Protein AF-A0A8H5KIP5-F1 (afdb_monomer_lite)

Sequence (1078 aa):
MDFDTARASTCTTCKAREDLSNYWIPNLYYRAPDGTFEDVPQTGGMLVYYLQRSDPKDPEYEKGLLAFPEGFQMLAGNPHLRSFKNTLEQRAISYACLGVSGPETHEIPPHNCPNGLRAQVMFPSCWDGKNLDSPDHKSHMAYPDRVDSGVCPRSHPKRLVTIFYEVVFQIDQFKDRWHGSSHPFVFSNGDPTGYGLHGDFLNGWDVKVLQKAVKECTDASGVIEKCSALTFFDDDAMNGCRVPVQVDEKTNGVLKSLPGCNPVTFGPEPATPVVGEACNATKKISPPKWPFTDVTDTNKFRYLGCAKDTYGSRSLNMAQTSADNMTIESCLDYCEHQGYLFAGLEYGRECYCGNAVDKNKLPVKGQLGKCEMPCAGNKEQVCGGPGALSLYQKCKASEGSCKNAEIISRFRVYTRSSDPDLVAAPTRSKPSAPGPVDTSCHDADDESINAHERDWHLFFGEHSRPQDVDVSDETTSVPSPISNAVYDSGRILVQLANLPTVHLNEAQHHLTSVATTAGMSGEMSSPLSNSIAVQSEVPRRESTIPEAFDFVVSPSPFGTDESLPHLPAMVAAHALTPSNDCQSAGGLASTDSTDRKSEIVETDPELSFFLRQFADTMGNWMDLFDMDRHYHRVIPMLAWSSPLLLYSACAVAAKQLTLVKPSLQEPQFYIHPWQTSFQKDFAWYSTKYYDRAISLLLGYVSNLSSGDSGQENALQQSKHGHNPKPCGNEIIIAATILSVYEFLTASDQTWSEHLDGIRSFIGLSEELGFNFQPTSAGPVLDPLLPSLLRAACWNFARQDFLAALINGHKTRLDTENPVIWRRMGLSVTENGKPITHVDSRVSEDAHSESLRPDIISNTLVWLLSKLANYVATATDSKQQPTSTHSLEATWLSLKQEFETWHRGLPSSFRPSYRVRRTPQHNVERSQRCRHQTESLICYETWYSSSMCASSMQSYHMSQILLLIHKPEGLVVPFSQPSASGGPLDALTRFNQMNRVLQYHAAEICAIALSRPEAAARIHMLQPVYLAGRCLHTKADRAIVLGLLESIEIELGWSSRYRVDDLLREWGMDRHEIMHCCN

Organism: NCBI:txid48495

InterPro domains:
  IPR002889 Carbohydrate-binding WSC [PF01822] (303-385)
  IPR002889 Carbohydrate-binding WSC [PS51212] (300-395)
  IPR002889 Carbohydrate-binding WSC [SM00321] (300-395)
  IPR018535 Domain of unknown function DUF1996 [PF09362] (1-205)
  IPR021858 Fungal transcription factor [PF11951] (609-1064)

Foldseek 3Di:
DWQVVLLPAPAALDWFRQFSKDKDWFFKWFAAPVRKTAGFDWDPFKDKDQALADDPQQLPPVVGAAAQDHGAKAKAAAQFAQDDDPDLSLVQKWKDQAPDDDDIDSWFDLAHRQQFIKTKGKDFFFAQVPDRADPVRHPRGDHAPNNRYHYHDPSRRHGHRIMMMIIGTPLNVCRVRDDPRGGRMATLLQHRINSSIMMIIHGNGPRVLRRQCSPQVPDPVSPCVVRPSTDTDDNQSSQQADFAQFFPDDCHGIGSARAPQRHRDNDNGTDDGQDDPSTPGGPGGHPGDAQADDCCPPLVKAFQAKWFADPLGGQADPDKDWDLQDDPNVLSVVQVVVPFFKWWFEDLTMIGGHNGGDPNGGHDQQTRGQFDDAHSNGNSHTGFYDRITRMIGHDDPPPPGRYYRPNDDPPPPPPVDDDDDDDDDDDDDDDDDDDDDDDDDDDDDDDDDDDDDDDDDDDDDDDDDDDDDDDDDDDDDDDDDDDDDDDDDDDDDDDDDDDDDDDDDDDDDDDDDDDDDDDDDDDDDDDDDDDDDDDDDDDDDDDDDDDDDDQDDDDDPDDDDDDDDDDDDDDDDDDDDDDPPPPDDPDDDDDDPLVVQLCCCVPDVLLVVQLQLLLVFVQVLLCLLPPVSCSNPPLSVCVSQDVLSSLLSSLLSLLLVVLADDDPPDDDPDDDPVVVPPPDPSVCSNCVSLVVNVVVLVVLVVVVRDPDDDDDDPPPPPDDDDDDRDDLLVSLLSLLSVLSSCQLAPPLVSNVSSLVVNLVSVVVCVVVPPQLDDDPDDPDPDDSSSLSSLSSVLSSLLSQLVSLQVVLHAGSDDLQPVPVCVSSVAQADPNSAHDFLPPPPDDPPDSPDDDDVSSLLSLLSSLSNLLSNLRSCLPPPPCPDPDLVVSQVSLVVSVVRLVRSVVRDDPQLAFPDKAFDDPDPPPPPPPQQPCPVPDLLRIATHGPGLSSLLSLLSSLVSVLSSLVSPRDVPPDPDPDDPPDPDPVVVVVVVVVSLVSLQNSLSSLLSSLNNPHDLSSLLSSLVSLLSSLVSDDDLQSVLSSLVSQVCNSHRRSRDRVVSVVVSCVVNVHDPCVSVVSVD

Structure (mmCIF, N/CA/C/O backbone):
data_AF-A0A8H5KIP5-F1
#
_entry.id   AF-A0A8H5KIP5-F1
#
loop_
_atom_site.group_PDB
_atom_site.id
_atom_site.type_symbol
_atom_site.label_atom_id
_atom_site.label_alt_id
_atom_site.label_comp_id
_atom_site.label_asym_id
_atom_site.label_entity_id
_atom_site.label_seq_id
_atom_site.pdbx_PDB_ins_code
_atom_site.Cartn_x
_atom_site.Cartn_y
_atom_site.Cartn_z
_atom_site.occupancy
_atom_site.B_iso_or_equiv
_atom_site.auth_seq_id
_atom_site.auth_comp_id
_atom_site.auth_asym_id
_atom_site.auth_atom_id
_atom_site.pdbx_PDB_model_num
ATOM 1 N N . MET A 1 1 ? -17.619 -15.578 -25.953 1.00 74.19 1 MET A N 1
ATOM 2 C CA . MET A 1 1 ? -17.922 -14.130 -25.991 1.00 74.19 1 MET A CA 1
ATOM 3 C C . MET A 1 1 ? -17.257 -13.576 -27.244 1.00 74.19 1 MET A C 1
ATOM 5 O O . MET A 1 1 ? -16.374 -14.249 -27.753 1.00 74.19 1 MET A O 1
ATOM 9 N N . ASP A 1 2 ? -17.680 -12.429 -27.762 1.00 86.12 2 ASP A N 1
ATOM 10 C CA . ASP A 1 2 ? -17.022 -11.726 -28.873 1.00 86.12 2 ASP A CA 1
ATOM 11 C C . ASP A 1 2 ? -16.755 -10.259 -28.490 1.00 86.12 2 ASP A C 1
ATOM 13 O O . ASP A 1 2 ? -17.176 -9.811 -27.419 1.00 86.12 2 ASP A O 1
ATOM 17 N N . PHE A 1 3 ? -16.037 -9.523 -29.344 1.00 91.19 3 PHE A N 1
ATOM 18 C CA . PHE A 1 3 ? -15.681 -8.116 -29.114 1.00 91.19 3 PHE A CA 1
ATOM 19 C C . PHE A 1 3 ? -16.914 -7.235 -28.859 1.00 91.19 3 PHE A C 1
ATOM 21 O O . PHE A 1 3 ? -16.916 -6.461 -27.907 1.00 91.19 3 PHE A O 1
ATOM 28 N N . ASP A 1 4 ? -17.988 -7.387 -29.640 1.00 90.94 4 ASP A N 1
ATOM 29 C CA . ASP A 1 4 ? -19.218 -6.603 -29.462 1.00 90.94 4 ASP A CA 1
ATOM 30 C C . ASP A 1 4 ? -19.903 -6.908 -28.121 1.00 90.94 4 ASP A C 1
ATOM 32 O O . ASP A 1 4 ? -20.348 -5.993 -27.426 1.00 90.94 4 ASP A O 1
ATOM 36 N N . THR A 1 5 ? -19.945 -8.179 -27.709 1.00 87.31 5 THR A N 1
ATOM 37 C CA . THR A 1 5 ? -20.467 -8.578 -26.393 1.00 87.31 5 THR A CA 1
ATOM 38 C C . THR A 1 5 ? -19.598 -8.032 -25.259 1.00 87.31 5 THR A C 1
ATOM 40 O O . THR A 1 5 ? -20.135 -7.557 -24.260 1.00 87.31 5 THR A O 1
ATOM 43 N N . ALA A 1 6 ? -18.271 -8.052 -25.415 1.00 89.38 6 ALA A N 1
ATOM 44 C CA . ALA A 1 6 ? -17.333 -7.487 -24.450 1.00 89.38 6 ALA A CA 1
ATOM 45 C C . ALA A 1 6 ? -17.523 -5.962 -24.322 1.00 89.38 6 ALA A C 1
ATOM 47 O O . ALA A 1 6 ? -17.749 -5.457 -23.220 1.00 89.38 6 ALA A O 1
ATOM 48 N N . ARG A 1 7 ? -17.573 -5.236 -25.450 1.00 92.31 7 ARG A N 1
ATOM 49 C CA . ARG A 1 7 ? -17.844 -3.786 -25.518 1.00 92.31 7 ARG A CA 1
ATOM 50 C C . ARG A 1 7 ? -19.242 -3.377 -25.043 1.00 92.31 7 ARG A C 1
ATOM 52 O O . ARG A 1 7 ? -19.438 -2.210 -24.711 1.00 92.31 7 ARG A O 1
ATOM 59 N N . ALA A 1 8 ? -20.199 -4.302 -24.982 1.00 88.56 8 ALA A N 1
ATOM 60 C CA . ALA A 1 8 ? -21.527 -4.071 -24.413 1.00 88.56 8 ALA A CA 1
ATOM 61 C C . ALA A 1 8 ? -21.573 -4.158 -22.869 1.00 88.56 8 ALA A C 1
ATOM 63 O O . ALA A 1 8 ? -22.633 -3.926 -22.279 1.00 88.56 8 ALA A O 1
ATOM 64 N N . SER A 1 9 ? -20.456 -4.486 -22.207 1.00 85.44 9 SER A N 1
ATOM 65 C CA . SER A 1 9 ? -20.368 -4.572 -20.743 1.00 85.44 9 SER A CA 1
ATOM 66 C C . SER A 1 9 ? -20.530 -3.202 -20.077 1.00 85.44 9 SER A C 1
ATOM 68 O O . SER A 1 9 ? -19.961 -2.204 -20.507 1.00 85.44 9 SER A O 1
ATOM 70 N N . THR A 1 10 ? -21.296 -3.143 -18.985 1.00 79.19 10 THR A N 1
ATOM 71 C CA . THR A 1 10 ? -21.589 -1.888 -18.262 1.00 79.19 10 THR A CA 1
ATOM 72 C C . THR A 1 10 ? -20.564 -1.530 -17.180 1.00 79.19 10 THR A C 1
ATOM 74 O O . THR A 1 10 ? -20.716 -0.512 -16.508 1.00 79.19 10 THR A O 1
ATOM 77 N N . CYS A 1 11 ? -19.558 -2.376 -16.965 1.00 84.44 11 CYS A N 1
ATOM 78 C CA . CYS A 1 11 ? -18.437 -2.184 -16.046 1.00 84.44 11 CYS A CA 1
ATOM 79 C C . CYS A 1 11 ? -17.308 -3.170 -16.399 1.00 84.44 11 CYS A C 1
ATOM 81 O O . CYS A 1 11 ? -17.499 -4.046 -17.243 1.00 84.44 11 CYS A O 1
ATOM 83 N N . THR A 1 12 ? -16.167 -3.048 -15.722 1.00 88.25 12 THR A N 1
ATOM 84 C CA . THR A 1 12 ? -15.052 -4.007 -15.759 1.00 88.25 12 THR A CA 1
ATOM 85 C C . THR A 1 12 ? -14.446 -4.152 -14.358 1.00 88.25 12 THR A C 1
ATOM 87 O O . THR A 1 12 ? -14.642 -3.284 -13.506 1.00 88.25 12 THR A O 1
ATOM 90 N N . THR A 1 13 ? -13.713 -5.240 -14.112 1.00 88.38 13 THR A N 1
ATOM 91 C CA . THR A 1 13 ? -12.828 -5.383 -12.941 1.00 88.38 13 THR A CA 1
ATOM 92 C C . THR A 1 13 ? -11.489 -4.665 -13.132 1.00 88.38 13 THR A C 1
ATOM 94 O O . THR A 1 13 ? -10.739 -4.508 -12.172 1.00 88.38 13 THR A O 1
ATOM 97 N N . CYS A 1 14 ? -11.167 -4.238 -14.357 1.00 89.50 14 CYS A N 1
ATOM 98 C CA . CYS A 1 14 ? -9.963 -3.480 -14.683 1.00 89.50 14 CYS A CA 1
ATOM 99 C C . CYS A 1 14 ? -10.104 -2.005 -14.279 1.00 89.50 14 CYS A C 1
ATOM 101 O O . CYS A 1 14 ? -11.203 -1.454 -14.227 1.00 89.50 14 CYS A O 1
ATOM 103 N N . LYS A 1 15 ? -8.975 -1.344 -13.989 1.00 89.81 15 LYS A N 1
ATOM 104 C CA . LYS A 1 15 ? -9.000 0.032 -13.471 1.00 89.81 15 LYS A CA 1
ATOM 105 C C . LYS A 1 15 ? -9.349 1.068 -14.537 1.00 89.81 15 LYS A C 1
ATOM 107 O O . LYS A 1 15 ? -10.077 2.012 -14.239 1.00 89.81 15 LYS A O 1
ATOM 112 N N . ALA A 1 16 ? -8.857 0.892 -15.765 1.00 92.56 16 ALA A N 1
ATOM 113 C CA . ALA A 1 16 ? -9.224 1.727 -16.907 1.00 92.56 16 ALA A CA 1
ATOM 114 C C . ALA A 1 16 ? -10.654 1.400 -17.369 1.00 92.56 16 ALA A C 1
ATOM 116 O O . ALA A 1 16 ? -10.962 0.242 -17.646 1.00 92.56 16 ALA A O 1
ATOM 117 N N . ARG A 1 17 ? -11.530 2.406 -17.484 1.00 92.25 17 ARG A N 1
ATOM 118 C CA . ARG A 1 17 ? -12.939 2.208 -17.886 1.00 92.25 17 ARG A CA 1
ATOM 119 C C . ARG A 1 17 ? -13.079 1.763 -19.333 1.00 92.25 17 ARG A C 1
ATOM 121 O O . ARG A 1 17 ? -14.080 1.158 -19.707 1.00 92.25 17 ARG A O 1
ATOM 128 N N . GLU A 1 18 ? -12.099 2.119 -20.153 1.00 94.81 18 GLU A N 1
ATOM 129 C CA . GLU A 1 18 ? -12.087 1.833 -21.578 1.00 94.81 18 GLU A CA 1
ATOM 130 C C . GLU A 1 18 ? -11.683 0.382 -21.884 1.00 94.81 18 GLU A C 1
ATOM 132 O O . GLU A 1 18 ? -11.898 -0.056 -23.016 1.00 94.81 18 GLU A O 1
ATOM 137 N N . ASP A 1 19 ? -11.185 -0.365 -20.889 1.00 95.19 19 ASP A N 1
ATOM 138 C CA . ASP A 1 19 ? -10.817 -1.779 -20.979 1.00 95.19 19 ASP A CA 1
ATOM 139 C C . ASP A 1 19 ? -11.956 -2.713 -20.540 1.00 95.19 19 ASP A C 1
ATOM 141 O O . ASP A 1 19 ? -12.147 -2.999 -19.355 1.00 95.19 19 ASP A O 1
ATOM 145 N N . LEU A 1 20 ? -12.703 -3.227 -21.516 1.00 94.12 20 LEU A N 1
ATOM 146 C CA . LEU A 1 20 ? -13.720 -4.263 -21.314 1.00 94.12 20 LEU A CA 1
ATOM 147 C C . LEU A 1 20 ? -13.232 -5.627 -21.845 1.00 94.12 20 LEU A C 1
ATOM 149 O O . LEU A 1 20 ? -14.039 -6.461 -22.255 1.00 94.12 20 LEU A O 1
ATOM 153 N N . SER A 1 21 ? -11.912 -5.835 -21.915 1.00 95.50 21 SER A N 1
ATOM 154 C CA . SER A 1 21 ? -11.300 -7.071 -22.422 1.00 95.50 21 SER A CA 1
ATOM 155 C C . SER A 1 21 ? -11.514 -8.251 -21.479 1.00 95.50 21 SER A C 1
ATOM 157 O O . SER A 1 21 ? -11.743 -8.086 -20.283 1.00 95.50 21 SER A O 1
ATOM 159 N N . ASN A 1 22 ? -11.412 -9.465 -22.023 1.00 94.31 22 ASN A N 1
ATOM 160 C CA . ASN A 1 22 ? -11.415 -10.684 -21.222 1.00 94.31 22 ASN A CA 1
ATOM 161 C C . ASN A 1 22 ? -9.991 -11.241 -21.149 1.00 94.31 22 ASN A C 1
ATOM 163 O O . ASN A 1 22 ? -9.291 -11.330 -22.160 1.00 94.31 22 ASN A O 1
ATOM 167 N N . TYR A 1 23 ? -9.606 -11.624 -19.938 1.00 95.00 23 TYR A N 1
ATOM 168 C CA . TYR A 1 23 ? -8.298 -12.151 -19.579 1.00 95.00 23 TYR A CA 1
ATOM 169 C C . TYR A 1 23 ? -8.529 -13.418 -18.753 1.00 95.00 23 TYR A C 1
ATOM 171 O O . TYR A 1 23 ? -9.289 -13.372 -17.781 1.00 95.00 23 TYR A O 1
ATOM 179 N N . TRP A 1 24 ? -7.909 -14.540 -19.112 1.00 94.75 24 TRP A N 1
ATOM 180 C CA . TRP A 1 24 ? -8.128 -15.811 -18.414 1.00 94.75 24 TRP A CA 1
ATOM 181 C C . TRP A 1 24 ? -6.841 -16.626 -18.265 1.00 94.75 24 TRP A C 1
ATOM 183 O O . TRP A 1 24 ? -5.987 -16.597 -19.146 1.00 94.75 24 TRP A O 1
ATOM 193 N N . ILE A 1 25 ? -6.725 -17.364 -17.156 1.00 95.88 25 ILE A N 1
ATOM 194 C CA . ILE A 1 25 ? -5.713 -18.406 -16.917 1.00 95.88 25 ILE A CA 1
ATOM 195 C C . ILE A 1 25 ? -6.367 -19.598 -16.190 1.00 95.88 25 ILE A C 1
ATOM 197 O O . ILE A 1 25 ? -7.365 -19.402 -15.484 1.00 95.88 25 ILE A O 1
ATOM 201 N N . PRO A 1 26 ? -5.809 -20.822 -16.266 1.00 95.50 26 PRO A N 1
ATOM 202 C CA . PRO A 1 26 ? -6.258 -21.928 -15.430 1.00 95.50 26 PRO A CA 1
ATOM 203 C C . PRO A 1 26 ? -6.035 -21.627 -13.938 1.00 95.50 26 PRO A C 1
ATOM 205 O O . PRO A 1 26 ? -4.949 -21.225 -13.524 1.00 95.50 26 PRO A O 1
ATOM 208 N N . ASN A 1 27 ? -7.044 -21.892 -13.102 1.00 95.50 27 ASN A N 1
ATOM 209 C CA . ASN A 1 27 ? -6.908 -21.765 -11.645 1.00 95.50 27 ASN A CA 1
ATOM 210 C C . ASN A 1 27 ? -6.055 -22.906 -11.052 1.00 95.50 27 ASN A C 1
ATOM 212 O O . ASN A 1 27 ? -6.025 -24.007 -11.610 1.00 95.50 27 ASN A O 1
ATOM 216 N N . LEU A 1 28 ? -5.399 -22.664 -9.913 1.00 97.06 28 LEU A N 1
ATOM 217 C CA . LEU A 1 28 ? -4.564 -23.644 -9.209 1.00 97.06 28 LEU A CA 1
ATOM 218 C C . LEU A 1 28 ? -5.346 -24.350 -8.086 1.00 97.06 28 LEU A C 1
ATOM 220 O O . LEU A 1 28 ? -6.105 -23.717 -7.352 1.00 97.06 28 LEU A O 1
ATOM 224 N N . TYR A 1 29 ? -5.120 -25.654 -7.924 1.00 97.62 29 TYR A N 1
ATOM 225 C CA . TYR A 1 29 ? -5.718 -26.486 -6.879 1.00 97.62 29 TYR A CA 1
ATOM 226 C C . TYR A 1 29 ? -4.641 -27.234 -6.086 1.00 97.62 29 TYR A C 1
ATOM 228 O O . TYR A 1 29 ? -3.685 -27.759 -6.655 1.00 97.62 29 TYR A O 1
ATOM 236 N N . TYR A 1 30 ? -4.817 -27.339 -4.771 1.00 96.56 30 TYR A N 1
ATOM 237 C CA . TYR A 1 30 ? -4.129 -28.316 -3.931 1.00 96.56 30 TYR A CA 1
ATOM 238 C C . TYR A 1 30 ? -4.750 -29.697 -4.164 1.00 96.56 30 TYR A C 1
ATOM 240 O O . TYR A 1 30 ? -5.974 -29.830 -4.119 1.00 96.56 30 TYR A O 1
ATOM 248 N N . ARG A 1 31 ? -3.929 -30.731 -4.382 1.00 95.25 31 ARG A N 1
ATOM 249 C CA . ARG A 1 31 ? -4.368 -32.128 -4.488 1.00 95.25 31 ARG A CA 1
ATOM 250 C C . ARG A 1 31 ? -3.999 -32.901 -3.222 1.00 95.25 31 ARG A C 1
ATOM 252 O O . ARG A 1 31 ? -2.824 -33.104 -2.923 1.00 95.25 31 ARG A O 1
ATOM 259 N N . ALA A 1 32 ? -5.014 -33.379 -2.512 1.00 92.88 32 ALA A N 1
ATOM 260 C CA . ALA A 1 32 ? -4.861 -34.156 -1.290 1.00 92.88 32 ALA A CA 1
ATOM 261 C C . ALA A 1 32 ? -4.403 -35.610 -1.561 1.00 92.88 32 ALA A C 1
ATOM 263 O O . ALA A 1 32 ? -4.628 -36.138 -2.658 1.00 92.88 32 ALA A O 1
ATOM 264 N N . PRO A 1 33 ? -3.817 -36.307 -0.563 1.00 90.38 33 PRO A N 1
ATOM 265 C CA . PRO A 1 33 ? -3.434 -37.720 -0.680 1.00 90.38 33 PRO A CA 1
ATOM 266 C C . PRO A 1 33 ? -4.581 -38.683 -1.008 1.00 90.38 33 PRO A C 1
ATOM 268 O O . PRO A 1 33 ? -4.339 -39.727 -1.608 1.00 90.38 33 PRO A O 1
ATOM 271 N N . ASP A 1 34 ? -5.822 -38.344 -0.646 1.00 91.44 34 ASP A N 1
ATOM 272 C CA . ASP A 1 34 ? -7.020 -39.129 -0.981 1.00 91.44 34 ASP A CA 1
ATOM 273 C C . ASP A 1 34 ? -7.510 -38.915 -2.429 1.00 91.44 34 ASP A C 1
ATOM 275 O O . ASP A 1 34 ? -8.456 -39.566 -2.873 1.00 91.44 34 ASP A O 1
ATOM 279 N N . GLY A 1 35 ? -6.852 -38.025 -3.179 1.00 91.25 35 GLY A N 1
ATOM 280 C CA . GLY A 1 35 ? -7.196 -37.662 -4.549 1.00 91.25 35 GLY A CA 1
ATOM 281 C C . GLY A 1 35 ? -8.226 -36.539 -4.682 1.00 91.25 35 GLY A C 1
ATOM 282 O O . GLY A 1 35 ? -8.585 -36.219 -5.814 1.00 91.25 35 GLY A O 1
ATOM 283 N N . THR A 1 36 ? -8.692 -35.933 -3.585 1.00 95.50 36 THR A N 1
ATOM 284 C CA . THR A 1 36 ? -9.549 -34.736 -3.641 1.00 95.50 36 THR A CA 1
ATOM 285 C C . THR A 1 36 ? -8.756 -33.469 -3.976 1.00 95.50 36 THR A C 1
ATOM 287 O O . THR A 1 36 ? -7.527 -33.433 -3.879 1.00 95.50 36 THR A O 1
ATOM 290 N N . PHE A 1 37 ? -9.468 -32.423 -4.399 1.00 96.31 37 PHE A N 1
ATOM 291 C CA . PHE A 1 37 ? -8.903 -31.130 -4.789 1.00 96.31 37 PHE A CA 1
ATOM 292 C C . PHE A 1 37 ? -9.531 -29.996 -3.981 1.00 96.31 37 PHE A C 1
ATOM 294 O O . PHE A 1 37 ? -10.707 -30.066 -3.635 1.00 96.31 37 PHE A O 1
ATOM 301 N N . GLU A 1 38 ? -8.766 -28.942 -3.723 1.00 95.44 38 GLU A N 1
ATOM 302 C CA . GLU A 1 38 ? -9.177 -27.741 -2.987 1.00 95.44 38 GLU A CA 1
ATOM 303 C C . GLU A 1 38 ? -8.576 -26.522 -3.698 1.00 95.44 38 GLU A C 1
ATOM 305 O O . GLU A 1 38 ? -7.416 -26.572 -4.105 1.00 95.44 38 GLU A O 1
ATOM 310 N N . ASP A 1 39 ? -9.352 -25.466 -3.941 1.00 94.06 39 ASP A N 1
ATOM 311 C CA . ASP A 1 39 ? -8.875 -24.291 -4.678 1.00 94.06 39 ASP A CA 1
ATOM 312 C C . ASP A 1 39 ? -7.830 -23.497 -3.879 1.00 94.06 39 ASP A C 1
ATOM 314 O O . ASP A 1 39 ? -7.976 -23.282 -2.676 1.00 94.06 39 ASP A O 1
ATOM 318 N N . VAL A 1 40 ? -6.757 -23.060 -4.548 1.00 95.12 40 VAL A N 1
ATOM 319 C CA . VAL A 1 40 ? -5.721 -22.217 -3.935 1.00 95.12 40 VAL A CA 1
ATOM 320 C C . VAL A 1 40 ? -6.115 -20.745 -4.105 1.00 95.12 40 VAL A C 1
ATOM 322 O O . VAL A 1 40 ? -6.226 -20.291 -5.248 1.00 95.12 40 VAL A O 1
ATOM 325 N N . PRO A 1 41 ? -6.295 -19.966 -3.019 1.00 92.81 41 PRO A N 1
ATOM 326 C CA . PRO A 1 41 ? -6.683 -18.561 -3.126 1.00 92.81 41 PRO A CA 1
ATOM 327 C C . PRO A 1 41 ? -5.658 -17.708 -3.885 1.00 92.81 41 PRO A C 1
ATOM 329 O O . PRO A 1 41 ? -4.451 -17.941 -3.804 1.00 92.81 41 PRO A O 1
ATOM 332 N N . GLN A 1 42 ? -6.140 -16.677 -4.582 1.00 91.56 42 GLN A N 1
ATOM 333 C CA . GLN A 1 42 ? -5.307 -15.688 -5.273 1.00 91.56 42 GLN A CA 1
ATOM 334 C C . GLN A 1 42 ? -5.198 -14.393 -4.452 1.00 91.56 42 GLN A C 1
ATOM 336 O O . GLN A 1 42 ? -6.179 -13.946 -3.857 1.00 91.56 42 GLN A O 1
ATOM 341 N N . THR A 1 43 ? -4.028 -13.753 -4.453 1.00 86.19 43 THR A N 1
ATOM 342 C CA . THR A 1 43 ? -3.810 -12.443 -3.815 1.00 86.19 43 THR A CA 1
ATOM 343 C C . THR A 1 43 ? -4.019 -11.323 -4.826 1.00 86.19 43 THR A C 1
ATOM 345 O O . THR A 1 43 ? -3.259 -11.208 -5.779 1.00 86.19 43 THR A O 1
ATOM 348 N N . GLY A 1 44 ? -5.041 -10.487 -4.623 1.00 78.50 44 GLY A N 1
ATOM 349 C CA . GLY A 1 44 ? -5.351 -9.346 -5.502 1.00 78.50 44 GLY A CA 1
ATOM 350 C C . GLY A 1 44 ? -5.960 -9.712 -6.865 1.00 78.50 44 GLY A C 1
ATOM 351 O O . GLY A 1 44 ? -6.460 -8.828 -7.553 1.00 78.50 44 GLY A O 1
ATOM 352 N N . GLY A 1 45 ? -5.971 -10.997 -7.229 1.00 84.69 45 GLY A N 1
ATOM 353 C CA . GLY A 1 45 ? -6.404 -11.485 -8.537 1.00 84.69 45 GLY A CA 1
ATOM 354 C C . GLY A 1 45 ? -5.248 -11.506 -9.537 1.00 84.69 45 GLY A C 1
ATOM 355 O O . GLY A 1 45 ? -4.140 -11.924 -9.200 1.00 84.69 45 GLY A O 1
ATOM 356 N N . MET A 1 46 ? -5.517 -11.060 -10.764 1.00 91.06 46 MET A N 1
ATOM 357 C CA . MET A 1 46 ? -4.547 -11.008 -11.856 1.00 91.06 46 MET A CA 1
ATOM 358 C C . MET A 1 46 ? -4.147 -9.570 -12.176 1.00 91.06 46 MET A C 1
ATOM 360 O O . MET A 1 46 ? -5.005 -8.713 -12.387 1.00 91.06 46 MET A O 1
ATOM 364 N N . LEU A 1 47 ? -2.842 -9.328 -12.274 1.00 92.62 47 LEU A N 1
ATOM 365 C CA . LEU A 1 47 ? -2.283 -8.097 -12.820 1.00 92.62 47 LEU A CA 1
ATOM 366 C C . LEU A 1 47 ? -2.003 -8.297 -14.310 1.00 92.62 47 LEU A C 1
ATOM 368 O O . LEU A 1 47 ? -1.352 -9.267 -14.697 1.00 92.62 47 LEU A O 1
ATOM 372 N N . VAL A 1 48 ? -2.489 -7.373 -15.141 1.00 94.06 48 VAL A N 1
ATOM 373 C CA . VAL A 1 48 ? -2.268 -7.375 -16.593 1.00 94.06 48 VAL A CA 1
ATOM 374 C C . VAL A 1 48 ? -1.461 -6.143 -16.980 1.00 94.06 48 VAL A C 1
ATOM 376 O O . VAL A 1 48 ? -1.902 -5.010 -16.796 1.00 94.06 48 VAL A O 1
ATOM 379 N N . TYR A 1 49 ? -0.284 -6.373 -17.549 1.00 93.50 49 TYR A N 1
ATOM 380 C CA . TYR A 1 49 ? 0.641 -5.342 -17.995 1.00 93.50 49 TYR A CA 1
ATOM 381 C C . TYR A 1 49 ? 0.581 -5.176 -19.514 1.00 93.50 49 TYR A C 1
ATOM 383 O O . TYR A 1 49 ? 0.632 -6.155 -20.257 1.00 93.50 49 TYR A O 1
ATOM 391 N N . TYR A 1 50 ? 0.541 -3.922 -19.966 1.00 93.12 50 TYR A N 1
ATOM 392 C CA . TYR A 1 50 ? 0.624 -3.525 -21.373 1.00 93.12 50 TYR A CA 1
ATOM 393 C C . TYR A 1 50 ? 2.015 -2.938 -21.645 1.00 93.12 50 TYR A C 1
ATOM 395 O O . TYR A 1 50 ? 2.242 -1.732 -21.552 1.00 93.12 50 TYR A O 1
ATOM 403 N N . LEU A 1 51 ? 2.979 -3.817 -21.916 1.00 92.44 51 LEU A N 1
ATOM 404 C CA . LEU A 1 51 ? 4.397 -3.487 -22.013 1.00 92.44 51 LEU A CA 1
ATOM 405 C C . LEU A 1 51 ? 4.747 -2.912 -23.394 1.00 92.44 51 LEU A C 1
ATOM 407 O O . LEU A 1 51 ? 4.588 -3.563 -24.431 1.00 92.44 51 LEU A O 1
ATOM 411 N N . GLN A 1 52 ? 5.300 -1.700 -23.404 1.00 90.44 52 GLN A N 1
ATOM 412 C CA . GLN A 1 52 ? 5.746 -1.000 -24.612 1.00 90.44 52 GLN A CA 1
ATOM 413 C C . GLN A 1 52 ? 7.116 -1.525 -25.085 1.00 90.44 52 GLN A C 1
ATOM 415 O O . GLN A 1 52 ? 8.150 -0.880 -24.926 1.00 90.44 52 GLN A O 1
ATOM 420 N N . ARG A 1 53 ? 7.135 -2.752 -25.619 1.00 90.50 53 ARG A N 1
ATOM 421 C CA . ARG A 1 53 ? 8.344 -3.446 -26.092 1.00 90.50 53 ARG A CA 1
ATOM 422 C C . ARG A 1 53 ? 8.481 -3.350 -27.615 1.00 90.50 53 ARG A C 1
ATOM 424 O O . ARG A 1 53 ? 7.656 -3.890 -28.343 1.00 90.50 53 ARG A O 1
ATOM 431 N N . SER A 1 54 ? 9.556 -2.723 -28.090 1.00 88.94 54 SER A N 1
ATOM 432 C CA . SER A 1 54 ? 9.922 -2.609 -29.513 1.00 88.94 54 SER A CA 1
ATOM 433 C C . SER A 1 54 ? 11.425 -2.813 -29.714 1.00 88.94 54 SER A C 1
ATOM 435 O O . SER A 1 54 ? 12.205 -2.419 -28.847 1.00 88.94 54 SER A O 1
ATOM 437 N N . ASP A 1 55 ? 11.844 -3.343 -30.867 1.00 92.88 55 ASP A N 1
ATOM 438 C CA . ASP A 1 55 ? 13.255 -3.361 -31.292 1.00 92.88 55 ASP A CA 1
ATOM 439 C C . ASP A 1 55 ? 13.424 -2.503 -32.566 1.00 92.88 55 ASP A C 1
ATOM 441 O O . ASP A 1 55 ? 12.653 -2.692 -33.508 1.00 92.88 55 ASP A O 1
ATOM 445 N N . PRO A 1 56 ? 14.423 -1.598 -32.659 1.00 94.62 56 PRO A N 1
ATOM 446 C CA . PRO A 1 56 ? 14.703 -0.809 -33.869 1.00 94.62 56 PRO A CA 1
ATOM 447 C C . PRO A 1 56 ? 14.973 -1.608 -35.158 1.00 94.62 56 PRO A C 1
ATOM 449 O O . PRO A 1 56 ? 15.104 -1.022 -36.229 1.00 94.62 56 PRO A O 1
ATOM 452 N N . LYS A 1 57 ? 15.099 -2.938 -35.077 1.00 94.56 57 LYS A N 1
ATOM 453 C CA . LYS A 1 57 ? 15.229 -3.853 -36.223 1.00 94.56 57 LYS A CA 1
ATOM 454 C C . LYS A 1 57 ? 13.906 -4.514 -36.626 1.00 94.56 57 LYS A C 1
ATOM 456 O O . LYS A 1 57 ? 13.911 -5.320 -37.560 1.00 94.56 57 LYS A O 1
ATOM 461 N N . ASP A 1 58 ? 12.802 -4.231 -35.931 1.00 92.88 58 ASP A N 1
ATOM 462 C CA . ASP A 1 58 ? 11.483 -4.764 -36.277 1.00 92.88 58 ASP A CA 1
ATOM 463 C C . ASP A 1 58 ? 11.091 -4.353 -37.711 1.00 92.88 58 ASP A C 1
ATOM 465 O O . ASP A 1 58 ? 11.295 -3.194 -38.086 1.00 92.88 58 ASP A O 1
ATOM 469 N N . PRO A 1 59 ? 10.497 -5.252 -38.527 1.00 89.50 59 PRO A N 1
ATOM 470 C CA . PRO A 1 59 ? 10.255 -4.984 -39.950 1.00 89.50 59 PRO A CA 1
ATOM 471 C C . PRO A 1 59 ? 9.397 -3.747 -40.254 1.00 89.50 59 PRO A C 1
ATOM 473 O O . PRO A 1 59 ? 9.474 -3.219 -41.362 1.00 89.50 59 PRO A O 1
ATOM 476 N N . GLU A 1 60 ? 8.583 -3.292 -39.296 1.00 91.50 60 GLU A N 1
ATOM 477 C CA . GLU A 1 60 ? 7.757 -2.084 -39.406 1.00 91.50 60 GLU A CA 1
ATOM 478 C C . GLU A 1 60 ? 7.988 -1.076 -38.258 1.00 91.50 60 GLU A C 1
ATOM 480 O O . GLU A 1 60 ? 7.079 -0.311 -37.945 1.00 91.50 60 GLU A O 1
ATOM 485 N N . TYR A 1 61 ? 9.183 -1.047 -37.640 1.00 91.69 61 TYR A N 1
ATOM 486 C CA . TYR A 1 61 ? 9.509 -0.194 -36.475 1.00 91.69 61 TYR A CA 1
ATOM 487 C C . TYR A 1 61 ? 9.054 1.274 -36.614 1.00 91.69 61 TYR A C 1
ATOM 489 O O . TYR A 1 61 ? 8.414 1.811 -35.713 1.00 91.69 61 TYR A O 1
ATOM 497 N N . GLU A 1 62 ? 9.282 1.891 -37.779 1.00 91.25 62 GLU A N 1
ATOM 498 C CA . GLU A 1 62 ? 8.898 3.281 -38.101 1.00 91.25 62 GLU A CA 1
ATOM 499 C C . GLU A 1 62 ? 7.381 3.567 -38.027 1.00 91.25 62 GLU A C 1
ATOM 501 O O . GLU A 1 62 ? 6.960 4.723 -38.068 1.00 91.25 62 GLU A O 1
ATOM 506 N N . LYS A 1 63 ? 6.526 2.538 -37.931 1.00 88.75 63 LYS A N 1
ATOM 507 C CA . LYS A 1 63 ? 5.073 2.696 -37.726 1.00 88.75 63 LYS A CA 1
ATOM 508 C C . LYS A 1 63 ? 4.681 2.790 -36.245 1.00 88.75 63 LYS A C 1
ATOM 510 O O . LYS A 1 63 ? 3.539 3.147 -35.948 1.00 88.75 63 LYS A O 1
ATOM 515 N N . GLY A 1 64 ? 5.617 2.505 -35.337 1.00 90.94 64 GLY A N 1
ATOM 516 C CA . GLY A 1 64 ? 5.414 2.477 -33.892 1.00 90.94 64 GLY A CA 1
ATOM 517 C C . GLY A 1 64 ? 4.608 1.272 -33.398 1.00 90.94 64 GLY A C 1
ATOM 518 O O . GLY A 1 64 ? 4.202 0.396 -34.163 1.00 90.94 64 GLY A O 1
ATOM 519 N N . LEU A 1 65 ? 4.373 1.240 -32.084 1.00 94.94 65 LEU A N 1
ATOM 520 C CA . LEU A 1 65 ? 3.589 0.196 -31.426 1.00 94.94 65 LEU A CA 1
ATOM 521 C C . LEU A 1 65 ? 2.095 0.305 -31.755 1.00 94.94 65 LEU A C 1
ATOM 523 O O . LEU A 1 65 ? 1.489 1.381 -31.679 1.00 94.94 65 LEU A O 1
ATOM 527 N N . LEU A 1 66 ? 1.493 -0.840 -32.073 1.00 96.56 66 LEU A N 1
ATOM 528 C CA . LEU A 1 66 ? 0.076 -0.943 -32.398 1.00 96.56 66 LEU A CA 1
ATOM 529 C C . LEU A 1 66 ? -0.756 -1.410 -31.199 1.00 96.56 66 LEU A C 1
ATOM 531 O O . LEU A 1 66 ? -0.343 -2.277 -30.426 1.00 96.56 66 LEU A O 1
ATOM 535 N N . ALA A 1 67 ? -1.965 -0.866 -31.084 1.00 97.19 67 ALA A N 1
ATOM 536 C CA . ALA A 1 67 ? -3.013 -1.438 -30.245 1.00 97.19 67 ALA A CA 1
ATOM 537 C C . ALA A 1 67 ? -3.615 -2.701 -30.884 1.00 97.19 67 ALA A C 1
ATOM 539 O O . ALA A 1 67 ? -3.548 -2.894 -32.100 1.00 97.19 67 ALA A O 1
ATOM 540 N N . PHE A 1 68 ? -4.263 -3.529 -30.065 1.00 97.69 68 PHE A N 1
ATOM 541 C CA . PHE A 1 68 ? -5.027 -4.678 -30.544 1.00 97.69 68 PHE A CA 1
ATOM 542 C C . PHE A 1 68 ? -6.232 -4.223 -31.388 1.00 97.69 68 PHE A C 1
ATOM 544 O O . PHE A 1 68 ? -7.000 -3.377 -30.922 1.00 97.69 68 PHE A O 1
ATOM 551 N N . PRO A 1 69 ? -6.424 -4.754 -32.611 1.00 96.62 69 PRO A N 1
ATOM 552 C CA . PRO A 1 69 ? -7.563 -4.398 -33.453 1.00 96.62 69 PRO A CA 1
ATOM 553 C C . PRO A 1 69 ? -8.894 -4.951 -32.914 1.00 96.62 69 PRO A C 1
ATOM 555 O O . PRO A 1 69 ? -8.933 -5.856 -32.078 1.00 96.62 69 PRO A O 1
ATOM 558 N N . GLU A 1 70 ? -10.007 -4.399 -33.399 1.00 95.88 70 GLU A N 1
ATOM 559 C CA . GLU A 1 70 ? -11.360 -4.859 -33.059 1.00 95.88 70 GLU A CA 1
ATOM 560 C C . GLU A 1 70 ? -11.519 -6.344 -33.448 1.00 95.88 70 GLU A C 1
ATOM 562 O O . GLU A 1 70 ? -11.080 -6.754 -34.521 1.00 95.88 70 GLU A O 1
ATOM 567 N N . GLY A 1 71 ? -12.098 -7.167 -32.567 1.00 92.62 71 GLY A N 1
ATOM 568 C CA . GLY A 1 71 ? -12.237 -8.619 -32.780 1.00 92.62 71 GLY A CA 1
ATOM 569 C C . GLY A 1 71 ? -11.001 -9.483 -32.476 1.00 92.62 71 GLY A C 1
ATOM 570 O O . GLY A 1 71 ? -11.089 -10.700 -32.615 1.00 92.62 71 GLY A O 1
ATOM 571 N N . PHE A 1 72 ? -9.870 -8.893 -32.071 1.00 97.62 72 PHE A N 1
ATOM 572 C CA . PHE A 1 72 ? -8.614 -9.623 -31.854 1.00 97.62 72 PHE A CA 1
ATOM 573 C C . PHE A 1 72 ? -8.645 -10.592 -30.655 1.00 97.62 72 PHE A C 1
ATOM 575 O O . PHE A 1 72 ? -9.097 -10.218 -29.569 1.00 97.62 72 PHE A O 1
ATOM 582 N N . GLN A 1 73 ? -8.113 -11.806 -30.836 1.00 96.81 73 GLN A N 1
ATOM 583 C CA . GLN A 1 73 ? -8.009 -12.860 -29.815 1.00 96.81 73 GLN A CA 1
ATOM 584 C C . GLN A 1 73 ? -6.685 -13.628 -29.949 1.00 96.81 73 GLN A C 1
ATOM 586 O O . GLN A 1 73 ? -6.250 -13.881 -31.065 1.00 96.81 73 GLN A O 1
ATOM 591 N N . MET A 1 74 ? -6.062 -14.041 -28.840 1.00 96.50 74 MET A N 1
ATOM 592 C CA . MET A 1 74 ? -4.858 -14.893 -28.867 1.00 96.50 74 MET A CA 1
ATOM 593 C C . MET A 1 74 ? -4.676 -15.726 -27.589 1.00 96.50 74 MET A C 1
ATOM 595 O O . MET A 1 74 ? -5.116 -15.320 -26.512 1.00 96.50 74 MET A O 1
ATOM 599 N N . LEU A 1 75 ? -3.962 -16.850 -27.705 1.00 96.19 75 LEU A N 1
ATOM 600 C CA . LEU A 1 75 ? -3.596 -17.743 -26.599 1.00 96.19 75 LEU A CA 1
ATOM 601 C C . LEU A 1 75 ? -2.066 -17.852 -26.457 1.00 96.19 75 LEU A C 1
ATOM 603 O O . LEU A 1 75 ? -1.359 -18.127 -27.427 1.00 96.19 75 LEU A O 1
ATOM 607 N N . ALA A 1 76 ? -1.548 -17.676 -25.241 1.00 97.69 76 ALA A N 1
ATOM 608 C CA . ALA A 1 76 ? -0.131 -17.829 -24.891 1.00 97.69 76 ALA A CA 1
ATOM 609 C C . ALA A 1 76 ? 0.090 -19.048 -23.982 1.00 97.69 76 ALA A C 1
ATOM 611 O O . ALA A 1 76 ? -0.773 -19.367 -23.174 1.00 97.69 76 ALA A O 1
ATOM 612 N N . GLY A 1 77 ? 1.235 -19.735 -24.080 1.00 96.25 77 GLY A N 1
ATOM 613 C CA . GLY A 1 77 ? 1.444 -21.031 -23.404 1.00 96.25 77 GLY A CA 1
ATOM 614 C C . GLY A 1 77 ? 0.608 -22.162 -24.018 1.00 96.25 77 GLY A C 1
ATOM 615 O O . GLY A 1 77 ? -0.006 -21.982 -25.067 1.00 96.25 77 GLY A O 1
ATOM 616 N N . ASN A 1 78 ? 0.589 -23.365 -23.430 1.00 95.19 78 ASN A N 1
ATOM 617 C CA . ASN A 1 78 ? -0.079 -24.520 -24.054 1.00 95.19 78 ASN A CA 1
ATOM 618 C C . ASN A 1 78 ? -0.671 -25.510 -23.024 1.00 95.19 78 ASN A C 1
ATOM 620 O O . ASN A 1 78 ? 0.105 -26.204 -22.366 1.00 95.19 78 ASN A O 1
ATOM 624 N N . PRO A 1 79 ? -2.012 -25.677 -22.942 1.00 94.06 79 PRO A N 1
ATOM 625 C CA . PRO A 1 79 ? -2.670 -26.509 -21.925 1.00 94.06 79 PRO A CA 1
ATOM 626 C C . PRO A 1 79 ? -2.228 -27.977 -21.886 1.00 94.06 79 PRO A C 1
ATOM 628 O O . PRO A 1 79 ? -2.378 -28.631 -20.849 1.00 94.06 79 PRO A O 1
ATOM 631 N N . HIS A 1 80 ? -1.704 -28.510 -22.991 1.00 94.88 80 HIS A N 1
ATOM 632 C CA . HIS A 1 80 ? -1.362 -29.925 -23.125 1.00 94.88 80 HIS A CA 1
ATOM 633 C C . HIS A 1 80 ? 0.074 -30.258 -22.705 1.00 94.88 80 HIS A C 1
ATOM 635 O O . HIS A 1 80 ? 0.395 -31.435 -22.563 1.00 94.88 80 HIS A O 1
ATOM 641 N N . LEU A 1 81 ? 0.956 -29.273 -22.516 1.00 95.81 81 LEU A N 1
ATOM 642 C CA . LEU A 1 81 ? 2.361 -29.533 -22.195 1.00 95.81 81 LEU A CA 1
ATOM 643 C C . LEU A 1 81 ? 2.548 -30.115 -20.789 1.00 95.81 81 LEU A C 1
ATOM 645 O O . LEU A 1 81 ? 1.899 -29.681 -19.843 1.00 95.81 81 LEU A O 1
ATOM 649 N N . ARG A 1 82 ? 3.479 -31.071 -20.670 1.00 95.81 82 ARG A N 1
ATOM 650 C CA . ARG A 1 82 ? 3.951 -31.678 -19.408 1.00 95.81 82 ARG A CA 1
ATOM 651 C C . ARG A 1 82 ? 5.476 -31.890 -19.390 1.00 95.81 82 ARG A C 1
ATOM 653 O O . ARG A 1 82 ? 5.988 -32.717 -18.642 1.00 95.81 82 ARG A O 1
ATOM 660 N N . SER A 1 83 ? 6.211 -31.205 -20.272 1.00 95.31 83 SER A N 1
ATOM 661 C CA . SER A 1 83 ? 7.672 -31.311 -20.383 1.00 95.31 83 SER A CA 1
ATOM 662 C C . SER A 1 83 ? 8.308 -30.084 -21.048 1.00 95.31 83 SER A C 1
ATOM 664 O O . SER A 1 83 ? 7.802 -29.556 -22.046 1.00 95.31 83 SER A O 1
ATOM 666 N N . PHE A 1 84 ? 9.458 -29.652 -20.522 1.00 95.94 84 PHE A N 1
ATOM 667 C CA . PHE A 1 84 ? 10.235 -28.541 -21.070 1.00 95.94 84 PHE A CA 1
ATOM 668 C C . PHE A 1 84 ? 11.130 -28.965 -22.240 1.00 95.94 84 PHE A C 1
ATOM 670 O O . PHE A 1 84 ? 11.818 -29.983 -22.193 1.00 95.94 84 PHE A O 1
ATOM 677 N N . LYS A 1 85 ? 11.154 -28.142 -23.289 1.00 94.75 85 LYS A N 1
ATOM 678 C CA . LYS A 1 85 ? 11.989 -28.275 -24.496 1.00 94.75 85 LYS A CA 1
ATOM 679 C C . LYS A 1 85 ? 12.659 -26.944 -24.886 1.00 94.75 85 LYS A C 1
ATOM 681 O O . LYS A 1 85 ? 13.246 -26.849 -25.960 1.00 94.75 85 LYS A O 1
ATOM 686 N N . ASN A 1 86 ? 12.606 -25.932 -24.010 1.00 94.25 86 ASN A N 1
ATOM 687 C CA . ASN A 1 86 ? 13.260 -24.624 -24.158 1.00 94.25 86 ASN A CA 1
ATOM 688 C C . ASN A 1 86 ? 12.898 -23.865 -25.459 1.00 94.25 86 ASN A C 1
ATOM 690 O O . ASN A 1 86 ? 13.738 -23.196 -26.071 1.00 94.25 86 ASN A O 1
ATOM 694 N N . THR A 1 87 ? 11.638 -23.967 -25.895 1.00 96.38 87 THR A N 1
ATOM 695 C CA . THR A 1 87 ? 11.092 -23.158 -27.001 1.00 96.38 87 THR A CA 1
ATOM 696 C C . THR A 1 87 ? 10.807 -21.719 -26.547 1.00 96.38 87 THR A C 1
ATOM 698 O O . THR A 1 87 ? 10.765 -21.440 -25.350 1.00 96.38 87 THR A O 1
ATOM 701 N N . LEU A 1 88 ? 10.596 -20.785 -27.487 1.00 95.69 88 LEU A N 1
ATOM 702 C CA . LEU A 1 88 ? 10.204 -19.404 -27.147 1.00 95.69 88 LEU A CA 1
ATOM 703 C C . LEU A 1 88 ? 8.872 -19.362 -26.378 1.00 95.69 88 LEU A C 1
ATOM 705 O O . LEU A 1 88 ? 8.793 -18.695 -25.355 1.00 95.69 88 LEU A O 1
ATOM 709 N N . GLU A 1 89 ? 7.876 -20.135 -26.825 1.00 95.38 89 GLU A N 1
ATOM 710 C CA . GLU A 1 89 ? 6.573 -20.289 -26.157 1.00 95.38 89 GLU A CA 1
ATOM 711 C C . GLU A 1 89 ? 6.718 -20.817 -24.721 1.00 95.38 89 GLU A C 1
ATOM 713 O O . GLU A 1 89 ? 6.094 -20.295 -23.808 1.00 95.38 89 GLU A O 1
ATOM 718 N N . GLN A 1 90 ? 7.580 -21.811 -24.491 1.00 96.69 90 GLN A N 1
ATOM 719 C CA . GLN A 1 90 ? 7.791 -22.359 -23.147 1.00 96.69 90 GLN A CA 1
ATOM 720 C C . GLN A 1 90 ? 8.609 -21.429 -22.245 1.00 96.69 90 GLN A C 1
ATOM 722 O O . GLN A 1 90 ? 8.370 -21.392 -21.043 1.00 96.69 90 GLN A O 1
ATOM 727 N N . ARG A 1 91 ? 9.545 -20.645 -22.800 1.00 96.38 91 ARG A N 1
ATOM 728 C CA . ARG A 1 91 ? 10.245 -19.591 -22.044 1.00 96.38 91 ARG A CA 1
ATOM 729 C C . ARG A 1 91 ? 9.346 -18.404 -21.684 1.00 96.38 91 ARG A C 1
ATOM 731 O O . ARG A 1 91 ? 9.731 -17.616 -20.829 1.00 96.38 91 ARG A O 1
ATOM 738 N N . ALA A 1 92 ? 8.184 -18.273 -22.321 1.00 96.88 92 ALA A N 1
ATOM 739 C CA . ALA A 1 92 ? 7.194 -17.237 -22.035 1.00 96.88 92 ALA A CA 1
ATOM 740 C C . ALA A 1 92 ? 6.339 -17.518 -20.787 1.00 96.88 92 ALA A C 1
ATOM 742 O O . ALA A 1 92 ? 5.582 -16.648 -20.360 1.00 96.88 92 ALA A O 1
ATOM 743 N N . ILE A 1 93 ? 6.458 -18.719 -20.219 1.00 97.81 93 ILE A N 1
ATOM 744 C CA . ILE A 1 93 ? 5.758 -19.169 -19.017 1.00 97.81 93 ILE A CA 1
ATOM 745 C C . ILE A 1 93 ? 6.786 -19.292 -17.893 1.00 97.81 93 ILE A C 1
ATOM 747 O O . ILE A 1 93 ? 7.789 -19.991 -18.061 1.00 97.81 93 ILE A O 1
ATOM 751 N N . SER A 1 94 ? 6.574 -18.618 -16.763 1.00 97.44 94 SER A N 1
ATOM 752 C CA . SER A 1 94 ? 7.496 -18.696 -15.623 1.00 97.44 94 SER A CA 1
ATOM 753 C C . SER A 1 94 ? 6.807 -18.638 -14.257 1.00 97.44 94 SER A C 1
ATOM 755 O O . SER A 1 94 ? 5.614 -18.349 -14.127 1.00 97.44 94 SER A O 1
ATOM 757 N N . TYR A 1 95 ? 7.589 -18.963 -13.231 1.00 97.88 95 TYR A N 1
ATOM 758 C CA . TYR A 1 95 ? 7.194 -19.029 -11.834 1.00 97.88 95 TYR A CA 1
ATOM 759 C C . TYR A 1 95 ? 8.254 -18.373 -10.951 1.00 97.88 95 TYR A C 1
ATOM 761 O O . TYR A 1 95 ? 9.405 -18.825 -10.917 1.00 97.88 95 TYR A O 1
ATOM 769 N N . ALA A 1 96 ? 7.853 -17.354 -10.190 1.00 96.31 96 ALA A N 1
ATOM 770 C CA . ALA A 1 96 ? 8.666 -16.765 -9.130 1.00 96.31 96 ALA A CA 1
ATOM 771 C C . ALA A 1 96 ? 8.145 -17.184 -7.747 1.00 96.31 96 ALA A C 1
ATOM 773 O O . ALA A 1 96 ? 6.959 -17.052 -7.429 1.00 96.31 96 ALA A O 1
ATOM 774 N N . CYS A 1 97 ? 9.054 -17.679 -6.909 1.00 94.38 97 CYS A N 1
ATOM 775 C CA . CYS A 1 97 ? 8.757 -18.115 -5.550 1.00 94.38 97 CYS A CA 1
ATOM 776 C C . CYS A 1 97 ? 8.915 -16.930 -4.586 1.00 94.38 97 CYS A C 1
ATOM 778 O O . CYS A 1 97 ? 10.033 -16.537 -4.251 1.00 94.38 97 CYS A O 1
ATOM 780 N N . LEU A 1 98 ? 7.808 -16.301 -4.181 1.00 93.44 98 LEU A N 1
ATOM 781 C CA . LEU A 1 98 ? 7.866 -15.064 -3.403 1.00 93.44 98 LEU A CA 1
ATOM 782 C C . LEU A 1 98 ? 8.240 -15.347 -1.940 1.00 93.44 98 LEU A C 1
ATOM 784 O O . LEU A 1 98 ? 7.719 -16.272 -1.315 1.00 93.44 98 LEU A O 1
ATOM 788 N N . GLY A 1 99 ? 9.106 -14.505 -1.370 1.00 86.31 99 GLY A N 1
ATOM 789 C CA . GLY A 1 99 ? 9.593 -14.639 0.011 1.00 86.31 99 GLY A CA 1
ATOM 790 C C . GLY A 1 99 ? 10.865 -15.484 0.171 1.00 86.31 99 GLY A C 1
ATOM 791 O O . GLY A 1 99 ? 11.305 -15.692 1.297 1.00 86.31 99 GLY A O 1
ATOM 792 N N . VAL A 1 100 ? 11.475 -15.943 -0.927 1.00 85.44 100 VAL A N 1
ATOM 793 C CA . VAL A 1 100 ? 12.797 -16.600 -0.952 1.00 85.44 100 VAL A CA 1
ATOM 794 C C . VAL A 1 100 ? 13.685 -16.001 -2.047 1.00 85.44 100 VAL A C 1
ATOM 796 O O . VAL A 1 100 ? 13.205 -15.294 -2.931 1.00 85.44 100 VAL A O 1
ATOM 799 N N . SER A 1 101 ? 14.994 -16.272 -1.995 1.00 78.56 101 SER A N 1
ATOM 800 C CA . SER A 1 101 ? 15.932 -15.890 -3.056 1.00 78.56 101 SER A CA 1
ATOM 801 C C . SER A 1 101 ? 16.178 -17.057 -4.012 1.00 78.56 101 SER A C 1
ATOM 803 O O . SER A 1 101 ? 16.596 -18.133 -3.585 1.00 78.56 101 SER A O 1
ATOM 805 N N . GLY A 1 102 ? 15.924 -16.838 -5.301 1.00 77.44 102 GLY A N 1
ATOM 806 C CA . GLY A 1 102 ? 16.114 -17.817 -6.368 1.00 77.44 102 GLY A CA 1
ATOM 807 C C . GLY A 1 102 ? 15.796 -17.219 -7.745 1.00 77.44 102 GLY A C 1
ATOM 808 O O . GLY A 1 102 ? 15.201 -16.141 -7.815 1.00 77.44 102 GLY A O 1
ATOM 809 N N . PRO A 1 103 ? 16.209 -17.877 -8.842 1.00 90.12 103 PRO A N 1
ATOM 810 C CA . PRO A 1 103 ? 15.794 -17.503 -10.191 1.00 90.12 103 PRO A CA 1
ATOM 811 C C . PRO A 1 103 ? 14.314 -17.841 -10.425 1.00 90.12 103 PRO A C 1
ATOM 813 O O . PRO A 1 103 ? 13.735 -18.668 -9.718 1.00 90.12 103 PRO A O 1
ATOM 816 N N . GLU A 1 104 ? 13.718 -17.257 -11.465 1.00 92.75 104 GLU A N 1
ATOM 817 C CA . GLU A 1 104 ? 12.448 -17.770 -11.986 1.00 92.75 104 GLU A CA 1
ATOM 818 C C . GLU A 1 104 ? 12.631 -19.176 -12.578 1.00 92.75 104 GLU A C 1
ATOM 820 O O . GLU A 1 104 ? 13.703 -19.543 -13.065 1.00 92.75 104 GLU A O 1
ATOM 825 N N . THR A 1 105 ? 11.562 -19.964 -12.529 1.00 94.88 105 THR A N 1
ATOM 826 C CA . THR A 1 105 ? 11.519 -21.368 -12.966 1.00 94.88 105 THR A CA 1
ATOM 827 C C . THR A 1 105 ? 10.427 -21.565 -14.018 1.00 94.88 105 THR A C 1
ATOM 829 O O . THR A 1 105 ? 9.511 -20.756 -14.107 1.00 94.88 105 THR A O 1
ATOM 832 N N . HIS A 1 106 ? 10.521 -22.611 -14.845 1.00 95.56 106 HIS A N 1
ATOM 833 C CA . HIS A 1 106 ? 9.513 -22.924 -15.879 1.00 95.56 106 HIS A CA 1
ATOM 834 C C . HIS A 1 106 ? 8.531 -24.038 -15.458 1.00 95.56 106 HIS A C 1
ATOM 836 O O . HIS A 1 106 ? 7.617 -24.374 -16.204 1.00 95.56 106 HIS A O 1
ATOM 842 N N . GLU A 1 107 ? 8.716 -24.583 -14.256 1.00 94.25 107 GLU A N 1
ATOM 843 C CA . GLU A 1 107 ? 7.849 -25.539 -13.560 1.00 94.25 107 GLU A CA 1
ATOM 844 C C . GLU A 1 107 ? 7.463 -24.972 -12.190 1.00 94.25 107 GLU A C 1
ATOM 846 O O . GLU A 1 107 ? 8.101 -24.035 -11.706 1.00 94.25 107 GLU A O 1
ATOM 851 N N . ILE A 1 108 ? 6.432 -25.529 -11.554 1.00 94.56 108 ILE A N 1
ATOM 852 C CA . ILE A 1 108 ? 6.068 -25.141 -10.186 1.00 94.56 108 ILE A CA 1
ATOM 853 C C . ILE A 1 108 ? 7.234 -25.516 -9.242 1.00 94.56 108 ILE A C 1
ATOM 855 O O . ILE A 1 108 ? 7.672 -26.669 -9.246 1.00 94.56 108 ILE A O 1
ATOM 859 N N . PRO A 1 109 ? 7.739 -24.593 -8.397 1.00 91.44 109 PRO A N 1
ATOM 860 C CA . PRO A 1 109 ? 8.838 -24.886 -7.483 1.00 91.44 109 PRO A CA 1
ATOM 861 C C . PRO A 1 109 ? 8.555 -26.097 -6.570 1.00 91.44 109 PRO A C 1
ATOM 863 O O . PRO A 1 109 ? 7.487 -26.170 -5.957 1.00 91.44 109 PRO A O 1
ATOM 866 N N . PRO A 1 110 ? 9.517 -27.023 -6.380 1.00 89.12 110 PRO A N 1
ATOM 867 C CA . PRO A 1 110 ? 9.352 -28.201 -5.519 1.00 89.12 110 PRO A CA 1
ATOM 868 C C . PRO A 1 110 ? 9.417 -27.876 -4.012 1.00 89.12 110 PRO A C 1
ATOM 870 O O . PRO A 1 110 ? 9.551 -28.776 -3.186 1.00 89.12 110 PRO A O 1
ATOM 873 N N . HIS A 1 111 ? 9.343 -26.596 -3.640 1.00 88.56 111 HIS A N 1
ATOM 874 C CA . HIS A 1 111 ? 9.427 -26.087 -2.273 1.00 88.56 111 HIS A CA 1
ATOM 875 C C . HIS A 1 111 ? 8.426 -24.944 -2.058 1.00 88.56 111 HIS A C 1
ATOM 877 O O . HIS A 1 111 ? 8.028 -24.261 -3.000 1.00 88.56 111 HIS A O 1
ATOM 883 N N . ASN A 1 112 ? 8.011 -24.739 -0.807 1.00 90.38 112 ASN A N 1
ATOM 884 C CA . ASN A 1 112 ? 7.010 -23.736 -0.456 1.00 90.38 112 ASN A CA 1
ATOM 885 C C . ASN A 1 112 ? 7.531 -22.294 -0.610 1.00 90.38 112 ASN A C 1
ATOM 887 O O . ASN A 1 112 ? 8.675 -22.007 -0.260 1.00 90.38 112 ASN A O 1
ATOM 891 N N . CYS A 1 113 ? 6.658 -21.388 -1.060 1.00 92.56 113 CYS A N 1
ATOM 892 C CA . CYS A 1 113 ? 6.956 -19.971 -1.274 1.00 92.56 113 CYS A CA 1
ATOM 893 C C . CYS A 1 113 ? 6.223 -19.118 -0.219 1.00 92.56 113 CYS A C 1
ATOM 895 O O . CYS A 1 113 ? 5.003 -18.971 -0.335 1.00 92.56 113 CYS A O 1
ATOM 897 N N . PRO A 1 114 ? 6.916 -18.564 0.800 1.00 90.81 114 PRO A N 1
ATOM 898 C CA . PRO A 1 114 ? 6.285 -17.944 1.972 1.00 90.81 114 PRO A CA 1
ATOM 899 C C . PRO A 1 114 ? 5.298 -16.809 1.676 1.00 90.81 114 PRO A C 1
ATOM 901 O O . PRO A 1 114 ? 4.303 -16.666 2.380 1.00 90.81 114 PRO A O 1
ATOM 904 N N . ASN A 1 115 ? 5.540 -16.027 0.620 1.00 91.50 115 ASN A N 1
ATOM 905 C CA . ASN A 1 115 ? 4.669 -14.918 0.215 1.00 91.50 115 ASN A CA 1
ATOM 906 C C . ASN A 1 115 ? 3.767 -15.285 -0.986 1.00 91.50 115 ASN A C 1
ATOM 908 O O . ASN A 1 115 ? 3.124 -14.411 -1.569 1.00 91.50 115 ASN A O 1
ATOM 912 N N . GLY A 1 116 ? 3.706 -16.569 -1.356 1.00 94.81 116 GLY A N 1
ATOM 913 C CA . GLY A 1 116 ? 2.936 -17.098 -2.482 1.00 94.81 116 GLY A CA 1
ATOM 914 C C . GLY A 1 116 ? 3.770 -17.441 -3.722 1.00 94.81 116 GLY A C 1
ATOM 915 O O . GLY A 1 116 ? 4.944 -17.094 -3.849 1.00 94.81 116 GLY A O 1
ATOM 916 N N . LEU A 1 117 ? 3.137 -18.150 -4.653 1.00 96.56 117 LEU A N 1
ATOM 917 C CA . LEU A 1 117 ? 3.683 -18.522 -5.955 1.00 96.56 117 LEU A CA 1
ATOM 918 C C . LEU A 1 117 ? 3.164 -17.545 -7.008 1.00 96.56 117 LEU A C 1
ATOM 920 O O . LEU A 1 117 ? 1.963 -17.529 -7.277 1.00 96.56 117 LEU A O 1
ATOM 924 N N . ARG A 1 118 ? 4.048 -16.755 -7.620 1.00 97.62 118 ARG A N 1
ATOM 925 C CA . ARG A 1 118 ? 3.685 -15.885 -8.742 1.00 97.62 118 ARG A CA 1
ATOM 926 C C . ARG A 1 118 ? 3.816 -16.666 -10.046 1.00 97.62 118 ARG A C 1
ATOM 928 O O . ARG A 1 118 ? 4.926 -16.974 -10.467 1.00 97.62 118 ARG A O 1
ATOM 935 N N . ALA A 1 119 ? 2.684 -16.990 -10.656 1.00 97.88 119 ALA A N 1
ATOM 936 C CA . ALA A 1 119 ? 2.590 -17.549 -11.998 1.00 97.88 119 ALA A CA 1
ATOM 937 C C . ALA A 1 119 ? 2.596 -16.413 -13.033 1.00 97.88 119 ALA A C 1
ATOM 939 O O . ALA A 1 119 ? 1.937 -15.389 -12.828 1.00 97.88 119 ALA A O 1
ATOM 940 N N . GLN A 1 120 ? 3.348 -16.583 -14.120 1.00 97.94 120 GLN A N 1
ATOM 941 C CA . GLN A 1 120 ? 3.657 -15.526 -15.084 1.00 97.94 120 GLN A CA 1
ATOM 942 C C . GLN A 1 120 ? 3.449 -16.012 -16.525 1.00 97.94 120 GLN A C 1
ATOM 944 O O . GLN A 1 120 ? 3.914 -17.093 -16.891 1.00 97.94 120 GLN A O 1
ATOM 949 N N . VAL A 1 121 ? 2.765 -15.205 -17.346 1.00 98.19 121 VAL A N 1
ATOM 950 C CA . VAL A 1 121 ? 2.469 -15.517 -18.760 1.00 98.19 121 VAL A CA 1
ATOM 951 C C . VAL A 1 121 ? 2.781 -14.311 -19.643 1.00 98.19 121 VAL A C 1
ATOM 953 O O . VAL A 1 121 ? 2.101 -13.289 -19.576 1.00 98.19 121 VAL A O 1
ATOM 956 N N . MET A 1 122 ? 3.799 -14.430 -20.495 1.00 98.06 122 MET A N 1
ATOM 957 C CA . MET A 1 122 ? 4.148 -13.447 -21.525 1.00 98.06 122 MET A CA 1
ATOM 958 C C . MET A 1 122 ? 3.482 -13.822 -22.855 1.00 98.06 122 MET A C 1
ATOM 960 O O . MET A 1 122 ? 3.616 -14.953 -23.332 1.00 98.06 122 MET A O 1
ATOM 964 N N . PHE A 1 123 ? 2.778 -12.883 -23.483 1.00 98.44 123 PHE A N 1
ATOM 965 C CA . PHE A 1 123 ? 2.094 -13.121 -24.757 1.00 98.44 123 PHE A CA 1
ATOM 966 C C . PHE A 1 123 ? 2.999 -12.848 -25.967 1.00 98.44 123 PHE A C 1
ATOM 968 O O . PHE A 1 123 ? 3.898 -12.005 -25.891 1.00 98.44 123 PHE A O 1
ATOM 975 N N . PRO A 1 124 ? 2.768 -13.524 -27.108 1.00 98.00 124 PRO A N 1
ATOM 976 C CA . PRO A 1 124 ? 3.421 -13.163 -28.360 1.00 98.00 124 PRO A CA 1
ATOM 977 C C . PRO A 1 124 ? 2.977 -11.755 -28.793 1.00 98.00 124 PRO A C 1
ATOM 979 O O . PRO A 1 124 ? 1.799 -11.421 -28.707 1.00 98.00 124 PRO A O 1
ATOM 982 N N . SER A 1 125 ? 3.906 -10.924 -29.277 1.00 97.62 125 SER A N 1
ATOM 983 C CA . SER A 1 125 ? 3.617 -9.531 -29.676 1.00 97.62 125 SER A CA 1
ATOM 984 C C . SER A 1 125 ? 3.933 -9.194 -31.133 1.00 97.62 125 SER A C 1
ATOM 986 O O . SER A 1 125 ? 3.758 -8.052 -31.556 1.00 97.62 125 SER A O 1
ATOM 988 N N . CYS A 1 126 ? 4.352 -10.179 -31.927 1.00 98.06 126 CYS A N 1
ATOM 989 C CA . CYS A 1 126 ? 4.523 -10.039 -33.369 1.00 98.06 126 CYS A CA 1
ATOM 990 C C . CYS A 1 126 ? 3.292 -10.598 -34.087 1.00 98.06 126 CYS A C 1
ATOM 992 O O . CYS A 1 126 ? 2.986 -11.779 -33.944 1.00 98.06 126 CYS A O 1
ATOM 994 N N . TRP A 1 127 ? 2.615 -9.776 -34.885 1.00 98.25 127 TRP A N 1
ATOM 995 C CA . TRP A 1 127 ? 1.374 -10.107 -35.588 1.00 98.25 127 TRP A CA 1
ATOM 996 C C . TRP A 1 127 ? 1.586 -10.230 -37.103 1.00 98.25 127 TRP A C 1
ATOM 998 O O . TRP A 1 127 ? 2.328 -9.440 -37.698 1.00 98.25 127 TRP A O 1
ATOM 1008 N N . ASP A 1 128 ? 0.904 -11.188 -37.747 1.00 97.31 128 ASP A N 1
ATOM 1009 C CA . ASP A 1 128 ? 0.907 -11.366 -39.213 1.00 97.31 128 ASP A CA 1
ATOM 1010 C C . ASP A 1 128 ? 0.322 -10.157 -39.963 1.00 97.31 128 ASP A C 1
ATOM 1012 O O . ASP A 1 128 ? 0.592 -9.929 -41.145 1.00 97.31 128 ASP A O 1
ATOM 1016 N N . GLY A 1 129 ? -0.427 -9.320 -39.244 1.00 95.56 129 GLY A N 1
ATOM 1017 C CA . GLY A 1 129 ? -0.965 -8.072 -39.742 1.00 95.56 129 GLY A CA 1
ATOM 1018 C C . GLY A 1 129 ? -2.241 -8.204 -40.562 1.00 95.56 129 GLY A C 1
ATOM 1019 O O . GLY A 1 129 ? -2.617 -7.208 -41.191 1.00 95.56 129 GLY A O 1
ATOM 1020 N N . LYS A 1 130 ? -2.871 -9.382 -40.571 1.00 94.75 130 LYS A N 1
ATOM 1021 C CA . LYS A 1 130 ? -4.011 -9.736 -41.418 1.00 94.75 130 LYS A CA 1
ATOM 1022 C C . LYS A 1 130 ? -5.112 -10.493 -40.670 1.00 94.75 130 LYS A C 1
ATOM 1024 O O . LYS A 1 130 ? -6.278 -10.157 -40.857 1.00 94.75 130 LYS A O 1
ATOM 1029 N N . ASN A 1 131 ? -4.772 -11.502 -39.871 1.00 97.00 131 ASN A N 1
ATOM 1030 C CA . ASN A 1 131 ? -5.745 -12.375 -39.212 1.00 97.00 131 ASN A CA 1
ATOM 1031 C C . ASN A 1 131 ? -5.961 -11.926 -37.760 1.00 97.00 131 ASN A C 1
ATOM 1033 O O . ASN A 1 131 ? -5.005 -11.810 -37.003 1.00 97.00 131 ASN A O 1
ATOM 1037 N N . LEU A 1 132 ? -7.209 -11.647 -37.374 1.00 96.62 132 LEU A N 1
ATOM 1038 C CA . LEU A 1 132 ? -7.567 -11.204 -36.013 1.00 96.62 132 LEU A CA 1
ATOM 1039 C C . LEU A 1 132 ? -7.550 -12.347 -34.983 1.00 96.62 132 LEU A C 1
ATOM 1041 O O . LEU A 1 132 ? -7.536 -12.096 -33.784 1.00 96.62 132 LEU A O 1
ATOM 1045 N N . ASP A 1 133 ? -7.621 -13.576 -35.482 1.00 96.50 133 ASP A N 1
ATOM 1046 C CA . ASP A 1 133 ? -7.613 -14.837 -34.755 1.00 96.50 133 ASP A CA 1
ATOM 1047 C C . ASP A 1 133 ? -7.219 -15.947 -35.757 1.00 96.50 133 ASP A C 1
ATOM 1049 O O . ASP A 1 133 ? -7.272 -15.738 -36.977 1.00 96.50 133 ASP A O 1
ATOM 1053 N N . SER A 1 134 ? -6.851 -17.133 -35.277 1.00 95.88 134 SER A N 1
ATOM 1054 C CA . SER A 1 134 ? -6.570 -18.321 -36.096 1.00 95.88 134 SER A CA 1
ATOM 1055 C C . SER A 1 134 ? -7.248 -19.569 -35.511 1.00 95.88 134 SER A C 1
ATOM 1057 O O . SER A 1 134 ? -7.607 -19.566 -34.339 1.00 95.88 134 SER A O 1
ATOM 1059 N N . PRO A 1 135 ? -7.434 -20.669 -36.274 1.00 93.31 135 PRO A N 1
ATOM 1060 C CA . PRO A 1 135 ? -8.158 -21.857 -35.787 1.00 93.31 135 PRO A CA 1
ATOM 1061 C C . PRO A 1 135 ? -7.531 -22.579 -34.578 1.00 93.31 135 PRO A C 1
ATOM 1063 O O . PRO A 1 135 ? -8.146 -23.485 -34.025 1.00 93.31 135 PRO A O 1
ATOM 1066 N N . ASP A 1 136 ? -6.306 -22.211 -34.208 1.00 91.25 136 ASP A N 1
ATOM 1067 C CA . ASP A 1 136 ? -5.545 -22.671 -33.042 1.00 91.25 136 ASP A CA 1
ATOM 1068 C C . ASP A 1 136 ? -5.319 -21.561 -31.989 1.00 91.25 136 ASP A C 1
ATOM 1070 O O . ASP A 1 136 ? -4.579 -21.770 -31.029 1.00 91.25 136 ASP A O 1
ATOM 1074 N N . HIS A 1 137 ? -5.900 -20.374 -32.207 1.00 95.44 137 HIS A N 1
ATOM 1075 C CA . HIS A 1 137 ? -5.711 -19.127 -31.452 1.00 95.44 137 HIS A CA 1
ATOM 1076 C C . HIS A 1 137 ? -4.248 -18.650 -31.323 1.00 95.44 137 HIS A C 1
ATOM 1078 O O . HIS A 1 137 ? -3.926 -17.843 -30.447 1.00 95.44 137 HIS A O 1
ATOM 1084 N N . LYS A 1 138 ? -3.347 -19.132 -32.197 1.00 95.88 138 LYS A N 1
ATOM 1085 C CA . LYS A 1 138 ? -1.892 -18.907 -32.119 1.00 95.88 138 LYS A CA 1
ATOM 1086 C C . LYS A 1 138 ? -1.203 -18.566 -33.431 1.00 95.88 138 LYS A C 1
ATOM 1088 O O . LYS A 1 138 ? -0.389 -17.652 -33.440 1.00 95.88 138 LYS A O 1
ATOM 1093 N N . SER A 1 139 ? -1.464 -19.283 -34.526 1.00 96.75 139 SER A N 1
ATOM 1094 C CA . SER A 1 139 ? -0.643 -19.229 -35.749 1.00 96.75 139 SER A CA 1
ATOM 1095 C C . SER A 1 139 ? -0.620 -17.882 -36.485 1.00 96.75 139 SER A C 1
ATOM 1097 O O . SER A 1 139 ? 0.119 -17.749 -37.458 1.00 96.75 139 SER A O 1
ATOM 1099 N N . HIS A 1 140 ? -1.457 -16.923 -36.084 1.00 97.81 140 HIS A N 1
ATOM 1100 C CA . HIS A 1 140 ? -1.452 -15.536 -36.565 1.00 97.81 140 HIS A CA 1
ATOM 1101 C C . HIS A 1 140 ? -0.509 -14.615 -35.757 1.00 97.81 140 HIS A C 1
ATOM 1103 O O . HIS A 1 140 ? -0.355 -13.434 -36.089 1.00 97.81 140 HIS A O 1
ATOM 1109 N N . MET A 1 141 ? 0.113 -15.151 -34.700 1.00 98.06 141 MET A N 1
ATOM 1110 C CA . MET A 1 141 ? 1.034 -14.482 -33.787 1.00 98.06 141 MET A CA 1
ATOM 1111 C C . MET A 1 141 ? 2.366 -15.231 -33.660 1.00 98.06 141 MET A C 1
ATOM 1113 O O . MET A 1 141 ? 2.460 -16.451 -33.790 1.00 98.06 141 MET A O 1
ATOM 1117 N N . ALA A 1 142 ? 3.418 -14.487 -33.323 1.00 97.88 142 ALA A N 1
ATOM 1118 C CA . ALA A 1 142 ? 4.717 -15.029 -32.955 1.00 97.88 142 ALA A CA 1
ATOM 1119 C C . ALA A 1 142 ? 5.352 -14.263 -31.790 1.00 97.88 142 ALA A C 1
ATOM 1121 O O . ALA A 1 142 ? 5.125 -13.069 -31.581 1.00 97.88 142 ALA A O 1
ATOM 1122 N N . TYR A 1 143 ? 6.216 -14.961 -31.060 1.00 98.06 143 TYR A N 1
ATOM 1123 C CA . TYR A 1 143 ? 7.172 -14.322 -30.167 1.00 98.06 143 TYR A CA 1
ATOM 1124 C C . TYR A 1 143 ? 8.320 -13.697 -30.980 1.00 98.06 143 TYR A C 1
ATOM 1126 O O . TYR A 1 143 ? 8.745 -14.290 -31.980 1.00 98.06 143 TYR A O 1
ATOM 1134 N N . PRO A 1 144 ? 8.864 -12.542 -30.560 1.00 96.75 144 PRO A N 1
ATOM 1135 C CA . PRO A 1 144 ? 10.174 -12.087 -31.020 1.00 96.75 144 PRO A CA 1
ATOM 1136 C C . PRO A 1 144 ? 11.288 -13.040 -30.552 1.00 96.75 144 PRO A C 1
ATOM 1138 O O . PRO A 1 144 ? 11.084 -13.883 -29.673 1.00 96.75 144 PRO A O 1
ATOM 1141 N N . ASP A 1 145 ? 12.496 -12.888 -31.102 1.00 94.81 145 ASP A N 1
ATOM 1142 C CA . ASP A 1 145 ? 13.615 -13.814 -30.858 1.00 94.81 145 ASP A CA 1
ATOM 1143 C C . ASP A 1 145 ? 14.107 -13.897 -29.393 1.00 94.81 145 ASP A C 1
ATOM 1145 O O . ASP A 1 145 ? 14.836 -14.833 -29.049 1.00 94.81 145 ASP A O 1
ATOM 1149 N N . ARG A 1 146 ? 13.659 -12.995 -28.502 1.00 93.25 146 ARG A N 1
ATOM 1150 C CA . ARG A 1 146 ? 13.932 -13.021 -27.049 1.00 93.25 146 ARG A CA 1
ATOM 1151 C C . ARG A 1 146 ? 12.674 -13.040 -26.171 1.00 93.25 146 ARG A C 1
ATOM 1153 O O . ARG A 1 146 ? 12.750 -12.680 -25.003 1.00 93.25 146 ARG A O 1
ATOM 1160 N N . VAL A 1 147 ? 11.543 -13.518 -26.694 1.00 91.88 147 VAL A N 1
ATOM 1161 C CA . VAL A 1 147 ? 10.255 -13.671 -25.978 1.00 91.88 147 VAL A CA 1
ATOM 1162 C C . VAL A 1 147 ? 9.564 -12.345 -25.634 1.00 91.88 147 VAL A C 1
ATOM 1164 O O . VAL A 1 147 ? 8.540 -12.049 -26.238 1.00 91.88 147 VAL A O 1
ATOM 1167 N N . ASP A 1 148 ? 10.096 -11.537 -24.713 1.00 87.19 148 ASP A N 1
ATOM 1168 C CA . ASP A 1 148 ? 9.518 -10.226 -24.349 1.00 87.19 148 ASP A CA 1
ATOM 1169 C C . ASP A 1 148 ? 10.082 -9.064 -25.190 1.00 87.19 148 ASP A C 1
ATOM 1171 O O . ASP A 1 148 ? 9.567 -7.946 -25.172 1.00 87.19 148 ASP A O 1
ATOM 1175 N N . SER A 1 149 ? 11.177 -9.328 -25.899 1.00 88.50 149 SER A N 1
ATOM 1176 C CA . SER A 1 149 ? 12.047 -8.346 -26.541 1.00 88.50 149 SER A CA 1
ATOM 1177 C C . SER A 1 149 ? 12.770 -8.965 -27.745 1.00 88.50 149 SER A C 1
ATOM 1179 O O . SER A 1 149 ? 12.564 -10.135 -28.077 1.00 88.50 149 SER A O 1
ATOM 1181 N N . GLY A 1 150 ? 13.614 -8.184 -28.423 1.00 93.12 150 GLY A N 1
ATOM 1182 C CA . GLY A 1 150 ? 14.257 -8.610 -29.668 1.00 93.12 150 GLY A CA 1
ATOM 1183 C C . GLY A 1 150 ? 13.310 -8.543 -30.868 1.00 93.12 150 GLY A C 1
ATOM 1184 O O . GLY A 1 150 ? 12.251 -7.926 -30.789 1.00 93.12 150 GLY A O 1
ATOM 1185 N N . VAL A 1 151 ? 13.685 -9.154 -31.989 1.00 97.06 151 VAL A N 1
ATOM 1186 C CA . VAL A 1 151 ? 13.162 -8.820 -33.328 1.00 97.06 151 VAL A CA 1
ATOM 1187 C C . VAL A 1 151 ? 11.994 -9.714 -33.752 1.00 97.06 151 VAL A C 1
ATOM 1189 O O . VAL A 1 151 ? 12.043 -10.935 -33.580 1.00 97.06 151 VAL A O 1
ATOM 1192 N N . CYS A 1 152 ? 10.965 -9.128 -34.370 1.00 96.88 152 CYS A N 1
ATOM 1193 C CA . CYS A 1 152 ? 9.868 -9.871 -34.990 1.00 96.88 152 CYS A CA 1
ATOM 1194 C C . CYS A 1 152 ? 10.288 -10.639 -36.263 1.00 96.88 152 CYS A C 1
ATOM 1196 O O . CYS A 1 152 ? 11.005 -10.102 -37.116 1.00 96.88 152 CYS A O 1
ATOM 1198 N N . PRO A 1 153 ? 9.796 -11.879 -36.468 1.00 96.69 153 PRO A N 1
ATOM 1199 C CA . PRO A 1 153 ? 10.048 -12.626 -37.695 1.00 96.69 153 PRO A CA 1
ATOM 1200 C C . PRO A 1 153 ? 9.295 -12.006 -38.882 1.00 96.69 153 PRO A C 1
ATOM 1202 O O . PRO A 1 153 ? 8.201 -11.470 -38.735 1.00 96.69 153 PRO A O 1
ATOM 1205 N N . ARG A 1 154 ? 9.834 -12.140 -40.101 1.00 94.81 154 ARG A N 1
ATOM 1206 C CA . ARG A 1 154 ? 9.249 -11.535 -41.321 1.00 94.81 154 ARG A CA 1
ATOM 1207 C C . ARG A 1 154 ? 7.835 -12.013 -41.678 1.00 94.81 154 ARG A C 1
ATOM 1209 O O . ARG A 1 154 ? 7.171 -11.347 -42.462 1.00 94.81 154 ARG A O 1
ATOM 1216 N N . SER A 1 155 ? 7.387 -13.147 -41.140 1.00 95.94 155 SER A N 1
ATOM 1217 C CA . SER A 1 155 ? 6.004 -13.623 -41.278 1.00 95.94 155 SER A CA 1
ATOM 1218 C C . SER A 1 155 ? 5.019 -12.897 -40.354 1.00 95.94 155 SER A C 1
ATOM 1220 O O . SER A 1 155 ? 3.826 -12.918 -40.623 1.00 95.94 155 SER A O 1
ATOM 1222 N N . HIS A 1 156 ? 5.518 -12.244 -39.301 1.00 97.75 156 HIS A N 1
ATOM 1223 C CA . HIS A 1 156 ? 4.745 -11.506 -38.303 1.00 97.75 156 HIS A CA 1
ATOM 1224 C C . HIS A 1 156 ? 5.321 -10.088 -38.123 1.00 97.75 156 HIS A C 1
ATOM 1226 O O . HIS A 1 156 ? 5.883 -9.773 -37.075 1.00 97.75 156 HIS A O 1
ATOM 1232 N N . PRO A 1 157 ? 5.282 -9.236 -39.164 1.00 96.06 157 PRO A N 1
ATOM 1233 C CA . PRO A 1 157 ? 6.088 -8.019 -39.220 1.00 96.06 157 PRO A CA 1
ATOM 1234 C C . PRO A 1 157 ? 5.577 -6.871 -38.334 1.00 96.06 157 PRO A C 1
ATOM 1236 O O . PRO A 1 157 ? 6.297 -5.887 -38.166 1.00 96.06 157 PRO A O 1
ATOM 1239 N N . LYS A 1 158 ? 4.352 -6.959 -37.793 1.00 96.88 158 LYS A N 1
ATOM 1240 C CA . LYS A 1 158 ? 3.722 -5.875 -37.025 1.00 96.88 158 LYS A CA 1
ATOM 1241 C C . LYS A 1 158 ? 3.900 -6.076 -35.524 1.00 96.88 158 LYS A C 1
ATOM 1243 O O . LYS A 1 158 ? 3.461 -7.091 -34.991 1.00 96.88 158 LYS A O 1
ATOM 1248 N N . ARG A 1 159 ? 4.467 -5.086 -34.832 1.00 96.75 159 ARG A N 1
ATOM 1249 C CA . ARG A 1 159 ? 4.593 -5.097 -33.370 1.00 96.75 159 ARG A CA 1
ATOM 1250 C C . ARG A 1 159 ? 3.316 -4.576 -32.702 1.00 96.75 159 ARG A C 1
ATOM 1252 O O . ARG A 1 159 ? 2.959 -3.408 -32.860 1.00 96.75 159 ARG A O 1
ATOM 1259 N N . LEU A 1 160 ? 2.656 -5.435 -31.934 1.00 97.12 160 LEU A N 1
ATOM 1260 C CA . LEU A 1 160 ? 1.604 -5.048 -30.993 1.00 97.12 160 LEU A CA 1
ATOM 1261 C C . LEU A 1 160 ? 2.227 -4.663 -29.641 1.00 97.12 160 LEU A C 1
ATOM 1263 O O . LEU A 1 160 ? 3.347 -5.071 -29.327 1.00 97.12 160 LEU A O 1
ATOM 1267 N N . VAL A 1 161 ? 1.500 -3.903 -28.822 1.00 95.81 161 VAL A N 1
ATOM 1268 C CA . VAL A 1 161 ? 1.819 -3.761 -27.391 1.00 95.81 161 VAL A CA 1
ATOM 1269 C C . VAL A 1 161 ? 1.816 -5.145 -26.720 1.00 95.81 161 VAL A C 1
ATOM 1271 O O . VAL A 1 161 ? 0.911 -5.947 -26.944 1.00 95.81 161 VAL A O 1
ATOM 1274 N N . THR A 1 162 ? 2.844 -5.465 -25.931 1.00 95.62 162 THR A N 1
ATOM 1275 C CA . THR A 1 162 ? 3.029 -6.818 -25.382 1.00 95.62 162 THR A CA 1
ATOM 1276 C C . THR A 1 162 ? 2.202 -6.997 -24.109 1.00 95.62 162 THR A C 1
ATOM 1278 O O . THR A 1 162 ? 2.375 -6.236 -23.158 1.00 95.62 162 THR A O 1
ATOM 1281 N N . ILE A 1 163 ? 1.342 -8.017 -24.058 1.00 97.19 163 ILE A N 1
ATOM 1282 C CA . ILE A 1 163 ? 0.613 -8.387 -22.835 1.00 97.19 163 ILE A CA 1
ATOM 1283 C C . ILE A 1 163 ? 1.475 -9.300 -21.956 1.00 97.19 163 ILE A C 1
ATOM 1285 O O . ILE A 1 163 ? 2.113 -10.236 -22.440 1.00 97.19 163 ILE A O 1
ATOM 1289 N N . PHE A 1 164 ? 1.450 -9.048 -20.650 1.00 97.44 164 PHE A N 1
ATOM 1290 C CA . PHE A 1 164 ? 2.054 -9.899 -19.628 1.00 97.44 164 PHE A CA 1
ATOM 1291 C C . PHE A 1 164 ? 1.106 -10.035 -18.430 1.00 97.44 164 PHE A C 1
ATOM 1293 O O . PHE A 1 164 ? 0.589 -9.029 -17.944 1.00 97.44 164 PHE A O 1
ATOM 1300 N N . TYR A 1 165 ? 0.854 -11.262 -17.971 1.00 97.62 165 TYR A N 1
ATOM 1301 C CA . TYR A 1 165 ? 0.043 -11.544 -16.782 1.00 97.62 165 TYR A CA 1
ATOM 1302 C C . TYR A 1 165 ? 0.925 -11.941 -15.597 1.00 97.62 165 TYR A C 1
ATOM 1304 O O . TYR A 1 165 ? 1.836 -12.757 -15.756 1.00 97.62 165 TYR A O 1
ATOM 1312 N N . GLU A 1 166 ? 0.567 -11.469 -14.403 1.00 95.44 166 GLU A N 1
ATOM 1313 C CA . GLU A 1 166 ? 1.033 -12.018 -13.126 1.00 95.44 166 GLU A CA 1
ATOM 1314 C C . GLU A 1 166 ? -0.159 -12.415 -12.245 1.00 95.44 166 GLU A C 1
ATOM 1316 O O . GLU A 1 166 ? -1.086 -11.625 -12.054 1.00 95.44 166 GLU A O 1
ATOM 1321 N N . VAL A 1 167 ? -0.123 -13.622 -11.669 1.00 96.69 167 VAL A N 1
ATOM 1322 C CA . VAL A 1 167 ? -1.124 -14.105 -10.700 1.00 96.69 167 VAL A CA 1
ATOM 1323 C C . VAL A 1 167 ? -0.423 -14.742 -9.506 1.00 96.69 167 VAL A C 1
ATOM 1325 O O . VAL A 1 167 ? 0.395 -15.644 -9.674 1.00 96.69 167 VAL A O 1
ATOM 1328 N N . VAL A 1 168 ? -0.737 -14.286 -8.290 1.00 97.38 168 VAL A N 1
ATOM 1329 C CA . VAL A 1 168 ? -0.103 -14.778 -7.054 1.00 97.38 168 VAL A CA 1
ATOM 1330 C C . VAL A 1 168 ? -1.026 -15.751 -6.325 1.00 97.38 168 VAL A C 1
ATOM 1332 O O . VAL A 1 168 ? -2.036 -15.346 -5.753 1.00 97.38 168 VAL A O 1
ATOM 1335 N N . PHE A 1 169 ? -0.649 -17.028 -6.293 1.00 97.31 169 PHE A N 1
ATOM 1336 C CA . PHE A 1 169 ? -1.355 -18.094 -5.581 1.00 97.31 169 PHE A CA 1
ATOM 1337 C C . PHE A 1 169 ? -0.822 -18.279 -4.153 1.00 97.31 169 PHE A C 1
ATOM 1339 O O . PHE A 1 169 ? 0.385 -18.385 -3.925 1.00 97.31 169 PHE A O 1
ATOM 1346 N N . GLN A 1 170 ? -1.720 -18.366 -3.174 1.00 96.06 170 GLN A N 1
ATOM 1347 C CA . GLN A 1 170 ? -1.420 -18.445 -1.740 1.00 96.06 170 GLN A CA 1
ATOM 1348 C C . GLN A 1 170 ? -1.025 -19.855 -1.262 1.00 96.06 170 GLN A C 1
ATOM 1350 O O . GLN A 1 170 ? -1.612 -20.415 -0.336 1.00 96.06 170 GLN A O 1
ATOM 1355 N N . ILE A 1 171 ? 0.006 -20.434 -1.880 1.00 94.19 171 ILE A N 1
ATOM 1356 C CA . ILE A 1 171 ? 0.455 -21.803 -1.581 1.00 94.19 171 ILE A CA 1
ATOM 1357 C C . ILE A 1 171 ? 0.992 -22.003 -0.149 1.00 94.19 171 ILE A C 1
ATOM 1359 O O . ILE A 1 171 ? 0.911 -23.117 0.368 1.00 94.19 171 ILE A O 1
ATOM 1363 N N . ASP A 1 172 ? 1.452 -20.939 0.523 1.00 93.94 172 ASP A N 1
ATOM 1364 C CA . ASP A 1 172 ? 1.931 -20.994 1.916 1.00 93.94 172 ASP A CA 1
ATOM 1365 C C . ASP A 1 172 ? 0.840 -21.432 2.909 1.00 93.94 172 ASP A C 1
ATOM 1367 O O . ASP A 1 172 ? 1.131 -22.116 3.891 1.00 93.94 172 ASP A O 1
ATOM 1371 N N . GLN A 1 173 ? -0.433 -21.147 2.605 1.00 94.56 173 GLN A N 1
ATOM 1372 C CA . GLN A 1 173 ? -1.586 -21.592 3.402 1.00 94.56 173 GLN A CA 1
ATOM 1373 C C . GLN A 1 173 ? -1.711 -23.126 3.460 1.00 94.56 173 GLN A C 1
ATOM 1375 O O . GLN A 1 173 ? -2.389 -23.665 4.332 1.00 94.56 173 GLN A O 1
ATOM 1380 N N . PHE A 1 174 ? -1.032 -23.837 2.554 1.00 93.00 174 PHE A N 1
ATOM 1381 C CA . PHE A 1 174 ? -1.021 -25.293 2.474 1.00 93.00 174 PHE A CA 1
ATOM 1382 C C . PHE A 1 174 ? 0.279 -25.922 2.992 1.00 93.00 174 PHE A C 1
ATOM 1384 O O . PHE A 1 174 ? 0.377 -27.143 2.944 1.00 93.00 174 PHE A O 1
ATOM 1391 N N . LYS A 1 175 ? 1.273 -25.159 3.483 1.00 90.38 175 LYS A N 1
ATOM 1392 C CA . LYS A 1 175 ? 2.628 -25.664 3.820 1.00 90.38 175 LYS A CA 1
ATOM 1393 C C . LYS A 1 175 ? 2.652 -26.907 4.716 1.00 90.38 175 LYS A C 1
ATOM 1395 O O . LYS A 1 175 ? 3.347 -27.869 4.403 1.00 90.38 175 LYS A O 1
ATOM 1400 N N . ASP A 1 176 ? 1.813 -26.945 5.749 1.00 90.75 176 ASP A N 1
ATOM 1401 C CA . ASP A 1 176 ? 1.708 -28.070 6.693 1.00 90.75 176 ASP A CA 1
ATOM 1402 C C . ASP A 1 176 ? 1.009 -29.314 6.091 1.00 90.75 176 ASP A C 1
ATOM 1404 O O . ASP A 1 176 ? 0.856 -30.343 6.748 1.00 90.75 176 ASP A O 1
ATOM 1408 N N . ARG A 1 177 ? 0.574 -29.220 4.826 1.00 89.25 177 ARG A N 1
ATOM 1409 C CA . ARG A 1 177 ? -0.119 -30.244 4.027 1.00 89.25 177 ARG A CA 1
ATOM 1410 C C . ARG A 1 177 ? 0.708 -30.700 2.809 1.00 89.25 177 ARG A C 1
ATOM 1412 O O . ARG A 1 177 ? 0.164 -31.348 1.912 1.00 89.25 177 ARG A O 1
ATOM 1419 N N . TRP A 1 178 ? 1.996 -30.346 2.734 1.00 86.19 178 TRP A N 1
ATOM 1420 C CA . TRP A 1 178 ? 2.929 -30.893 1.738 1.00 86.19 178 TRP A CA 1
ATOM 1421 C C . TRP A 1 178 ? 3.371 -32.300 2.155 1.00 86.19 178 TRP A C 1
ATOM 1423 O O . TRP A 1 178 ? 3.557 -32.585 3.340 1.00 86.19 178 TRP A O 1
ATOM 1433 N N . HIS A 1 179 ? 3.548 -33.193 1.181 1.00 75.31 179 HIS A N 1
ATOM 1434 C CA . HIS A 1 179 ? 3.838 -34.603 1.436 1.00 75.31 179 HIS A CA 1
ATOM 1435 C C . HIS A 1 179 ? 4.943 -35.107 0.501 1.00 75.31 179 HIS A C 1
ATOM 1437 O O . HIS A 1 179 ? 4.782 -35.110 -0.717 1.00 75.31 179 HIS A O 1
ATOM 1443 N N . GLY A 1 180 ? 6.061 -35.555 1.079 1.00 68.62 180 GLY A N 1
ATOM 1444 C CA . GLY A 1 180 ? 7.253 -35.949 0.323 1.00 68.62 180 GLY A CA 1
ATOM 1445 C C . GLY A 1 180 ? 8.070 -34.750 -0.175 1.00 68.62 180 GLY A C 1
ATOM 1446 O O . GLY A 1 180 ? 8.030 -33.672 0.411 1.00 68.62 180 GLY A O 1
ATOM 1447 N N . SER A 1 181 ? 8.833 -34.955 -1.249 1.00 67.56 181 SER A N 1
ATOM 1448 C CA . SER A 1 181 ? 9.774 -33.982 -1.829 1.00 67.56 181 SER A CA 1
ATOM 1449 C C . SER A 1 181 ? 9.247 -33.290 -3.098 1.00 67.56 181 SER A C 1
ATOM 1451 O O . SER A 1 181 ? 10.031 -32.889 -3.954 1.00 67.56 181 SER A O 1
ATOM 1453 N N . SER A 1 182 ? 7.925 -33.211 -3.257 1.00 77.81 182 SER A N 1
ATOM 1454 C CA . SER A 1 182 ? 7.240 -32.666 -4.437 1.00 77.81 182 SER A CA 1
ATOM 1455 C C . SER A 1 182 ? 6.076 -31.771 -4.020 1.00 77.81 182 SER A C 1
ATOM 1457 O O . SER A 1 182 ? 5.408 -32.055 -3.023 1.00 77.81 182 SER A O 1
ATOM 1459 N N . HIS A 1 183 ? 5.788 -30.725 -4.796 1.00 91.44 183 HIS A N 1
ATOM 1460 C CA . HIS A 1 183 ? 4.653 -29.846 -4.521 1.00 91.44 183 HIS A CA 1
ATOM 1461 C C . HIS A 1 183 ? 3.301 -30.571 -4.716 1.00 91.44 183 HIS A C 1
ATOM 1463 O O . HIS A 1 183 ? 3.164 -31.401 -5.616 1.00 91.44 183 HIS A O 1
ATOM 1469 N N . PRO A 1 184 ? 2.267 -30.251 -3.917 1.00 94.12 184 PRO A N 1
ATOM 1470 C CA . PRO A 1 184 ? 0.954 -30.899 -4.003 1.00 94.12 184 PRO A CA 1
ATOM 1471 C C . PRO A 1 184 ? 0.001 -30.268 -5.038 1.00 94.12 184 PRO A C 1
ATOM 1473 O O . PRO A 1 184 ? -1.156 -30.676 -5.125 1.00 94.12 184 PRO A O 1
ATOM 1476 N N . PHE A 1 185 ? 0.427 -29.243 -5.784 1.00 96.50 185 PHE A N 1
ATOM 1477 C CA . PHE A 1 185 ? -0.473 -28.441 -6.626 1.00 96.50 185 PHE A CA 1
ATOM 1478 C C . PHE A 1 185 ? -0.653 -28.958 -8.056 1.00 96.50 185 PHE A C 1
ATOM 1480 O O . PHE A 1 185 ? 0.260 -29.539 -8.641 1.00 96.50 185 PHE A O 1
ATOM 1487 N N . VAL A 1 186 ? -1.837 -28.693 -8.613 1.00 96.81 186 VAL A N 1
ATOM 1488 C CA . VAL A 1 186 ? -2.256 -29.038 -9.977 1.00 96.81 186 VAL A CA 1
ATOM 1489 C C . VAL A 1 186 ? -3.097 -27.892 -10.552 1.00 96.81 186 VAL A C 1
ATOM 1491 O O . VAL A 1 186 ? -4.014 -27.407 -9.887 1.00 96.81 186 VAL A O 1
ATOM 1494 N N . PHE A 1 187 ? -2.832 -27.456 -11.783 1.00 97.50 187 PHE A N 1
ATOM 1495 C CA . PHE A 1 187 ? -3.693 -26.497 -12.487 1.00 97.50 187 PHE A CA 1
ATOM 1496 C C . PHE A 1 187 ? -4.985 -27.148 -13.004 1.00 97.50 187 PHE A C 1
ATOM 1498 O O . PHE A 1 187 ? -5.038 -28.347 -13.279 1.00 97.50 187 PHE A O 1
ATOM 1505 N N . SER A 1 188 ? -6.035 -26.340 -13.177 1.00 95.62 188 SER A N 1
ATOM 1506 C CA . SER A 1 188 ? -7.381 -26.780 -13.588 1.00 95.62 188 SER A CA 1
ATOM 1507 C C . SER A 1 188 ? -7.446 -27.578 -14.898 1.00 95.62 188 SER A C 1
ATOM 1509 O O . SER A 1 188 ? -8.344 -28.397 -15.044 1.00 95.62 188 SER A O 1
ATOM 1511 N N . ASN A 1 189 ? -6.471 -27.427 -15.801 1.00 94.56 189 ASN A N 1
ATOM 1512 C CA . ASN A 1 189 ? -6.271 -28.240 -17.012 1.00 94.56 189 ASN A CA 1
ATOM 1513 C C . ASN A 1 189 ? -5.563 -29.590 -16.749 1.00 94.56 189 ASN A C 1
ATOM 1515 O O . ASN A 1 189 ? -5.001 -30.196 -17.666 1.00 94.56 189 ASN A O 1
ATOM 1519 N N . GLY A 1 190 ? -5.542 -30.054 -15.497 1.00 95.94 190 GLY A N 1
ATOM 1520 C CA . GLY A 1 190 ? -4.959 -31.333 -15.097 1.00 95.94 190 GLY A CA 1
ATOM 1521 C C . GLY A 1 190 ? -3.431 -31.366 -15.134 1.00 95.94 190 GLY A C 1
ATOM 1522 O O . GLY A 1 190 ? -2.868 -32.444 -15.332 1.00 95.94 190 GLY A O 1
ATOM 1523 N N . ASP A 1 191 ? -2.759 -30.220 -14.994 1.00 97.00 191 ASP A N 1
ATOM 1524 C CA . ASP A 1 191 ? -1.296 -30.117 -15.047 1.00 97.00 191 ASP A CA 1
ATOM 1525 C C . ASP A 1 191 ? -0.647 -30.078 -13.649 1.00 97.00 191 ASP A C 1
ATOM 1527 O O . ASP A 1 191 ? -0.791 -29.077 -12.948 1.00 97.00 191 ASP A O 1
ATOM 1531 N N . PRO A 1 192 ? 0.090 -31.129 -13.239 1.00 94.81 192 PRO A N 1
ATOM 1532 C CA . PRO A 1 192 ? 0.852 -31.177 -11.997 1.00 94.81 192 PRO A CA 1
ATOM 1533 C C . PRO A 1 192 ? 2.326 -30.766 -12.190 1.00 94.81 192 PRO A C 1
ATOM 1535 O O . PRO A 1 192 ? 3.155 -31.146 -11.372 1.00 94.81 192 PRO A O 1
ATOM 1538 N N . THR A 1 193 ? 2.685 -30.080 -13.284 1.00 94.88 193 THR A N 1
ATOM 1539 C CA . THR A 1 193 ? 4.077 -29.690 -13.597 1.00 94.88 193 THR A CA 1
ATOM 1540 C C . THR A 1 193 ? 4.284 -28.174 -13.677 1.00 94.88 193 THR A C 1
ATOM 1542 O O . THR A 1 193 ? 5.330 -27.672 -13.279 1.00 94.88 193 THR A O 1
ATOM 1545 N N . GLY A 1 194 ? 3.298 -27.423 -14.172 1.00 95.44 194 GLY A N 1
ATOM 1546 C CA . GLY A 1 194 ? 3.410 -26.001 -14.509 1.00 95.44 194 GLY A CA 1
ATOM 1547 C C . GLY A 1 194 ? 3.714 -25.741 -15.990 1.00 95.44 194 GLY A C 1
ATOM 1548 O O . GLY A 1 194 ? 3.407 -24.670 -16.508 1.00 95.44 194 GLY A O 1
ATOM 1549 N N . TYR A 1 195 ? 4.227 -26.731 -16.730 1.00 96.75 195 TYR A N 1
ATOM 1550 C CA . TYR A 1 195 ? 4.499 -26.574 -18.164 1.00 96.75 195 TYR A CA 1
ATOM 1551 C C . TYR A 1 195 ? 3.232 -26.364 -19.007 1.00 96.75 195 TYR A C 1
ATOM 1553 O O . TYR A 1 195 ? 3.329 -25.884 -20.136 1.00 96.75 195 TYR A O 1
ATOM 1561 N N . GLY A 1 196 ? 2.063 -26.727 -18.474 1.00 96.19 196 GLY A N 1
ATOM 1562 C CA . GLY A 1 196 ? 0.748 -26.576 -19.087 1.00 96.19 196 GLY A CA 1
ATOM 1563 C C . GLY A 1 196 ? 0.035 -25.260 -18.761 1.00 96.19 196 GLY A C 1
ATOM 1564 O O . GLY A 1 196 ? -1.130 -25.102 -19.143 1.00 96.19 196 GLY A O 1
ATOM 1565 N N . LEU A 1 197 ? 0.669 -24.321 -18.050 1.00 97.81 197 LEU A N 1
ATOM 1566 C CA . LEU A 1 197 ? 0.112 -22.980 -17.867 1.00 97.81 197 LEU A CA 1
ATOM 1567 C C . LEU A 1 197 ? 0.025 -22.243 -19.216 1.00 97.81 197 LEU A C 1
ATOM 1569 O O . LEU A 1 197 ? 0.853 -22.395 -20.117 1.00 97.81 197 LEU A O 1
ATOM 1573 N N . HIS A 1 198 ? -1.049 -21.480 -19.354 1.00 97.50 198 HIS A N 1
ATOM 1574 C CA . HIS A 1 198 ? -1.411 -20.706 -20.529 1.00 97.50 198 HIS A CA 1
ATOM 1575 C C . HIS A 1 198 ? -2.260 -19.507 -20.098 1.00 97.50 198 HIS A C 1
ATOM 1577 O O . HIS A 1 198 ? -2.705 -19.443 -18.950 1.00 97.50 198 HIS A O 1
ATOM 1583 N N . GLY A 1 199 ? -2.476 -18.567 -21.010 1.00 97.38 199 GLY A N 1
ATOM 1584 C CA . GLY A 1 199 ? -3.410 -17.469 -20.820 1.00 97.38 199 GLY A CA 1
ATOM 1585 C C . GLY A 1 199 ? -4.127 -17.113 -22.114 1.00 97.38 199 GLY A C 1
ATOM 1586 O O . GLY A 1 199 ? -3.520 -17.136 -23.188 1.00 97.38 199 GLY A O 1
ATOM 1587 N N . ASP A 1 200 ? -5.396 -16.740 -21.985 1.00 97.12 200 ASP A N 1
ATOM 1588 C CA . ASP A 1 200 ? -6.279 -16.404 -23.098 1.00 97.12 200 ASP A CA 1
ATOM 1589 C C . ASP A 1 200 ? -6.622 -14.912 -23.046 1.00 97.12 200 ASP A C 1
ATOM 1591 O O . ASP A 1 200 ? -7.067 -14.404 -22.010 1.00 97.12 200 ASP A O 1
ATOM 1595 N N . PHE A 1 201 ? -6.464 -14.218 -24.174 1.00 97.75 201 PHE A N 1
ATOM 1596 C CA . PHE A 1 201 ? -6.839 -12.816 -24.336 1.00 97.75 201 PHE A CA 1
ATOM 1597 C C . PHE A 1 201 ? -7.905 -12.655 -25.421 1.00 97.75 201 PHE A C 1
ATOM 1599 O O . PHE A 1 201 ? -7.709 -13.075 -26.562 1.00 97.75 201 PHE A O 1
ATOM 1606 N N . LEU A 1 202 ? -8.997 -11.965 -25.084 1.00 96.56 202 LEU A N 1
ATOM 1607 C CA . LEU A 1 202 ? -9.980 -11.446 -26.036 1.00 96.56 202 LEU A CA 1
ATOM 1608 C C . LEU A 1 202 ? -10.072 -9.934 -25.853 1.00 96.56 202 LEU A C 1
ATOM 1610 O O . LEU A 1 202 ? -10.440 -9.451 -24.778 1.00 96.56 202 LEU A O 1
ATOM 1614 N N . ASN A 1 203 ? -9.750 -9.190 -26.910 1.00 96.75 203 ASN A N 1
ATOM 1615 C CA . ASN A 1 203 ? -9.751 -7.735 -26.880 1.00 96.75 203 ASN A CA 1
ATOM 1616 C C . ASN A 1 203 ? -11.162 -7.187 -26.622 1.00 96.75 203 ASN A C 1
ATOM 1618 O O . ASN A 1 203 ? -12.126 -7.574 -27.280 1.00 96.75 203 ASN A O 1
ATOM 1622 N N . GLY A 1 204 ? -11.266 -6.239 -25.699 1.00 96.12 204 GLY A N 1
ATOM 1623 C CA . GLY A 1 204 ? -12.467 -5.457 -25.428 1.00 96.12 204 GLY A CA 1
ATOM 1624 C C . GLY A 1 204 ? -12.142 -3.998 -25.119 1.00 96.12 204 GLY A C 1
ATOM 1625 O O . GLY A 1 204 ? -12.952 -3.313 -24.498 1.00 96.12 204 GLY A O 1
ATOM 1626 N N . TRP A 1 205 ? -10.980 -3.495 -25.539 1.00 96.94 205 TRP A N 1
ATOM 1627 C CA . TRP A 1 205 ? -10.634 -2.078 -25.442 1.00 96.94 205 TRP A CA 1
ATOM 1628 C C . TRP A 1 205 ? -11.450 -1.202 -26.397 1.00 96.94 205 TRP A C 1
ATOM 1630 O O . TRP A 1 205 ? -11.835 -1.625 -27.489 1.00 96.94 205 TRP A O 1
ATOM 1640 N N . ASP A 1 206 ? -11.614 0.077 -26.049 1.00 96.56 206 ASP A N 1
ATOM 1641 C CA . ASP A 1 206 ? -11.719 1.098 -27.093 1.00 96.56 206 ASP A CA 1
ATOM 1642 C C . ASP A 1 206 ? -10.358 1.193 -27.799 1.00 96.56 206 ASP A C 1
ATOM 1644 O O . ASP A 1 206 ? -9.377 1.695 -27.247 1.00 96.56 206 ASP A O 1
ATOM 1648 N N . VAL A 1 207 ? -10.292 0.678 -29.027 1.00 96.62 207 VAL A N 1
ATOM 1649 C CA . VAL A 1 207 ? -9.046 0.554 -29.797 1.00 96.62 207 VAL A CA 1
ATOM 1650 C C . VAL A 1 207 ? -8.406 1.916 -30.092 1.00 96.62 207 VAL A C 1
ATOM 1652 O O . VAL A 1 207 ? -7.182 2.009 -30.189 1.00 96.62 207 VAL A O 1
ATOM 1655 N N . LYS A 1 208 ? -9.192 2.997 -30.185 1.00 96.94 208 LYS A N 1
ATOM 1656 C CA . LYS A 1 208 ? -8.661 4.352 -30.413 1.00 96.94 208 LYS A CA 1
ATOM 1657 C C . LYS A 1 208 ? -8.032 4.895 -29.140 1.00 96.94 208 LYS A C 1
ATOM 1659 O O . LYS A 1 208 ? -6.955 5.484 -29.211 1.00 96.94 208 LYS A O 1
ATOM 1664 N N . VAL A 1 209 ? -8.663 4.662 -27.990 1.00 96.94 209 VAL A N 1
ATOM 1665 C CA . VAL A 1 209 ? -8.105 5.029 -26.684 1.00 96.94 209 VAL A CA 1
ATOM 1666 C C . VAL A 1 209 ? -6.858 4.206 -26.366 1.00 96.94 209 VAL A C 1
ATOM 1668 O O . VAL A 1 209 ? -5.841 4.796 -26.008 1.00 96.94 209 VAL A O 1
ATOM 1671 N N . LEU A 1 210 ? -6.867 2.885 -26.581 1.00 96.38 210 LEU A N 1
ATOM 1672 C CA . LEU A 1 210 ? -5.669 2.061 -26.392 1.00 96.38 210 LEU A CA 1
ATOM 1673 C C . LEU A 1 210 ? -4.539 2.507 -27.332 1.00 96.38 210 LEU A C 1
ATOM 1675 O O . LEU A 1 210 ? -3.405 2.675 -26.891 1.00 96.38 210 LEU A O 1
ATOM 1679 N N . GLN A 1 211 ? -4.828 2.781 -28.610 1.00 97.00 211 GLN A N 1
ATOM 1680 C CA . GLN A 1 211 ? -3.808 3.257 -29.550 1.00 97.00 211 GLN A CA 1
ATOM 1681 C C . GLN A 1 211 ? -3.272 4.650 -29.194 1.00 97.00 211 GLN A C 1
ATOM 1683 O O . GLN A 1 211 ? -2.112 4.939 -29.499 1.00 97.00 211 GLN A O 1
ATOM 1688 N N . LYS A 1 212 ? -4.089 5.494 -28.552 1.00 96.12 212 LYS A N 1
ATOM 1689 C CA . LYS A 1 212 ? -3.665 6.771 -27.973 1.00 96.12 212 LYS A CA 1
ATOM 1690 C C . LYS A 1 212 ? -2.748 6.539 -26.766 1.00 96.12 212 LYS A C 1
ATOM 1692 O O . LYS A 1 212 ? -1.638 7.059 -26.746 1.00 96.12 212 LYS A O 1
ATOM 1697 N N . ALA A 1 213 ? -3.154 5.700 -25.812 1.00 94.25 213 ALA A N 1
ATOM 1698 C CA . ALA A 1 213 ? -2.368 5.365 -24.623 1.00 94.25 213 ALA A CA 1
ATOM 1699 C C . ALA A 1 213 ? -0.999 4.750 -24.975 1.00 94.25 213 ALA A C 1
ATOM 1701 O O . ALA A 1 213 ? 0.021 5.176 -24.445 1.00 94.25 213 ALA A O 1
ATOM 1702 N N . VAL A 1 214 ? -0.951 3.833 -25.948 1.00 93.56 214 VAL A N 1
ATOM 1703 C CA . VAL A 1 214 ? 0.285 3.215 -26.473 1.00 93.56 214 VAL A CA 1
ATOM 1704 C C . VAL A 1 214 ? 1.254 4.232 -27.110 1.00 93.56 214 VAL A C 1
ATOM 1706 O O . VAL A 1 214 ? 2.433 3.924 -27.267 1.00 93.56 214 VAL A O 1
ATOM 1709 N N . LYS A 1 215 ? 0.788 5.438 -27.467 1.00 91.06 215 LYS A N 1
ATOM 1710 C CA . LYS A 1 215 ? 1.602 6.512 -28.069 1.00 91.06 215 LYS A CA 1
ATOM 1711 C C . LYS A 1 215 ? 1.941 7.655 -27.114 1.00 91.06 215 LYS A C 1
ATOM 1713 O O . LYS A 1 215 ? 3.016 8.226 -27.231 1.00 91.06 215 LYS A O 1
ATOM 1718 N N . GLU A 1 216 ? 1.020 8.019 -26.225 1.00 90.19 216 GLU A N 1
ATOM 1719 C CA . GLU A 1 216 ? 1.132 9.209 -25.367 1.00 90.19 216 GLU A CA 1
ATOM 1720 C C . GLU A 1 216 ? 1.502 8.878 -23.914 1.00 90.19 216 GLU A C 1
ATOM 1722 O O . GLU A 1 216 ? 1.993 9.743 -23.195 1.00 90.19 216 GLU A O 1
ATOM 1727 N N . CYS A 1 217 ? 1.284 7.641 -23.460 1.00 88.94 217 CYS A N 1
ATOM 1728 C CA . CYS A 1 217 ? 1.485 7.238 -22.068 1.00 88.94 217 CYS A CA 1
ATOM 1729 C C . CYS A 1 217 ? 2.739 6.370 -21.921 1.00 88.94 217 CYS A C 1
ATOM 1731 O O . CYS A 1 217 ? 2.665 5.198 -21.555 1.00 88.94 217 CYS A O 1
ATOM 1733 N N . THR A 1 218 ? 3.898 6.949 -22.231 1.00 82.12 218 THR A N 1
ATOM 1734 C CA . THR A 1 218 ? 5.214 6.282 -22.214 1.00 82.12 218 THR A CA 1
ATOM 1735 C C . THR A 1 218 ? 5.970 6.462 -20.887 1.00 82.12 218 THR A C 1
ATOM 1737 O O . THR A 1 218 ? 7.197 6.394 -20.848 1.00 82.12 218 THR A O 1
ATOM 1740 N N . ASP A 1 219 ? 5.258 6.746 -19.790 1.00 76.81 219 ASP A N 1
ATOM 1741 C CA . ASP A 1 219 ? 5.855 7.003 -18.475 1.00 76.81 219 ASP A CA 1
ATOM 1742 C C . ASP A 1 219 ? 6.422 5.710 -17.855 1.00 76.81 219 ASP A C 1
ATOM 1744 O O . ASP A 1 219 ? 5.696 4.757 -17.559 1.00 76.81 219 ASP A O 1
ATOM 1748 N N . ALA A 1 220 ? 7.736 5.701 -17.616 1.00 67.25 220 ALA A N 1
ATOM 1749 C CA . ALA A 1 220 ? 8.482 4.532 -17.154 1.00 67.25 220 ALA A CA 1
ATOM 1750 C C . ALA A 1 220 ? 8.125 4.040 -15.733 1.00 67.25 220 ALA A C 1
ATOM 1752 O O . ALA A 1 220 ? 8.578 2.967 -15.338 1.00 67.25 220 ALA A O 1
ATOM 1753 N N . SER A 1 221 ? 7.315 4.777 -14.961 1.00 74.12 221 SER A N 1
ATOM 1754 C CA . SER A 1 221 ? 6.818 4.313 -13.654 1.00 74.12 221 SER A CA 1
ATOM 1755 C C . SER A 1 221 ? 5.673 3.299 -13.753 1.00 74.12 221 SER A C 1
ATOM 1757 O O . SER A 1 221 ? 5.340 2.671 -12.751 1.00 74.12 221 SER A O 1
ATOM 1759 N N . GLY A 1 222 ? 5.041 3.145 -14.925 1.00 67.75 222 GLY A N 1
ATOM 1760 C CA . GLY A 1 222 ? 3.919 2.217 -15.125 1.00 67.75 222 GLY A CA 1
ATOM 1761 C C . GLY A 1 222 ? 2.620 2.595 -14.395 1.00 67.75 222 GLY A C 1
ATOM 1762 O O . GLY A 1 222 ? 1.657 1.832 -14.434 1.00 67.75 222 GLY A O 1
ATOM 1763 N N . VAL A 1 223 ? 2.568 3.763 -13.742 1.00 80.00 223 VAL A N 1
ATOM 1764 C CA . VAL A 1 223 ? 1.387 4.264 -13.021 1.00 80.00 223 VAL A CA 1
ATOM 1765 C C . VAL A 1 223 ? 0.315 4.684 -14.028 1.00 80.00 223 VAL A C 1
ATOM 1767 O O . VAL A 1 223 ? 0.377 5.773 -14.604 1.00 80.00 223 VAL A O 1
ATOM 1770 N N . ILE A 1 224 ? -0.674 3.812 -14.239 1.00 84.19 224 ILE A N 1
ATOM 1771 C CA . ILE A 1 224 ? -1.719 3.985 -15.257 1.00 84.19 224 ILE A CA 1
ATOM 1772 C C . ILE A 1 224 ? -2.526 5.277 -15.054 1.00 84.19 224 ILE A C 1
ATOM 1774 O O . ILE A 1 224 ? -2.933 5.899 -16.031 1.00 84.19 224 ILE A O 1
ATOM 1778 N N . GLU A 1 225 ? -2.675 5.747 -13.812 1.00 87.00 225 GLU A N 1
ATOM 1779 C CA . GLU A 1 225 ? -3.392 6.976 -13.454 1.00 87.00 225 GLU A CA 1
ATOM 1780 C C . GLU A 1 225 ? -2.763 8.264 -14.012 1.00 87.00 225 GLU A C 1
ATOM 1782 O O . GLU A 1 225 ? -3.437 9.291 -14.076 1.00 87.00 225 GLU A O 1
ATOM 1787 N N . LYS A 1 226 ? -1.496 8.229 -14.452 1.00 85.12 226 LYS A N 1
ATOM 1788 C CA . LYS A 1 226 ? -0.861 9.347 -15.173 1.00 85.12 226 LYS A CA 1
ATOM 1789 C C . LYS A 1 226 ? -1.313 9.453 -16.634 1.00 85.12 226 LYS A C 1
ATOM 1791 O O . LYS A 1 226 ? -1.106 10.485 -17.270 1.00 85.12 226 LYS A O 1
ATOM 1796 N N . CYS A 1 227 ? -1.890 8.391 -17.195 1.00 87.69 227 CYS A N 1
ATOM 1797 C CA . CYS A 1 227 ? -2.225 8.319 -18.610 1.00 87.69 227 CYS A CA 1
ATOM 1798 C C . CYS A 1 227 ? -3.479 9.142 -18.933 1.00 87.69 227 CYS A C 1
ATOM 1800 O O . CYS A 1 227 ? -4.604 8.664 -18.807 1.00 87.69 227 CYS A O 1
ATOM 1802 N N . SER A 1 228 ? -3.290 10.369 -19.427 1.00 90.69 228 SER A N 1
ATOM 1803 C CA . SER A 1 228 ? -4.366 11.310 -19.797 1.00 90.69 228 SER A CA 1
ATOM 1804 C C . SER A 1 228 ? -5.267 10.848 -20.959 1.00 90.69 228 SER A C 1
ATOM 1806 O O . SER A 1 228 ? -6.228 11.530 -21.322 1.00 90.69 228 SER A O 1
ATOM 1808 N N . ALA A 1 229 ? -4.964 9.700 -21.572 1.00 91.00 229 ALA A N 1
ATOM 1809 C CA . ALA A 1 229 ? -5.835 9.026 -22.528 1.00 91.00 229 ALA A CA 1
ATOM 1810 C C . ALA A 1 229 ? -6.941 8.182 -21.864 1.00 91.00 229 ALA A C 1
ATOM 1812 O O . ALA A 1 229 ? -7.916 7.870 -22.541 1.00 91.00 229 ALA A O 1
ATOM 1813 N N . LEU A 1 230 ? -6.797 7.818 -20.585 1.00 92.81 230 LEU A N 1
ATOM 1814 C CA . LEU A 1 230 ? -7.649 6.858 -19.875 1.00 92.81 230 LEU A CA 1
ATOM 1815 C C . LEU A 1 230 ? -8.515 7.527 -18.803 1.00 92.81 230 LEU A C 1
ATOM 1817 O O . LEU A 1 230 ? -8.176 8.589 -18.278 1.00 92.81 230 LEU A O 1
ATOM 1821 N N . THR A 1 231 ? -9.615 6.872 -18.431 1.00 92.94 231 THR A N 1
ATOM 1822 C CA . THR A 1 231 ? -10.397 7.224 -17.237 1.00 92.94 231 THR A CA 1
ATOM 1823 C C . THR A 1 231 ? -10.530 6.020 -16.310 1.00 92.94 231 THR A C 1
ATOM 1825 O O . THR A 1 231 ? -10.391 4.879 -16.745 1.00 92.94 231 THR A O 1
ATOM 1828 N N . PHE A 1 232 ? -10.782 6.244 -15.015 1.00 90.75 232 PHE A N 1
ATOM 1829 C CA . PHE A 1 232 ? -10.641 5.188 -14.001 1.00 90.75 232 PHE A CA 1
ATOM 1830 C C . PHE A 1 232 ? -11.929 4.893 -13.235 1.00 90.75 232 PHE A C 1
ATOM 1832 O O . PHE A 1 232 ? -12.683 5.807 -12.880 1.00 90.75 232 PHE A O 1
ATOM 1839 N N . PHE A 1 233 ? -12.210 3.614 -12.997 1.00 82.19 233 PHE A N 1
ATOM 1840 C CA . PHE A 1 233 ? -13.156 3.202 -11.959 1.00 82.19 233 PHE A CA 1
ATOM 1841 C C . PHE A 1 233 ? -12.517 3.360 -10.572 1.00 82.19 233 PHE A C 1
ATOM 1843 O O . PHE A 1 233 ? -11.294 3.338 -10.432 1.00 82.19 233 PHE A O 1
ATOM 1850 N N . ASP A 1 234 ? -13.353 3.551 -9.552 1.00 80.00 234 ASP A N 1
ATOM 1851 C CA . ASP A 1 234 ? -12.938 3.389 -8.161 1.00 80.00 234 ASP A CA 1
ATOM 1852 C C . ASP A 1 234 ? -12.925 1.905 -7.763 1.00 80.00 234 ASP A C 1
ATOM 1854 O O . ASP A 1 234 ? -13.582 1.063 -8.385 1.00 80.00 234 ASP A O 1
ATOM 1858 N N . ASP A 1 235 ? -12.186 1.591 -6.700 1.00 76.81 235 ASP A N 1
ATOM 1859 C CA . ASP A 1 235 ? -11.952 0.211 -6.278 1.00 76.81 235 ASP A CA 1
ATOM 1860 C C . ASP A 1 235 ? -13.254 -0.515 -5.871 1.00 76.81 235 ASP A C 1
ATOM 1862 O O . ASP A 1 235 ? -13.333 -1.739 -5.988 1.00 76.81 235 ASP A O 1
ATOM 1866 N N . ASP A 1 236 ? -14.305 0.191 -5.428 1.00 71.94 236 ASP A N 1
ATOM 1867 C CA . ASP A 1 236 ? -15.597 -0.434 -5.112 1.00 71.94 236 ASP A CA 1
ATOM 1868 C C . ASP A 1 236 ? -16.382 -0.792 -6.377 1.00 71.94 236 ASP A C 1
ATOM 1870 O O . ASP A 1 236 ? -16.943 -1.890 -6.451 1.00 71.94 236 ASP A O 1
ATOM 1874 N N . ALA A 1 237 ? -16.387 0.090 -7.380 1.00 76.25 237 ALA A N 1
ATOM 1875 C CA . ALA A 1 237 ? -16.982 -0.177 -8.687 1.00 76.25 237 ALA A CA 1
ATOM 1876 C C . ALA A 1 237 ? -16.298 -1.358 -9.401 1.00 76.25 237 ALA A C 1
ATOM 1878 O O . ALA A 1 237 ? -16.991 -2.213 -9.957 1.00 76.25 237 ALA A O 1
ATOM 1879 N N . MET A 1 238 ? -14.964 -1.452 -9.322 1.00 82.56 238 MET A N 1
ATOM 1880 C CA . MET A 1 238 ? -14.197 -2.597 -9.837 1.00 82.56 238 MET A CA 1
ATOM 1881 C C . MET A 1 238 ? -14.560 -3.893 -9.100 1.00 82.56 238 MET A C 1
ATOM 1883 O O . MET A 1 238 ? -14.964 -4.871 -9.725 1.00 82.56 238 MET A O 1
ATOM 1887 N N . ASN A 1 239 ? -14.477 -3.903 -7.762 1.00 76.75 239 ASN A N 1
ATOM 1888 C CA . ASN A 1 239 ? -14.739 -5.105 -6.958 1.00 76.75 239 ASN A CA 1
ATOM 1889 C C . ASN A 1 239 ? -16.192 -5.607 -7.058 1.00 76.75 239 ASN A C 1
ATOM 1891 O O . ASN A 1 239 ? -16.433 -6.807 -6.900 1.00 76.75 239 ASN A O 1
ATOM 1895 N N . GLY A 1 240 ? -17.151 -4.702 -7.284 1.00 76.62 240 GLY A N 1
ATOM 1896 C CA . GLY A 1 240 ? -18.569 -5.024 -7.463 1.00 76.62 240 GLY A CA 1
ATOM 1897 C C . GLY A 1 240 ? -18.960 -5.451 -8.883 1.00 76.62 240 GLY A C 1
ATOM 1898 O O . GLY A 1 240 ? -20.056 -5.994 -9.071 1.00 76.62 240 GLY A O 1
ATOM 1899 N N . CYS A 1 241 ? -18.090 -5.243 -9.876 1.00 83.50 241 CYS A N 1
ATOM 1900 C CA . CYS A 1 241 ? -18.324 -5.666 -11.251 1.00 83.50 241 CYS A CA 1
ATOM 1901 C C . CYS A 1 241 ? -18.049 -7.166 -11.421 1.00 83.50 241 CYS A C 1
ATOM 1903 O O . CYS A 1 241 ? -16.965 -7.583 -11.818 1.00 83.50 241 CYS A O 1
ATOM 1905 N N . ARG A 1 242 ? -19.044 -8.000 -11.114 1.00 80.06 242 ARG A N 1
ATOM 1906 C CA . ARG A 1 242 ? -18.960 -9.458 -11.275 1.00 80.06 242 ARG A CA 1
ATOM 1907 C C . ARG A 1 242 ? -20.169 -9.992 -12.029 1.00 80.06 242 ARG A C 1
ATOM 1909 O O . ARG A 1 242 ? -21.278 -9.474 -11.875 1.00 80.06 242 ARG A O 1
ATOM 1916 N N . VAL A 1 243 ? -19.949 -11.048 -12.810 1.00 76.56 243 VAL A N 1
ATOM 1917 C CA . VAL A 1 243 ? -20.999 -11.761 -13.547 1.00 76.56 243 VAL A CA 1
ATOM 1918 C C . VAL A 1 243 ? -21.577 -12.924 -12.724 1.00 76.56 243 VAL A C 1
ATOM 1920 O O . VAL A 1 243 ? -20.836 -13.588 -12.000 1.00 76.56 243 VAL A O 1
ATOM 1923 N N . PRO A 1 244 ? -22.891 -13.191 -12.823 1.00 74.56 244 PRO A N 1
ATOM 1924 C CA . PRO A 1 244 ? -23.552 -14.325 -12.172 1.00 74.56 244 PRO A CA 1
ATOM 1925 C C . PRO A 1 244 ? -23.046 -15.666 -12.717 1.00 74.56 244 PRO A C 1
ATOM 1927 O O . PRO A 1 244 ? -22.621 -15.764 -13.868 1.00 74.56 244 PRO A O 1
ATOM 1930 N N . VAL A 1 245 ? -23.160 -16.733 -11.922 1.00 78.62 245 VAL A N 1
ATOM 1931 C CA . VAL A 1 245 ? -22.744 -18.075 -12.357 1.00 78.62 245 VAL A CA 1
ATOM 1932 C C . VAL A 1 245 ? -23.678 -18.573 -13.464 1.00 78.62 245 VAL A C 1
ATOM 1934 O O . VAL A 1 245 ? -24.897 -18.620 -13.292 1.00 78.62 245 VAL A O 1
ATOM 1937 N N . GLN A 1 246 ? -23.101 -18.954 -14.6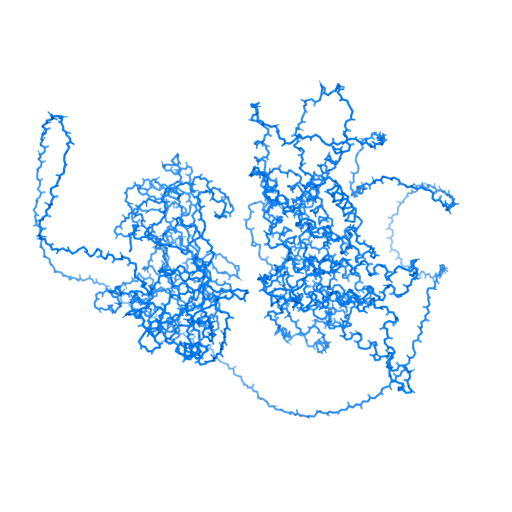07 1.00 81.94 246 GLN A N 1
ATOM 1938 C CA . GLN A 1 246 ? -23.831 -19.477 -15.772 1.00 81.94 246 GLN A CA 1
ATOM 1939 C C . GLN A 1 246 ? -23.383 -20.876 -16.223 1.00 81.94 246 GLN A C 1
ATOM 1941 O O . GLN A 1 246 ? -23.871 -21.381 -17.230 1.00 81.94 246 GLN A O 1
ATOM 1946 N N . VAL A 1 247 ? -22.458 -21.516 -15.509 1.00 85.31 247 VAL A N 1
ATOM 1947 C CA . VAL A 1 247 ? -22.098 -22.924 -15.727 1.00 85.31 247 VAL A CA 1
ATOM 1948 C C . VAL A 1 247 ? -22.475 -23.674 -14.462 1.00 85.31 247 VAL A C 1
ATOM 1950 O O . VAL A 1 247 ? -22.060 -23.293 -13.370 1.00 85.31 247 VAL A O 1
ATOM 1953 N N . ASP A 1 248 ? -23.302 -24.708 -14.598 1.00 83.44 248 ASP A N 1
ATOM 1954 C CA . ASP A 1 248 ? -23.736 -25.519 -13.461 1.00 83.44 248 ASP A CA 1
ATOM 1955 C C . ASP A 1 248 ? -22.665 -26.571 -13.140 1.00 83.44 248 ASP A C 1
ATOM 1957 O O . ASP A 1 248 ? -22.737 -27.720 -13.580 1.00 83.44 248 ASP A O 1
ATOM 1961 N N . GLU A 1 249 ? -21.605 -26.129 -12.467 1.00 85.25 249 GLU A N 1
ATOM 1962 C CA . GLU A 1 249 ? -20.449 -26.933 -12.068 1.00 85.25 249 GLU A CA 1
ATOM 1963 C C . GLU A 1 249 ? -19.855 -26.388 -10.757 1.00 85.25 249 GLU A C 1
ATOM 1965 O O . GLU A 1 249 ? -19.825 -25.179 -10.528 1.00 85.25 249 GLU A O 1
ATOM 1970 N N . LYS A 1 250 ? -19.385 -27.277 -9.870 1.00 85.31 250 LYS A N 1
ATOM 1971 C CA . LYS A 1 250 ? -18.759 -26.887 -8.597 1.00 85.31 250 LYS A CA 1
ATOM 1972 C C . LYS A 1 250 ? -17.261 -26.675 -8.803 1.00 85.31 250 LYS A C 1
ATOM 1974 O O . LYS A 1 250 ? -16.539 -27.634 -9.060 1.00 85.31 250 LYS A O 1
ATOM 1979 N N . THR A 1 251 ? -16.800 -25.439 -8.643 1.00 87.06 251 THR A N 1
ATOM 1980 C CA . THR A 1 251 ? -15.407 -25.034 -8.904 1.00 87.06 251 THR A CA 1
ATOM 1981 C C . THR A 1 251 ? -14.578 -24.753 -7.647 1.00 87.06 251 THR A C 1
ATOM 1983 O O . THR A 1 251 ? -13.362 -24.616 -7.766 1.00 87.06 251 THR A O 1
ATOM 1986 N N . ASN A 1 252 ? -15.196 -24.694 -6.462 1.00 85.19 252 ASN A N 1
ATOM 1987 C CA . ASN A 1 252 ? -14.563 -24.281 -5.203 1.00 85.19 252 ASN A CA 1
ATOM 1988 C C . ASN A 1 252 ? -14.856 -25.224 -4.017 1.00 85.19 252 ASN A C 1
ATOM 1990 O O . ASN A 1 252 ? -15.766 -26.062 -4.059 1.00 85.19 252 ASN A O 1
ATOM 1994 N N . GLY A 1 253 ? -14.077 -25.088 -2.944 1.00 86.56 253 GLY A N 1
ATOM 1995 C CA . GLY A 1 253 ? -14.016 -26.011 -1.812 1.00 86.56 253 GLY A CA 1
ATOM 1996 C C . GLY A 1 253 ? -13.579 -27.419 -2.233 1.00 86.56 253 GLY A C 1
ATOM 1997 O O . GLY A 1 253 ? -13.111 -27.634 -3.345 1.00 86.56 253 GLY A O 1
ATOM 1998 N N . VAL A 1 254 ? -13.798 -28.418 -1.372 1.00 91.56 254 VAL A N 1
ATOM 1999 C CA . VAL A 1 254 ? -13.375 -29.800 -1.670 1.00 91.56 254 VAL A CA 1
ATOM 2000 C C . VAL A 1 254 ? -14.134 -30.379 -2.878 1.00 91.56 254 VAL A C 1
ATOM 2002 O O . VAL A 1 254 ? -15.372 -30.432 -2.882 1.00 91.56 254 VAL A O 1
ATOM 2005 N N . LEU A 1 255 ? -13.393 -30.823 -3.896 1.00 94.38 255 LEU A N 1
ATOM 2006 C CA . LEU A 1 255 ? -13.865 -31.471 -5.126 1.00 94.38 255 LEU A CA 1
ATOM 2007 C C . LEU A 1 255 ? -13.331 -32.911 -5.219 1.00 94.38 255 LEU A C 1
ATOM 2009 O O . LEU A 1 255 ? -12.244 -33.214 -4.735 1.00 94.38 255 LEU A O 1
ATOM 2013 N N . LYS A 1 256 ? -14.068 -33.804 -5.893 1.00 93.12 256 LYS A N 1
ATOM 2014 C CA . LYS A 1 256 ? -13.627 -35.194 -6.167 1.00 93.12 256 LYS A CA 1
ATOM 2015 C C . LYS A 1 256 ? -12.817 -35.343 -7.463 1.00 93.12 256 LYS A C 1
ATOM 2017 O O . LYS A 1 256 ? -12.239 -36.393 -7.714 1.00 93.12 256 LYS A O 1
ATOM 2022 N N . SER A 1 257 ? -12.832 -34.311 -8.296 1.00 92.50 257 SER A N 1
ATOM 2023 C CA . SER A 1 257 ? -12.180 -34.213 -9.600 1.00 92.50 257 SER A CA 1
ATOM 2024 C C . SER A 1 257 ? -12.040 -32.732 -9.941 1.00 92.50 257 SER A C 1
ATOM 2026 O O . SER A 1 257 ? -12.831 -31.923 -9.450 1.00 92.50 257 SER A O 1
ATOM 2028 N N . LEU A 1 258 ? -11.083 -32.371 -10.795 1.00 93.62 258 LEU A N 1
ATOM 2029 C CA . LEU A 1 258 ? -11.015 -31.012 -11.334 1.00 93.62 258 LEU A CA 1
ATOM 2030 C C . LEU A 1 258 ? -12.246 -30.715 -12.221 1.00 93.62 258 LEU A C 1
ATOM 2032 O O . LEU A 1 258 ? -12.769 -31.646 -12.851 1.00 93.62 258 LEU A O 1
ATOM 2036 N N . PRO A 1 259 ? -12.707 -29.451 -12.292 1.00 90.94 259 PRO A N 1
ATOM 2037 C CA . PRO A 1 259 ? -13.777 -29.035 -13.201 1.00 90.94 259 PRO A CA 1
ATOM 2038 C C . PRO A 1 259 ? -13.448 -29.298 -14.680 1.00 90.94 259 PRO A C 1
ATOM 2040 O O . PRO A 1 259 ? -12.282 -29.442 -15.059 1.00 90.94 259 PRO A O 1
ATOM 2043 N N . GLY A 1 260 ? -14.468 -29.338 -15.537 1.00 88.81 260 GLY A N 1
ATOM 2044 C CA . GLY A 1 260 ? -14.301 -29.362 -16.994 1.00 88.81 260 GLY A CA 1
ATOM 2045 C C . GLY A 1 260 ? -13.737 -30.665 -17.579 1.00 88.81 260 GLY A C 1
ATOM 2046 O O . GLY A 1 260 ? -13.224 -30.646 -18.693 1.00 88.81 260 GLY A O 1
ATOM 2047 N N . CYS A 1 261 ? -13.833 -31.792 -16.862 1.00 89.88 261 CYS A N 1
ATOM 2048 C CA . CYS A 1 261 ? -13.301 -33.104 -17.277 1.00 89.88 261 CYS A CA 1
ATOM 2049 C C . CYS A 1 261 ? -11.770 -33.168 -17.439 1.00 89.88 261 CYS A C 1
ATOM 2051 O O . CYS A 1 261 ? -11.279 -33.863 -18.328 1.00 89.88 261 CYS A O 1
ATOM 2053 N N . ASN A 1 262 ? -11.009 -32.476 -16.588 1.00 92.94 262 ASN A N 1
ATOM 2054 C CA . ASN A 1 262 ? -9.549 -32.400 -16.689 1.00 92.94 262 ASN A CA 1
ATOM 2055 C C . ASN A 1 262 ? -8.832 -33.416 -15.765 1.00 92.94 262 ASN A C 1
ATOM 2057 O O . ASN A 1 262 ? -8.634 -33.135 -14.581 1.00 92.94 262 ASN A O 1
ATOM 2061 N N . PRO A 1 263 ? -8.429 -34.613 -16.244 1.00 92.75 263 PRO A N 1
ATOM 2062 C CA . PRO A 1 263 ? -7.686 -35.575 -15.434 1.00 92.75 263 PRO A CA 1
ATOM 2063 C C . PRO A 1 263 ? -6.238 -35.125 -15.204 1.00 92.75 263 PRO A C 1
ATOM 2065 O O . PRO A 1 263 ? -5.564 -34.628 -16.110 1.00 92.75 263 PRO A O 1
ATOM 2068 N N . VAL A 1 264 ? -5.724 -35.376 -13.998 1.00 95.00 264 VAL A N 1
ATOM 2069 C CA . VAL A 1 264 ? -4.318 -35.107 -13.664 1.00 95.00 264 VAL A CA 1
ATOM 2070 C C . VAL A 1 264 ? -3.408 -35.995 -14.508 1.00 95.00 264 VAL A C 1
ATOM 2072 O O . VAL A 1 264 ? -3.519 -37.220 -14.483 1.00 95.00 264 VAL A O 1
ATOM 2075 N N . THR A 1 265 ? -2.506 -35.369 -15.254 1.00 94.38 265 THR A N 1
ATOM 2076 C CA . THR A 1 265 ? -1.653 -36.014 -16.256 1.00 94.38 265 THR A CA 1
ATOM 2077 C C . THR A 1 265 ? -0.203 -35.622 -16.001 1.00 94.38 265 THR A C 1
ATOM 2079 O O . THR A 1 265 ? 0.177 -34.483 -16.230 1.00 94.38 265 THR A O 1
ATOM 2082 N N . PHE A 1 266 ? 0.611 -36.557 -15.504 1.00 90.12 266 PHE A N 1
ATOM 2083 C CA . PHE A 1 266 ? 1.966 -36.276 -14.995 1.00 90.12 266 PHE A CA 1
ATOM 2084 C C . PHE A 1 266 ? 3.062 -36.152 -16.070 1.00 90.12 266 PHE A C 1
ATOM 2086 O O . PHE A 1 266 ? 4.197 -35.826 -15.741 1.00 90.12 266 PHE A O 1
ATOM 2093 N N . GLY A 1 267 ? 2.742 -36.392 -17.345 1.00 89.06 267 GLY A N 1
ATOM 2094 C CA . GLY A 1 267 ? 3.718 -36.330 -18.435 1.00 89.06 267 GLY A CA 1
ATOM 2095 C C . GLY A 1 267 ? 4.674 -37.532 -18.498 1.00 89.06 267 GLY A C 1
ATOM 2096 O O . GLY A 1 267 ? 4.357 -38.597 -17.962 1.00 89.06 267 GLY A O 1
ATOM 2097 N N . PRO A 1 268 ? 5.822 -37.399 -19.194 1.00 91.62 268 PRO A N 1
ATOM 2098 C CA . PRO A 1 268 ? 6.277 -36.201 -19.921 1.00 91.62 268 PRO A CA 1
ATOM 2099 C C . PRO A 1 268 ? 5.499 -35.926 -21.222 1.00 91.62 268 PRO A C 1
ATOM 2101 O O . PRO A 1 268 ? 5.625 -34.841 -21.797 1.00 91.62 268 PRO A O 1
ATOM 2104 N N . GLU A 1 269 ? 4.711 -36.904 -21.682 1.00 94.69 269 GLU A N 1
ATOM 2105 C CA . GLU A 1 269 ? 3.889 -36.814 -22.893 1.00 94.69 269 GLU A CA 1
ATOM 2106 C C . GLU A 1 269 ? 2.744 -35.793 -22.767 1.00 94.69 269 GLU A C 1
ATOM 2108 O O . GLU A 1 269 ? 2.263 -35.542 -21.656 1.00 94.69 269 GLU A O 1
ATOM 2113 N N . PRO A 1 270 ? 2.273 -35.206 -23.888 1.00 93.69 270 PRO A N 1
ATOM 2114 C CA . PRO A 1 270 ? 1.187 -34.236 -23.861 1.00 93.69 270 PRO A CA 1
ATOM 2115 C C . PRO A 1 270 ? -0.127 -34.805 -23.310 1.00 93.69 270 PRO A C 1
ATOM 2117 O O . PRO A 1 270 ? -0.535 -35.924 -23.629 1.00 93.69 270 PRO A O 1
ATOM 2120 N N . ALA A 1 271 ? -0.837 -34.003 -22.519 1.00 94.62 271 ALA A N 1
ATOM 2121 C CA . ALA A 1 271 ? -2.116 -34.384 -21.939 1.00 94.62 271 ALA A CA 1
ATOM 2122 C C . ALA A 1 271 ? -3.200 -34.548 -23.016 1.00 94.62 271 ALA A C 1
ATOM 2124 O O . ALA A 1 271 ? -3.527 -33.608 -23.743 1.00 94.62 271 ALA A O 1
ATOM 2125 N N . THR A 1 272 ? -3.793 -35.740 -23.098 1.00 90.19 272 THR A N 1
ATOM 2126 C CA . THR A 1 272 ? -4.893 -36.030 -24.030 1.00 90.19 272 THR A CA 1
ATOM 2127 C C . THR A 1 272 ? -6.219 -35.494 -23.466 1.00 90.19 272 THR A C 1
ATOM 2129 O O . THR A 1 272 ? -6.571 -35.862 -22.344 1.00 90.19 272 THR A O 1
ATOM 2132 N N . PRO A 1 273 ? -6.975 -34.652 -24.200 1.00 85.62 273 PRO A N 1
ATOM 2133 C CA . PRO A 1 273 ? -8.250 -34.119 -23.721 1.00 85.62 273 PRO A CA 1
ATOM 2134 C C . PRO A 1 273 ? -9.337 -35.203 -23.654 1.00 85.62 273 PRO A C 1
ATOM 2136 O O . PRO A 1 273 ? -9.449 -36.048 -24.545 1.00 85.62 273 PRO A O 1
ATOM 2139 N N . VAL A 1 274 ? -10.184 -35.157 -22.621 1.00 87.19 274 VAL A N 1
ATOM 2140 C CA . VAL A 1 274 ? -11.318 -36.083 -22.472 1.00 87.19 274 VAL A CA 1
ATOM 2141 C C . VAL A 1 274 ? -12.495 -35.586 -23.313 1.00 87.19 274 VAL A C 1
ATOM 2143 O O . VAL A 1 274 ? -13.132 -34.586 -22.990 1.00 87.19 274 VAL A O 1
ATOM 2146 N N . VAL A 1 275 ? -12.795 -36.294 -24.402 1.00 84.19 275 VAL A N 1
ATOM 2147 C CA . VAL A 1 275 ? -13.784 -35.882 -25.414 1.00 84.19 275 VAL A CA 1
ATOM 2148 C C . VAL A 1 275 ? -15.011 -36.803 -25.471 1.00 84.19 275 VAL A C 1
ATOM 2150 O O . VAL A 1 275 ? -15.039 -37.889 -24.893 1.00 84.19 275 VAL A O 1
ATOM 2153 N N . GLY A 1 276 ? -16.053 -36.367 -26.187 1.00 82.31 276 GLY A N 1
ATOM 2154 C CA . GLY A 1 276 ? -17.252 -37.171 -26.444 1.00 82.31 276 GLY A CA 1
ATOM 2155 C C . GLY A 1 276 ? -18.097 -37.424 -25.191 1.00 82.31 276 GLY A C 1
ATOM 2156 O O . GLY A 1 276 ? -18.380 -36.497 -24.427 1.00 82.31 276 GLY A O 1
ATOM 2157 N N . GLU A 1 277 ? -18.526 -38.675 -25.008 1.00 80.06 277 GLU A N 1
ATOM 2158 C CA . GLU A 1 277 ? -19.348 -39.131 -23.874 1.00 80.06 277 GLU A CA 1
ATOM 2159 C C . GLU A 1 277 ? -18.535 -39.368 -22.593 1.00 80.06 277 GLU A C 1
ATOM 2161 O O . GLU A 1 277 ? -19.088 -39.292 -21.499 1.00 80.06 277 GLU A O 1
ATOM 2166 N N . ALA A 1 278 ? -17.217 -39.581 -22.706 1.00 82.69 278 ALA A N 1
ATOM 2167 C CA . ALA A 1 278 ? -16.329 -39.759 -21.554 1.00 82.69 278 ALA A CA 1
ATOM 2168 C C . ALA A 1 278 ? -16.206 -38.487 -20.690 1.00 82.69 278 ALA A C 1
ATOM 2170 O O . ALA A 1 278 ? -15.829 -38.571 -19.524 1.00 82.69 278 ALA A O 1
ATOM 2171 N N . CYS A 1 279 ? -16.552 -37.319 -21.246 1.00 85.00 279 CYS A N 1
ATOM 2172 C CA . CYS A 1 279 ? -16.680 -36.074 -20.498 1.00 85.00 279 CYS A CA 1
ATOM 2173 C C . CYS A 1 279 ? -18.149 -35.750 -20.182 1.00 85.00 279 CYS A C 1
ATOM 2175 O O . CYS A 1 279 ? -18.955 -35.470 -21.079 1.00 85.00 279 CYS A O 1
ATOM 2177 N N . ASN A 1 280 ? -18.468 -35.718 -18.887 1.00 82.12 280 ASN A N 1
ATOM 2178 C CA . ASN A 1 280 ? -19.787 -35.426 -18.325 1.00 82.12 280 ASN A CA 1
ATOM 2179 C C . ASN A 1 280 ? -19.976 -33.968 -17.844 1.00 82.12 280 ASN A C 1
ATOM 2181 O O . ASN A 1 280 ? -21.028 -33.666 -17.286 1.00 82.12 280 ASN A O 1
ATOM 2185 N N . ALA A 1 281 ? -18.999 -33.076 -18.050 1.00 84.12 281 ALA A N 1
ATOM 2186 C CA . ALA A 1 281 ? -19.096 -31.668 -17.657 1.00 84.12 281 ALA A CA 1
ATOM 2187 C C . ALA A 1 281 ? -20.205 -30.908 -18.410 1.00 84.12 281 ALA A C 1
ATOM 2189 O O . ALA A 1 281 ? -20.696 -31.323 -19.468 1.00 84.12 281 ALA A O 1
ATOM 2190 N N . THR A 1 282 ? -20.596 -29.762 -17.853 1.00 82.75 282 THR A N 1
ATOM 2191 C CA . THR A 1 282 ? -21.756 -28.975 -18.284 1.00 82.75 282 THR A CA 1
ATOM 2192 C C . THR A 1 282 ? -21.524 -28.282 -19.634 1.00 82.75 282 THR A C 1
ATOM 2194 O O . THR A 1 282 ? -21.081 -27.143 -19.725 1.00 82.75 282 THR A O 1
ATOM 2197 N N . LYS A 1 283 ? -21.918 -28.957 -20.722 1.00 80.81 283 LYS A N 1
ATOM 2198 C CA . LYS A 1 283 ? -21.858 -28.474 -22.123 1.00 80.81 283 LYS A CA 1
ATOM 2199 C C . LYS A 1 283 ? -22.927 -27.414 -22.477 1.00 80.81 283 LYS A C 1
ATOM 2201 O O . LYS A 1 283 ? -23.256 -27.238 -23.649 1.00 80.81 283 LYS A O 1
ATOM 2206 N N . LYS A 1 284 ? -23.538 -26.750 -21.487 1.00 81.62 284 LYS A N 1
ATOM 2207 C CA . LYS A 1 284 ? -24.619 -25.763 -21.670 1.00 81.62 284 LYS A CA 1
ATOM 2208 C C . LYS A 1 284 ? -24.477 -24.601 -20.693 1.00 81.62 284 LYS A C 1
ATOM 2210 O O . LYS A 1 284 ? -24.507 -24.808 -19.486 1.00 81.62 284 LYS A O 1
ATOM 2215 N N . ILE A 1 285 ? -24.434 -23.383 -21.226 1.00 80.81 285 ILE A N 1
ATOM 2216 C CA . ILE A 1 285 ? -24.542 -22.156 -20.433 1.00 80.81 285 ILE A CA 1
ATOM 2217 C C . ILE A 1 285 ? -25.994 -22.037 -19.938 1.00 80.81 285 ILE A C 1
ATOM 2219 O O . ILE A 1 285 ? -26.930 -22.023 -20.741 1.00 80.81 285 ILE A O 1
ATOM 2223 N N . SER A 1 286 ? -26.191 -21.993 -18.622 1.00 81.31 286 SER A N 1
ATOM 2224 C CA . SER A 1 286 ? -27.494 -21.805 -17.984 1.00 81.31 286 SER A CA 1
ATOM 2225 C C . SER A 1 286 ? -27.918 -20.330 -17.999 1.00 81.31 286 SER A C 1
ATOM 2227 O O . SER A 1 286 ? -27.089 -19.428 -18.189 1.00 81.31 286 SER A O 1
ATOM 2229 N N . PRO A 1 287 ? -29.202 -20.035 -17.720 1.00 77.44 287 PRO A N 1
ATOM 2230 C CA . PRO A 1 287 ? -29.579 -18.711 -17.249 1.00 77.44 287 PRO A CA 1
ATOM 2231 C C . PRO A 1 287 ? -28.717 -18.303 -16.036 1.00 77.44 287 PRO A C 1
ATOM 2233 O O . PRO A 1 287 ? -28.354 -19.177 -15.239 1.00 77.44 287 PRO A O 1
ATOM 2236 N N . PRO A 1 288 ? -28.411 -17.004 -15.881 1.00 71.81 288 PRO A N 1
ATOM 2237 C CA . PRO A 1 288 ? -27.799 -16.430 -14.686 1.00 71.81 288 PRO A CA 1
ATOM 2238 C C . PRO A 1 288 ? -28.351 -16.944 -13.351 1.00 71.81 288 PRO A C 1
ATOM 2240 O O . PRO A 1 288 ? -29.497 -16.658 -12.996 1.00 71.81 288 PRO A O 1
ATOM 2243 N N . LYS A 1 289 ? -27.512 -17.642 -12.577 1.00 74.12 289 LYS A N 1
ATOM 2244 C CA . LYS A 1 289 ? -27.761 -17.925 -11.160 1.00 74.12 289 LYS A CA 1
ATOM 2245 C C . LYS A 1 289 ? -27.259 -16.744 -10.329 1.00 74.12 289 LYS A C 1
ATOM 2247 O O . LYS A 1 289 ? -26.056 -16.500 -10.247 1.00 74.12 289 LYS A O 1
ATOM 2252 N N . TRP A 1 290 ? -28.192 -16.003 -9.737 1.00 72.31 290 TRP A N 1
ATOM 2253 C CA . TRP A 1 290 ? -27.908 -14.854 -8.876 1.00 72.31 290 TRP A CA 1
ATOM 2254 C C . TRP A 1 290 ? -27.920 -15.270 -7.392 1.00 72.31 290 TRP A C 1
ATOM 2256 O O . TRP A 1 290 ? -28.794 -16.045 -7.004 1.00 72.31 290 TRP A O 1
ATOM 2266 N N . PRO A 1 291 ? -26.999 -14.762 -6.550 1.00 75.62 291 PRO A N 1
ATOM 2267 C CA . PRO A 1 291 ? -26.886 -15.122 -5.136 1.00 75.62 291 PRO A CA 1
ATOM 2268 C C . PRO A 1 291 ? -27.892 -14.344 -4.267 1.00 75.62 291 PRO A C 1
ATOM 2270 O O . PRO A 1 291 ? -27.520 -13.516 -3.440 1.00 75.62 291 PRO A O 1
ATOM 2273 N N . PHE A 1 292 ? -29.186 -14.596 -4.463 1.00 83.31 292 PHE A N 1
ATOM 2274 C CA . PHE A 1 292 ? -30.250 -14.113 -3.579 1.00 83.31 292 PHE A CA 1
ATOM 2275 C C . PHE A 1 292 ? -31.338 -15.179 -3.409 1.00 83.31 292 PHE A C 1
ATOM 2277 O O . PHE A 1 292 ? -31.512 -16.042 -4.270 1.00 83.31 292 PHE A O 1
ATOM 2284 N N . THR A 1 293 ? -32.097 -15.095 -2.317 1.00 87.12 293 THR A N 1
ATOM 2285 C CA . THR A 1 293 ? -33.227 -15.996 -2.050 1.00 87.12 293 THR A CA 1
ATOM 2286 C C . THR A 1 293 ? -34.530 -15.311 -2.436 1.00 87.12 293 THR A C 1
ATOM 2288 O O . THR A 1 293 ? -34.789 -14.185 -2.006 1.00 87.12 293 THR A O 1
ATOM 2291 N N . ASP A 1 294 ? -35.364 -15.969 -3.245 1.00 88.44 294 ASP A N 1
ATOM 2292 C CA . ASP A 1 294 ? -36.660 -15.406 -3.617 1.00 88.44 294 ASP A CA 1
ATOM 2293 C C . ASP A 1 294 ? -37.679 -15.564 -2.480 1.00 88.44 294 ASP A C 1
ATOM 2295 O O . ASP A 1 294 ? -38.173 -16.652 -2.194 1.00 88.44 294 ASP A O 1
ATOM 2299 N N . VAL A 1 295 ? -37.980 -14.436 -1.844 1.00 91.44 295 VAL A N 1
ATOM 2300 C CA . VAL A 1 295 ? -38.894 -14.283 -0.701 1.00 91.44 295 VAL A CA 1
ATOM 2301 C C . VAL A 1 295 ? -40.104 -13.403 -1.050 1.00 91.44 295 VAL A C 1
ATOM 2303 O O . VAL A 1 295 ? -40.856 -12.961 -0.172 1.00 91.44 295 VAL A O 1
ATOM 2306 N N . THR A 1 296 ? -40.323 -13.157 -2.350 1.00 90.38 296 THR A N 1
ATOM 2307 C CA . THR A 1 296 ? -41.445 -12.344 -2.853 1.00 90.38 296 THR A CA 1
ATOM 2308 C C . THR A 1 296 ? -42.798 -12.967 -2.557 1.00 90.38 296 THR A C 1
ATOM 2310 O O . THR A 1 296 ? -43.769 -12.231 -2.363 1.00 90.38 296 THR A O 1
ATOM 2313 N N . ASP A 1 297 ? -42.866 -14.298 -2.459 1.00 86.94 297 ASP A N 1
ATOM 2314 C CA . ASP A 1 297 ? -44.094 -15.007 -2.122 1.00 86.94 297 ASP A CA 1
ATOM 2315 C C . ASP A 1 297 ? -44.247 -15.369 -0.641 1.00 86.94 297 ASP A C 1
ATOM 2317 O O . ASP A 1 297 ? -45.382 -15.386 -0.159 1.00 86.94 297 ASP A O 1
ATOM 2321 N N . THR A 1 298 ? -43.157 -15.581 0.097 1.00 90.44 298 THR A N 1
ATOM 2322 C CA . THR A 1 298 ? -43.193 -15.946 1.524 1.00 90.44 298 THR A CA 1
ATOM 2323 C C . THR A 1 298 ? -43.380 -14.728 2.427 1.00 90.44 298 THR A C 1
ATOM 2325 O O . THR A 1 298 ? -44.395 -14.621 3.111 1.00 90.44 298 THR A O 1
ATOM 2328 N N . ASN A 1 299 ? -42.441 -13.780 2.391 1.00 91.88 299 ASN A N 1
ATOM 2329 C CA . ASN A 1 299 ? -42.389 -12.623 3.294 1.00 91.88 299 ASN A CA 1
ATOM 2330 C C . ASN A 1 299 ? -42.898 -11.337 2.609 1.00 91.88 299 ASN A C 1
ATOM 2332 O O . ASN A 1 299 ? -43.013 -10.293 3.239 1.00 91.88 299 ASN A O 1
ATOM 2336 N N . LYS A 1 300 ? -43.204 -11.391 1.303 1.00 93.00 300 LYS A N 1
ATOM 2337 C CA . LYS A 1 300 ? -43.638 -10.247 0.474 1.00 93.00 300 LYS A CA 1
ATOM 2338 C C . LYS A 1 300 ? -42.625 -9.089 0.433 1.00 93.00 300 LYS A C 1
ATOM 2340 O O . LYS A 1 300 ? -42.999 -7.925 0.272 1.00 93.00 300 LYS A O 1
ATOM 2345 N N . PHE A 1 301 ? -41.333 -9.412 0.494 1.00 93.75 301 PHE A N 1
ATOM 2346 C CA . PHE A 1 301 ? -40.242 -8.494 0.158 1.00 93.75 301 PHE A CA 1
ATOM 2347 C C . PHE A 1 301 ? -39.663 -8.832 -1.219 1.00 93.75 301 PHE A C 1
ATOM 2349 O O . PHE A 1 301 ? -39.562 -9.996 -1.592 1.00 93.75 301 PHE A O 1
ATOM 2356 N N . ARG A 1 302 ? -39.223 -7.807 -1.952 1.00 91.94 302 ARG A N 1
ATOM 2357 C CA . ARG A 1 302 ? -38.405 -7.944 -3.162 1.00 91.94 302 ARG A CA 1
ATOM 2358 C C . ARG A 1 302 ? -36.941 -7.646 -2.867 1.00 91.94 302 ARG A C 1
ATOM 2360 O O . ARG A 1 302 ? -36.638 -6.614 -2.270 1.00 91.94 302 ARG A O 1
ATOM 2367 N N . TYR A 1 303 ? -36.042 -8.496 -3.346 1.00 91.50 303 TYR A N 1
ATOM 2368 C CA . TYR A 1 303 ? -34.617 -8.198 -3.446 1.00 91.50 303 TYR A CA 1
ATOM 2369 C C . TYR A 1 303 ? -34.389 -7.058 -4.446 1.00 91.50 303 TYR A C 1
ATOM 2371 O O . TYR A 1 303 ? -34.952 -7.059 -5.546 1.00 91.50 303 TYR A O 1
ATOM 2379 N N . LEU A 1 304 ? -33.571 -6.077 -4.069 1.00 89.12 304 LEU A N 1
ATOM 2380 C CA . LEU A 1 304 ? -33.213 -4.929 -4.906 1.00 89.12 304 LEU A CA 1
ATOM 2381 C C . LEU A 1 304 ? -31.816 -5.049 -5.533 1.00 89.12 304 LEU A C 1
ATOM 2383 O O . LEU A 1 304 ? -31.527 -4.312 -6.475 1.00 89.12 304 LEU A O 1
ATOM 2387 N N . GLY A 1 305 ? -30.974 -5.956 -5.031 1.00 88.38 305 GLY A N 1
ATOM 2388 C CA . GLY A 1 305 ? -29.559 -6.083 -5.387 1.00 88.38 305 GLY A CA 1
ATOM 2389 C C . GLY A 1 305 ? -28.633 -5.869 -4.185 1.00 88.38 305 GLY A C 1
ATOM 2390 O O . GLY A 1 305 ? -29.083 -5.671 -3.053 1.00 88.38 305 GLY A O 1
ATOM 2391 N N . CYS A 1 306 ? -27.326 -5.881 -4.440 1.00 88.50 306 CYS A N 1
ATOM 2392 C CA . CYS A 1 306 ? -26.313 -5.570 -3.439 1.00 88.50 306 CYS A CA 1
ATOM 2393 C C . CYS A 1 306 ? -26.101 -4.054 -3.315 1.00 88.50 306 CYS A C 1
ATOM 2395 O O . CYS A 1 306 ? -25.724 -3.397 -4.285 1.00 88.50 306 CYS A O 1
ATOM 2397 N N . ALA A 1 307 ? -26.363 -3.493 -2.136 1.00 89.19 307 ALA A N 1
ATOM 2398 C CA . ALA A 1 307 ? -26.194 -2.072 -1.836 1.00 89.19 307 ALA A CA 1
ATOM 2399 C C . ALA A 1 307 ? -24.829 -1.815 -1.179 1.00 89.19 307 ALA A C 1
ATOM 2401 O O . ALA A 1 307 ? -24.397 -2.591 -0.323 1.00 89.19 307 ALA A O 1
ATOM 2402 N N . LYS A 1 308 ? -24.161 -0.716 -1.552 1.00 86.56 308 LYS A N 1
ATOM 2403 C CA . LYS A 1 308 ? -22.891 -0.303 -0.933 1.00 86.56 308 LYS A CA 1
ATOM 2404 C C . LYS A 1 308 ? -23.159 0.262 0.457 1.00 86.56 308 LYS A C 1
ATOM 2406 O O . LYS A 1 308 ? -23.883 1.245 0.580 1.00 86.56 308 LYS A O 1
ATOM 2411 N N . ASP A 1 309 ? -22.518 -0.306 1.471 1.00 85.06 309 ASP A N 1
ATOM 2412 C CA . ASP A 1 309 ? -22.600 0.167 2.849 1.00 85.06 309 ASP A CA 1
ATOM 2413 C C . ASP A 1 309 ? -21.246 0.673 3.372 1.00 85.06 309 ASP A C 1
ATOM 2415 O O . ASP A 1 309 ? -20.203 0.502 2.742 1.00 85.06 309 ASP A O 1
ATOM 2419 N N . THR A 1 310 ? -21.240 1.393 4.493 1.00 80.50 310 THR A N 1
ATOM 2420 C CA . THR A 1 310 ? -20.031 1.994 5.065 1.00 80.50 310 THR A CA 1
ATOM 2421 C C . THR A 1 310 ? -20.219 2.217 6.563 1.00 80.50 310 THR A C 1
ATOM 2423 O O . THR A 1 310 ? -21.190 2.834 6.988 1.00 80.50 310 THR A O 1
ATOM 2426 N N . TYR A 1 311 ? -19.251 1.788 7.374 1.00 64.06 311 TYR A N 1
ATOM 2427 C CA . TYR A 1 311 ? -19.343 1.771 8.842 1.00 64.06 311 TYR A CA 1
ATOM 2428 C C . TYR A 1 311 ? -19.665 3.136 9.499 1.00 64.06 311 TYR A C 1
ATOM 2430 O O . TYR A 1 311 ? -20.330 3.176 10.530 1.00 64.06 311 TYR A O 1
ATOM 2438 N N . GLY A 1 312 ? -19.244 4.257 8.896 1.00 67.44 312 GLY A N 1
ATOM 2439 C CA . GLY A 1 312 ? -19.593 5.623 9.336 1.00 67.44 312 GLY A CA 1
ATOM 2440 C C . GLY A 1 312 ? -20.798 6.258 8.621 1.00 67.44 312 GLY A C 1
ATOM 2441 O O . GLY A 1 312 ? -21.217 7.355 8.973 1.00 67.44 312 GLY A O 1
ATOM 2442 N N . SER A 1 313 ? -21.355 5.597 7.606 1.00 79.94 313 SER A N 1
ATOM 2443 C CA . SER A 1 313 ? -22.498 6.073 6.822 1.00 79.94 313 SER A CA 1
ATOM 2444 C C . SER A 1 313 ? -23.316 4.866 6.357 1.00 79.94 313 SER A C 1
ATOM 2446 O O . SER A 1 313 ? -23.282 4.478 5.186 1.00 79.94 313 SER A O 1
ATOM 2448 N N . ARG A 1 314 ? -24.041 4.248 7.297 1.00 84.19 314 ARG A N 1
ATOM 2449 C CA . ARG A 1 314 ? -24.929 3.110 7.021 1.00 84.19 314 ARG A CA 1
ATOM 2450 C C . ARG A 1 314 ? -26.028 3.500 6.016 1.00 84.19 314 ARG A C 1
ATOM 2452 O O . ARG A 1 314 ? -26.437 4.659 5.931 1.00 84.19 314 ARG A O 1
ATOM 2459 N N . SER A 1 315 ? -26.492 2.538 5.229 1.00 86.56 315 SER A N 1
ATOM 2460 C CA . SER A 1 315 ? -27.548 2.695 4.211 1.00 86.56 315 SER A CA 1
ATOM 2461 C C . SER A 1 315 ? -28.939 2.475 4.791 1.00 86.56 315 SER A C 1
ATOM 2463 O O . SER A 1 315 ? -29.912 3.035 4.294 1.00 86.56 315 SER A O 1
ATOM 2465 N N . LEU A 1 316 ? -29.007 1.665 5.849 1.00 91.50 316 LEU A N 1
ATOM 2466 C CA . LEU A 1 316 ? -30.158 1.433 6.709 1.00 91.50 316 LEU A CA 1
ATOM 2467 C C . LEU A 1 316 ? -29.677 1.604 8.154 1.00 91.50 316 LEU A C 1
ATOM 2469 O O . LEU A 1 316 ? -28.786 0.888 8.602 1.00 91.50 316 LEU A O 1
ATOM 2473 N N . ASN A 1 317 ? -30.209 2.601 8.855 1.00 89.31 317 ASN A N 1
ATOM 2474 C CA . ASN A 1 317 ? -29.671 3.088 10.130 1.00 89.31 317 ASN A CA 1
ATOM 2475 C C . ASN A 1 317 ? -30.732 3.252 11.234 1.00 89.31 317 ASN A C 1
ATOM 2477 O O . ASN A 1 317 ? -30.434 3.840 12.269 1.00 89.31 317 ASN A O 1
ATOM 2481 N N . MET A 1 318 ? -31.966 2.779 11.018 1.00 91.25 318 MET A N 1
ATOM 2482 C CA . MET A 1 318 ? -33.091 3.057 11.922 1.00 91.25 318 MET A CA 1
ATOM 2483 C C . MET A 1 318 ? -33.228 2.016 13.040 1.00 91.25 318 MET A C 1
ATOM 2485 O O . MET A 1 318 ? -33.506 2.369 14.182 1.00 91.25 318 MET A O 1
ATOM 2489 N N . ALA A 1 319 ? -33.020 0.739 12.715 1.00 93.12 319 ALA A N 1
ATOM 2490 C CA . ALA A 1 319 ? -32.917 -0.353 13.679 1.00 93.12 319 ALA A CA 1
ATOM 2491 C C . ALA A 1 319 ? -31.948 -1.418 13.156 1.00 93.12 319 ALA A C 1
ATOM 2493 O O . ALA A 1 319 ? -31.721 -1.519 11.951 1.00 93.12 319 ALA A O 1
ATOM 2494 N N . GLN A 1 320 ? -31.377 -2.209 14.062 1.00 94.56 320 GLN A N 1
ATOM 2495 C CA . GLN A 1 320 ? -30.413 -3.260 13.731 1.00 94.56 320 GLN A CA 1
ATOM 2496 C C . GLN A 1 320 ? -30.516 -4.436 14.709 1.00 94.56 320 GLN A C 1
ATOM 2498 O O . GLN A 1 320 ? -31.021 -4.267 15.820 1.00 94.56 320 GLN A O 1
ATOM 2503 N N . THR A 1 321 ? -30.036 -5.610 14.311 1.00 96.19 321 THR A N 1
ATOM 2504 C CA . THR A 1 321 ? -29.838 -6.789 15.171 1.00 96.19 321 THR A CA 1
ATOM 2505 C C . THR A 1 321 ? -28.772 -7.711 14.561 1.00 96.19 321 THR A C 1
ATOM 2507 O O . THR A 1 321 ? -28.457 -7.591 13.377 1.00 96.19 321 THR A O 1
ATOM 2510 N N . SER A 1 322 ? -28.196 -8.632 15.334 1.00 95.44 322 SER A N 1
ATOM 2511 C CA . SER A 1 322 ? -27.287 -9.658 14.806 1.00 95.44 322 SER A CA 1
ATOM 2512 C C . SER A 1 322 ? -27.393 -10.971 15.580 1.00 95.44 322 SER A C 1
ATOM 2514 O O . SER A 1 322 ? -27.684 -10.975 16.777 1.00 95.44 322 SER A O 1
ATOM 2516 N N . ALA A 1 323 ? -27.193 -12.098 14.892 1.00 93.06 323 ALA A N 1
ATOM 2517 C CA . ALA A 1 323 ? -27.360 -13.430 15.473 1.00 93.06 323 ALA A CA 1
ATOM 2518 C C . ALA A 1 323 ? -26.546 -14.505 14.734 1.00 93.06 323 ALA A C 1
ATOM 2520 O O . ALA A 1 323 ? -26.446 -14.497 13.510 1.00 93.06 323 ALA A O 1
ATOM 2521 N N . ASP A 1 324 ? -26.021 -15.486 15.471 1.00 93.62 324 ASP A N 1
ATOM 2522 C CA . ASP A 1 324 ? -25.304 -16.643 14.908 1.00 93.62 324 ASP A CA 1
ATOM 2523 C C . ASP A 1 324 ? -26.211 -17.608 14.120 1.00 93.62 324 ASP A C 1
ATOM 2525 O O . ASP A 1 324 ? -25.717 -18.475 13.408 1.00 93.62 324 ASP A O 1
ATOM 2529 N N . ASN A 1 325 ? -27.534 -17.442 14.207 1.00 93.81 325 ASN A N 1
ATOM 2530 C CA . ASN A 1 325 ? -28.534 -18.154 13.411 1.00 93.81 325 ASN A CA 1
ATOM 2531 C C . ASN A 1 325 ? -29.287 -17.236 12.424 1.00 93.81 325 ASN A C 1
ATOM 2533 O O . ASN A 1 325 ? -30.412 -17.553 12.039 1.00 93.81 325 ASN A O 1
ATOM 2537 N N . MET A 1 326 ? -28.693 -16.104 12.022 1.00 96.50 326 MET A N 1
ATOM 2538 C CA . MET A 1 326 ? -29.306 -15.169 11.069 1.00 96.50 326 MET A CA 1
ATOM 2539 C C . MET A 1 326 ? -29.657 -15.852 9.738 1.00 96.50 326 MET A C 1
ATOM 2541 O O . MET A 1 326 ? -28.826 -16.530 9.134 1.00 96.50 326 MET A O 1
ATOM 2545 N N . THR A 1 327 ? -30.880 -15.622 9.277 1.00 96.75 327 THR A N 1
ATOM 2546 C CA . THR A 1 327 ? -31.422 -16.003 7.960 1.00 96.75 327 THR A CA 1
ATOM 2547 C C . THR A 1 327 ? -32.097 -14.790 7.328 1.00 96.75 327 THR A C 1
ATOM 2549 O O . THR A 1 327 ? -32.466 -13.851 8.045 1.00 96.75 327 THR A O 1
ATOM 2552 N N . ILE A 1 328 ? -32.288 -14.801 6.007 1.00 96.25 328 ILE A N 1
ATOM 2553 C CA . ILE A 1 328 ? -32.956 -13.703 5.290 1.00 96.25 328 ILE A CA 1
ATOM 2554 C C . ILE A 1 328 ? -34.335 -13.445 5.898 1.00 96.25 328 ILE A C 1
ATOM 2556 O O . ILE A 1 328 ? -34.608 -12.328 6.335 1.00 96.25 328 ILE A O 1
ATOM 2560 N N . GLU A 1 329 ? -35.152 -14.488 6.031 1.00 96.50 329 GLU A N 1
ATOM 2561 C CA . GLU A 1 329 ? -36.503 -14.437 6.588 1.00 96.50 329 GLU A CA 1
ATOM 2562 C C . GLU A 1 329 ? -36.499 -13.826 7.995 1.00 96.50 329 GLU A C 1
ATOM 2564 O O . GLU A 1 329 ? -37.246 -12.886 8.253 1.00 96.50 329 GLU A O 1
ATOM 2569 N N . SER A 1 330 ? -35.589 -14.257 8.880 1.00 96.69 330 SER A N 1
ATOM 2570 C CA . SER A 1 330 ? -35.506 -13.709 10.244 1.00 96.69 330 SER A CA 1
ATOM 2571 C C . SER A 1 330 ? -35.171 -12.211 10.301 1.00 96.69 330 SER A C 1
ATOM 2573 O O . SER A 1 330 ? -35.616 -11.523 11.221 1.00 96.69 330 SER A O 1
ATOM 2575 N N . CYS A 1 331 ? -34.434 -11.681 9.317 1.00 97.50 331 CYS A N 1
ATOM 2576 C CA . CYS A 1 331 ? -34.175 -10.245 9.214 1.00 97.50 331 CYS A CA 1
ATOM 2577 C C . CYS A 1 331 ? -35.375 -9.481 8.645 1.00 97.50 331 CYS A C 1
ATOM 2579 O O . CYS A 1 331 ? -35.727 -8.418 9.161 1.00 97.50 331 CYS A O 1
ATOM 2581 N N . LEU A 1 332 ? -36.027 -10.023 7.609 1.00 97.31 332 LEU A N 1
ATOM 2582 C CA . LEU A 1 332 ? -37.234 -9.427 7.034 1.00 97.31 332 LEU A CA 1
ATOM 2583 C C . LEU A 1 332 ? -38.342 -9.322 8.080 1.00 97.31 332 LEU A C 1
ATOM 2585 O O . LEU A 1 332 ? -38.899 -8.244 8.279 1.00 97.31 332 LEU A O 1
ATOM 2589 N N . ASP A 1 333 ? -38.590 -10.416 8.799 1.00 96.31 333 ASP A N 1
ATOM 2590 C CA . ASP A 1 333 ? -39.596 -10.490 9.849 1.00 96.31 333 ASP A CA 1
ATOM 2591 C C . ASP A 1 333 ? -39.248 -9.544 11.007 1.00 96.31 333 ASP A C 1
ATOM 2593 O O . ASP A 1 333 ? -40.136 -8.881 11.539 1.00 96.31 333 ASP A O 1
ATOM 2597 N N . TYR A 1 334 ? -37.970 -9.407 11.384 1.00 97.12 334 TYR A N 1
ATOM 2598 C CA . TYR A 1 334 ? -37.545 -8.412 12.374 1.00 97.12 334 TYR A CA 1
ATOM 2599 C C . TYR A 1 334 ? -37.849 -6.980 11.911 1.00 97.12 334 TYR A C 1
ATOM 2601 O O . TYR A 1 334 ? -38.520 -6.234 12.628 1.00 97.12 334 TYR A O 1
ATOM 2609 N N . CYS A 1 335 ? -37.412 -6.595 10.709 1.00 97.12 335 CYS A N 1
ATOM 2610 C CA . CYS A 1 335 ? -37.644 -5.249 10.188 1.00 97.12 335 CYS A CA 1
ATOM 2611 C C . CYS A 1 335 ? -39.137 -4.950 9.970 1.00 97.12 335 CYS A C 1
ATOM 2613 O O . CYS A 1 335 ? -39.573 -3.828 10.232 1.00 97.12 335 CYS A O 1
ATOM 2615 N N . GLU A 1 336 ? -39.938 -5.941 9.562 1.00 95.38 336 GLU A N 1
ATOM 2616 C CA . GLU A 1 336 ? -41.392 -5.817 9.448 1.00 95.38 336 GLU A CA 1
ATOM 2617 C C . GLU A 1 336 ? -42.068 -5.622 10.813 1.00 95.38 336 GLU A C 1
ATOM 2619 O O . GLU A 1 336 ? -42.880 -4.705 10.949 1.00 95.38 336 GLU A O 1
ATOM 2624 N N . HIS A 1 337 ? -41.712 -6.406 11.837 1.00 95.50 337 HIS A N 1
ATOM 2625 C CA . HIS A 1 337 ? -42.251 -6.228 13.192 1.00 95.50 337 HIS A CA 1
ATOM 2626 C C . HIS A 1 337 ? -41.856 -4.879 13.816 1.00 95.50 337 HIS A C 1
ATOM 2628 O O . HIS A 1 337 ? -42.622 -4.331 14.607 1.00 95.50 337 HIS A O 1
ATOM 2634 N N . GLN A 1 338 ? -40.699 -4.319 13.446 1.00 94.88 338 GLN A N 1
ATOM 2635 C CA . GLN A 1 338 ? -40.293 -2.958 13.823 1.00 94.88 338 GLN A CA 1
ATOM 2636 C C . GLN A 1 338 ? -40.922 -1.856 12.936 1.00 94.88 338 GLN A C 1
ATOM 2638 O O . GLN A 1 338 ? -40.701 -0.670 13.176 1.00 94.88 338 GLN A O 1
ATOM 2643 N N . GLY A 1 339 ? -41.732 -2.213 11.930 1.00 94.25 339 GLY A N 1
ATOM 2644 C CA . GLY A 1 339 ? -42.488 -1.270 11.098 1.00 94.25 339 GLY A CA 1
ATOM 2645 C C . GLY A 1 339 ? -41.713 -0.631 9.938 1.00 94.25 339 GLY A C 1
ATOM 2646 O O . GLY A 1 339 ? -42.160 0.385 9.402 1.00 94.25 339 GLY A O 1
ATOM 2647 N N . TYR A 1 340 ? -40.572 -1.198 9.537 1.00 96.25 340 TYR A N 1
ATOM 2648 C CA . TYR A 1 340 ? -39.719 -0.661 8.472 1.00 96.25 340 TYR A CA 1
ATOM 2649 C C . TYR A 1 340 ? -40.042 -1.225 7.078 1.00 96.25 340 TYR A C 1
ATOM 2651 O O . TYR A 1 340 ? -40.505 -2.355 6.921 1.00 96.25 340 TYR A O 1
ATOM 2659 N N . LEU A 1 341 ? -39.790 -0.418 6.042 1.00 93.94 341 LEU A N 1
ATOM 2660 C CA . LEU A 1 341 ? -40.050 -0.763 4.635 1.00 93.94 341 LEU A CA 1
ATOM 2661 C C . LEU A 1 341 ? -38.871 -1.440 3.923 1.00 93.94 341 LEU A C 1
ATOM 2663 O O . LEU A 1 341 ? -39.069 -2.051 2.871 1.00 93.94 341 LEU A O 1
ATOM 2667 N N . PHE A 1 342 ? -37.660 -1.312 4.459 1.00 96.38 342 PHE A N 1
ATOM 2668 C CA . PHE A 1 342 ? -36.438 -1.905 3.926 1.00 96.38 342 PHE A CA 1
ATOM 2669 C C . PHE A 1 342 ? -35.719 -2.711 5.003 1.00 96.38 342 PHE A C 1
ATOM 2671 O O . PHE A 1 342 ? -35.680 -2.314 6.171 1.00 96.38 342 PHE A O 1
ATOM 2678 N N . ALA A 1 343 ? -35.104 -3.801 4.560 1.00 97.25 343 ALA A N 1
ATOM 2679 C CA . ALA A 1 343 ? -34.244 -4.675 5.339 1.00 97.25 343 ALA A CA 1
ATOM 2680 C C . ALA A 1 343 ? -32.960 -4.938 4.542 1.00 97.25 343 ALA A C 1
ATOM 2682 O O . ALA A 1 343 ? -33.001 -5.049 3.316 1.00 97.25 343 ALA A O 1
ATOM 2683 N N . GLY A 1 344 ? -31.820 -5.033 5.213 1.00 96.06 344 GLY A N 1
ATOM 2684 C CA . GLY A 1 344 ? -30.528 -5.282 4.588 1.00 96.06 344 GLY A CA 1
ATOM 2685 C C . GLY A 1 344 ? -29.685 -6.188 5.466 1.00 96.06 344 GLY A C 1
ATOM 2686 O O . GLY A 1 344 ? -29.547 -5.925 6.658 1.00 96.06 344 GLY A O 1
ATOM 2687 N N . LEU A 1 345 ? -29.133 -7.247 4.880 1.00 96.56 345 LEU A N 1
ATOM 2688 C CA . LEU A 1 345 ? -28.295 -8.206 5.597 1.00 96.56 345 LEU A CA 1
ATOM 2689 C C . LEU A 1 345 ? -26.821 -7.973 5.272 1.00 96.56 345 LEU A C 1
ATOM 2691 O O . LEU A 1 345 ? -26.487 -7.812 4.097 1.00 96.56 345 LEU A O 1
ATOM 2695 N N . GLU A 1 346 ? -25.967 -7.957 6.296 1.00 94.00 346 GLU A N 1
ATOM 2696 C CA . GLU A 1 346 ? -24.513 -7.762 6.191 1.00 94.00 346 GLU A CA 1
ATOM 2697 C C . GLU A 1 346 ? -23.747 -8.883 6.914 1.00 94.00 346 GLU A C 1
ATOM 2699 O O . GLU A 1 346 ? -24.235 -9.502 7.866 1.00 94.00 346 GLU A O 1
ATOM 2704 N N . TYR A 1 347 ? -22.509 -9.118 6.470 1.00 92.62 347 TYR A N 1
ATOM 2705 C CA . TYR A 1 347 ? -21.495 -9.912 7.168 1.00 92.62 347 TYR A CA 1
ATOM 2706 C C . TYR A 1 347 ? -21.933 -11.332 7.591 1.00 92.62 347 TYR A C 1
ATOM 2708 O O . TYR A 1 347 ? -21.439 -11.888 8.574 1.00 92.62 347 TYR A O 1
ATOM 2716 N N . GLY A 1 348 ? -22.901 -11.931 6.888 1.00 94.44 348 GLY A N 1
ATOM 2717 C CA . GLY A 1 348 ? -23.456 -13.253 7.203 1.00 94.44 348 GLY A CA 1
ATOM 2718 C C . GLY A 1 348 ? -24.390 -13.307 8.425 1.00 94.44 348 GLY A C 1
ATOM 2719 O O . GLY A 1 348 ? -25.202 -14.227 8.524 1.00 94.44 348 GLY A O 1
ATOM 2720 N N . ARG A 1 349 ? -24.293 -12.352 9.360 1.00 96.00 349 ARG A N 1
ATOM 2721 C CA . ARG A 1 349 ? -24.914 -12.420 10.701 1.00 96.00 349 ARG A CA 1
ATOM 2722 C C . ARG A 1 349 ? -25.688 -11.174 11.133 1.00 96.00 349 ARG A C 1
ATOM 2724 O O . ARG A 1 349 ? -26.318 -11.205 12.190 1.00 96.00 349 ARG A O 1
ATOM 2731 N N . GLU A 1 350 ? -25.600 -10.079 10.384 1.00 95.94 350 GLU A N 1
ATOM 2732 C CA . GLU A 1 350 ? -26.115 -8.761 10.772 1.00 95.94 350 GLU A CA 1
ATOM 2733 C C . GLU A 1 350 ? -27.329 -8.373 9.925 1.00 95.94 350 GLU A C 1
ATOM 2735 O O . GLU A 1 350 ? -27.430 -8.725 8.750 1.00 95.94 350 GLU A O 1
ATOM 2740 N N . CYS A 1 351 ? -28.265 -7.655 10.538 1.00 97.19 351 CYS A N 1
ATOM 2741 C CA . CYS A 1 351 ? -29.524 -7.230 9.945 1.00 97.19 351 CYS A CA 1
ATOM 2742 C C . CYS A 1 351 ? -29.782 -5.759 10.280 1.00 97.19 351 CYS A C 1
ATOM 2744 O O . CYS A 1 351 ? -29.726 -5.364 11.446 1.00 97.19 351 CYS A O 1
ATOM 2746 N N . TYR A 1 352 ? -30.099 -4.967 9.259 1.00 96.94 352 TYR A N 1
ATOM 2747 C CA . TYR A 1 352 ? -30.316 -3.525 9.326 1.00 96.94 352 TYR A CA 1
ATOM 2748 C C . TYR A 1 352 ? -31.660 -3.149 8.699 1.00 96.94 352 TYR A C 1
ATOM 2750 O O . TYR A 1 352 ? -32.039 -3.690 7.663 1.00 96.94 352 TYR A O 1
ATOM 2758 N N . CYS A 1 353 ? -32.369 -2.192 9.298 1.00 97.44 353 CYS A N 1
ATOM 2759 C CA . CYS A 1 353 ? -33.716 -1.786 8.901 1.00 97.44 353 CYS A CA 1
ATOM 2760 C C . CYS A 1 353 ? -33.813 -0.277 8.634 1.00 97.44 353 CYS A C 1
ATOM 2762 O O . CYS A 1 353 ? -33.113 0.532 9.254 1.00 97.44 353 CYS A O 1
ATOM 2764 N N . GLY A 1 354 ? -34.728 0.127 7.748 1.00 95.44 354 GLY A N 1
ATOM 2765 C CA . GLY A 1 354 ? -34.996 1.542 7.481 1.00 95.44 354 GLY A CA 1
ATOM 2766 C C . GLY A 1 354 ? -36.180 1.808 6.551 1.00 95.44 354 GLY A C 1
ATOM 2767 O O . GLY A 1 354 ? -36.841 0.891 6.073 1.00 95.44 354 GLY A O 1
ATOM 2768 N N . ASN A 1 355 ? -36.461 3.089 6.301 1.00 93.50 355 ASN A N 1
ATOM 2769 C CA . ASN A 1 355 ? -37.588 3.537 5.462 1.00 93.50 355 ASN A CA 1
ATOM 2770 C C . ASN A 1 355 ? -37.169 4.234 4.158 1.00 93.50 355 ASN A C 1
ATOM 2772 O O . ASN A 1 355 ? -38.019 4.529 3.320 1.00 93.50 355 ASN A O 1
ATOM 2776 N N . ALA A 1 356 ? -35.871 4.458 3.966 1.00 90.12 356 ALA A N 1
ATOM 2777 C CA . ALA A 1 356 ? -35.268 4.963 2.741 1.00 90.12 356 ALA A CA 1
ATOM 2778 C C . ALA A 1 356 ? -33.829 4.436 2.631 1.00 90.12 356 ALA A C 1
ATOM 2780 O O . ALA A 1 356 ? -33.253 4.008 3.628 1.00 90.12 356 ALA A O 1
ATOM 2781 N N . VAL A 1 357 ? -33.265 4.506 1.426 1.00 88.06 357 VAL A N 1
ATOM 2782 C CA . VAL A 1 357 ? -31.843 4.283 1.134 1.00 88.06 357 VAL A CA 1
ATOM 2783 C C . VAL A 1 357 ? -31.382 5.445 0.255 1.00 88.06 357 VAL A C 1
ATOM 2785 O O . VAL A 1 357 ? -32.134 5.895 -0.614 1.00 88.06 357 VAL A O 1
ATOM 2788 N N . ASP A 1 358 ? -30.168 5.946 0.486 1.00 85.00 358 ASP A N 1
ATOM 2789 C CA . ASP A 1 358 ? -29.551 6.976 -0.356 1.00 85.00 358 ASP A CA 1
ATOM 2790 C C . ASP A 1 358 ? -29.443 6.487 -1.812 1.00 85.00 358 ASP A C 1
ATOM 2792 O O . ASP A 1 358 ? -29.010 5.363 -2.074 1.00 85.00 358 ASP A O 1
ATOM 2796 N N . LYS A 1 359 ? -29.798 7.347 -2.773 1.00 82.88 359 LYS A N 1
ATOM 2797 C CA . LYS A 1 359 ? -29.684 7.065 -4.212 1.00 82.88 359 LYS A CA 1
ATOM 2798 C C . LYS A 1 359 ? -28.272 6.637 -4.608 1.00 82.88 359 LYS A C 1
ATOM 2800 O O . LYS A 1 359 ? -28.140 5.793 -5.486 1.00 82.88 359 LYS A O 1
ATOM 2805 N N . ASN A 1 360 ? -27.251 7.178 -3.944 1.00 81.19 360 ASN A N 1
ATOM 2806 C CA . ASN A 1 360 ? -25.843 6.873 -4.207 1.00 81.19 360 ASN A CA 1
ATOM 2807 C C . ASN A 1 360 ? -25.393 5.510 -3.639 1.00 81.19 360 ASN A C 1
ATOM 2809 O O . ASN A 1 360 ? -24.284 5.068 -3.927 1.00 81.19 360 ASN A O 1
ATOM 2813 N N . LYS A 1 361 ? -26.240 4.849 -2.836 1.00 84.69 361 LYS A N 1
ATOM 2814 C CA . LYS A 1 361 ? -25.995 3.528 -2.227 1.00 84.69 361 LYS A CA 1
ATOM 2815 C C . LYS A 1 361 ? -26.932 2.438 -2.754 1.00 84.69 361 LYS A C 1
ATOM 2817 O O . LYS A 1 361 ? -26.743 1.264 -2.437 1.00 84.69 361 LYS A O 1
ATOM 2822 N N . LEU A 1 362 ? -27.946 2.808 -3.545 1.00 84.75 362 LEU A N 1
ATOM 2823 C CA . LEU A 1 362 ? -28.848 1.851 -4.183 1.00 84.75 362 LEU A CA 1
ATOM 2824 C C . LEU A 1 362 ? -28.065 0.877 -5.087 1.00 84.75 362 LEU A C 1
ATOM 2826 O O . LEU A 1 362 ? -27.123 1.302 -5.757 1.00 84.75 362 LEU A O 1
ATOM 2830 N N . PRO A 1 363 ? -28.473 -0.403 -5.165 1.00 83.50 363 PRO A N 1
ATOM 2831 C CA . PRO A 1 363 ? -27.809 -1.384 -6.014 1.00 83.50 363 PRO A CA 1
ATOM 2832 C C . PRO A 1 363 ? -27.771 -0.982 -7.492 1.00 83.50 363 PRO A C 1
ATOM 2834 O O . PRO A 1 363 ? -28.784 -0.575 -8.073 1.00 83.50 363 PRO A O 1
ATOM 2837 N N . VAL A 1 364 ? -26.615 -1.169 -8.130 1.00 76.50 364 VAL A N 1
ATOM 2838 C CA . VAL A 1 364 ? -26.466 -0.988 -9.577 1.00 76.50 364 VAL A CA 1
ATOM 2839 C C . VAL A 1 364 ? -27.078 -2.193 -10.293 1.00 76.50 364 VAL A C 1
ATOM 2841 O O . VAL A 1 364 ? -26.642 -3.332 -10.130 1.00 76.50 364 VAL A O 1
ATOM 2844 N N . LYS A 1 365 ? -28.106 -1.951 -11.113 1.00 70.50 365 LYS A N 1
ATOM 2845 C CA . LYS A 1 365 ? -28.778 -3.011 -11.879 1.00 70.50 365 LYS A CA 1
ATOM 2846 C C . LYS A 1 365 ? -27.787 -3.727 -12.800 1.00 70.50 365 LYS A C 1
ATOM 2848 O O . LYS A 1 365 ? -27.159 -3.085 -13.635 1.00 70.50 365 LYS A O 1
ATOM 2853 N N . GLY A 1 366 ? -27.720 -5.052 -12.689 1.00 64.56 366 GLY A N 1
ATOM 2854 C CA . GLY A 1 366 ? -26.824 -5.892 -13.489 1.00 64.56 366 GLY A CA 1
ATOM 2855 C C . GLY A 1 366 ? -25.487 -6.223 -12.823 1.00 64.56 366 GLY A C 1
ATOM 2856 O O . GLY A 1 366 ? -24.765 -7.052 -13.362 1.00 64.56 366 GLY A O 1
ATOM 2857 N N . GLN A 1 367 ? -25.166 -5.632 -11.667 1.00 73.31 367 GLN A N 1
ATOM 2858 C CA . GLN A 1 367 ? -23.959 -5.948 -10.897 1.00 73.31 367 GLN A CA 1
ATOM 2859 C C . GLN A 1 367 ? -24.290 -6.816 -9.676 1.00 73.31 367 GLN A C 1
ATOM 2861 O O . GLN A 1 367 ? -25.312 -6.615 -9.019 1.00 73.31 367 GLN A O 1
ATOM 2866 N N . LEU A 1 368 ? -23.402 -7.761 -9.356 1.00 75.50 368 LEU A N 1
ATOM 2867 C CA . LEU A 1 368 ? -23.479 -8.568 -8.131 1.00 75.50 368 LEU A CA 1
ATOM 2868 C C . LEU A 1 368 ? -23.097 -7.784 -6.867 1.00 75.50 368 LEU A C 1
ATOM 2870 O O . LEU A 1 368 ? -23.617 -8.077 -5.791 1.00 75.50 368 LEU A O 1
ATOM 2874 N N . GLY A 1 369 ? -22.192 -6.805 -6.971 1.00 81.19 369 GLY A N 1
ATOM 2875 C CA . GLY A 1 369 ? -21.586 -6.176 -5.797 1.00 81.19 369 GLY A CA 1
ATOM 2876 C C . GLY A 1 369 ? -20.706 -7.156 -5.008 1.00 81.19 369 GLY A C 1
ATOM 2877 O O . GLY A 1 369 ? -20.199 -8.129 -5.557 1.00 81.19 369 GLY A O 1
ATOM 2878 N N . LYS A 1 370 ? -20.529 -6.899 -3.706 1.00 83.00 370 LYS A N 1
ATOM 2879 C CA . LYS A 1 370 ? -19.741 -7.747 -2.784 1.00 83.00 370 LYS A CA 1
ATOM 2880 C C . LYS A 1 370 ? -20.621 -8.664 -1.912 1.00 83.00 370 LYS A C 1
ATOM 2882 O O . LYS A 1 370 ? -20.210 -9.067 -0.826 1.00 83.00 370 LYS A O 1
ATOM 2887 N N . CYS A 1 371 ? -21.856 -8.938 -2.336 1.00 86.38 371 CYS A N 1
ATOM 2888 C CA . CYS A 1 371 ? -22.828 -9.711 -1.562 1.00 86.38 371 CYS A CA 1
ATOM 2889 C C . CYS A 1 371 ? -22.686 -11.209 -1.851 1.00 86.38 371 CYS A C 1
ATOM 2891 O O . CYS A 1 371 ? -23.377 -11.747 -2.711 1.00 86.38 371 CYS A O 1
ATOM 2893 N N . GLU A 1 372 ? -21.763 -11.858 -1.143 1.00 83.25 372 GLU A N 1
ATOM 2894 C CA . GLU A 1 372 ? -21.387 -13.264 -1.358 1.00 83.25 372 GLU A CA 1
ATOM 2895 C C . GLU A 1 372 ? -21.232 -14.066 -0.049 1.00 83.25 372 GLU A C 1
ATOM 2897 O O . GLU A 1 372 ? -21.020 -15.276 -0.096 1.00 83.25 372 GLU A O 1
ATOM 2902 N N . MET A 1 373 ? -21.341 -13.436 1.130 1.00 88.50 373 MET A N 1
ATOM 2903 C CA . MET A 1 373 ? -21.204 -14.138 2.412 1.00 88.50 373 MET A CA 1
ATOM 2904 C C . MET A 1 373 ? -22.451 -14.984 2.714 1.00 88.50 373 MET A C 1
ATOM 2906 O O . MET A 1 373 ? -23.553 -14.428 2.781 1.00 88.50 373 MET A O 1
ATOM 2910 N N . PRO A 1 374 ? -22.309 -16.300 2.966 1.00 90.75 374 PRO A N 1
ATOM 2911 C CA . PRO A 1 374 ? -23.434 -17.137 3.364 1.00 90.75 374 PRO A CA 1
ATOM 2912 C C . PRO A 1 374 ? -24.048 -16.692 4.697 1.00 90.75 374 PRO A C 1
ATOM 2914 O O . PRO A 1 374 ? -23.339 -16.219 5.589 1.00 90.75 374 PRO A O 1
ATOM 2917 N N . CYS A 1 375 ? -25.356 -16.879 4.860 1.00 93.94 375 CYS A N 1
ATOM 2918 C CA . CYS A 1 375 ? -26.034 -16.592 6.121 1.00 93.94 375 CYS A CA 1
ATOM 2919 C C . CYS A 1 375 ? -25.602 -17.568 7.227 1.00 93.94 375 CYS A C 1
ATOM 2921 O O . CYS A 1 375 ? -25.486 -18.776 7.008 1.00 93.94 375 CYS A O 1
ATOM 2923 N N . ALA A 1 376 ? -25.403 -17.056 8.443 1.00 94.62 376 ALA A N 1
ATOM 2924 C CA . ALA A 1 376 ? -24.923 -17.842 9.580 1.00 94.62 376 ALA A CA 1
ATOM 2925 C C . ALA A 1 376 ? -25.897 -18.974 9.970 1.00 94.62 376 ALA A C 1
ATOM 2927 O O . ALA A 1 376 ? -25.466 -20.089 10.265 1.00 94.62 376 ALA A O 1
ATOM 2928 N N . GLY A 1 377 ? -27.208 -18.712 9.891 1.00 92.50 377 GLY A N 1
ATOM 2929 C CA . GLY A 1 377 ? -28.273 -19.692 10.114 1.00 92.50 377 GLY A CA 1
ATOM 2930 C C . GLY A 1 377 ? -28.623 -20.564 8.905 1.00 92.50 377 GLY A C 1
ATOM 2931 O O . GLY A 1 377 ? -29.206 -21.629 9.096 1.00 92.50 377 GLY A O 1
ATOM 2932 N N . ASN A 1 378 ? -28.265 -20.162 7.679 1.00 90.88 378 ASN A N 1
ATOM 2933 C CA . ASN A 1 378 ? -28.454 -20.986 6.482 1.00 90.88 378 ASN A CA 1
ATOM 2934 C C . ASN A 1 378 ? -27.384 -20.705 5.411 1.00 90.88 378 ASN A C 1
ATOM 2936 O O . ASN A 1 378 ? -27.422 -19.689 4.722 1.00 90.88 378 ASN A O 1
ATOM 2940 N N . LYS A 1 379 ? -26.472 -21.660 5.202 1.00 86.12 379 LYS A N 1
ATOM 2941 C CA . LYS A 1 379 ? -25.359 -21.530 4.244 1.00 86.12 379 LYS A CA 1
ATOM 2942 C C . LYS A 1 379 ? -25.774 -21.580 2.766 1.00 86.12 379 LYS A C 1
ATOM 2944 O O . LYS A 1 379 ? -24.933 -21.349 1.905 1.00 86.12 379 LYS A O 1
ATOM 2949 N N . GLU A 1 380 ? -27.036 -21.889 2.476 1.00 85.12 380 GLU A N 1
ATOM 2950 C CA . GLU A 1 380 ? -27.622 -21.860 1.127 1.00 85.12 380 GLU A CA 1
ATOM 2951 C C . GLU A 1 380 ? -28.165 -20.463 0.765 1.00 85.12 380 GLU A C 1
ATOM 2953 O O . GLU A 1 380 ? -28.450 -20.186 -0.397 1.00 85.12 380 GLU A O 1
ATOM 2958 N N . GLN A 1 381 ? -28.291 -19.574 1.757 1.00 90.06 381 GLN A N 1
ATOM 2959 C CA . GLN A 1 381 ? -28.706 -18.179 1.607 1.00 90.06 381 GLN A CA 1
ATOM 2960 C C . GLN A 1 381 ? -27.499 -17.237 1.663 1.00 90.06 381 GLN A C 1
ATOM 2962 O O . GLN A 1 381 ? -26.484 -17.560 2.281 1.00 90.06 381 GLN A O 1
ATOM 2967 N N . VAL A 1 382 ? -27.633 -16.034 1.094 1.00 90.19 382 VAL A N 1
ATOM 2968 C CA . VAL A 1 382 ? -26.583 -15.002 1.097 1.00 90.19 382 VAL A CA 1
ATOM 2969 C C . VAL A 1 382 ? -27.028 -13.761 1.874 1.00 90.19 382 VAL A C 1
ATOM 2971 O O . VAL A 1 382 ? -28.086 -13.183 1.624 1.00 90.19 382 VAL A O 1
ATOM 2974 N N . CYS A 1 383 ? -26.190 -13.359 2.829 1.00 92.75 383 CYS A N 1
ATOM 2975 C CA . CYS A 1 383 ? -26.425 -12.313 3.822 1.00 92.75 383 CYS A CA 1
ATOM 2976 C C . CYS A 1 383 ? -25.375 -11.196 3.685 1.00 92.75 383 CYS A C 1
ATOM 2978 O O . CYS A 1 383 ? -24.635 -10.882 4.621 1.00 92.75 383 CYS A O 1
ATOM 2980 N N . GLY A 1 384 ? -25.303 -10.606 2.490 1.00 91.25 384 GLY A N 1
ATOM 2981 C CA . GLY A 1 384 ? -24.428 -9.470 2.198 1.00 91.25 384 GLY A CA 1
ATOM 2982 C C . GLY A 1 384 ? -22.944 -9.818 2.132 1.00 91.25 384 GLY A C 1
ATOM 2983 O O . GLY A 1 384 ? -22.554 -10.883 1.660 1.00 91.25 384 GLY A O 1
ATOM 2984 N N . GLY A 1 385 ? -22.116 -8.877 2.565 1.00 88.12 385 GLY A N 1
ATOM 2985 C CA . GLY A 1 385 ? -20.663 -8.983 2.635 1.00 88.12 385 GLY A CA 1
ATOM 2986 C C . GLY A 1 385 ? -20.063 -7.783 3.374 1.00 88.12 385 GLY A C 1
ATOM 2987 O O . GLY A 1 385 ? -20.816 -6.954 3.883 1.00 88.12 385 GLY A O 1
ATOM 2988 N N . PRO A 1 386 ? -18.730 -7.655 3.463 1.00 85.62 386 PRO A N 1
ATOM 2989 C CA . PRO A 1 386 ? -18.097 -6.562 4.201 1.00 85.62 386 PRO A CA 1
ATOM 2990 C C . PRO A 1 386 ? -18.329 -5.211 3.501 1.00 85.62 386 PRO A C 1
ATOM 2992 O O . PRO A 1 386 ? -17.840 -4.999 2.389 1.00 85.62 386 PRO A O 1
ATOM 2995 N N . GLY A 1 387 ? -19.077 -4.298 4.133 1.00 87.00 387 GLY A N 1
ATOM 2996 C CA . GLY A 1 387 ? -19.487 -3.030 3.520 1.00 87.00 387 GLY A CA 1
ATOM 2997 C C . GLY A 1 387 ? -20.536 -3.204 2.416 1.00 87.00 387 GLY A C 1
ATOM 2998 O O . GLY A 1 387 ? -20.569 -2.417 1.468 1.00 87.00 387 GLY A O 1
ATOM 2999 N N . ALA A 1 388 ? -21.351 -4.262 2.479 1.00 89.19 388 ALA A N 1
ATOM 3000 C CA . ALA A 1 388 ? -22.257 -4.638 1.398 1.00 89.19 388 ALA A CA 1
ATOM 3001 C C . ALA A 1 388 ? -23.550 -5.290 1.912 1.00 89.19 388 ALA A C 1
ATOM 3003 O O . ALA A 1 388 ? -23.547 -6.417 2.406 1.00 89.19 388 ALA A O 1
ATOM 3004 N N . LEU A 1 389 ? -24.677 -4.594 1.751 1.00 92.56 389 LEU A N 1
ATOM 3005 C CA . LEU A 1 389 ? -25.990 -5.063 2.193 1.00 92.56 389 LEU A CA 1
ATOM 3006 C C . LEU A 1 389 ? -26.711 -5.820 1.077 1.00 92.56 389 LEU A C 1
ATOM 3008 O O . LEU A 1 389 ? -26.967 -5.268 0.006 1.00 92.56 389 LEU A O 1
ATOM 3012 N N . SER A 1 390 ? -27.147 -7.050 1.352 1.00 93.50 390 SER A N 1
ATOM 3013 C CA . SER A 1 390 ? -28.185 -7.693 0.536 1.00 93.50 390 SER A CA 1
ATOM 3014 C C . SER A 1 390 ? -29.518 -7.010 0.824 1.00 93.50 390 SER A C 1
ATOM 3016 O O . SER A 1 390 ? -30.123 -7.262 1.865 1.00 93.50 390 SER A O 1
ATOM 3018 N N . LEU A 1 391 ? -29.925 -6.087 -0.054 1.00 94.44 391 LEU A N 1
ATOM 3019 C CA . LEU A 1 391 ? -31.014 -5.145 0.199 1.00 94.44 391 LEU A CA 1
ATOM 3020 C C . LEU A 1 391 ? -32.363 -5.689 -0.282 1.00 94.44 391 LEU A C 1
ATOM 3022 O O . LEU A 1 391 ? -32.532 -6.034 -1.452 1.00 94.44 391 LEU A O 1
ATOM 3026 N N . TYR A 1 392 ? -33.351 -5.663 0.606 1.00 95.06 392 TYR A N 1
ATOM 3027 C CA . TYR A 1 392 ? -34.732 -6.062 0.362 1.00 95.06 392 TYR A CA 1
ATOM 3028 C C . TYR A 1 392 ? -35.697 -4.911 0.686 1.00 95.06 392 TYR A C 1
ATOM 3030 O O . TYR A 1 392 ? -35.473 -4.119 1.603 1.00 95.06 392 TYR A O 1
ATOM 3038 N N . GLN A 1 393 ? -36.804 -4.825 -0.053 1.00 94.56 393 GLN A N 1
ATOM 3039 C CA . GLN A 1 393 ? -37.871 -3.842 0.156 1.00 94.56 393 GLN A CA 1
ATOM 3040 C C . GLN A 1 393 ? -39.239 -4.520 0.223 1.00 94.56 393 GLN A C 1
ATOM 3042 O O . GLN A 1 393 ? -39.578 -5.328 -0.641 1.00 94.56 393 GLN A O 1
ATOM 3047 N N . LYS A 1 394 ? -40.059 -4.132 1.200 1.00 93.88 394 LYS A N 1
ATOM 3048 C CA . LYS A 1 394 ? -41.427 -4.620 1.367 1.00 93.88 394 LYS A CA 1
ATOM 3049 C C . LYS A 1 394 ? -42.315 -4.200 0.192 1.00 93.88 394 LYS A C 1
ATOM 3051 O O . LYS A 1 394 ? -42.388 -3.019 -0.161 1.00 93.88 394 LYS A O 1
ATOM 3056 N N . CYS A 1 395 ? -43.008 -5.157 -0.415 1.00 91.62 395 CYS A N 1
ATOM 3057 C CA . CYS A 1 395 ? -43.927 -4.907 -1.520 1.00 91.62 395 CYS A CA 1
ATOM 3058 C C . CYS A 1 395 ? -45.247 -4.299 -1.023 1.00 91.62 395 CYS A C 1
ATOM 3060 O O . CYS A 1 395 ? -45.801 -4.704 -0.001 1.00 91.62 395 CYS A O 1
ATOM 3062 N N . LYS A 1 396 ? -45.784 -3.320 -1.762 1.00 84.62 396 LYS A N 1
ATOM 3063 C CA . LYS A 1 396 ? -47.075 -2.697 -1.434 1.00 84.62 396 LYS A CA 1
ATOM 3064 C C . LYS A 1 396 ? -48.226 -3.533 -1.981 1.00 84.62 396 LYS A C 1
ATOM 3066 O O . LYS A 1 396 ? -48.192 -3.924 -3.141 1.00 84.62 396 LYS A O 1
ATOM 3071 N N . ALA A 1 397 ? -49.303 -3.678 -1.210 1.00 71.44 397 ALA A N 1
ATOM 3072 C CA . ALA A 1 397 ? -50.520 -4.378 -1.641 1.00 71.44 397 ALA A CA 1
ATOM 3073 C C . ALA A 1 397 ? -51.225 -3.755 -2.872 1.00 71.44 397 ALA A C 1
ATOM 3075 O O . ALA A 1 397 ? -52.098 -4.385 -3.460 1.00 71.44 397 ALA A O 1
ATOM 3076 N N . SER A 1 398 ? -50.857 -2.531 -3.271 1.00 65.69 398 SER A N 1
ATOM 3077 C CA . SER A 1 398 ? -51.325 -1.860 -4.494 1.00 65.69 398 SER A CA 1
ATOM 3078 C C . SER A 1 398 ? -50.403 -2.038 -5.713 1.00 65.69 398 SER A C 1
ATOM 3080 O O . SER A 1 398 ? -50.784 -1.664 -6.820 1.00 65.69 398 SER A O 1
ATOM 3082 N N . GLU A 1 399 ? -49.201 -2.597 -5.544 1.00 65.12 399 GLU A N 1
ATOM 3083 C CA . GLU A 1 399 ? -48.275 -2.923 -6.635 1.00 65.12 399 GLU A CA 1
ATOM 3084 C C . GLU A 1 399 ? -48.524 -4.386 -7.048 1.00 65.12 399 GLU A C 1
ATOM 3086 O O . GLU A 1 399 ? -48.078 -5.311 -6.376 1.00 65.12 399 GLU A O 1
ATOM 3091 N N . GLY A 1 400 ? -49.274 -4.601 -8.138 1.00 67.19 400 GLY A N 1
ATOM 3092 C CA . GLY A 1 400 ? -49.953 -5.875 -8.453 1.00 67.19 400 GLY A CA 1
ATOM 3093 C C . GLY A 1 400 ? -49.103 -7.146 -8.630 1.00 67.19 400 GLY A C 1
ATOM 3094 O O . GLY A 1 400 ? -49.672 -8.223 -8.785 1.00 67.19 400 GLY A O 1
ATOM 3095 N N . SER A 1 401 ? -47.772 -7.059 -8.595 1.00 71.44 401 SER A N 1
ATOM 3096 C CA . SER A 1 401 ? -46.887 -8.220 -8.445 1.00 71.44 401 SER A CA 1
ATOM 3097 C C . SER A 1 401 ? -45.630 -7.830 -7.670 1.00 71.44 401 SER A C 1
ATOM 3099 O O . SER A 1 401 ? -44.888 -6.947 -8.112 1.00 71.44 401 SER A O 1
ATOM 3101 N N . CYS A 1 402 ? -45.351 -8.519 -6.564 1.00 85.44 402 CYS A N 1
ATOM 3102 C CA . CYS A 1 402 ? -44.050 -8.437 -5.907 1.00 85.44 402 CYS A CA 1
ATOM 3103 C C . CYS A 1 402 ? -43.014 -9.134 -6.800 1.00 85.44 402 CYS A C 1
ATOM 3105 O O . CYS A 1 402 ? -43.201 -10.287 -7.174 1.00 85.44 402 CYS A O 1
ATOM 3107 N N . LYS A 1 403 ? -41.963 -8.416 -7.202 1.00 85.56 403 LYS A N 1
ATOM 3108 C CA . LYS A 1 403 ? -40.897 -8.925 -8.071 1.00 85.56 403 LYS A CA 1
ATOM 3109 C C . LYS A 1 403 ? -39.552 -8.414 -7.589 1.00 85.56 403 LYS A C 1
ATOM 3111 O O . LYS A 1 403 ? -39.419 -7.214 -7.337 1.00 85.56 403 LYS A O 1
ATOM 3116 N N . ASN A 1 404 ? -38.575 -9.311 -7.530 1.00 85.19 404 ASN A N 1
ATOM 3117 C CA . ASN A 1 404 ? -37.163 -8.973 -7.365 1.00 85.19 404 ASN A CA 1
ATOM 3118 C C . ASN A 1 404 ? -36.677 -8.091 -8.524 1.00 85.19 404 ASN A C 1
ATOM 3120 O O . ASN A 1 404 ? -37.311 -8.033 -9.583 1.00 85.19 404 ASN A O 1
ATOM 3124 N N . ALA A 1 405 ? -35.558 -7.394 -8.328 1.00 73.44 405 ALA A N 1
ATOM 3125 C CA . ALA A 1 405 ? -34.918 -6.629 -9.390 1.00 73.44 405 ALA A CA 1
ATOM 3126 C C . ALA A 1 405 ? -34.709 -7.510 -10.637 1.00 73.44 405 ALA A C 1
ATOM 3128 O O . ALA A 1 405 ? -34.178 -8.612 -10.545 1.00 73.44 405 ALA A O 1
ATOM 3129 N N . GLU A 1 406 ? -35.127 -7.032 -11.813 1.00 58.88 406 GLU A N 1
ATOM 3130 C CA . GLU A 1 406 ? -34.924 -7.754 -13.075 1.00 58.88 406 GLU A CA 1
ATOM 3131 C C . GLU A 1 406 ? -33.439 -7.699 -13.465 1.00 58.88 406 GLU A C 1
ATOM 3133 O O . GLU A 1 406 ? -32.997 -6.786 -14.164 1.00 58.88 406 GLU A O 1
ATOM 3138 N N . ILE A 1 407 ? -32.656 -8.673 -12.991 1.00 51.38 407 ILE A N 1
ATOM 3139 C CA . ILE A 1 407 ? -31.213 -8.786 -13.257 1.00 51.38 407 ILE A CA 1
ATOM 3140 C C . ILE A 1 407 ? -30.948 -9.594 -14.543 1.00 51.38 407 ILE A C 1
ATOM 3142 O O . ILE A 1 407 ? -30.177 -10.551 -14.593 1.00 51.38 407 ILE A O 1
ATOM 3146 N N . ILE A 1 408 ? -31.651 -9.203 -15.608 1.00 40.59 408 ILE A N 1
ATOM 3147 C CA . ILE A 1 408 ? -31.525 -9.752 -16.960 1.00 40.59 408 ILE A CA 1
ATOM 3148 C C . ILE A 1 408 ? -31.259 -8.574 -17.900 1.00 40.59 408 ILE A C 1
ATOM 3150 O O . ILE A 1 408 ? -32.147 -7.764 -18.174 1.00 40.59 408 ILE A O 1
ATOM 3154 N N . SER A 1 409 ? -30.027 -8.471 -18.404 1.00 35.38 409 SER A N 1
ATOM 3155 C CA . SER A 1 409 ? -29.742 -7.605 -19.550 1.00 35.38 409 SER A CA 1
ATOM 3156 C C . SER A 1 409 ? -30.479 -8.139 -20.786 1.00 35.38 409 SER A C 1
ATOM 3158 O O . SER A 1 409 ? -30.908 -9.295 -20.832 1.00 35.38 409 SER A O 1
ATOM 3160 N N . ARG A 1 410 ? -30.631 -7.319 -21.832 1.00 32.75 410 ARG A N 1
ATOM 3161 C CA . ARG A 1 410 ? -31.275 -7.748 -23.086 1.00 32.75 410 ARG A CA 1
ATOM 3162 C C . ARG A 1 410 ? -30.354 -8.638 -23.935 1.00 32.75 410 ARG A C 1
ATOM 3164 O O . ARG A 1 410 ? -30.112 -8.328 -25.100 1.00 32.75 410 ARG A O 1
ATOM 3171 N N . PHE A 1 411 ? -29.893 -9.762 -23.385 1.00 36.19 411 PHE A N 1
ATOM 3172 C CA . PHE A 1 411 ? -29.276 -10.843 -24.149 1.00 36.19 411 PHE A CA 1
ATOM 3173 C C . PHE A 1 411 ? -30.299 -11.450 -25.120 1.00 36.19 411 PHE A C 1
ATOM 3175 O O . PHE A 1 411 ? -30.935 -12.471 -24.855 1.00 36.19 411 PHE A O 1
ATOM 3182 N N . ARG A 1 412 ? -30.424 -10.838 -26.303 1.00 28.80 412 ARG A N 1
ATOM 3183 C CA . ARG A 1 412 ? -30.797 -11.585 -27.503 1.00 28.80 412 ARG A CA 1
ATOM 3184 C C . ARG A 1 412 ? -29.669 -12.570 -27.768 1.00 28.80 412 ARG A C 1
ATOM 3186 O O . ARG A 1 412 ? -28.657 -12.206 -28.358 1.00 28.80 412 ARG A O 1
ATOM 3193 N N . VAL A 1 413 ? -29.854 -13.814 -27.338 1.00 29.95 413 VAL A N 1
ATOM 3194 C CA . VAL A 1 413 ? -29.002 -14.911 -27.790 1.00 29.95 413 VAL A CA 1
ATOM 3195 C C . VAL A 1 413 ? -29.230 -15.055 -29.293 1.00 29.95 413 VAL A C 1
ATOM 3197 O O . VAL A 1 413 ? -30.237 -15.625 -29.717 1.00 29.95 413 VAL A O 1
ATOM 3200 N N . TYR A 1 414 ? -28.306 -14.531 -30.102 1.00 25.56 414 TYR A N 1
ATOM 3201 C CA . TYR A 1 414 ? -28.220 -14.850 -31.525 1.00 25.56 414 TYR A CA 1
ATOM 3202 C C . TYR A 1 414 ? -27.757 -16.303 -31.672 1.00 25.56 414 TYR A C 1
ATOM 3204 O O . TYR A 1 414 ? -26.625 -16.603 -32.044 1.00 25.56 414 TYR A O 1
ATOM 3212 N N . THR A 1 415 ? -28.667 -17.232 -31.378 1.00 28.08 415 THR A N 1
ATOM 3213 C CA . THR A 1 415 ? -28.567 -18.587 -31.906 1.00 28.08 415 THR A CA 1
ATOM 3214 C C . THR A 1 415 ? -28.592 -18.459 -33.422 1.00 28.08 415 THR A C 1
ATOM 3216 O O . THR A 1 415 ? -29.590 -18.041 -34.009 1.00 28.08 415 THR A O 1
ATOM 3219 N N . ARG A 1 416 ? -27.470 -18.781 -34.072 1.00 29.09 416 ARG A N 1
ATOM 3220 C CA . ARG A 1 416 ? -27.362 -18.812 -35.534 1.00 29.09 416 ARG A CA 1
ATOM 3221 C C . ARG A 1 416 ? -28.057 -20.070 -36.0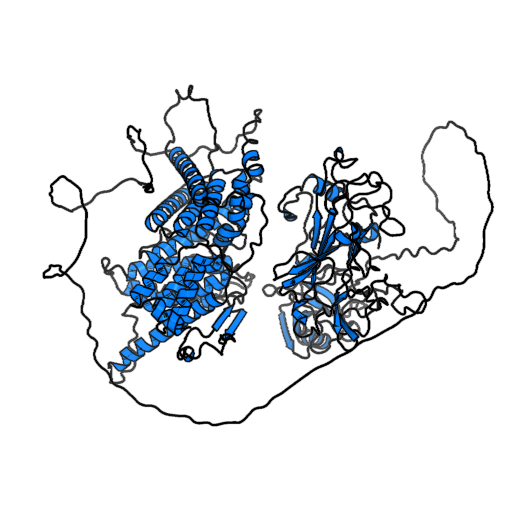59 1.00 29.09 416 ARG A C 1
ATOM 3223 O O . ARG A 1 416 ? -27.415 -20.986 -36.559 1.00 29.09 416 ARG A O 1
ATOM 3230 N N . SER A 1 417 ? -29.371 -20.130 -35.851 1.00 27.11 417 SER A N 1
ATOM 3231 C CA . SER A 1 417 ? -30.221 -21.227 -36.295 1.00 27.11 417 SER A CA 1
ATOM 3232 C C . SER A 1 417 ? -30.224 -21.266 -37.819 1.00 27.11 417 SER A C 1
ATOM 3234 O O . SER A 1 417 ? -30.586 -20.295 -38.482 1.00 27.11 417 SER A O 1
ATOM 3236 N N . SER A 1 418 ? -29.761 -22.384 -38.365 1.00 36.53 418 SER A N 1
ATOM 3237 C CA . SER A 1 418 ? -29.870 -22.702 -39.779 1.00 36.53 418 SER A CA 1
ATOM 3238 C C . SER A 1 418 ? -31.251 -23.295 -40.053 1.00 36.53 418 SER A C 1
ATOM 3240 O O . SER A 1 418 ? -31.427 -24.503 -39.914 1.00 36.53 418 SER A O 1
ATOM 3242 N N . ASP A 1 419 ? -32.204 -22.451 -40.448 1.00 28.03 419 ASP A N 1
ATOM 3243 C CA . ASP A 1 419 ? -33.432 -22.889 -41.118 1.00 28.03 419 ASP A CA 1
ATOM 3244 C C . ASP A 1 419 ? -33.891 -21.807 -42.127 1.00 28.03 419 ASP A C 1
ATOM 3246 O O . ASP A 1 419 ? -33.870 -20.622 -41.768 1.00 28.03 419 ASP A O 1
ATOM 3250 N N . PRO A 1 420 ? -34.224 -22.136 -43.394 1.00 37.84 420 PRO A N 1
ATOM 3251 C CA . PRO A 1 420 ? -34.370 -21.135 -44.450 1.00 37.84 420 PRO A CA 1
ATOM 3252 C C . PRO A 1 420 ? -35.832 -20.893 -44.860 1.00 37.84 420 PRO A C 1
ATOM 3254 O O . PRO A 1 420 ? -36.317 -21.529 -45.794 1.00 37.84 420 PRO A O 1
ATOM 3257 N N . ASP A 1 421 ? -36.525 -19.923 -44.250 1.00 29.97 421 ASP A N 1
ATOM 3258 C CA . ASP A 1 421 ? -37.816 -19.469 -44.795 1.00 29.97 421 ASP A CA 1
ATOM 3259 C C . ASP A 1 421 ? -38.233 -18.029 -44.409 1.00 29.97 421 ASP A C 1
ATOM 3261 O O . ASP A 1 421 ? -37.637 -17.390 -43.542 1.00 29.97 421 ASP A O 1
ATOM 3265 N N . LEU A 1 422 ? -39.299 -17.545 -45.061 1.00 27.45 422 LEU A N 1
ATOM 3266 C CA . LEU A 1 422 ? -40.020 -16.275 -44.857 1.00 27.45 422 LEU A CA 1
ATOM 3267 C C . LEU A 1 422 ? -39.317 -14.974 -45.296 1.00 27.45 422 LEU A C 1
ATOM 3269 O O . LEU A 1 422 ? -38.993 -14.079 -44.513 1.00 27.45 422 LEU A O 1
ATOM 3273 N N . VAL A 1 423 ? -39.257 -14.792 -46.618 1.00 32.53 423 VAL A N 1
ATOM 3274 C CA . VAL A 1 423 ? -39.100 -13.478 -47.266 1.00 32.53 423 VAL A CA 1
ATOM 3275 C C . VAL A 1 423 ? -40.360 -12.614 -47.075 1.00 32.53 423 VAL A C 1
ATOM 3277 O O . VAL A 1 423 ? -41.410 -12.925 -47.632 1.00 32.53 423 VAL A O 1
ATOM 3280 N N . ALA A 1 424 ? -40.245 -11.470 -46.389 1.00 27.73 424 ALA A N 1
ATOM 3281 C CA . ALA A 1 424 ? -41.220 -10.371 -46.466 1.00 27.73 424 ALA A CA 1
ATOM 3282 C C . ALA A 1 424 ? -40.590 -9.016 -46.077 1.00 27.73 424 ALA A C 1
ATOM 3284 O O . ALA A 1 424 ? -40.107 -8.854 -44.959 1.00 27.73 424 ALA A O 1
ATOM 3285 N N . ALA A 1 425 ? -40.619 -8.021 -46.975 1.00 26.12 425 ALA A N 1
ATOM 3286 C CA . ALA A 1 425 ? -40.033 -6.694 -46.741 1.00 26.12 425 ALA A CA 1
ATOM 3287 C C . ALA A 1 425 ? -40.965 -5.544 -47.191 1.00 26.12 425 ALA A C 1
ATOM 3289 O O . ALA A 1 425 ? -41.435 -5.565 -48.332 1.00 26.12 425 ALA A O 1
ATOM 3290 N N . PRO A 1 426 ? -41.197 -4.505 -46.359 1.00 27.59 426 PRO A N 1
ATOM 3291 C CA . PRO A 1 426 ? -41.980 -3.331 -46.745 1.00 27.59 426 PRO A CA 1
ATOM 3292 C C . PRO A 1 426 ? -41.118 -2.137 -47.216 1.00 27.59 426 PRO A C 1
ATOM 3294 O O . PRO A 1 426 ? -40.510 -1.415 -46.433 1.00 27.59 426 PRO A O 1
ATOM 3297 N N . THR A 1 427 ? -41.141 -1.900 -48.530 1.00 24.22 427 THR A N 1
ATOM 3298 C CA . THR A 1 427 ? -41.210 -0.565 -49.177 1.00 24.22 427 THR A CA 1
ATOM 3299 C C . THR A 1 427 ? -40.327 0.601 -48.674 1.00 24.22 427 THR A C 1
ATOM 3301 O O . THR A 1 427 ? -40.769 1.498 -47.961 1.00 24.22 427 THR A O 1
ATOM 3304 N N . ARG A 1 428 ? -39.116 0.654 -49.242 1.00 25.58 428 ARG A N 1
ATOM 3305 C CA . ARG A 1 428 ? -38.344 1.830 -49.721 1.00 25.58 428 ARG A CA 1
ATOM 3306 C C . ARG A 1 428 ? -39.075 3.191 -49.838 1.00 25.58 428 ARG A C 1
ATOM 3308 O O . ARG A 1 428 ? -40.127 3.274 -50.468 1.00 25.58 428 ARG A O 1
ATOM 3315 N N . SER A 1 429 ? -38.361 4.275 -49.511 1.00 23.97 429 SER A N 1
ATOM 3316 C CA . SER A 1 429 ? -38.500 5.602 -50.152 1.00 23.97 429 SER A CA 1
ATOM 3317 C C . SER A 1 429 ? -37.233 5.976 -50.963 1.00 23.97 429 SER A C 1
ATOM 3319 O O . SER A 1 429 ? -36.173 5.371 -50.801 1.00 23.97 429 SER A O 1
ATOM 3321 N N . LYS A 1 430 ? -37.363 6.899 -51.927 1.00 24.64 430 LYS A N 1
ATOM 3322 C CA . LYS A 1 430 ? -36.338 7.362 -52.904 1.00 24.64 430 LYS A CA 1
ATOM 3323 C C . LYS A 1 430 ? -36.390 8.909 -52.943 1.00 24.64 430 LYS A C 1
ATOM 3325 O O . LYS A 1 430 ? -37.444 9.425 -52.566 1.00 24.64 430 LYS A O 1
ATOM 3330 N N . PRO A 1 431 ? -35.346 9.661 -53.368 1.00 30.28 431 PRO A N 1
ATOM 3331 C CA . PRO A 1 431 ? -34.744 9.627 -54.723 1.00 30.28 431 PRO A CA 1
ATOM 3332 C C . PRO A 1 431 ? -33.184 9.720 -54.678 1.00 30.28 431 PRO A C 1
ATOM 3334 O O . PRO A 1 431 ? -32.629 9.558 -53.601 1.00 30.28 431 PRO A O 1
ATOM 3337 N N . SER A 1 432 ? -32.364 9.903 -55.730 1.00 24.69 432 SER A N 1
ATOM 3338 C CA . SER A 1 432 ? -32.486 9.994 -57.211 1.00 24.69 432 SER A CA 1
ATOM 3339 C C . SER A 1 432 ? -31.129 9.607 -57.856 1.00 24.69 432 SER A C 1
ATOM 3341 O O . SER A 1 432 ? -30.114 9.623 -57.171 1.00 24.69 432 SER A O 1
ATOM 3343 N N . ALA A 1 433 ? -31.093 9.302 -59.161 1.00 28.06 433 ALA A N 1
ATOM 3344 C CA . ALA A 1 433 ? -29.866 9.116 -59.968 1.00 28.06 433 ALA A CA 1
ATOM 3345 C C . ALA A 1 433 ? -29.977 9.923 -61.286 1.00 28.06 433 ALA A C 1
ATOM 3347 O O . ALA A 1 433 ? -31.101 10.301 -61.635 1.00 28.06 433 ALA A O 1
ATOM 3348 N N . PRO A 1 434 ? -28.863 10.246 -61.977 1.00 31.88 434 PRO A N 1
ATOM 3349 C CA . PRO A 1 434 ? -28.271 9.353 -63.003 1.00 31.88 434 PRO A CA 1
ATOM 3350 C C . PRO A 1 434 ? -26.722 9.255 -62.894 1.00 31.88 434 PRO A C 1
ATOM 3352 O O . PRO A 1 434 ? -26.145 9.917 -62.041 1.00 31.88 434 PRO A O 1
ATOM 3355 N N . GLY A 1 435 ? -25.972 8.470 -63.685 1.00 26.11 435 GLY A N 1
ATOM 3356 C CA . GLY A 1 435 ? -26.286 7.566 -64.812 1.00 26.11 435 GLY A CA 1
ATOM 3357 C C . GLY A 1 435 ? -25.088 6.630 -65.148 1.00 26.11 435 GLY A C 1
ATOM 3358 O O . GLY A 1 435 ? -24.082 6.718 -64.447 1.00 26.11 435 GLY A O 1
ATOM 3359 N N . PRO A 1 436 ? -25.177 5.715 -66.145 1.00 37.81 436 PRO A N 1
ATOM 3360 C CA . PRO A 1 436 ? -24.342 4.495 -66.180 1.00 37.81 436 PRO A CA 1
ATOM 3361 C C . PRO A 1 436 ? -23.412 4.297 -67.404 1.00 37.81 436 PRO A C 1
ATOM 3363 O O . PRO A 1 436 ? -23.790 4.648 -68.519 1.00 37.81 436 PRO A O 1
ATOM 3366 N N . VAL A 1 437 ? -22.265 3.626 -67.187 1.00 25.41 437 VAL A N 1
ATOM 3367 C CA . VAL A 1 437 ? -21.377 2.918 -68.156 1.00 25.41 437 VAL A CA 1
ATOM 3368 C C . VAL A 1 437 ? -20.523 1.903 -67.346 1.00 25.41 437 VAL A C 1
ATOM 3370 O O . VAL A 1 437 ? -20.150 2.262 -66.231 1.00 25.41 437 VAL A O 1
ATOM 3373 N N . ASP A 1 438 ? -20.077 0.713 -67.783 1.00 22.94 438 ASP A N 1
ATOM 3374 C CA . ASP A 1 438 ? -20.630 -0.388 -68.615 1.00 22.94 438 ASP A CA 1
ATOM 3375 C C . ASP A 1 438 ? -19.670 -1.621 -68.503 1.00 22.94 438 ASP A C 1
ATOM 3377 O O . ASP A 1 438 ? -18.522 -1.414 -68.122 1.00 22.94 438 ASP A O 1
ATOM 3381 N N . THR A 1 439 ? -20.083 -2.849 -68.885 1.00 25.44 439 THR A N 1
ATOM 3382 C CA . THR A 1 439 ? -19.257 -4.078 -69.184 1.00 25.44 439 THR A CA 1
ATOM 3383 C C . THR A 1 439 ? -18.247 -4.611 -68.117 1.00 25.44 439 THR A C 1
ATOM 3385 O O . THR A 1 439 ? -17.451 -3.859 -67.577 1.00 25.44 439 THR A O 1
ATOM 3388 N N . SER A 1 440 ? -18.223 -5.882 -67.658 1.00 23.81 440 SER A N 1
ATOM 3389 C CA . SER A 1 440 ? -18.041 -7.211 -68.322 1.00 23.81 440 SER A CA 1
ATOM 3390 C C . SER A 1 440 ? -16.633 -7.436 -68.934 1.00 23.81 440 SER A C 1
ATOM 3392 O O . SER A 1 440 ? -16.109 -6.497 -69.518 1.00 23.81 440 SER A O 1
ATOM 3394 N N . CYS A 1 441 ? -15.986 -8.618 -68.943 1.00 22.67 441 CYS A N 1
ATOM 3395 C CA . CYS A 1 441 ? -16.348 -9.996 -68.531 1.00 22.67 441 CYS A CA 1
ATOM 3396 C C . CYS A 1 441 ? -15.078 -10.905 -68.445 1.00 22.67 441 CYS A C 1
ATOM 3398 O O . CYS A 1 441 ? -13.979 -10.397 -68.665 1.00 22.67 441 CYS A O 1
ATOM 3400 N N . HIS A 1 442 ? -15.259 -12.228 -68.262 1.00 24.61 442 HIS A N 1
ATOM 3401 C CA . HIS A 1 442 ? -14.284 -13.340 -68.393 1.00 24.61 442 HIS A CA 1
ATOM 3402 C C . HIS A 1 442 ? -13.403 -13.625 -67.162 1.00 24.61 442 HIS A C 1
ATOM 3404 O O . HIS A 1 442 ? -12.668 -12.747 -66.720 1.00 24.61 442 HIS A O 1
ATOM 3410 N N . ASP A 1 443 ? -13.452 -14.792 -66.494 1.00 23.89 443 ASP A N 1
ATOM 3411 C CA . ASP A 1 443 ? -13.938 -16.178 -66.776 1.00 23.89 443 ASP A CA 1
ATOM 3412 C C . ASP A 1 443 ? -12.973 -17.096 -67.573 1.00 23.89 443 ASP A C 1
ATOM 3414 O O . ASP A 1 443 ? -12.698 -16.822 -68.742 1.00 23.89 443 ASP A O 1
ATOM 3418 N N . ALA A 1 444 ? -12.505 -18.174 -66.909 1.00 26.14 444 ALA A N 1
ATOM 3419 C CA . ALA A 1 444 ? -12.069 -19.517 -67.380 1.00 26.14 444 ALA A CA 1
ATOM 3420 C C . ALA A 1 444 ? -11.304 -20.216 -66.209 1.00 26.14 444 ALA A C 1
ATOM 3422 O O . ALA A 1 444 ? -10.274 -19.682 -65.795 1.00 26.14 444 ALA A O 1
ATOM 3423 N N . ASP A 1 445 ? -11.795 -21.236 -65.480 1.00 26.62 445 ASP A N 1
ATOM 3424 C CA . ASP A 1 445 ? -12.225 -22.629 -65.817 1.00 26.62 445 ASP A CA 1
ATOM 3425 C C . ASP A 1 445 ? -11.032 -23.614 -65.936 1.00 26.62 445 ASP A C 1
ATOM 3427 O O . ASP A 1 445 ? -10.042 -23.260 -66.576 1.00 26.62 445 ASP A O 1
ATOM 3431 N N . ASP A 1 446 ? -11.007 -24.866 -65.433 1.00 27.34 446 ASP A N 1
ATOM 3432 C CA . ASP A 1 446 ? -11.707 -25.624 -64.342 1.00 27.34 446 ASP A CA 1
ATOM 3433 C C . ASP A 1 446 ? -10.574 -26.468 -63.633 1.00 27.34 446 ASP A C 1
ATOM 3435 O O . ASP A 1 446 ? -9.417 -26.062 -63.753 1.00 27.34 446 ASP A O 1
ATOM 3439 N N . GLU A 1 447 ? -10.634 -27.579 -62.874 1.00 25.70 447 GLU A N 1
ATOM 3440 C CA . GLU A 1 447 ? -11.594 -28.610 -62.402 1.00 25.70 447 GLU A CA 1
ATOM 3441 C C . GLU A 1 447 ? -11.682 -28.556 -60.847 1.00 25.70 447 GLU A C 1
ATOM 3443 O O . GLU A 1 447 ? -10.779 -28.018 -60.203 1.00 25.70 447 GLU A O 1
ATOM 3448 N N . SER A 1 448 ? -12.726 -28.962 -60.102 1.00 25.28 448 SER A N 1
ATOM 3449 C CA . SER A 1 448 ? -13.648 -30.124 -60.141 1.00 25.28 448 SER A CA 1
ATOM 3450 C C . SER A 1 448 ? -12.930 -31.482 -59.874 1.00 25.28 448 SER A C 1
ATOM 3452 O O . SER A 1 448 ? -11.763 -31.640 -60.201 1.00 25.28 448 SER A O 1
ATOM 3454 N N . ILE A 1 449 ? -13.445 -32.484 -59.132 1.00 24.98 449 ILE A N 1
ATOM 3455 C CA . ILE A 1 449 ? -14.817 -32.885 -58.750 1.00 24.98 449 ILE A CA 1
ATOM 3456 C C . ILE A 1 449 ? -14.949 -33.303 -57.251 1.00 24.98 449 ILE A C 1
ATOM 3458 O O . ILE A 1 449 ? -14.010 -33.742 -56.595 1.00 24.98 449 ILE A O 1
ATOM 3462 N N . ASN A 1 450 ? -16.187 -33.196 -56.757 1.00 23.52 450 ASN A N 1
ATOM 3463 C CA . ASN A 1 450 ? -16.799 -33.602 -55.477 1.00 23.52 450 ASN A CA 1
ATOM 3464 C C . ASN A 1 450 ? -16.427 -34.949 -54.779 1.00 23.52 450 ASN A C 1
ATOM 3466 O O . ASN A 1 450 ? -16.612 -36.022 -55.342 1.00 23.52 450 ASN A O 1
ATOM 3470 N N . ALA A 1 451 ? -16.204 -34.834 -53.457 1.00 24.64 451 ALA A N 1
ATOM 3471 C CA . ALA A 1 451 ? -17.003 -35.399 -52.338 1.00 24.64 451 ALA A CA 1
ATOM 3472 C C . ALA A 1 451 ? -16.944 -36.874 -51.833 1.00 24.64 451 ALA A C 1
ATOM 3474 O O . ALA A 1 451 ? -16.888 -37.846 -52.573 1.00 24.64 451 ALA A O 1
ATOM 3475 N N . HIS A 1 452 ? -17.205 -36.943 -50.513 1.00 23.42 452 HIS A N 1
ATOM 3476 C CA . HIS A 1 452 ? -17.912 -37.964 -49.712 1.00 23.42 452 HIS A CA 1
ATOM 3477 C C . HIS A 1 452 ? -17.216 -39.224 -49.126 1.00 23.42 452 HIS A C 1
ATOM 3479 O O . HIS A 1 452 ? -16.785 -40.132 -49.819 1.00 23.42 452 HIS A O 1
ATOM 3485 N N . GLU A 1 453 ? -17.340 -39.293 -47.788 1.00 22.95 453 GLU A N 1
ATOM 3486 C CA . GLU A 1 453 ? -17.585 -40.464 -46.914 1.00 22.95 453 GLU A CA 1
ATOM 3487 C C . GLU A 1 453 ? -16.472 -41.485 -46.550 1.00 22.95 453 GLU A C 1
ATOM 3489 O O . GLU A 1 453 ? -16.212 -42.446 -47.263 1.00 22.95 453 GLU A O 1
ATOM 3494 N N . ARG A 1 454 ? -16.077 -41.381 -45.263 1.00 23.33 454 ARG A N 1
ATOM 3495 C CA . ARG A 1 454 ? -16.138 -42.430 -44.209 1.00 23.33 454 ARG A CA 1
ATOM 3496 C C . ARG A 1 454 ? -14.942 -43.357 -43.893 1.00 23.33 454 ARG A C 1
ATOM 3498 O O . ARG A 1 454 ? -14.196 -43.818 -44.741 1.00 23.33 454 ARG A O 1
ATOM 3505 N N . ASP A 1 455 ? -14.917 -43.662 -42.589 1.00 21.44 455 ASP A N 1
ATOM 3506 C CA . ASP A 1 455 ? -14.530 -44.904 -41.905 1.00 21.44 455 ASP A CA 1
ATOM 3507 C C . ASP A 1 455 ? -13.050 -45.350 -41.778 1.00 21.44 455 ASP A C 1
ATOM 3509 O O . ASP A 1 455 ? -12.536 -46.167 -42.529 1.00 21.44 455 ASP A O 1
ATOM 3513 N N . TRP A 1 456 ? -12.484 -44.942 -40.628 1.00 20.86 456 TRP A N 1
ATOM 3514 C CA . TRP A 1 456 ? -11.885 -45.804 -39.584 1.00 20.86 456 TRP A CA 1
ATOM 3515 C C . TRP A 1 456 ? -10.505 -46.506 -39.735 1.00 20.86 456 TRP A C 1
ATOM 3517 O O . TRP A 1 456 ? -10.198 -47.207 -40.689 1.00 20.86 456 TRP A O 1
ATOM 3527 N N . HIS A 1 457 ? -9.799 -46.478 -38.588 1.00 22.55 457 HIS A N 1
ATOM 3528 C CA . HIS A 1 457 ? -8.940 -47.523 -37.985 1.00 22.55 457 HIS A CA 1
ATOM 3529 C C . HIS A 1 457 ? -7.417 -47.654 -38.279 1.00 22.55 457 HIS A C 1
ATOM 3531 O O . HIS A 1 457 ? -6.985 -48.248 -39.259 1.00 22.55 457 HIS A O 1
ATOM 3537 N N . LEU A 1 458 ? -6.667 -47.395 -37.188 1.00 22.67 458 LEU A N 1
ATOM 3538 C CA . LEU A 1 458 ? -5.692 -48.294 -36.522 1.00 22.67 458 LEU A CA 1
ATOM 3539 C C . LEU A 1 458 ? -4.187 -48.271 -36.877 1.00 22.67 458 LEU A C 1
ATOM 3541 O O . LEU A 1 458 ? -3.736 -47.730 -37.877 1.00 22.67 458 LEU A O 1
ATOM 3545 N N . PHE A 1 459 ? -3.470 -48.954 -35.968 1.00 22.16 459 PHE A N 1
ATOM 3546 C CA . PHE A 1 459 ? -2.043 -49.279 -35.857 1.00 22.16 459 PHE A CA 1
ATOM 3547 C C . PHE A 1 459 ? -1.121 -48.202 -35.268 1.00 22.16 459 PHE A C 1
ATOM 3549 O O . PHE A 1 459 ? -1.185 -47.049 -35.667 1.00 22.16 459 PHE A O 1
ATOM 3556 N N . PHE A 1 460 ? -0.145 -48.497 -34.398 1.00 24.80 460 PHE A N 1
ATOM 3557 C CA . PHE A 1 460 ? 0.172 -49.529 -33.367 1.00 24.80 460 PHE A CA 1
ATOM 3558 C C . PHE A 1 460 ? 1.713 -49.511 -33.228 1.00 24.80 460 PHE A C 1
ATOM 3560 O O . PHE A 1 460 ? 2.410 -49.332 -34.224 1.00 24.80 460 PHE A O 1
ATOM 3567 N N . GLY A 1 461 ? 2.256 -49.754 -32.031 1.00 22.25 461 GLY A N 1
ATOM 3568 C CA . GLY A 1 461 ? 3.706 -49.894 -31.835 1.00 22.25 461 GLY A CA 1
ATOM 3569 C C . GLY A 1 461 ? 4.100 -50.038 -30.365 1.00 22.25 461 GLY A C 1
ATOM 3570 O O . GLY A 1 461 ? 4.236 -49.044 -29.663 1.00 22.25 461 GLY A O 1
ATOM 3571 N N . GLU A 1 462 ? 4.267 -51.274 -29.895 1.00 23.30 462 GLU A N 1
ATOM 3572 C CA . GLU A 1 462 ? 4.797 -51.584 -28.556 1.00 23.30 462 GLU A CA 1
ATOM 3573 C C . GLU A 1 462 ? 6.336 -51.645 -28.559 1.00 23.30 462 GLU A C 1
ATOM 3575 O O . GLU A 1 462 ? 6.915 -51.914 -29.608 1.00 23.30 462 GLU A O 1
ATOM 3580 N N . HIS A 1 463 ? 6.987 -51.519 -27.386 1.00 25.84 463 HIS A N 1
ATOM 3581 C CA . HIS A 1 463 ? 8.007 -52.499 -26.950 1.00 25.84 463 HIS A CA 1
ATOM 3582 C C . HIS A 1 463 ? 8.484 -52.355 -25.476 1.00 25.84 463 HIS A C 1
ATOM 3584 O O . HIS A 1 463 ? 9.161 -51.403 -25.110 1.00 25.84 463 HIS A O 1
ATOM 3590 N N . SER A 1 464 ? 8.176 -53.382 -24.667 1.00 23.77 464 SER A N 1
ATOM 3591 C CA . SER A 1 464 ? 8.989 -54.045 -23.608 1.00 23.77 464 SER A CA 1
ATOM 3592 C C . SER A 1 464 ? 9.874 -53.288 -22.571 1.00 23.77 464 SER A C 1
ATOM 3594 O O . SER A 1 464 ? 10.859 -52.637 -22.902 1.00 23.77 464 SER A O 1
ATOM 3596 N N . ARG A 1 465 ? 9.604 -53.602 -21.284 1.00 21.88 465 ARG A N 1
ATOM 3597 C CA . ARG A 1 465 ? 10.474 -53.598 -20.060 1.00 21.88 465 ARG A CA 1
ATOM 3598 C C . ARG A 1 465 ? 11.628 -54.650 -20.135 1.00 21.88 465 ARG A C 1
ATOM 3600 O O . ARG A 1 465 ? 11.607 -55.378 -21.129 1.00 21.88 465 ARG A O 1
ATOM 3607 N N . PRO A 1 466 ? 12.568 -54.847 -19.153 1.00 40.16 466 PRO A N 1
ATOM 3608 C CA . PRO A 1 466 ? 12.600 -54.521 -17.694 1.00 40.16 466 PRO A CA 1
ATOM 3609 C C . PRO A 1 466 ? 13.939 -53.829 -17.238 1.00 40.16 466 PRO A C 1
ATOM 3611 O O . PRO A 1 466 ? 14.532 -53.174 -18.086 1.00 40.16 466 PRO A O 1
ATOM 3614 N N . GLN A 1 467 ? 14.485 -53.824 -15.997 1.00 25.81 467 GLN A N 1
ATOM 3615 C CA . GLN A 1 467 ? 14.215 -54.508 -14.701 1.00 25.81 467 GLN A CA 1
ATOM 3616 C C . GLN A 1 467 ? 14.758 -53.721 -13.461 1.00 25.81 467 GLN A C 1
ATOM 3618 O O . GLN A 1 467 ? 15.289 -52.624 -13.615 1.00 25.81 467 GLN A O 1
ATOM 3623 N N . ASP A 1 468 ? 14.612 -54.287 -12.252 1.00 23.33 468 ASP A N 1
ATOM 3624 C CA . ASP A 1 468 ? 14.79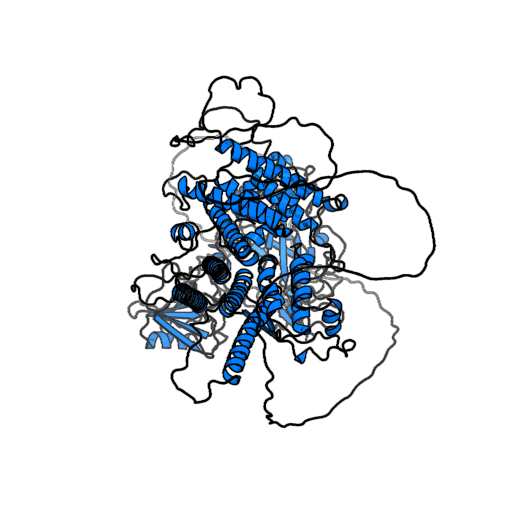8 -53.718 -10.897 1.00 23.33 468 ASP A CA 1
ATOM 3625 C C . ASP A 1 468 ? 16.145 -54.055 -10.195 1.00 23.33 468 ASP A C 1
ATOM 3627 O O . ASP A 1 468 ? 16.743 -55.088 -10.494 1.00 23.33 468 ASP A O 1
ATOM 3631 N N . VAL A 1 469 ? 16.534 -53.260 -9.174 1.00 23.59 469 VAL A N 1
ATOM 3632 C CA . VAL A 1 469 ? 17.279 -53.655 -7.939 1.00 23.59 469 VAL A CA 1
ATOM 3633 C C . VAL A 1 469 ? 16.815 -52.749 -6.768 1.00 23.59 469 VAL A C 1
ATOM 3635 O O . VAL A 1 469 ? 16.367 -51.630 -7.006 1.00 23.59 469 VAL A O 1
ATOM 3638 N N . ASP A 1 470 ? 16.896 -53.244 -5.527 1.00 23.17 470 ASP A N 1
ATOM 3639 C CA . ASP A 1 470 ? 16.280 -52.728 -4.282 1.00 23.17 470 ASP A CA 1
ATOM 3640 C C . ASP A 1 470 ? 17.341 -52.387 -3.186 1.00 23.17 470 ASP A C 1
ATOM 3642 O O . ASP A 1 470 ? 18.530 -52.595 -3.442 1.00 23.17 470 ASP A O 1
ATOM 3646 N N . VAL A 1 471 ? 16.923 -51.912 -1.991 1.00 23.42 471 VAL A N 1
ATOM 3647 C CA . VAL A 1 471 ? 17.482 -52.134 -0.616 1.00 23.42 471 VAL A CA 1
ATOM 3648 C C . VAL A 1 471 ? 17.295 -50.951 0.379 1.00 23.42 471 VAL A C 1
ATOM 3650 O O . VAL A 1 471 ? 17.813 -49.850 0.203 1.00 23.42 471 VAL A O 1
ATOM 3653 N N . SER A 1 472 ? 16.597 -51.294 1.471 1.00 24.00 472 SER A N 1
ATOM 3654 C CA . SER A 1 472 ? 16.328 -50.706 2.812 1.00 24.00 472 SER A CA 1
ATOM 3655 C C . SER A 1 472 ? 17.556 -50.297 3.682 1.00 24.00 472 SER A C 1
ATOM 3657 O O . SER A 1 472 ? 18.686 -50.534 3.268 1.00 24.00 472 SER A O 1
ATOM 3659 N N . ASP A 1 473 ? 17.486 -49.754 4.920 1.00 27.12 473 ASP A N 1
ATOM 3660 C CA . ASP A 1 473 ? 16.404 -49.480 5.920 1.00 27.12 473 ASP A CA 1
ATOM 3661 C C . ASP A 1 473 ? 16.752 -48.180 6.752 1.00 27.12 473 ASP A C 1
ATOM 3663 O O . ASP A 1 473 ? 17.363 -47.296 6.156 1.00 27.12 473 ASP A O 1
ATOM 3667 N N . GLU A 1 474 ? 16.483 -47.864 8.044 1.00 24.48 474 GLU A N 1
ATOM 3668 C CA . GLU A 1 474 ? 15.950 -48.545 9.260 1.00 24.48 474 GLU A CA 1
ATOM 3669 C C . GLU A 1 474 ? 15.262 -47.542 10.263 1.00 24.48 474 GLU A C 1
ATOM 3671 O O . GLU A 1 474 ? 14.798 -46.479 9.850 1.00 24.48 474 GLU A O 1
ATOM 3676 N N . THR A 1 475 ? 15.161 -47.837 11.583 1.00 24.73 475 THR A N 1
ATOM 3677 C CA . THR A 1 475 ? 14.325 -47.105 12.592 1.00 24.73 475 THR A CA 1
ATOM 3678 C C . THR A 1 475 ? 15.018 -46.868 13.967 1.00 24.73 475 THR A C 1
ATOM 3680 O O . THR A 1 475 ? 16.087 -47.412 14.206 1.00 24.73 475 THR A O 1
ATOM 3683 N N . THR A 1 476 ? 14.570 -45.981 14.891 1.00 23.48 476 THR A N 1
ATOM 3684 C CA . THR A 1 476 ? 13.727 -46.248 16.117 1.00 23.48 476 THR A CA 1
ATOM 3685 C C . THR A 1 476 ? 13.736 -44.998 17.072 1.00 23.48 476 THR A C 1
ATOM 3687 O O . THR A 1 476 ? 14.763 -44.333 17.143 1.00 23.48 476 THR A O 1
ATOM 3690 N N . SER A 1 477 ? 12.643 -44.429 17.645 1.00 21.48 477 SER A N 1
ATOM 3691 C CA . SER A 1 477 ? 11.735 -44.745 18.810 1.00 21.48 477 SER A CA 1
ATOM 3692 C C . SER A 1 477 ? 12.227 -44.342 20.251 1.00 21.48 477 SER A C 1
ATOM 3694 O O . SER A 1 477 ? 13.212 -44.914 20.699 1.00 21.48 477 SER A O 1
ATOM 3696 N N . VAL A 1 478 ? 11.681 -43.315 20.969 1.00 23.69 478 VAL A N 1
ATOM 3697 C CA . VAL A 1 478 ? 10.487 -43.259 21.915 1.00 23.69 478 VAL A CA 1
ATOM 3698 C C . VAL A 1 478 ? 10.763 -43.821 23.354 1.00 23.69 478 VAL A C 1
ATOM 3700 O O . VAL A 1 478 ? 11.304 -44.923 23.378 1.00 23.69 478 VAL A O 1
ATOM 3703 N N . PRO A 1 479 ? 10.452 -43.182 24.548 1.00 32.78 479 PRO A N 1
ATOM 3704 C CA . PRO A 1 479 ? 9.151 -42.606 25.020 1.00 32.78 479 PRO A CA 1
ATOM 3705 C C . PRO A 1 479 ? 9.186 -41.367 26.022 1.00 32.78 479 PRO A C 1
ATOM 3707 O O . PRO A 1 479 ? 9.773 -40.340 25.702 1.00 32.78 479 PRO A O 1
ATOM 3710 N N . SER A 1 480 ? 8.474 -41.387 27.185 1.00 25.08 480 SER A N 1
ATOM 3711 C CA . SER A 1 480 ? 8.248 -40.328 28.248 1.00 25.08 480 SER A CA 1
ATOM 3712 C C . SER A 1 480 ? 7.800 -41.009 29.602 1.00 25.08 480 SER A C 1
ATOM 3714 O O . SER A 1 480 ? 8.198 -42.173 29.702 1.00 25.08 480 SER A O 1
ATOM 3716 N N . PRO A 1 481 ? 6.986 -40.515 30.614 1.00 36.38 481 PRO A N 1
ATOM 3717 C CA . PRO A 1 481 ? 6.313 -39.216 30.991 1.00 36.38 481 PRO A CA 1
ATOM 3718 C C . PRO A 1 481 ? 6.255 -38.875 32.557 1.00 36.38 481 PRO A C 1
ATOM 3720 O O . PRO A 1 481 ? 7.108 -39.358 33.291 1.00 36.38 481 PRO A O 1
ATOM 3723 N N . ILE A 1 482 ? 5.223 -38.127 33.073 1.00 21.11 482 ILE A N 1
ATOM 3724 C CA . ILE A 1 482 ? 4.603 -38.068 34.473 1.00 21.11 482 ILE A CA 1
ATOM 3725 C C . ILE A 1 482 ? 4.676 -36.769 35.387 1.00 21.11 482 ILE A C 1
ATOM 3727 O O . ILE A 1 482 ? 5.633 -36.563 36.119 1.00 21.11 482 ILE A O 1
ATOM 3731 N N . SER A 1 483 ? 3.551 -36.002 35.445 1.00 23.42 483 SER A N 1
ATOM 3732 C CA . SER A 1 483 ? 2.668 -35.561 36.598 1.00 23.42 483 SER A CA 1
ATOM 3733 C C . SER A 1 483 ? 2.995 -34.574 37.791 1.00 23.42 483 SER A C 1
ATOM 3735 O O . SER A 1 483 ? 3.801 -34.881 38.657 1.00 23.42 483 SER A O 1
ATOM 3737 N N . ASN A 1 484 ? 2.120 -33.539 37.942 1.00 22.09 484 ASN A N 1
ATOM 3738 C CA . ASN A 1 484 ? 1.455 -32.860 39.120 1.00 22.09 484 ASN A CA 1
ATOM 3739 C C . ASN A 1 484 ? 2.155 -32.281 40.398 1.00 22.09 484 ASN A C 1
ATOM 3741 O O . ASN A 1 484 ? 2.841 -33.018 41.094 1.00 22.09 484 ASN A O 1
ATOM 3745 N N . ALA A 1 485 ? 1.737 -31.059 40.843 1.00 21.55 485 ALA A N 1
ATOM 3746 C CA . ALA A 1 485 ? 1.378 -30.648 42.247 1.00 21.55 485 ALA A CA 1
ATOM 3747 C C . ALA A 1 485 ? 0.879 -29.158 42.385 1.00 21.55 485 ALA A C 1
ATOM 3749 O O . ALA A 1 485 ? 0.868 -28.436 41.392 1.00 21.55 485 ALA A O 1
ATOM 3750 N N . VAL A 1 486 ? 0.420 -28.711 43.584 1.00 22.84 486 VAL A N 1
ATOM 3751 C CA . VAL A 1 486 ? -0.342 -27.445 43.887 1.00 22.84 486 VAL A CA 1
ATOM 3752 C C . VAL A 1 486 ? 0.103 -26.771 45.232 1.00 22.84 486 VAL A C 1
ATOM 3754 O O . VAL A 1 486 ? 0.887 -27.380 45.954 1.00 22.84 486 VAL A O 1
ATOM 3757 N N . TYR A 1 487 ? -0.452 -25.581 45.573 1.00 21.38 487 TYR A N 1
ATOM 3758 C CA . TYR A 1 487 ? -0.291 -24.649 46.740 1.00 21.38 487 TYR A CA 1
ATOM 3759 C C . TYR A 1 487 ? 0.738 -23.506 46.530 1.00 21.38 487 TYR A C 1
ATOM 3761 O O . TYR A 1 487 ? 1.789 -23.764 45.956 1.00 21.38 487 TYR A O 1
ATOM 3769 N N . ASP A 1 488 ? 0.575 -22.210 46.876 1.00 21.41 488 ASP A N 1
ATOM 3770 C CA . ASP A 1 488 ? -0.388 -21.335 47.617 1.00 21.41 488 ASP A CA 1
ATOM 3771 C C . ASP A 1 488 ? 0.179 -20.668 48.907 1.00 21.41 488 ASP A C 1
ATOM 3773 O O . ASP A 1 488 ? 0.770 -21.324 49.757 1.00 21.41 488 ASP A O 1
ATOM 3777 N N . SER A 1 489 ? -0.080 -19.354 49.027 1.00 23.52 489 SER A N 1
ATOM 3778 C CA . SER A 1 489 ? -0.037 -18.450 50.198 1.00 23.52 489 SER A CA 1
ATOM 3779 C C . SER A 1 489 ? 1.270 -18.175 50.979 1.00 23.52 489 SER A C 1
ATOM 3781 O O . SER A 1 489 ? 1.930 -19.062 51.507 1.00 23.52 489 SER A O 1
ATOM 3783 N N . GLY A 1 490 ? 1.566 -16.877 51.198 1.00 21.86 490 GLY A N 1
ATOM 3784 C CA . GLY A 1 490 ? 2.556 -16.399 52.184 1.00 21.86 490 GLY A CA 1
ATOM 3785 C C . GLY A 1 490 ? 2.939 -14.907 52.068 1.00 21.86 490 GLY A C 1
ATOM 3786 O O . GLY A 1 490 ? 3.424 -14.470 51.030 1.00 21.86 490 GLY A O 1
ATOM 3787 N N . ARG A 1 491 ? 2.766 -14.114 53.143 1.00 22.80 491 ARG A N 1
ATOM 3788 C CA . ARG A 1 491 ? 3.266 -12.719 53.280 1.00 22.80 491 ARG A CA 1
ATOM 3789 C C . ARG A 1 491 ? 4.408 -12.648 54.302 1.00 22.80 491 ARG A C 1
ATOM 3791 O O . ARG A 1 491 ? 4.265 -13.241 55.366 1.00 22.80 491 ARG A O 1
ATOM 3798 N N . ILE A 1 492 ? 5.411 -11.789 54.081 1.00 20.75 492 ILE A N 1
ATOM 3799 C CA . ILE A 1 492 ? 6.275 -11.203 55.136 1.00 20.75 492 ILE A CA 1
ATOM 3800 C C . ILE A 1 492 ? 6.465 -9.690 54.862 1.00 20.75 492 ILE A C 1
ATOM 3802 O O . ILE A 1 492 ? 6.262 -9.231 53.739 1.00 20.75 492 ILE A O 1
ATOM 3806 N N . LEU A 1 493 ? 6.765 -8.905 55.905 1.00 19.25 493 LEU A N 1
ATOM 3807 C CA . LEU A 1 493 ? 6.817 -7.435 55.916 1.00 19.25 493 LEU A CA 1
ATOM 3808 C C . LEU A 1 493 ? 8.236 -6.869 56.141 1.00 19.25 493 LEU A C 1
ATOM 3810 O O . LEU A 1 493 ? 8.986 -7.406 56.943 1.00 19.25 493 LEU A O 1
ATOM 3814 N N . VAL A 1 494 ? 8.480 -5.701 55.528 1.00 21.06 494 VAL A N 1
ATOM 3815 C CA . VAL A 1 494 ? 9.224 -4.527 56.051 1.00 21.06 494 VAL A CA 1
ATOM 3816 C C . VAL A 1 494 ? 10.661 -4.705 56.575 1.00 21.06 494 VAL A C 1
ATOM 3818 O O . VAL A 1 494 ? 10.888 -5.233 57.658 1.00 21.06 494 VAL A O 1
ATOM 3821 N N . GLN A 1 495 ? 11.582 -3.954 55.958 1.00 20.72 495 GLN A N 1
ATOM 3822 C CA . GLN A 1 495 ? 12.430 -3.030 56.725 1.00 20.72 495 GLN A CA 1
ATOM 3823 C C . GLN A 1 495 ? 12.689 -1.732 55.935 1.00 20.72 495 GLN A C 1
ATOM 3825 O O . GLN A 1 495 ? 12.794 -1.756 54.712 1.00 20.72 495 GLN A O 1
ATOM 3830 N N . LEU A 1 496 ? 12.721 -0.590 56.632 1.00 22.36 496 LEU A N 1
ATOM 3831 C CA . LEU A 1 496 ? 12.972 0.748 56.075 1.00 22.36 496 LEU A CA 1
ATOM 3832 C C . LEU A 1 496 ? 14.365 1.229 56.498 1.00 22.36 496 LEU A C 1
ATOM 3834 O O . LEU A 1 496 ? 14.708 1.106 57.673 1.00 22.36 496 LEU A O 1
ATOM 3838 N N . ALA A 1 497 ? 15.117 1.841 55.579 1.00 21.69 497 ALA A N 1
ATOM 3839 C CA . ALA A 1 497 ? 16.362 2.543 55.888 1.00 21.69 497 ALA A CA 1
ATOM 3840 C C . ALA A 1 497 ? 16.574 3.757 54.956 1.00 21.69 497 ALA A C 1
ATOM 3842 O O . ALA A 1 497 ? 16.926 3.607 53.795 1.00 21.69 497 ALA A O 1
ATOM 3843 N N . ASN A 1 498 ? 16.311 4.941 55.513 1.00 21.83 498 ASN A N 1
ATOM 3844 C CA . ASN A 1 498 ? 16.831 6.284 55.211 1.00 21.83 498 ASN A CA 1
ATOM 3845 C C . ASN A 1 498 ? 17.304 6.654 53.784 1.00 21.83 498 ASN A C 1
ATOM 3847 O O . ASN A 1 498 ? 18.352 6.221 53.313 1.00 21.83 498 ASN A O 1
ATOM 3851 N N . LEU A 1 499 ? 16.626 7.658 53.214 1.00 22.58 499 LEU A N 1
ATOM 3852 C CA . LEU A 1 499 ? 17.223 8.639 52.294 1.00 22.58 499 LEU A CA 1
ATOM 3853 C C . LEU A 1 499 ? 18.346 9.438 52.987 1.00 22.58 499 LEU A C 1
ATOM 3855 O O . LEU A 1 499 ? 18.315 9.617 54.209 1.00 22.58 499 LEU A O 1
ATOM 3859 N N . PRO A 1 500 ? 19.250 10.039 52.198 1.00 22.73 500 PRO A N 1
ATOM 3860 C CA . PRO A 1 500 ? 19.471 11.478 52.359 1.00 22.73 500 PRO A CA 1
ATOM 3861 C C . PRO A 1 500 ? 19.385 12.256 51.033 1.00 22.73 500 PRO A C 1
ATOM 3863 O O . PRO A 1 500 ? 19.891 11.828 50.000 1.00 22.73 500 PRO A O 1
ATOM 3866 N N . THR A 1 501 ? 18.788 13.447 51.090 1.00 23.89 501 THR A N 1
ATOM 3867 C CA . THR A 1 501 ? 18.764 14.454 50.014 1.00 23.89 501 THR A CA 1
ATOM 3868 C C . THR A 1 501 ? 19.702 15.613 50.356 1.00 23.89 501 THR A C 1
ATOM 3870 O O . THR A 1 501 ? 19.520 16.229 51.407 1.00 23.89 501 THR A O 1
ATOM 3873 N N . VAL A 1 502 ? 20.647 15.961 49.476 1.00 21.62 502 VAL A N 1
ATOM 3874 C CA . VAL A 1 502 ? 21.454 17.200 49.554 1.00 21.62 502 VAL A CA 1
ATOM 3875 C C . VAL A 1 502 ? 21.662 17.772 48.140 1.00 21.62 502 VAL A C 1
ATOM 3877 O O . VAL A 1 502 ? 21.670 17.025 47.165 1.00 21.62 502 VAL A O 1
ATOM 3880 N N . HIS A 1 503 ? 21.771 19.099 48.040 1.00 20.91 503 HIS A N 1
ATOM 3881 C CA . HIS A 1 503 ? 21.924 19.878 46.802 1.00 20.91 503 HIS A CA 1
ATOM 3882 C C . HIS A 1 503 ? 23.354 19.871 46.212 1.00 20.91 503 HIS A C 1
ATOM 3884 O O . HIS A 1 503 ? 24.302 19.397 46.834 1.00 20.91 503 HIS A O 1
ATOM 3890 N N . LEU A 1 504 ? 23.485 20.486 45.025 1.00 24.84 504 LEU A N 1
ATOM 3891 C CA . LEU A 1 504 ? 24.731 21.021 44.445 1.00 24.84 504 LEU A CA 1
ATOM 3892 C C . LEU A 1 504 ? 25.539 21.808 45.512 1.00 24.84 504 LEU A C 1
ATOM 3894 O O . LEU A 1 504 ? 24.931 22.448 46.368 1.00 24.84 504 LEU A O 1
ATOM 3898 N N . ASN A 1 505 ? 26.878 21.857 45.505 1.00 23.50 505 ASN A N 1
ATOM 3899 C CA . ASN A 1 505 ? 27.686 22.514 44.465 1.00 23.50 505 ASN A CA 1
ATOM 3900 C C . ASN A 1 505 ? 29.217 22.291 44.650 1.00 23.50 505 ASN A C 1
ATOM 3902 O O . ASN A 1 505 ? 29.652 21.829 45.698 1.00 23.50 505 ASN A O 1
ATOM 3906 N N . GLU A 1 506 ? 29.995 22.789 43.676 1.00 23.52 506 GLU A N 1
ATOM 3907 C CA . GLU A 1 506 ? 31.370 23.344 43.795 1.00 23.52 506 GLU A CA 1
ATOM 3908 C C . GLU A 1 506 ? 32.664 22.489 43.920 1.00 23.52 506 GLU A C 1
ATOM 3910 O O . GLU A 1 506 ? 32.754 21.477 44.605 1.00 23.52 506 GLU A O 1
ATOM 3915 N N . ALA A 1 507 ? 33.704 23.088 43.306 1.00 22.03 507 ALA A N 1
ATOM 3916 C CA . ALA A 1 507 ? 35.152 23.037 43.573 1.00 22.03 507 ALA A CA 1
ATOM 3917 C C . ALA A 1 507 ? 36.050 21.898 43.020 1.00 22.03 507 ALA A C 1
ATOM 3919 O O . ALA A 1 507 ? 35.935 20.718 43.338 1.00 22.03 507 ALA A O 1
ATOM 3920 N N . GLN A 1 508 ? 37.063 22.331 42.254 1.00 23.52 508 GLN A N 1
ATOM 3921 C CA . GLN A 1 508 ? 38.317 21.618 41.947 1.00 23.52 508 GLN A CA 1
ATOM 3922 C C . GLN A 1 508 ? 39.202 21.541 43.225 1.00 23.52 508 GLN A C 1
ATOM 3924 O O . GLN A 1 508 ? 38.991 22.305 44.161 1.00 23.52 508 GLN A O 1
ATOM 3929 N N . HIS A 1 509 ? 40.225 20.687 43.360 1.00 25.00 509 HIS A N 1
ATOM 3930 C CA . HIS A 1 509 ? 41.479 20.694 42.586 1.00 25.00 509 HIS A CA 1
ATOM 3931 C C . HIS A 1 509 ? 42.399 19.512 42.984 1.00 25.00 509 HIS A C 1
ATOM 3933 O O . HIS A 1 509 ? 42.255 18.980 44.074 1.00 25.00 509 HIS A O 1
ATOM 3939 N N . HIS A 1 510 ? 43.374 19.195 42.110 1.00 23.42 510 HIS A N 1
ATOM 3940 C CA . HIS A 1 510 ? 44.778 18.784 42.382 1.00 23.42 510 HIS A CA 1
ATOM 3941 C C . HIS A 1 510 ? 45.124 17.871 43.585 1.00 23.42 510 HIS A C 1
ATOM 3943 O O . HIS A 1 510 ? 44.744 18.135 44.712 1.00 23.42 510 HIS A O 1
ATOM 3949 N N . LEU A 1 511 ? 46.058 16.917 43.531 1.00 22.42 511 LEU A N 1
ATOM 3950 C CA . LEU A 1 511 ? 46.961 16.281 42.548 1.00 22.42 511 LEU A CA 1
ATOM 3951 C C . LEU A 1 511 ? 47.899 15.389 43.413 1.00 22.42 511 LEU A C 1
ATOM 3953 O O . LEU A 1 511 ? 47.778 15.377 44.637 1.00 22.42 511 LEU A O 1
ATOM 3957 N N . THR A 1 512 ? 48.926 14.776 42.807 1.00 22.56 512 THR A N 1
ATOM 3958 C CA . THR A 1 512 ? 50.007 14.009 43.479 1.00 22.56 512 THR A CA 1
ATOM 3959 C C . THR A 1 512 ? 49.551 12.628 44.009 1.00 22.56 512 THR A C 1
ATOM 3961 O O . THR A 1 512 ? 48.406 12.466 44.405 1.00 22.56 512 THR A O 1
ATOM 3964 N N . SER A 1 513 ? 50.357 11.557 43.982 1.00 23.23 513 SER A N 1
ATOM 3965 C CA . SER A 1 513 ? 51.774 11.410 43.593 1.00 23.23 513 SER A CA 1
ATOM 3966 C C . SER A 1 513 ? 52.111 9.971 43.133 1.00 23.23 513 SER A C 1
ATOM 3968 O O . SER A 1 513 ? 51.534 9.054 43.696 1.00 23.23 513 SER A O 1
ATOM 3970 N N . VAL A 1 514 ? 53.125 9.809 42.258 1.00 23.83 514 VAL A N 1
ATOM 3971 C CA . VAL A 1 514 ? 54.269 8.844 42.372 1.00 23.83 514 VAL A CA 1
ATOM 3972 C C . VAL A 1 514 ? 53.981 7.323 42.548 1.00 23.83 514 VAL A C 1
ATOM 3974 O O . VAL A 1 514 ? 53.249 6.933 43.441 1.00 23.83 514 VAL A O 1
ATOM 3977 N N . ALA A 1 515 ? 54.632 6.371 41.852 1.00 25.67 515 ALA A N 1
ATOM 3978 C CA . ALA A 1 515 ? 55.542 6.396 40.688 1.00 25.67 515 ALA A CA 1
ATOM 3979 C C . ALA A 1 515 ? 55.844 4.963 40.145 1.00 25.67 515 ALA A C 1
ATOM 3981 O O . ALA A 1 515 ? 55.583 3.987 40.837 1.00 25.67 515 ALA A O 1
ATOM 3982 N N . THR A 1 516 ? 56.419 4.899 38.927 1.00 23.44 516 THR A N 1
ATOM 3983 C CA . THR A 1 516 ? 57.432 3.948 38.365 1.00 23.44 516 THR A CA 1
ATOM 3984 C C . THR A 1 516 ? 57.379 2.424 38.673 1.00 23.44 516 THR A C 1
ATOM 3986 O O . THR A 1 516 ? 57.242 1.975 39.800 1.00 23.44 516 THR A O 1
ATOM 3989 N N . THR A 1 517 ? 57.642 1.528 37.706 1.00 25.92 517 THR A N 1
ATOM 3990 C CA . THR A 1 517 ? 58.972 1.338 37.070 1.00 25.92 517 THR A CA 1
ATOM 3991 C C . THR A 1 517 ? 58.956 0.441 35.809 1.00 25.92 517 THR A C 1
ATOM 3993 O O . THR A 1 517 ? 58.226 -0.536 35.773 1.00 25.92 517 THR A O 1
ATOM 3996 N N . ALA A 1 518 ? 59.863 0.754 34.862 1.00 26.22 518 ALA A N 1
ATOM 3997 C CA . ALA A 1 518 ? 60.507 -0.084 33.817 1.00 26.22 518 ALA A CA 1
ATOM 3998 C C . ALA A 1 518 ? 59.666 -0.915 32.795 1.00 26.22 518 ALA A C 1
ATOM 4000 O O . ALA A 1 518 ? 58.710 -1.585 33.151 1.00 26.22 518 ALA A O 1
ATOM 4001 N N . GLY A 1 519 ? 60.046 -0.996 31.506 1.00 25.89 519 GLY A N 1
ATOM 4002 C CA . GLY A 1 519 ? 61.091 -0.246 30.781 1.00 25.89 519 GLY A CA 1
ATOM 4003 C C . GLY A 1 519 ? 61.540 -0.867 29.438 1.00 25.89 519 GLY A C 1
ATOM 4004 O O . GLY A 1 519 ? 61.342 -2.056 29.221 1.00 25.89 519 GLY A O 1
ATOM 4005 N N . MET A 1 520 ? 62.239 -0.056 28.618 1.00 26.53 520 MET A N 1
ATOM 4006 C CA . MET A 1 520 ? 62.945 -0.385 27.348 1.00 26.53 520 MET A CA 1
ATOM 4007 C C . MET A 1 520 ? 62.052 -0.650 26.103 1.00 26.53 520 MET A C 1
ATOM 4009 O O . MET A 1 520 ? 61.046 -1.335 26.206 1.00 26.53 520 MET A O 1
ATOM 4013 N N . SER A 1 521 ? 62.355 -0.148 24.891 1.00 25.05 521 SER A N 1
ATOM 4014 C CA . SER A 1 521 ? 63.419 0.789 24.456 1.00 25.05 521 SER A CA 1
ATOM 4015 C C . SER A 1 521 ? 63.118 1.478 23.106 1.00 25.05 521 SER A C 1
ATOM 4017 O O . SER A 1 521 ? 62.809 0.767 22.158 1.00 25.05 521 SER A O 1
ATOM 4019 N N . GLY A 1 522 ? 63.349 2.805 23.044 1.00 24.70 522 GLY A N 1
ATOM 4020 C CA . GLY A 1 522 ? 64.111 3.547 22.003 1.00 24.70 522 GLY A CA 1
ATOM 4021 C C . GLY A 1 522 ? 63.568 3.634 20.564 1.00 24.70 522 GLY A C 1
ATOM 4022 O O . GLY A 1 522 ? 62.965 2.695 20.074 1.00 24.70 522 GLY A O 1
ATOM 4023 N N . GLU A 1 523 ? 63.759 4.701 19.780 1.00 22.97 523 GLU A N 1
ATOM 4024 C CA . GLU A 1 523 ? 64.339 6.061 19.913 1.00 22.97 523 GLU A CA 1
ATOM 4025 C C . GLU A 1 523 ? 63.663 6.926 18.805 1.00 22.97 523 GLU A C 1
ATOM 4027 O O . GLU A 1 523 ? 63.096 6.360 17.877 1.00 22.97 523 GLU A O 1
ATOM 4032 N N . MET A 1 524 ? 63.711 8.257 18.673 1.00 22.88 524 MET A N 1
ATOM 4033 C CA . MET A 1 524 ? 63.880 9.453 19.518 1.00 22.88 524 MET A CA 1
ATOM 4034 C C . MET A 1 524 ? 64.306 10.592 18.560 1.00 22.88 524 MET A C 1
ATOM 4036 O O . MET A 1 524 ? 65.440 10.576 18.092 1.00 22.88 524 MET A O 1
ATOM 4040 N N . SER A 1 525 ? 63.453 11.587 18.275 1.00 22.97 525 SER A N 1
ATOM 4041 C CA . SER A 1 525 ? 63.861 13.002 18.054 1.00 22.97 525 SER A CA 1
ATOM 4042 C C . SER A 1 525 ? 62.689 13.916 17.651 1.00 22.97 525 SER A C 1
ATOM 4044 O O . SER A 1 525 ? 62.089 13.774 16.592 1.00 22.97 525 SER A O 1
ATOM 4046 N N . SER A 1 526 ? 62.413 14.913 18.493 1.00 21.58 526 SER A N 1
ATOM 4047 C CA . SER A 1 526 ? 61.847 16.216 18.100 1.00 21.58 526 SER A CA 1
ATOM 4048 C C . SER A 1 526 ? 62.996 17.245 18.037 1.00 21.58 526 SER A C 1
ATOM 4050 O O . SER A 1 526 ? 64.125 16.875 18.386 1.00 21.58 526 SER A O 1
ATOM 4052 N N . PRO A 1 527 ? 62.780 18.511 17.607 1.00 33.00 527 PRO A N 1
ATOM 4053 C CA . PRO A 1 527 ? 62.461 19.527 18.632 1.00 33.00 527 PRO A CA 1
ATOM 4054 C C . PRO A 1 527 ? 61.699 20.810 18.183 1.00 33.00 527 PRO A C 1
ATOM 4056 O O . PRO A 1 527 ? 62.060 21.414 17.184 1.00 33.00 527 PRO A O 1
ATOM 4059 N N . LEU A 1 528 ? 60.801 21.301 19.064 1.00 23.64 528 LEU A N 1
ATOM 4060 C CA . LEU A 1 528 ? 60.650 22.716 19.518 1.00 23.64 528 LEU A CA 1
ATOM 4061 C C . LEU A 1 528 ? 60.302 23.839 18.479 1.00 23.64 528 LEU A C 1
ATOM 4063 O O . LEU A 1 528 ? 60.536 23.703 17.290 1.00 23.64 528 LEU A O 1
ATOM 4067 N N . SER A 1 529 ? 59.724 25.004 18.834 1.00 23.36 529 SER A N 1
ATOM 4068 C CA . SER A 1 529 ? 59.439 25.616 20.152 1.00 23.36 529 SER A CA 1
ATOM 4069 C C . SER A 1 529 ? 58.384 26.750 20.087 1.00 23.36 529 SER A C 1
ATOM 4071 O O . SER A 1 529 ? 58.336 27.449 19.083 1.00 23.36 529 SER A O 1
ATOM 4073 N N . ASN A 1 530 ? 57.751 27.057 21.238 1.00 23.25 530 ASN A N 1
ATOM 4074 C CA . ASN A 1 530 ? 57.355 28.414 21.715 1.00 23.25 530 ASN A CA 1
ATOM 4075 C C . ASN A 1 530 ? 56.176 29.176 21.025 1.00 23.25 530 ASN A C 1
ATOM 4077 O O . ASN A 1 530 ? 55.955 29.012 19.837 1.00 23.25 530 ASN A O 1
ATOM 4081 N N . SER A 1 531 ? 55.417 30.094 21.670 1.00 22.94 531 SER A N 1
ATOM 4082 C CA . SER A 1 531 ? 55.218 30.415 23.112 1.00 22.94 531 SER A CA 1
ATOM 4083 C C . SER A 1 531 ? 54.133 31.498 23.392 1.00 22.94 531 SER A C 1
ATOM 4085 O O . SER A 1 531 ? 54.069 32.477 22.664 1.00 22.94 531 SER A O 1
ATOM 4087 N N . ILE A 1 532 ? 53.499 31.416 24.582 1.00 22.42 532 ILE A N 1
ATOM 4088 C CA . ILE A 1 532 ? 53.166 32.523 25.537 1.00 22.42 532 ILE A CA 1
ATOM 4089 C C . ILE A 1 532 ? 51.954 33.489 25.315 1.00 22.42 532 ILE A C 1
ATOM 4091 O O . ILE A 1 532 ? 51.792 34.093 24.267 1.00 22.42 532 ILE A O 1
ATOM 4095 N N . ALA A 1 533 ? 51.258 33.742 26.449 1.00 22.48 533 ALA A N 1
ATOM 4096 C CA . ALA A 1 533 ? 50.424 34.902 26.869 1.00 22.48 533 ALA A CA 1
ATOM 4097 C C . ALA A 1 533 ? 48.965 35.098 26.354 1.00 22.48 533 ALA A C 1
ATOM 4099 O O . ALA A 1 533 ? 48.664 34.700 25.239 1.00 22.48 533 ALA A O 1
ATOM 4100 N N . VAL A 1 534 ? 48.045 35.827 27.040 1.00 22.84 534 VAL A N 1
ATOM 4101 C CA . VAL A 1 534 ? 47.595 35.945 28.476 1.00 22.84 534 VAL A CA 1
ATOM 4102 C C . VAL A 1 534 ? 46.606 37.145 28.632 1.00 22.84 534 VAL A C 1
ATOM 4104 O O . VAL A 1 534 ? 46.728 38.091 27.865 1.00 22.84 534 VAL A O 1
ATOM 4107 N N . GLN A 1 535 ? 45.716 37.144 29.658 1.00 22.53 535 GLN A N 1
ATOM 4108 C CA . GLN A 1 535 ? 44.835 38.267 30.133 1.00 22.53 535 GLN A CA 1
ATOM 4109 C C . GLN A 1 535 ? 43.654 38.697 29.204 1.00 22.53 535 GLN A C 1
ATOM 4111 O O . GLN A 1 535 ? 43.720 38.470 28.004 1.00 22.53 535 GLN A O 1
ATOM 4116 N N . SER A 1 536 ? 42.532 39.311 29.654 1.00 22.02 536 SER A N 1
ATOM 4117 C CA . SER A 1 536 ? 41.874 39.414 30.991 1.00 22.02 536 SER A CA 1
ATOM 4118 C C . SER A 1 536 ? 40.451 40.049 30.943 1.00 22.02 536 SER A C 1
ATOM 4120 O O . SER A 1 536 ? 40.187 40.887 30.093 1.00 22.02 536 SER A O 1
ATOM 4122 N N . GLU A 1 537 ? 39.598 39.715 31.929 1.00 21.61 537 GLU A N 1
ATOM 4123 C CA . GLU A 1 537 ? 38.536 40.545 32.576 1.00 21.61 537 GLU A CA 1
ATOM 4124 C C . GLU A 1 537 ? 37.372 41.220 31.781 1.00 21.61 537 GLU A C 1
ATOM 4126 O O . GLU A 1 537 ? 37.459 42.350 31.317 1.00 21.61 537 GLU A O 1
ATOM 4131 N N . VAL A 1 538 ? 36.199 40.555 31.782 1.00 23.97 538 VAL A N 1
ATOM 4132 C CA . VAL A 1 538 ? 34.927 40.956 32.467 1.00 23.97 538 VAL A CA 1
ATOM 4133 C C . VAL A 1 538 ? 34.635 42.475 32.625 1.00 23.97 538 VAL A C 1
ATOM 4135 O O . VAL A 1 538 ? 35.341 43.141 33.380 1.00 23.97 538 VAL A O 1
ATOM 4138 N N . PRO A 1 539 ? 33.510 43.013 32.079 1.00 23.08 539 PRO A N 1
ATOM 4139 C CA . PRO A 1 539 ? 32.249 43.058 32.858 1.00 23.08 539 PRO A CA 1
ATOM 4140 C C . PRO A 1 539 ? 30.923 42.882 32.068 1.00 23.08 539 PRO A C 1
ATOM 4142 O O . PRO A 1 539 ? 30.889 42.862 30.843 1.00 23.08 539 PRO A O 1
ATOM 4145 N N . ARG A 1 540 ? 29.795 42.765 32.798 1.00 23.78 540 ARG A N 1
ATOM 4146 C CA . ARG A 1 540 ? 28.421 42.558 32.276 1.00 23.78 540 ARG A CA 1
ATOM 4147 C C . ARG A 1 540 ? 27.416 43.532 32.917 1.00 23.78 540 ARG A C 1
ATOM 4149 O O . ARG A 1 540 ? 27.144 43.364 34.107 1.00 23.78 540 ARG A O 1
ATOM 4156 N N . ARG A 1 541 ? 26.746 44.403 32.138 1.00 22.09 541 ARG A N 1
ATOM 4157 C CA . ARG A 1 541 ? 25.352 44.851 32.406 1.00 22.09 541 ARG A CA 1
ATOM 4158 C C . ARG A 1 541 ? 24.688 45.646 31.263 1.00 22.09 541 ARG A C 1
ATOM 4160 O O . ARG A 1 541 ? 25.370 46.300 30.493 1.00 22.09 541 ARG A O 1
ATOM 4167 N N . GLU A 1 542 ? 23.350 45.582 31.271 1.00 20.17 542 GLU A N 1
ATOM 4168 C CA . GLU A 1 542 ? 22.357 46.542 30.737 1.00 20.17 542 GLU A CA 1
ATOM 4169 C C . GLU A 1 542 ? 22.271 46.837 29.217 1.00 20.17 542 GLU A C 1
ATOM 4171 O O . GLU A 1 542 ? 22.939 47.712 28.687 1.00 20.17 542 GLU A O 1
ATOM 4176 N N . SER A 1 543 ? 21.323 46.128 28.571 1.00 24.77 543 SER A N 1
ATOM 4177 C CA . SER A 1 543 ? 20.330 46.599 27.568 1.00 24.77 543 SER A CA 1
ATOM 4178 C C . SER A 1 543 ? 20.675 47.839 26.721 1.00 24.77 543 SER A C 1
ATOM 4180 O O . SER A 1 543 ? 20.729 48.940 27.256 1.00 24.77 543 SER A O 1
ATOM 4182 N N . THR A 1 544 ? 20.738 47.747 25.388 1.00 26.52 544 THR A N 1
ATOM 4183 C CA . THR A 1 544 ? 19.553 47.565 24.509 1.00 26.52 544 THR A CA 1
ATOM 4184 C C . THR A 1 544 ? 19.900 47.005 23.119 1.00 26.52 544 THR A C 1
ATOM 4186 O O . THR A 1 544 ? 20.800 47.547 22.494 1.00 26.52 544 THR A O 1
ATOM 4189 N N . ILE A 1 545 ? 19.073 46.071 22.608 1.00 34.47 545 ILE A N 1
ATOM 4190 C CA . ILE A 1 545 ? 19.002 45.575 21.205 1.00 34.47 545 ILE A CA 1
ATOM 4191 C C . ILE A 1 545 ? 20.268 44.846 20.681 1.00 34.47 545 ILE A C 1
ATOM 4193 O O . ILE A 1 545 ? 21.378 45.352 20.801 1.00 34.47 545 ILE A O 1
ATOM 4197 N N . PRO A 1 546 ? 20.099 43.674 20.041 1.00 23.52 546 PRO A N 1
ATOM 4198 C CA . PRO A 1 546 ? 21.026 43.186 19.015 1.00 23.52 546 PRO A CA 1
ATOM 4199 C C . PRO A 1 546 ? 20.326 42.858 17.679 1.00 23.52 546 PRO A C 1
ATOM 4201 O O . PRO A 1 546 ? 19.134 42.553 17.643 1.00 23.52 546 PRO A O 1
ATOM 4204 N N . GLU A 1 547 ? 21.086 42.919 16.585 1.00 23.84 547 GLU A N 1
ATOM 4205 C CA . GLU A 1 547 ? 20.632 42.707 15.201 1.00 23.84 547 GLU A CA 1
ATOM 4206 C C . GLU A 1 547 ? 21.097 41.358 14.615 1.00 23.84 547 GLU A C 1
ATOM 4208 O O . GLU A 1 547 ? 22.035 40.754 15.126 1.00 23.84 547 GLU A O 1
ATOM 4213 N N . ALA A 1 548 ? 20.499 41.005 13.467 1.00 24.06 548 ALA A N 1
ATOM 4214 C CA . ALA A 1 548 ? 21.010 40.122 12.406 1.00 24.06 548 ALA A CA 1
ATOM 4215 C C . ALA A 1 548 ? 21.228 38.615 12.693 1.00 24.06 548 ALA A C 1
ATOM 4217 O O . ALA A 1 548 ? 21.533 38.172 13.795 1.00 24.06 548 ALA A O 1
ATOM 4218 N N . PHE A 1 549 ? 21.056 37.819 11.631 1.00 30.61 549 PHE A N 1
ATOM 4219 C CA . PHE A 1 549 ? 21.290 36.373 11.598 1.00 30.61 549 PHE A CA 1
ATOM 4220 C C . PHE A 1 549 ? 22.661 36.073 10.975 1.00 30.61 549 PHE A C 1
ATOM 4222 O O . PHE A 1 549 ? 22.913 36.502 9.849 1.00 30.61 549 PHE A O 1
ATOM 4229 N N . ASP A 1 550 ? 23.474 35.251 11.640 1.00 22.59 550 ASP A N 1
ATOM 4230 C CA . ASP A 1 550 ? 24.614 34.552 11.032 1.00 22.59 550 ASP A CA 1
ATOM 4231 C C . ASP A 1 550 ? 24.247 33.078 10.794 1.00 22.59 550 ASP A C 1
ATOM 4233 O O . ASP A 1 550 ? 23.755 32.402 11.697 1.00 22.59 550 ASP A O 1
ATOM 4237 N N . PHE A 1 551 ? 24.509 32.563 9.588 1.00 25.00 551 PHE A N 1
ATOM 4238 C CA . PHE A 1 551 ? 24.338 31.144 9.245 1.00 25.00 551 PHE A CA 1
ATOM 4239 C C . PHE A 1 551 ? 25.729 30.505 9.103 1.00 25.00 551 PHE A C 1
ATOM 4241 O O . PHE A 1 551 ? 26.383 30.629 8.064 1.00 25.00 551 PHE A O 1
ATOM 4248 N N . VAL A 1 552 ? 26.232 29.895 10.180 1.00 26.30 552 VAL A N 1
ATOM 4249 C CA . VAL A 1 552 ? 27.656 29.540 10.313 1.00 26.30 552 VAL A CA 1
ATOM 4250 C C . VAL A 1 552 ? 27.958 28.171 9.699 1.00 26.30 552 VAL A C 1
ATOM 4252 O O . VAL A 1 552 ? 27.936 27.136 10.364 1.00 26.30 552 VAL A O 1
ATOM 4255 N N . VAL A 1 553 ? 28.317 28.163 8.412 1.00 26.89 553 VAL A N 1
ATOM 4256 C CA . VAL A 1 553 ? 28.833 26.959 7.742 1.00 26.89 553 VAL A CA 1
ATOM 4257 C C . VAL A 1 553 ? 30.153 26.527 8.394 1.00 26.89 553 VAL A C 1
ATOM 4259 O O . VAL A 1 553 ? 31.195 27.150 8.195 1.00 26.89 553 VAL A O 1
ATOM 4262 N N . SER A 1 554 ? 30.115 25.436 9.159 1.00 25.22 554 SER A N 1
ATOM 4263 C CA . SER A 1 554 ? 31.308 24.819 9.748 1.00 25.22 554 SER A CA 1
ATOM 4264 C C . SER A 1 554 ? 32.075 24.010 8.688 1.00 25.22 554 SER A C 1
ATOM 4266 O O . SER A 1 554 ? 31.512 23.059 8.140 1.00 25.22 554 SER A O 1
ATOM 4268 N N . PRO A 1 555 ? 33.347 24.332 8.378 1.00 24.05 555 PRO A N 1
ATOM 4269 C CA . PRO A 1 555 ? 34.117 23.595 7.378 1.00 24.05 555 PRO A CA 1
ATOM 4270 C C . PRO A 1 555 ? 34.540 22.213 7.899 1.00 24.05 555 PRO A C 1
ATOM 4272 O O . PRO A 1 555 ? 35.032 22.081 9.021 1.00 24.05 555 PRO A O 1
ATOM 4275 N N . SER A 1 556 ? 34.394 21.172 7.071 1.00 27.36 556 SER A N 1
ATOM 4276 C CA . SER A 1 556 ? 34.871 19.825 7.421 1.00 27.36 556 SER A CA 1
ATOM 4277 C C . SER A 1 556 ? 36.412 19.740 7.372 1.00 27.36 556 SER A C 1
ATOM 4279 O O . SER A 1 556 ? 37.035 20.441 6.570 1.00 27.36 556 SER A O 1
ATOM 4281 N N . PRO A 1 557 ? 37.060 18.896 8.199 1.00 25.62 557 PRO A N 1
ATOM 4282 C CA . PRO A 1 557 ? 38.502 18.964 8.439 1.00 25.62 557 PRO A CA 1
ATOM 4283 C C . PRO A 1 557 ? 39.350 18.231 7.378 1.00 25.62 557 PRO A C 1
ATOM 4285 O O . PRO A 1 557 ? 40.056 17.276 7.697 1.00 25.62 557 PRO A O 1
ATOM 4288 N N . PHE A 1 558 ? 39.332 18.696 6.124 1.00 24.83 558 PHE A N 1
ATOM 4289 C CA . PHE A 1 558 ? 40.245 18.220 5.073 1.00 24.83 558 PHE A CA 1
ATOM 4290 C C . PHE A 1 558 ? 40.785 19.349 4.179 1.00 24.83 558 PHE A C 1
ATOM 4292 O O . PHE A 1 558 ? 40.061 19.892 3.357 1.00 24.83 558 PHE A O 1
ATOM 4299 N N . GLY A 1 559 ? 42.093 19.614 4.304 1.00 24.89 559 GLY A N 1
ATOM 4300 C CA . GLY A 1 559 ? 42.963 20.158 3.248 1.00 24.89 559 GLY A CA 1
ATOM 4301 C C . GLY A 1 559 ? 42.565 21.489 2.599 1.00 24.89 559 GLY A C 1
ATOM 4302 O O . GLY A 1 559 ? 41.964 21.503 1.531 1.00 24.89 559 GLY A O 1
ATOM 4303 N N . THR A 1 560 ? 43.020 22.604 3.172 1.00 24.91 560 THR A N 1
ATOM 4304 C CA . THR A 1 560 ? 43.047 23.910 2.493 1.00 24.91 560 THR A CA 1
ATOM 4305 C C . THR A 1 560 ? 44.069 23.945 1.354 1.00 24.91 560 THR A C 1
ATOM 4307 O O . THR A 1 560 ? 45.195 23.483 1.539 1.00 24.91 560 THR A O 1
ATOM 4310 N N . ASP A 1 561 ? 43.731 24.626 0.259 1.00 22.59 561 ASP A N 1
ATOM 4311 C CA . ASP A 1 561 ? 44.699 25.348 -0.578 1.00 22.59 561 ASP A CA 1
ATOM 4312 C C . ASP A 1 561 ? 44.166 26.779 -0.804 1.00 22.59 561 ASP A C 1
ATOM 4314 O O . ASP A 1 561 ? 42.954 27.010 -0.747 1.00 22.59 561 ASP A O 1
ATOM 4318 N N . GLU A 1 562 ? 45.052 27.764 -0.941 1.00 24.45 562 GLU A N 1
ATOM 4319 C CA . GLU A 1 562 ? 44.734 29.173 -0.664 1.00 24.45 562 GLU A CA 1
ATOM 4320 C C . GLU A 1 562 ? 44.419 30.013 -1.913 1.00 24.45 562 GLU A C 1
ATOM 4322 O O . GLU A 1 562 ? 45.194 30.049 -2.866 1.00 24.45 562 GLU A O 1
ATOM 4327 N N . SER A 1 563 ? 43.346 30.818 -1.865 1.00 23.22 563 SER A N 1
ATOM 4328 C CA . SER A 1 563 ? 43.403 32.270 -2.170 1.00 23.22 563 SER A CA 1
ATOM 4329 C C . SER A 1 563 ? 42.029 32.957 -2.097 1.00 23.22 563 SER A C 1
ATOM 4331 O O . SER A 1 563 ? 41.176 32.789 -2.966 1.00 23.22 563 SER A O 1
ATOM 4333 N N . LEU A 1 564 ? 41.831 33.812 -1.086 1.00 22.33 564 LEU A N 1
ATOM 4334 C CA . LEU A 1 564 ? 40.652 34.679 -0.954 1.00 22.33 564 LEU A CA 1
ATOM 4335 C C . LEU A 1 564 ? 41.025 36.002 -0.257 1.00 22.33 564 LEU A C 1
ATOM 4337 O O . LEU A 1 564 ? 41.532 35.971 0.863 1.00 22.33 564 LEU A O 1
ATOM 4341 N N . PRO A 1 565 ? 40.759 37.169 -0.870 1.00 22.91 565 PRO A N 1
ATOM 4342 C CA . PRO A 1 565 ? 40.637 38.441 -0.158 1.00 22.91 565 PRO A CA 1
ATOM 4343 C C . PRO A 1 565 ? 39.198 38.663 0.342 1.00 22.91 565 PRO A C 1
ATOM 4345 O O . PRO A 1 565 ? 38.234 38.245 -0.295 1.00 22.91 565 PRO A O 1
ATOM 4348 N N . HIS A 1 566 ? 39.049 39.332 1.485 1.00 21.25 566 HIS A N 1
ATOM 4349 C CA . HIS A 1 566 ? 37.783 39.430 2.220 1.00 21.25 566 HIS A CA 1
ATOM 4350 C C . HIS A 1 566 ? 36.812 40.529 1.727 1.00 21.25 566 HIS A C 1
ATOM 4352 O O . HIS A 1 566 ? 37.233 41.584 1.260 1.00 21.25 566 HIS A O 1
ATOM 4358 N N . LEU A 1 567 ? 35.508 40.253 1.907 1.00 23.70 567 LEU A N 1
ATOM 4359 C CA . LEU A 1 567 ? 34.468 41.070 2.585 1.00 23.70 567 LEU A CA 1
ATOM 4360 C C . LEU A 1 567 ? 34.789 42.558 2.895 1.00 23.70 567 LEU A C 1
ATOM 4362 O O . LEU A 1 567 ? 35.875 42.862 3.390 1.00 23.70 567 LEU A O 1
ATOM 4366 N N . PRO A 1 568 ? 33.804 43.477 2.749 1.00 24.05 568 PRO A N 1
ATOM 4367 C CA . PRO A 1 568 ? 32.687 43.500 3.710 1.00 24.05 568 PRO A CA 1
ATOM 4368 C C . PRO A 1 568 ? 31.279 43.768 3.137 1.00 24.05 568 PRO A C 1
ATOM 4370 O O . PRO A 1 568 ? 31.110 44.265 2.027 1.00 24.05 568 PRO A O 1
ATOM 4373 N N . ALA 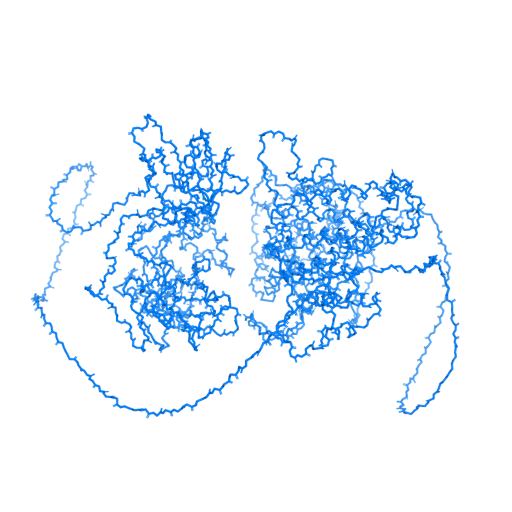A 1 569 ? 30.264 43.463 3.953 1.00 24.38 569 ALA A N 1
ATOM 4374 C CA . ALA A 1 569 ? 28.850 43.766 3.714 1.00 24.38 569 ALA A CA 1
ATOM 4375 C C . ALA A 1 569 ? 28.404 45.059 4.432 1.00 24.38 569 ALA A C 1
ATOM 4377 O O . ALA A 1 569 ? 29.073 45.514 5.359 1.00 24.38 569 ALA A O 1
ATOM 4378 N N . MET A 1 570 ? 27.242 45.607 4.051 1.00 21.38 570 MET A N 1
ATOM 4379 C CA . MET A 1 570 ? 26.466 46.574 4.846 1.00 21.38 570 MET A CA 1
ATOM 4380 C C . MET A 1 570 ? 24.953 46.344 4.680 1.00 21.38 570 MET A C 1
ATOM 4382 O O . MET A 1 570 ? 24.521 45.604 3.798 1.00 21.38 570 MET A O 1
ATOM 4386 N N . VAL A 1 571 ? 24.169 46.946 5.579 1.00 24.09 571 VAL A N 1
ATOM 4387 C CA . VAL A 1 571 ? 22.782 46.586 5.922 1.00 24.09 571 VAL A CA 1
ATOM 4388 C C . VAL A 1 571 ? 21.845 47.788 5.759 1.00 24.09 571 VAL A C 1
ATOM 4390 O O . VAL A 1 571 ? 22.242 48.895 6.114 1.00 24.09 571 VAL A O 1
ATOM 4393 N N . ALA A 1 572 ? 20.608 47.560 5.294 1.00 22.16 572 ALA A N 1
ATOM 4394 C CA . ALA A 1 572 ? 19.361 48.181 5.787 1.00 22.16 572 ALA A CA 1
ATOM 4395 C C . ALA A 1 572 ? 18.162 47.780 4.903 1.00 22.16 572 ALA A C 1
ATOM 4397 O O . ALA A 1 572 ? 18.311 47.611 3.697 1.00 22.16 572 ALA A O 1
ATOM 4398 N N . ALA A 1 573 ? 16.963 47.694 5.485 1.00 27.39 573 ALA A N 1
ATOM 4399 C CA . ALA A 1 573 ? 15.709 47.495 4.754 1.00 27.39 573 ALA A CA 1
ATOM 4400 C C . ALA A 1 573 ? 14.639 48.488 5.230 1.00 27.39 573 ALA A C 1
ATOM 4402 O O . ALA A 1 573 ? 14.558 48.737 6.430 1.00 27.39 573 ALA A O 1
ATOM 4403 N N . HIS A 1 574 ? 13.795 48.997 4.319 1.00 24.11 574 HIS A N 1
ATOM 4404 C CA . HIS A 1 574 ? 12.392 49.361 4.595 1.00 24.11 574 HIS A CA 1
ATOM 4405 C C . HIS A 1 574 ? 11.621 49.787 3.327 1.00 24.11 574 HIS A C 1
ATOM 4407 O O . HIS A 1 574 ? 12.099 50.635 2.582 1.00 24.11 574 HIS A O 1
ATOM 4413 N N . ALA A 1 575 ? 10.372 49.297 3.211 1.00 22.67 575 ALA A N 1
ATOM 4414 C CA . ALA A 1 575 ? 9.339 49.644 2.212 1.00 22.67 575 ALA A CA 1
ATOM 4415 C C . ALA A 1 575 ? 9.679 49.245 0.747 1.00 22.67 575 ALA A C 1
ATOM 4417 O O . ALA A 1 575 ? 10.828 49.288 0.344 1.00 22.67 575 ALA A O 1
ATOM 4418 N N . LEU A 1 576 ? 8.756 48.797 -0.118 1.00 22.42 576 LEU A N 1
ATOM 4419 C CA . LEU A 1 576 ? 7.314 49.074 -0.255 1.00 22.42 576 LEU A CA 1
ATOM 4420 C C . LEU A 1 576 ? 6.477 47.821 -0.643 1.00 22.42 576 LEU A C 1
ATOM 4422 O O . LEU A 1 576 ? 6.963 46.696 -0.646 1.00 22.42 576 LEU A O 1
ATOM 4426 N N . THR A 1 577 ? 5.187 48.025 -0.942 1.00 22.77 577 THR A N 1
ATOM 4427 C CA . THR A 1 577 ? 4.210 47.001 -1.372 1.00 22.77 577 THR A CA 1
ATOM 4428 C C . THR A 1 577 ? 4.528 46.358 -2.732 1.00 22.77 577 THR A C 1
ATOM 4430 O O . THR A 1 577 ? 4.989 47.070 -3.625 1.00 22.77 577 THR A O 1
ATOM 4433 N N . PRO A 1 578 ? 4.188 45.070 -2.949 1.00 25.72 578 PRO A N 1
ATOM 4434 C CA . PRO A 1 578 ? 4.454 44.367 -4.207 1.00 25.72 578 PRO A CA 1
ATOM 4435 C C . PRO A 1 578 ? 3.566 44.843 -5.371 1.00 25.72 578 PRO A C 1
ATOM 4437 O O . PRO A 1 578 ? 2.393 45.172 -5.181 1.00 25.72 578 PRO A O 1
ATOM 4440 N N . SER A 1 579 ? 4.112 44.815 -6.591 1.00 23.91 579 SER A N 1
ATOM 4441 C CA . SER A 1 579 ? 3.354 44.933 -7.843 1.00 23.91 579 SER A CA 1
ATOM 4442 C C . SER A 1 579 ? 2.829 43.567 -8.318 1.00 23.91 579 SER A C 1
ATOM 4444 O O . SER A 1 579 ? 3.347 42.513 -7.947 1.00 23.91 579 SER A O 1
ATOM 4446 N N . ASN A 1 580 ? 1.779 43.573 -9.145 1.00 31.56 580 ASN A N 1
ATOM 4447 C CA . ASN A 1 580 ? 1.110 42.362 -9.646 1.00 31.56 580 ASN A CA 1
ATOM 4448 C C . ASN A 1 580 ? 1.841 41.722 -10.849 1.00 31.56 580 ASN A C 1
ATOM 4450 O O . ASN A 1 580 ? 1.246 41.529 -11.907 1.00 31.56 580 ASN A O 1
ATOM 4454 N N . ASP A 1 581 ? 3.111 41.347 -10.691 1.00 27.34 581 ASP A N 1
ATOM 4455 C CA . ASP A 1 581 ? 3.954 40.839 -11.788 1.00 27.34 581 ASP A CA 1
ATOM 4456 C C . ASP A 1 581 ? 4.198 39.319 -11.731 1.00 27.34 581 ASP A C 1
ATOM 4458 O O . ASP A 1 581 ? 5.320 38.820 -11.775 1.00 27.34 581 ASP A O 1
ATOM 4462 N N . CYS A 1 582 ? 3.100 38.559 -11.677 1.00 26.34 582 CYS A N 1
ATOM 4463 C CA . CYS A 1 582 ? 3.059 37.125 -12.014 1.00 26.34 582 CYS A CA 1
ATOM 4464 C C . CYS A 1 582 ? 1.934 36.793 -13.020 1.00 26.34 582 CYS A C 1
ATOM 4466 O O . CYS A 1 582 ? 1.483 35.653 -13.100 1.00 26.34 582 CYS A O 1
ATOM 4468 N N . GLN A 1 583 ? 1.462 37.783 -13.795 1.00 29.59 583 GLN A N 1
ATOM 4469 C CA . GLN A 1 583 ? 0.405 37.609 -14.808 1.00 29.59 583 GLN A CA 1
ATOM 4470 C C . GLN A 1 583 ? 0.699 38.298 -16.159 1.00 29.59 583 GLN A C 1
ATOM 4472 O O . GLN A 1 583 ? -0.199 38.854 -16.788 1.00 29.59 583 GLN A O 1
ATOM 4477 N N . SER A 1 584 ? 1.931 38.204 -16.676 1.00 28.39 584 SER A N 1
ATOM 4478 C CA . SER A 1 584 ? 2.181 38.475 -18.103 1.00 28.39 584 SER A CA 1
ATOM 4479 C C . SER A 1 584 ? 3.389 37.717 -18.667 1.00 28.39 584 SER A C 1
ATOM 4481 O O . SER A 1 584 ? 4.532 38.095 -18.436 1.00 28.39 584 SER A O 1
ATOM 4483 N N . ALA A 1 585 ? 3.123 36.677 -19.465 1.00 27.81 585 ALA A N 1
ATOM 4484 C CA . ALA A 1 585 ? 4.126 35.960 -20.268 1.00 27.81 585 ALA A CA 1
ATOM 4485 C C . ALA A 1 585 ? 3.556 35.489 -21.628 1.00 27.81 585 ALA A C 1
ATOM 4487 O O . ALA A 1 585 ? 3.908 34.431 -22.143 1.00 27.81 585 ALA A O 1
ATOM 4488 N N . GLY A 1 586 ? 2.633 36.261 -22.212 1.00 29.11 586 GLY A N 1
ATOM 4489 C CA . GLY A 1 586 ? 2.069 35.989 -23.537 1.00 29.11 586 GLY A CA 1
ATOM 4490 C C . GLY A 1 586 ? 2.742 36.823 -24.626 1.00 29.11 586 GLY A C 1
ATOM 4491 O O . GLY A 1 586 ? 2.308 37.947 -24.866 1.00 29.11 586 GLY A O 1
ATOM 4492 N N . GLY A 1 587 ? 3.763 36.287 -25.306 1.00 26.12 587 GLY A N 1
ATOM 4493 C CA . GLY A 1 587 ? 4.362 36.967 -26.465 1.00 26.12 587 GLY A CA 1
ATOM 4494 C C . GLY A 1 587 ? 5.749 36.481 -26.909 1.00 26.12 587 GLY A C 1
ATOM 4495 O O . GLY A 1 587 ? 6.748 36.978 -26.417 1.00 26.12 587 GLY A O 1
ATOM 4496 N N . LEU A 1 588 ? 5.766 35.599 -27.917 1.00 29.23 588 LEU A N 1
ATOM 4497 C CA . LEU A 1 588 ? 6.837 35.334 -28.902 1.00 29.23 588 LEU A CA 1
ATOM 4498 C C . LEU A 1 588 ? 8.294 35.040 -28.436 1.00 29.23 588 LEU A C 1
ATOM 4500 O O . LEU A 1 588 ? 9.034 35.914 -28.008 1.00 29.23 588 LEU A O 1
ATOM 4504 N N . ALA A 1 589 ? 8.749 33.842 -28.834 1.00 30.05 589 ALA A N 1
ATOM 4505 C CA . ALA A 1 589 ? 10.087 33.531 -29.374 1.00 30.05 589 ALA A CA 1
ATOM 4506 C C . ALA A 1 589 ? 11.343 33.568 -28.463 1.00 30.05 589 ALA A C 1
ATOM 4508 O O . ALA A 1 589 ? 12.119 34.518 -28.503 1.00 30.05 589 ALA A O 1
ATOM 4509 N N . SER A 1 590 ? 11.651 32.428 -27.822 1.00 27.56 590 SER A N 1
ATOM 4510 C CA . SER A 1 590 ? 12.990 31.785 -27.852 1.00 27.56 590 SER A CA 1
ATOM 4511 C C . SER A 1 590 ? 12.937 30.393 -27.190 1.00 27.56 590 SER A C 1
ATOM 4513 O O . SER A 1 590 ? 12.642 30.297 -26.003 1.00 27.56 590 SER A O 1
ATOM 4515 N N . THR A 1 591 ? 13.194 29.312 -27.934 1.00 32.38 591 THR A N 1
ATOM 4516 C CA . THR A 1 591 ? 12.975 27.912 -27.495 1.00 32.38 591 THR A CA 1
ATOM 4517 C C . THR A 1 591 ? 14.285 27.102 -27.452 1.00 32.38 591 THR A C 1
ATOM 4519 O O . THR A 1 591 ? 14.510 26.268 -28.323 1.00 32.38 591 THR A O 1
ATOM 4522 N N . ASP A 1 592 ? 15.185 27.397 -26.499 1.00 35.56 592 ASP A N 1
ATOM 4523 C CA . ASP A 1 592 ? 16.498 26.704 -26.357 1.00 35.56 592 ASP A CA 1
ATOM 4524 C C . ASP A 1 592 ? 17.075 26.706 -24.910 1.00 35.56 592 ASP A C 1
ATOM 4526 O O . ASP A 1 592 ? 18.240 26.381 -24.683 1.00 35.56 592 ASP A O 1
ATOM 4530 N N . SER A 1 593 ? 16.301 27.106 -23.887 1.00 31.94 593 SER A N 1
ATOM 4531 C CA . SER A 1 593 ? 16.809 27.232 -22.498 1.00 31.94 593 SER A CA 1
ATOM 4532 C C . SER A 1 593 ? 16.031 26.465 -21.424 1.00 31.94 593 SER A C 1
ATOM 4534 O O . SER A 1 593 ? 16.566 26.261 -20.331 1.00 31.94 593 SER A O 1
ATOM 4536 N N . THR A 1 594 ? 14.806 26.021 -21.719 1.00 37.75 594 THR A N 1
ATOM 4537 C CA . THR A 1 594 ? 13.974 25.196 -20.828 1.00 37.75 594 THR A CA 1
ATOM 4538 C C . THR A 1 594 ? 14.216 23.702 -21.027 1.00 37.75 594 THR A C 1
ATOM 4540 O O . THR A 1 594 ? 14.471 23.012 -20.043 1.00 37.75 594 THR A O 1
ATOM 4543 N N . ASP A 1 595 ? 14.227 23.220 -22.277 1.00 39.94 595 ASP A N 1
ATOM 4544 C CA . ASP A 1 595 ? 14.376 21.788 -22.597 1.00 39.94 595 ASP A CA 1
ATOM 4545 C C . ASP A 1 595 ? 15.681 21.209 -22.031 1.00 39.94 595 ASP A C 1
ATOM 4547 O O . ASP A 1 595 ? 15.698 20.153 -21.404 1.00 39.94 595 ASP A O 1
ATOM 4551 N N . ARG A 1 596 ? 16.769 21.986 -22.123 1.00 40.12 596 ARG A N 1
ATOM 4552 C CA . ARG A 1 596 ? 18.119 21.642 -21.644 1.00 40.12 596 ARG A CA 1
ATOM 4553 C C . ARG A 1 596 ? 18.253 21.552 -20.107 1.00 40.12 596 ARG A C 1
ATOM 4555 O O . ARG A 1 596 ? 19.368 21.588 -19.587 1.00 40.12 596 ARG A O 1
ATOM 4562 N N . LYS A 1 597 ? 17.147 21.511 -19.354 1.00 42.06 597 LYS A N 1
ATOM 4563 C CA . LYS A 1 597 ? 17.129 21.271 -17.896 1.00 42.06 597 LYS A CA 1
ATOM 4564 C C . LYS A 1 597 ? 16.291 20.059 -17.504 1.00 42.06 597 LYS A C 1
ATOM 4566 O O . LYS A 1 597 ? 16.760 19.289 -16.671 1.00 42.06 597 LYS A O 1
ATOM 4571 N N . SER A 1 598 ? 15.139 19.836 -18.139 1.00 47.50 598 SER A N 1
ATOM 4572 C CA . SER A 1 598 ? 14.417 18.557 -18.043 1.00 47.50 598 SER A CA 1
ATOM 4573 C C . SER A 1 598 ? 15.260 17.412 -18.613 1.00 47.50 598 SER A C 1
ATOM 4575 O O . SER A 1 598 ? 15.442 16.396 -17.945 1.00 47.50 598 SER A O 1
ATOM 4577 N N . GLU A 1 599 ? 15.905 17.645 -19.762 1.00 43.62 599 GLU A N 1
ATOM 4578 C CA . GLU A 1 599 ? 16.825 16.708 -20.426 1.00 43.62 599 GLU A CA 1
ATOM 4579 C C . GLU A 1 599 ? 17.959 16.226 -19.498 1.00 43.62 599 GLU A C 1
ATOM 4581 O O . GLU A 1 599 ? 18.404 15.086 -19.607 1.00 43.62 599 GLU A O 1
ATOM 4586 N N . ILE A 1 600 ? 18.404 17.045 -18.533 1.00 49.41 600 ILE A N 1
ATOM 4587 C CA . ILE A 1 600 ? 19.448 16.656 -17.567 1.00 49.41 600 ILE A CA 1
ATOM 4588 C C . ILE A 1 600 ? 18.930 15.605 -16.577 1.00 49.41 600 ILE A C 1
ATOM 4590 O O . ILE A 1 600 ? 19.653 14.664 -16.275 1.00 49.41 600 ILE A O 1
ATOM 4594 N N . VAL A 1 601 ? 17.701 15.732 -16.067 1.00 51.31 601 VAL A N 1
ATOM 4595 C CA . VAL A 1 601 ? 17.162 14.776 -15.078 1.00 51.31 601 VAL A CA 1
ATOM 4596 C C . VAL A 1 601 ? 16.757 13.463 -15.751 1.00 51.31 601 VAL A C 1
ATOM 4598 O O . VAL A 1 601 ? 17.005 12.395 -15.198 1.00 51.31 601 VAL A O 1
ATOM 4601 N N . GLU A 1 602 ? 16.199 13.535 -16.962 1.00 51.44 602 GLU A N 1
ATOM 4602 C CA . GLU A 1 602 ? 15.799 12.362 -17.751 1.00 51.44 602 GLU A CA 1
ATOM 4603 C C . GLU A 1 602 ? 16.994 11.544 -18.273 1.00 51.44 602 GLU A C 1
ATOM 4605 O O . GLU A 1 602 ? 16.867 10.334 -18.464 1.00 51.44 602 GLU A O 1
ATOM 4610 N N . THR A 1 603 ? 18.157 12.175 -18.500 1.00 54.03 603 THR A N 1
ATOM 4611 C CA . THR A 1 603 ? 19.349 11.498 -19.050 1.00 54.03 603 THR A CA 1
ATOM 4612 C C . THR A 1 603 ? 20.468 11.229 -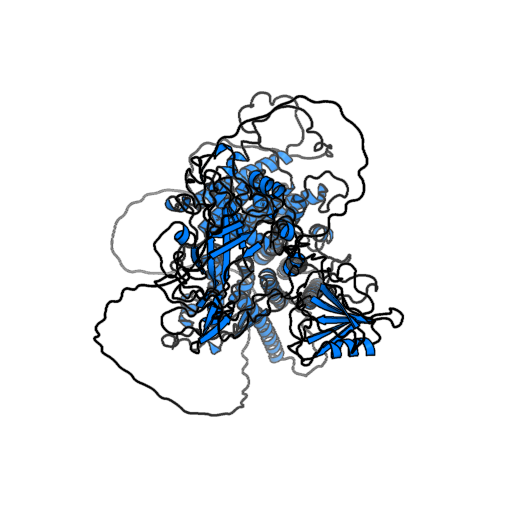18.041 1.00 54.03 603 THR A C 1
ATOM 4614 O O . THR A 1 603 ? 21.358 10.436 -18.354 1.00 54.03 603 THR A O 1
ATOM 4617 N N . ASP A 1 604 ? 20.435 11.811 -16.835 1.00 72.50 604 ASP A N 1
ATOM 4618 C CA . ASP A 1 604 ? 21.407 11.533 -15.770 1.00 72.50 604 ASP A CA 1
ATOM 4619 C C . ASP A 1 604 ? 20.936 10.354 -14.875 1.00 72.50 604 ASP A C 1
ATOM 4621 O O . ASP A 1 604 ? 20.016 10.499 -14.056 1.00 72.50 604 ASP A O 1
ATOM 4625 N N . PRO A 1 605 ? 21.569 9.166 -14.987 1.00 73.38 605 PRO A N 1
ATOM 4626 C CA . PRO A 1 605 ? 21.201 7.988 -14.207 1.00 73.38 605 PRO A CA 1
ATOM 4627 C C . PRO A 1 605 ? 21.636 8.086 -12.738 1.00 73.38 605 PRO A C 1
ATOM 4629 O O . PRO A 1 605 ? 21.103 7.362 -11.901 1.00 73.38 605 PRO A O 1
ATOM 4632 N N . GLU A 1 606 ? 22.588 8.963 -12.414 1.00 83.25 606 GLU A N 1
ATOM 4633 C CA . GLU A 1 606 ? 23.071 9.212 -11.058 1.00 83.25 606 GLU A CA 1
ATOM 4634 C C . GLU A 1 606 ? 22.020 10.013 -10.276 1.00 83.25 606 GLU A C 1
ATOM 4636 O O . GLU A 1 606 ? 21.586 9.600 -9.198 1.00 83.25 606 GLU A O 1
ATOM 4641 N N . LEU A 1 607 ? 21.529 11.108 -10.871 1.00 84.00 607 LEU A N 1
ATOM 4642 C CA . LEU A 1 607 ? 20.405 11.884 -10.339 1.00 84.00 607 LEU A CA 1
ATOM 4643 C C . LEU A 1 607 ? 19.125 11.045 -10.264 1.00 84.00 607 LEU A C 1
ATOM 4645 O O . LEU A 1 607 ? 18.466 11.040 -9.225 1.00 84.00 607 LEU A O 1
ATOM 4649 N N . SER A 1 608 ? 18.805 10.287 -11.317 1.00 82.94 608 SER A N 1
ATOM 4650 C CA . SER A 1 608 ? 17.644 9.387 -11.326 1.00 82.94 608 SER A CA 1
ATOM 4651 C C . SER A 1 608 ? 17.715 8.315 -10.229 1.00 82.94 608 SER A C 1
ATOM 4653 O O . SER A 1 608 ? 16.704 8.026 -9.586 1.00 82.94 608 SER A O 1
ATOM 4655 N N . PHE A 1 609 ? 18.900 7.749 -9.962 1.00 86.69 609 PHE A N 1
ATOM 4656 C CA . PHE A 1 609 ? 19.101 6.786 -8.876 1.00 86.69 609 PHE A CA 1
ATOM 4657 C C . PHE A 1 609 ? 18.845 7.414 -7.499 1.00 86.69 609 PHE A C 1
ATOM 4659 O O . PHE A 1 609 ? 18.051 6.876 -6.726 1.00 86.69 609 PHE A O 1
ATOM 4666 N N . PHE A 1 610 ? 19.462 8.560 -7.191 1.00 89.06 610 PHE A N 1
ATOM 4667 C CA . PHE A 1 610 ? 19.285 9.192 -5.879 1.00 89.06 610 PHE A CA 1
ATOM 4668 C C . PHE A 1 610 ? 17.881 9.783 -5.681 1.00 89.06 610 PHE A C 1
ATOM 4670 O O . PHE A 1 610 ? 17.354 9.708 -4.573 1.00 89.06 610 PHE A O 1
ATOM 4677 N N . LEU A 1 611 ? 17.231 10.296 -6.731 1.00 90.31 611 LEU A N 1
ATOM 4678 C CA . LEU A 1 611 ? 15.850 10.786 -6.652 1.00 90.31 611 LEU A CA 1
ATOM 4679 C C . LEU A 1 611 ? 14.841 9.642 -6.451 1.00 90.31 611 LEU A C 1
ATOM 4681 O O . LEU A 1 611 ? 13.870 9.798 -5.708 1.00 90.31 611 LEU A O 1
ATOM 4685 N N . ARG A 1 612 ? 15.093 8.465 -7.041 1.00 88.00 612 ARG A N 1
ATOM 4686 C CA . ARG A 1 612 ? 14.319 7.255 -6.739 1.00 88.00 612 ARG A CA 1
ATOM 4687 C C . ARG A 1 612 ? 14.574 6.765 -5.314 1.00 88.00 612 ARG A C 1
ATOM 4689 O O . ARG A 1 612 ? 13.613 6.515 -4.595 1.00 88.00 612 ARG A O 1
ATOM 4696 N N . GLN A 1 613 ? 15.836 6.667 -4.886 1.00 89.69 613 GLN A N 1
ATOM 4697 C CA . GLN A 1 613 ? 16.183 6.285 -3.512 1.00 89.69 613 GLN A CA 1
ATOM 4698 C C . GLN A 1 613 ? 15.510 7.221 -2.498 1.00 89.69 613 GLN A C 1
ATOM 4700 O O . GLN A 1 613 ? 14.985 6.745 -1.492 1.00 89.69 613 GLN A O 1
ATOM 4705 N N . PHE A 1 614 ? 15.472 8.531 -2.777 1.00 94.69 614 PHE A N 1
ATOM 4706 C CA . PHE A 1 614 ? 14.718 9.506 -1.991 1.00 94.69 614 PHE A CA 1
ATOM 4707 C C . PHE A 1 614 ? 13.242 9.119 -1.882 1.00 94.69 614 PHE A C 1
ATOM 4709 O O . PHE A 1 614 ? 12.740 8.996 -0.769 1.00 94.69 614 PHE A O 1
ATOM 4716 N N . ALA A 1 615 ? 12.558 8.902 -3.009 1.00 91.44 615 ALA A N 1
ATOM 4717 C CA . ALA A 1 615 ? 11.143 8.545 -3.018 1.00 91.44 615 ALA A CA 1
ATOM 4718 C C . ALA A 1 615 ? 10.879 7.242 -2.247 1.00 91.44 615 ALA A C 1
ATOM 4720 O O . ALA A 1 615 ? 10.036 7.221 -1.349 1.00 91.44 615 ALA A O 1
ATOM 4721 N N . ASP A 1 616 ? 11.617 6.176 -2.566 1.00 85.94 616 ASP A N 1
ATOM 4722 C CA . ASP A 1 616 ? 11.419 4.836 -2.010 1.00 85.94 616 ASP A CA 1
ATOM 4723 C C . ASP A 1 616 ? 11.735 4.786 -0.495 1.00 85.94 616 ASP A C 1
ATOM 4725 O O . ASP A 1 616 ? 11.076 4.040 0.235 1.00 85.94 616 ASP A O 1
ATOM 4729 N N . THR A 1 617 ? 12.652 5.627 0.015 1.00 89.38 617 THR A N 1
ATOM 4730 C CA . THR A 1 617 ? 13.022 5.696 1.448 1.00 89.38 617 THR A CA 1
ATOM 4731 C C . THR A 1 617 ? 12.580 6.989 2.143 1.00 89.38 617 THR A C 1
ATOM 4733 O O . THR A 1 617 ? 11.507 7.029 2.746 1.00 89.38 617 THR A O 1
ATOM 4736 N N . MET A 1 618 ? 13.396 8.043 2.082 1.00 92.19 618 MET A N 1
ATOM 4737 C CA . MET A 1 618 ? 13.243 9.286 2.848 1.00 92.19 618 MET A CA 1
ATOM 4738 C C . MET A 1 618 ? 11.873 9.951 2.660 1.00 92.19 618 MET A C 1
ATOM 4740 O O . MET A 1 618 ? 11.295 10.439 3.629 1.00 92.19 618 MET A O 1
ATOM 4744 N N . GLY A 1 619 ? 11.326 9.931 1.443 1.00 93.62 619 GLY A N 1
ATOM 4745 C CA . GLY A 1 619 ? 10.009 10.474 1.129 1.00 93.62 619 GLY A CA 1
ATOM 4746 C C . GLY A 1 619 ? 8.891 9.722 1.849 1.00 93.62 619 GLY A C 1
ATOM 4747 O O . GLY A 1 619 ? 8.112 10.335 2.573 1.00 93.62 619 GLY A O 1
ATOM 4748 N N . ASN A 1 620 ? 8.884 8.386 1.762 1.00 92.19 620 ASN A N 1
ATOM 4749 C CA . ASN A 1 620 ? 7.965 7.537 2.532 1.00 92.19 620 ASN A CA 1
ATOM 4750 C C . ASN A 1 620 ? 8.100 7.735 4.057 1.00 92.19 620 ASN A C 1
ATOM 4752 O O . ASN A 1 620 ? 7.127 7.546 4.785 1.00 92.19 620 ASN A O 1
ATOM 4756 N N . TRP A 1 621 ? 9.281 8.109 4.564 1.00 94.50 621 TRP A N 1
ATOM 4757 C CA . TRP A 1 621 ? 9.480 8.393 5.992 1.00 94.50 621 TRP A CA 1
ATOM 4758 C C . TRP A 1 621 ? 8.911 9.760 6.394 1.00 94.50 621 TRP A C 1
ATOM 4760 O O . TRP A 1 621 ? 8.200 9.862 7.394 1.00 94.50 621 TRP A O 1
ATOM 4770 N N . MET A 1 622 ? 9.158 10.798 5.589 1.00 94.25 622 MET A N 1
ATOM 4771 C CA . MET A 1 622 ? 8.593 12.141 5.785 1.00 94.25 622 MET A CA 1
ATOM 4772 C C . MET A 1 622 ? 7.060 12.168 5.615 1.00 94.25 622 MET A C 1
ATOM 4774 O O . MET A 1 622 ? 6.392 13.023 6.204 1.00 94.25 622 MET A O 1
ATOM 4778 N N . ASP A 1 623 ? 6.495 11.199 4.892 1.00 94.81 623 ASP A N 1
ATOM 4779 C CA . ASP A 1 623 ? 5.053 11.025 4.675 1.00 94.81 623 ASP A CA 1
ATOM 4780 C C . ASP A 1 623 ? 4.324 10.195 5.753 1.00 94.81 623 ASP A C 1
ATOM 4782 O O . ASP A 1 623 ? 3.119 9.985 5.639 1.00 94.81 623 ASP A O 1
ATOM 4786 N N . LEU A 1 624 ? 4.982 9.743 6.834 1.00 94.62 624 LEU A N 1
ATOM 4787 C CA . LEU A 1 624 ? 4.347 8.870 7.848 1.00 94.62 624 LEU A CA 1
ATOM 4788 C C . LEU A 1 624 ? 3.013 9.408 8.406 1.00 94.62 624 LEU A C 1
ATOM 4790 O O . LEU A 1 624 ? 2.146 8.628 8.797 1.00 94.62 624 LEU A O 1
ATOM 4794 N N . PHE A 1 625 ? 2.863 10.732 8.463 1.00 92.88 625 PHE A N 1
ATOM 4795 C CA . PHE A 1 625 ? 1.670 11.425 8.957 1.00 92.88 625 PHE A CA 1
ATOM 4796 C C . PHE A 1 625 ? 0.982 12.262 7.865 1.00 92.88 625 PHE A C 1
ATOM 4798 O O . PHE A 1 625 ? 0.392 13.303 8.158 1.00 92.88 625 PHE A O 1
ATOM 4805 N N . ASP A 1 626 ? 1.099 11.826 6.611 1.00 91.88 626 ASP A N 1
ATOM 4806 C CA . ASP A 1 626 ? 0.498 12.422 5.419 1.00 91.88 626 ASP A CA 1
ATOM 4807 C C . ASP A 1 626 ? -0.058 11.306 4.516 1.00 91.88 626 ASP A C 1
ATOM 4809 O O . ASP A 1 626 ? 0.668 10.665 3.754 1.00 91.88 626 ASP A O 1
ATOM 4813 N N . MET A 1 627 ? -1.370 11.064 4.592 1.00 86.88 627 MET A N 1
ATOM 4814 C CA . MET A 1 627 ? -2.011 9.994 3.815 1.00 86.88 627 MET A CA 1
ATOM 4815 C C . MET A 1 627 ? -2.026 10.263 2.301 1.00 86.88 627 MET A C 1
ATOM 4817 O O . MET A 1 627 ? -2.223 9.322 1.532 1.00 86.88 627 MET A O 1
ATOM 4821 N N . ASP A 1 628 ? -1.811 11.508 1.860 1.00 85.75 628 ASP A N 1
ATOM 4822 C CA . ASP A 1 628 ? -1.790 11.866 0.436 1.00 85.75 628 ASP A CA 1
ATOM 4823 C C . ASP A 1 628 ? -0.399 11.593 -0.201 1.00 85.75 628 ASP A C 1
ATOM 4825 O O . ASP A 1 628 ? -0.290 11.451 -1.430 1.00 85.75 628 ASP A O 1
ATOM 4829 N N . ARG A 1 629 ? 0.628 11.428 0.655 1.00 88.69 629 ARG A N 1
ATOM 4830 C CA . ARG A 1 629 ? 2.044 11.114 0.379 1.00 88.69 629 ARG A CA 1
ATOM 4831 C C . ARG A 1 629 ? 2.775 12.142 -0.491 1.00 88.69 629 ARG A C 1
ATOM 4833 O O . ARG A 1 629 ? 3.199 11.842 -1.614 1.00 88.69 629 ARG A O 1
ATOM 4840 N N . HIS A 1 630 ? 2.894 13.377 -0.006 1.00 89.56 630 HIS A N 1
ATOM 4841 C CA . HIS A 1 630 ? 3.464 14.468 -0.793 1.00 89.56 630 HIS A CA 1
ATOM 4842 C C . HIS A 1 630 ? 4.979 14.335 -1.037 1.00 89.56 630 HIS A C 1
ATOM 4844 O O . HIS A 1 630 ? 5.438 14.677 -2.129 1.00 89.56 630 HIS A O 1
ATOM 4850 N N . TYR A 1 631 ? 5.772 13.817 -0.096 1.00 92.94 631 TYR A N 1
ATOM 4851 C CA . TYR A 1 631 ? 7.222 13.687 -0.275 1.00 92.94 631 TYR A CA 1
ATOM 4852 C C . TYR A 1 631 ? 7.615 12.516 -1.182 1.00 92.94 631 TYR A C 1
ATOM 4854 O O . TYR A 1 631 ? 8.469 12.686 -2.048 1.00 92.94 631 TYR A O 1
ATOM 4862 N N . HIS A 1 632 ? 6.974 11.356 -1.049 1.00 91.06 632 HIS A N 1
ATOM 4863 C CA . HIS A 1 632 ? 7.177 10.204 -1.929 1.00 91.06 632 HIS A CA 1
ATOM 4864 C C . HIS A 1 632 ? 6.708 10.491 -3.365 1.00 91.06 632 HIS A C 1
ATOM 4866 O O . HIS A 1 632 ? 7.365 10.076 -4.316 1.00 91.06 632 HIS A O 1
ATOM 4872 N N . ARG A 1 633 ? 5.584 11.206 -3.545 1.00 86.50 633 ARG A N 1
ATOM 4873 C CA . ARG A 1 633 ? 4.939 11.360 -4.866 1.00 86.50 633 ARG A CA 1
ATOM 4874 C C . ARG A 1 633 ? 5.227 12.687 -5.560 1.00 86.50 633 ARG A C 1
ATOM 4876 O O . ARG A 1 633 ? 5.449 12.690 -6.765 1.00 86.50 633 ARG A O 1
ATOM 4883 N N . VAL A 1 634 ? 5.183 13.814 -4.845 1.00 87.88 634 VAL A N 1
ATOM 4884 C CA . VAL A 1 634 ? 5.183 15.157 -5.462 1.00 87.88 634 VAL A CA 1
ATOM 4885 C C . VAL A 1 634 ? 6.593 15.730 -5.597 1.00 87.88 634 VAL A C 1
ATOM 4887 O O . VAL A 1 634 ? 6.895 16.328 -6.628 1.00 87.88 634 VAL A O 1
ATOM 4890 N N . ILE A 1 635 ? 7.491 15.492 -4.633 1.00 88.75 635 ILE A N 1
ATOM 4891 C CA . ILE A 1 635 ? 8.890 15.956 -4.731 1.00 88.75 635 ILE A CA 1
ATOM 4892 C C . ILE A 1 635 ? 9.611 15.399 -5.972 1.00 88.75 635 ILE A C 1
ATOM 4894 O O . ILE A 1 635 ? 10.212 16.208 -6.680 1.00 88.75 635 ILE A O 1
ATOM 4898 N N . PRO A 1 636 ? 9.520 14.097 -6.329 1.00 87.94 636 PRO A N 1
ATOM 4899 C CA . PRO A 1 636 ? 10.152 13.591 -7.549 1.00 87.94 636 PRO A CA 1
ATOM 4900 C C . PRO A 1 636 ? 9.613 14.216 -8.839 1.00 87.94 636 PRO A C 1
ATOM 4902 O O . PRO A 1 636 ? 10.366 14.337 -9.799 1.00 87.94 636 PRO A O 1
ATOM 4905 N N . MET A 1 637 ? 8.346 14.652 -8.861 1.00 81.94 637 MET A N 1
ATOM 4906 C CA . MET A 1 637 ? 7.770 15.369 -10.007 1.00 81.94 637 MET A CA 1
ATOM 4907 C C . MET A 1 637 ? 8.275 16.820 -10.075 1.00 81.94 637 MET A C 1
ATOM 4909 O O . MET A 1 637 ? 8.686 17.282 -11.135 1.00 81.94 637 MET A O 1
ATOM 4913 N N . LEU A 1 638 ? 8.304 17.539 -8.946 1.00 81.44 638 LEU A N 1
ATOM 4914 C CA . LEU A 1 638 ? 8.770 18.933 -8.902 1.00 81.44 638 LEU A CA 1
ATOM 4915 C C . LEU A 1 638 ? 10.291 19.075 -9.066 1.00 81.44 638 LEU A C 1
ATOM 4917 O O . LEU A 1 638 ? 10.762 20.122 -9.512 1.00 81.44 638 LEU A O 1
ATOM 4921 N N . ALA A 1 639 ? 11.065 18.034 -8.752 1.00 83.06 639 ALA A N 1
ATOM 4922 C CA . ALA A 1 639 ? 12.514 17.990 -8.951 1.00 83.06 639 ALA A CA 1
ATOM 4923 C C . ALA A 1 639 ? 12.936 18.156 -10.427 1.00 83.06 639 ALA A C 1
ATOM 4925 O O . ALA A 1 639 ? 14.045 18.611 -10.695 1.00 83.06 639 ALA A O 1
ATOM 4926 N N . TRP A 1 640 ? 12.056 17.851 -11.388 1.00 72.75 640 TRP A N 1
ATOM 4927 C CA . TRP A 1 640 ? 12.322 18.050 -12.820 1.00 72.75 640 TRP A CA 1
ATOM 4928 C C . TRP A 1 640 ? 12.383 19.542 -13.190 1.00 72.75 640 TRP A C 1
ATOM 4930 O O . TRP A 1 640 ? 13.177 19.947 -14.036 1.00 72.75 640 TRP A O 1
ATOM 4940 N N . SER A 1 641 ? 11.566 20.371 -12.532 1.00 71.44 641 SER A N 1
ATOM 4941 C CA . SER A 1 641 ? 11.504 21.826 -12.732 1.00 71.44 641 SER A CA 1
ATOM 4942 C C . SER A 1 641 ? 12.308 22.633 -11.705 1.00 71.44 641 SER A C 1
ATOM 4944 O O . SER A 1 641 ? 12.700 23.763 -11.995 1.00 71.44 641 SER A O 1
ATOM 4946 N N . SER A 1 642 ? 12.569 22.072 -10.518 1.00 81.56 642 SER A N 1
ATOM 4947 C CA . SER A 1 642 ? 13.271 22.734 -9.413 1.00 81.56 642 SER A CA 1
ATOM 4948 C C . SER A 1 642 ? 14.597 22.038 -9.078 1.00 81.56 642 SER A C 1
ATOM 4950 O O . SER A 1 642 ? 14.618 21.054 -8.330 1.00 81.56 642 SER A O 1
ATOM 4952 N N . PRO A 1 643 ? 15.741 22.582 -9.547 1.00 83.25 643 PRO A N 1
ATOM 4953 C CA . PRO A 1 643 ? 17.067 22.089 -9.178 1.00 83.25 643 PRO A CA 1
ATOM 4954 C C . PRO A 1 643 ? 17.341 22.139 -7.669 1.00 83.25 643 PRO A C 1
ATOM 4956 O O . PRO A 1 643 ? 18.163 21.375 -7.171 1.00 83.25 643 PRO A O 1
ATOM 4959 N N . LEU A 1 644 ? 16.658 23.026 -6.935 1.00 85.44 644 LEU A N 1
ATOM 4960 C CA . LEU A 1 644 ? 16.763 23.112 -5.480 1.00 85.44 644 LEU A CA 1
ATOM 4961 C C . LEU A 1 644 ? 16.170 21.857 -4.823 1.00 85.44 644 LEU A C 1
ATOM 4963 O O . LEU A 1 644 ? 16.867 21.180 -4.071 1.00 85.44 644 LEU A O 1
ATOM 4967 N N . LEU A 1 645 ? 14.922 21.508 -5.160 1.00 90.38 645 LEU A N 1
ATOM 4968 C CA . LEU A 1 645 ? 14.266 20.302 -4.641 1.00 90.38 645 LEU A CA 1
ATOM 4969 C C . LEU A 1 645 ? 14.994 19.023 -5.079 1.00 90.38 645 LEU A C 1
ATOM 4971 O O . LEU A 1 645 ? 15.184 18.127 -4.257 1.00 90.38 645 LEU A O 1
ATOM 4975 N N . LEU A 1 646 ? 15.459 18.970 -6.333 1.00 91.31 646 LEU A N 1
ATOM 4976 C CA . LEU A 1 646 ? 16.268 17.871 -6.868 1.00 91.31 646 LEU A CA 1
ATOM 4977 C C . LEU A 1 646 ? 17.527 17.623 -6.032 1.00 91.31 646 LEU A C 1
ATOM 4979 O O . LEU A 1 646 ? 17.740 16.511 -5.555 1.00 91.31 646 LEU A O 1
ATOM 4983 N N . TYR A 1 647 ? 18.363 18.646 -5.833 1.00 93.00 647 TYR A N 1
ATOM 4984 C CA . TYR A 1 647 ? 19.619 18.466 -5.110 1.00 93.00 647 TYR A CA 1
ATOM 4985 C C . TYR A 1 647 ? 19.401 18.224 -3.611 1.00 93.00 647 TYR A C 1
ATOM 4987 O O . TYR A 1 647 ? 20.105 17.388 -3.050 1.00 93.00 647 TYR A O 1
ATOM 4995 N N . SER A 1 648 ? 18.396 18.842 -2.977 1.00 94.81 648 SER A N 1
ATOM 4996 C CA . SER A 1 648 ? 18.012 18.510 -1.595 1.00 94.81 648 SER A CA 1
ATOM 4997 C C . SER A 1 648 ? 17.602 17.038 -1.446 1.00 94.81 648 SER A C 1
ATOM 4999 O O . SER A 1 648 ? 18.072 16.363 -0.528 1.00 94.81 648 SER A O 1
ATOM 5001 N N . ALA A 1 649 ? 16.767 16.522 -2.355 1.00 95.25 649 ALA A N 1
ATOM 5002 C CA . ALA A 1 649 ? 16.322 15.128 -2.352 1.00 95.25 649 ALA A CA 1
ATOM 5003 C C . ALA A 1 649 ? 17.485 14.147 -2.594 1.00 95.25 649 ALA A C 1
ATOM 5005 O O . ALA A 1 649 ? 17.672 13.198 -1.827 1.00 95.25 649 ALA A O 1
ATOM 5006 N N . CYS A 1 650 ? 18.316 14.406 -3.609 1.00 93.88 650 CYS A N 1
ATOM 5007 C CA . CYS A 1 650 ? 19.465 13.558 -3.926 1.00 93.88 650 CYS A CA 1
ATOM 5008 C C . CYS A 1 650 ? 20.525 13.560 -2.811 1.00 93.88 650 CYS A C 1
ATOM 5010 O O . CYS A 1 650 ? 21.094 12.509 -2.517 1.00 93.88 650 CYS A O 1
ATOM 5012 N N . ALA A 1 651 ? 20.759 14.700 -2.151 1.00 93.81 651 ALA A N 1
ATOM 5013 C CA . ALA A 1 651 ? 21.701 14.807 -1.037 1.00 93.81 651 ALA A CA 1
ATOM 5014 C C . ALA A 1 651 ? 21.302 13.912 0.144 1.00 93.81 651 ALA A C 1
ATOM 5016 O O . ALA A 1 651 ? 22.130 13.149 0.641 1.00 93.81 651 ALA A O 1
ATOM 5017 N N . VAL A 1 652 ? 20.039 13.967 0.588 1.00 94.88 652 VAL A N 1
ATOM 5018 C CA . VAL A 1 652 ? 19.587 13.179 1.750 1.00 94.88 652 VAL A CA 1
ATOM 5019 C C . VAL A 1 652 ? 19.500 11.683 1.443 1.00 94.88 652 VAL A C 1
ATOM 5021 O O . VAL A 1 652 ? 19.856 10.870 2.295 1.00 94.88 652 VAL A O 1
ATOM 5024 N N . ALA A 1 653 ? 19.141 11.305 0.213 1.00 93.56 653 ALA A N 1
ATOM 5025 C CA . ALA A 1 653 ? 19.187 9.915 -0.236 1.00 93.56 653 ALA A CA 1
ATOM 5026 C C . ALA A 1 653 ? 20.621 9.360 -0.294 1.00 93.56 653 ALA A C 1
ATOM 5028 O O . ALA A 1 653 ? 20.881 8.258 0.190 1.00 93.56 653 ALA A O 1
ATOM 5029 N N . ALA A 1 654 ? 21.569 10.137 -0.829 1.00 91.38 654 ALA A N 1
ATOM 5030 C CA . ALA A 1 654 ? 22.982 9.769 -0.828 1.00 91.38 654 ALA A CA 1
ATOM 5031 C C . ALA A 1 654 ? 23.539 9.661 0.603 1.00 91.38 654 ALA A C 1
ATOM 5033 O O . ALA A 1 654 ? 24.234 8.692 0.907 1.00 91.38 654 ALA A O 1
ATOM 5034 N N . LYS A 1 655 ? 23.180 10.589 1.506 1.00 92.00 655 LYS A N 1
ATOM 5035 C CA . LYS A 1 655 ? 23.572 10.531 2.924 1.00 92.00 655 LYS A CA 1
ATOM 5036 C C . LYS A 1 655 ? 23.042 9.277 3.611 1.00 92.00 655 LYS A C 1
ATOM 5038 O O . LYS A 1 655 ? 23.825 8.572 4.243 1.00 92.00 655 LYS A O 1
ATOM 5043 N N . GLN A 1 656 ? 21.761 8.949 3.439 1.00 91.12 656 GLN A N 1
ATOM 5044 C CA . GLN A 1 656 ? 21.145 7.749 4.015 1.00 91.12 656 GLN A CA 1
ATOM 5045 C C . GLN A 1 656 ? 21.886 6.468 3.585 1.00 91.12 656 GLN A C 1
ATOM 5047 O O . GLN A 1 656 ? 22.219 5.635 4.431 1.00 91.12 656 GLN A O 1
ATOM 5052 N N . LEU A 1 657 ? 22.272 6.366 2.307 1.00 87.69 657 LEU A N 1
ATOM 5053 C CA . LEU A 1 657 ? 23.078 5.256 1.785 1.00 87.69 657 LEU A CA 1
ATOM 5054 C C . LEU A 1 657 ? 24.513 5.173 2.347 1.00 87.69 657 LEU A C 1
ATOM 5056 O O . LEU A 1 657 ? 25.114 4.104 2.268 1.00 87.69 657 LEU A O 1
ATOM 5060 N N . THR A 1 658 ? 25.080 6.240 2.930 1.00 85.38 658 THR A N 1
ATOM 5061 C CA . THR A 1 658 ? 26.384 6.151 3.633 1.00 85.38 658 THR A CA 1
ATOM 5062 C C . THR A 1 658 ? 26.292 5.531 5.022 1.00 85.38 658 THR A C 1
ATOM 5064 O O . THR A 1 658 ? 27.294 5.037 5.540 1.00 85.38 658 THR A O 1
ATOM 5067 N N . LEU A 1 659 ? 25.112 5.595 5.641 1.00 84.56 659 LEU A N 1
ATOM 5068 C CA . LEU A 1 659 ? 24.908 5.254 7.047 1.00 84.56 659 LEU A CA 1
ATOM 5069 C C . LEU A 1 659 ? 24.380 3.821 7.221 1.00 84.56 659 LEU A C 1
ATOM 5071 O O . LEU A 1 659 ? 24.663 3.189 8.240 1.00 84.56 659 LEU A O 1
ATOM 5075 N N . VAL A 1 660 ? 23.664 3.289 6.222 1.00 82.06 660 VAL A N 1
ATOM 5076 C CA . VAL A 1 660 ? 23.275 1.870 6.163 1.00 82.06 660 VAL A CA 1
ATOM 5077 C C . VAL A 1 660 ? 24.522 0.993 6.080 1.00 82.06 660 VAL A C 1
ATOM 5079 O O . VAL A 1 660 ? 25.357 1.146 5.187 1.00 82.06 660 VAL A O 1
ATOM 5082 N N . LYS A 1 661 ? 24.633 0.016 6.983 1.00 64.75 661 LYS A N 1
ATOM 5083 C CA . LYS A 1 661 ? 25.710 -0.979 6.935 1.00 64.75 661 LYS A CA 1
ATOM 5084 C C . LYS A 1 661 ? 25.255 -2.168 6.087 1.00 64.75 661 LYS A C 1
ATOM 5086 O O . LYS A 1 661 ? 24.158 -2.671 6.321 1.00 64.75 661 LYS A O 1
ATOM 5091 N N . PRO A 1 662 ? 26.068 -2.664 5.135 1.00 54.97 662 PRO A N 1
ATOM 5092 C CA . PRO A 1 662 ? 25.700 -3.843 4.362 1.00 54.97 662 PRO A CA 1
ATOM 5093 C C . PRO A 1 662 ? 25.538 -5.049 5.296 1.00 54.97 662 PRO A C 1
ATOM 5095 O O . PRO A 1 662 ? 26.484 -5.456 5.975 1.00 54.97 662 PRO A O 1
ATOM 5098 N N . SER A 1 663 ? 24.328 -5.609 5.329 1.00 41.75 663 SER A N 1
ATOM 5099 C CA . SER A 1 663 ? 24.030 -6.837 6.064 1.00 41.75 663 SER A CA 1
ATOM 5100 C C . SER A 1 663 ? 24.892 -7.985 5.539 1.00 41.75 663 SER A C 1
ATOM 5102 O O . SER A 1 663 ? 24.904 -8.266 4.343 1.00 41.75 663 SER A O 1
ATOM 5104 N N . LEU A 1 664 ? 25.567 -8.704 6.439 1.00 37.22 664 LEU A N 1
ATOM 5105 C CA . LEU A 1 664 ? 26.279 -9.947 6.111 1.00 37.22 664 LEU A CA 1
ATOM 5106 C C . LEU A 1 664 ? 25.329 -11.154 5.948 1.00 37.22 664 LEU A C 1
ATOM 5108 O O . LEU A 1 664 ? 25.794 -12.293 5.913 1.00 37.22 664 LEU A O 1
ATOM 5112 N N . GLN A 1 665 ? 24.011 -10.927 5.897 1.00 32.91 665 GLN A N 1
ATOM 5113 C CA . GLN A 1 665 ? 22.996 -11.981 5.963 1.00 32.91 665 GLN A CA 1
ATOM 5114 C C . GLN A 1 665 ? 21.814 -11.840 4.985 1.00 32.91 665 GLN A C 1
ATOM 5116 O O . GLN A 1 665 ? 20.870 -12.617 5.097 1.00 32.91 665 GLN A O 1
ATOM 5121 N N . GLU A 1 666 ? 21.875 -10.942 3.992 1.00 28.55 666 GLU A N 1
ATOM 5122 C CA . GLU A 1 666 ? 20.894 -10.898 2.889 1.00 28.55 666 GLU A CA 1
ATOM 5123 C C . GLU A 1 666 ? 21.559 -10.828 1.498 1.00 28.55 666 GLU A C 1
ATOM 5125 O O . GLU A 1 666 ? 22.512 -10.065 1.314 1.00 28.55 666 GLU A O 1
ATOM 5130 N N . PRO A 1 667 ? 21.065 -11.578 0.489 1.00 31.86 667 PRO A N 1
ATOM 5131 C CA . PRO A 1 667 ? 21.420 -11.366 -0.915 1.00 31.86 667 PRO A CA 1
ATOM 5132 C C . PRO A 1 667 ? 20.814 -10.060 -1.452 1.00 31.86 667 PRO A C 1
ATOM 5134 O O . PRO A 1 667 ? 19.654 -9.748 -1.191 1.00 31.86 667 PRO A O 1
ATOM 5137 N N . GLN A 1 668 ? 21.577 -9.317 -2.256 1.00 30.81 668 GLN A N 1
ATOM 5138 C CA . GLN A 1 668 ? 21.185 -8.001 -2.778 1.00 30.81 668 GLN A CA 1
ATOM 5139 C C . GLN A 1 668 ? 20.055 -8.080 -3.825 1.00 30.81 668 GLN A C 1
ATOM 5141 O O . GLN A 1 668 ? 20.297 -8.174 -5.028 1.00 30.81 668 GLN A O 1
ATOM 5146 N N . PHE A 1 669 ? 18.807 -7.975 -3.373 1.00 27.58 669 PHE A N 1
ATOM 5147 C CA . PHE A 1 669 ? 17.625 -7.847 -4.230 1.00 27.58 669 PHE A CA 1
ATOM 5148 C C . PHE A 1 669 ? 17.420 -6.408 -4.751 1.00 27.58 669 PHE A C 1
ATOM 5150 O O . PHE A 1 669 ? 16.475 -5.746 -4.351 1.00 27.58 669 PHE A O 1
ATOM 5157 N N . TYR A 1 670 ? 18.277 -5.933 -5.665 1.00 33.53 670 TYR A N 1
ATOM 5158 C CA . TYR A 1 670 ? 17.936 -4.909 -6.678 1.00 33.53 670 TYR A CA 1
ATOM 5159 C C . TYR A 1 670 ? 19.023 -4.850 -7.764 1.00 33.53 670 TYR A C 1
ATOM 5161 O O . TYR A 1 670 ? 20.112 -4.330 -7.535 1.00 33.53 670 TYR A O 1
ATOM 5169 N N . ILE A 1 671 ? 18.732 -5.334 -8.978 1.00 28.91 671 ILE A N 1
ATOM 5170 C CA . ILE A 1 671 ? 19.670 -5.215 -10.107 1.00 28.91 671 ILE A CA 1
ATOM 5171 C C . ILE A 1 671 ? 19.522 -3.834 -10.757 1.00 28.91 671 ILE A C 1
ATOM 5173 O O . ILE A 1 671 ? 18.604 -3.600 -11.541 1.00 28.91 671 ILE A O 1
ATOM 5177 N N . HIS A 1 672 ? 20.485 -2.948 -10.499 1.00 36.97 672 HIS A N 1
ATOM 5178 C CA . HIS A 1 672 ? 20.785 -1.799 -11.357 1.00 36.97 672 HIS A CA 1
ATOM 5179 C C . HIS A 1 672 ? 22.220 -1.930 -11.903 1.00 36.97 672 HIS A C 1
ATOM 5181 O O . HIS A 1 672 ? 23.148 -2.055 -11.100 1.00 36.97 672 HIS A O 1
ATOM 5187 N N . PRO A 1 673 ? 22.453 -1.827 -13.231 1.00 35.72 673 PRO A N 1
ATOM 5188 C CA . PRO A 1 673 ? 23.793 -1.955 -13.830 1.00 35.72 673 PRO A CA 1
ATOM 5189 C C . PRO A 1 673 ? 24.858 -0.974 -13.306 1.00 35.72 673 PRO A C 1
ATOM 5191 O O . PRO A 1 673 ? 26.048 -1.187 -13.507 1.00 35.72 673 PRO A O 1
ATOM 5194 N N . TRP A 1 674 ? 24.447 0.096 -12.622 1.00 35.41 674 TRP A N 1
ATOM 5195 C CA . TRP A 1 674 ? 25.337 1.112 -12.057 1.00 35.41 674 TRP A CA 1
ATOM 5196 C C . TRP A 1 674 ? 26.066 0.666 -10.779 1.00 35.41 674 TRP A C 1
ATOM 5198 O O . TRP A 1 674 ? 27.138 1.188 -10.471 1.00 35.41 674 TRP A O 1
ATOM 5208 N N . GLN A 1 675 ? 25.552 -0.333 -10.050 1.00 42.97 675 GLN A N 1
ATOM 5209 C CA . GLN A 1 675 ? 26.183 -0.775 -8.798 1.00 42.97 675 GLN A CA 1
ATOM 5210 C C . GLN A 1 675 ? 27.512 -1.522 -9.010 1.00 42.97 675 GLN A C 1
ATOM 5212 O O . GLN A 1 675 ? 28.356 -1.515 -8.117 1.00 42.97 675 GLN A O 1
ATOM 5217 N N . THR A 1 676 ? 27.760 -2.107 -10.189 1.00 40.19 676 THR A N 1
ATOM 5218 C CA . THR A 1 676 ? 28.974 -2.907 -10.450 1.00 40.19 676 THR A CA 1
ATOM 5219 C C . THR A 1 676 ? 30.266 -2.098 -10.627 1.00 40.19 676 THR A C 1
ATOM 5221 O O . THR A 1 676 ? 31.330 -2.699 -10.760 1.00 40.19 676 THR A O 1
ATOM 5224 N N . SER A 1 677 ? 30.216 -0.760 -10.605 1.00 40.75 677 SER A N 1
ATOM 5225 C CA . SER A 1 677 ? 31.415 0.101 -10.632 1.00 40.75 677 SER A CA 1
ATOM 5226 C C . SER A 1 677 ? 31.462 1.192 -9.554 1.00 40.75 677 SER A C 1
ATOM 5228 O O . SER A 1 677 ? 32.541 1.720 -9.294 1.00 40.75 677 SER A O 1
ATOM 5230 N N . PHE A 1 678 ? 30.338 1.528 -8.911 1.00 43.66 678 PHE A N 1
ATOM 5231 C CA . PHE A 1 678 ? 30.216 2.689 -8.015 1.00 43.66 678 PHE A CA 1
ATOM 5232 C C . PHE A 1 678 ? 30.114 2.352 -6.517 1.00 43.66 678 PHE A C 1
ATOM 5234 O O . PHE A 1 678 ? 29.527 3.102 -5.744 1.00 43.66 678 PHE A O 1
ATOM 5241 N N . GLN A 1 679 ? 30.774 1.285 -6.052 1.00 46.53 679 GLN A N 1
ATOM 5242 C CA . GLN A 1 679 ? 30.942 1.017 -4.610 1.00 46.53 679 GLN A CA 1
ATOM 5243 C C . GLN A 1 679 ? 31.978 1.953 -3.934 1.00 46.53 679 GLN A C 1
ATOM 5245 O O . GLN A 1 679 ? 32.676 1.560 -2.999 1.00 46.53 679 GLN A O 1
ATOM 5250 N N . LYS A 1 680 ? 32.116 3.190 -4.425 1.00 49.91 680 LYS A N 1
ATOM 5251 C CA . LYS A 1 680 ? 32.968 4.234 -3.852 1.00 49.91 680 LYS A CA 1
ATOM 5252 C C . LYS A 1 680 ? 32.174 5.524 -3.686 1.00 49.91 680 LYS A C 1
ATOM 5254 O O . LYS A 1 680 ? 31.688 6.099 -4.653 1.00 49.91 680 LYS A O 1
ATOM 5259 N N . ASP A 1 681 ? 32.101 5.943 -2.429 1.00 71.44 681 ASP A N 1
ATOM 5260 C CA . ASP A 1 681 ? 31.818 7.303 -1.984 1.00 71.44 681 ASP A CA 1
ATOM 5261 C C . ASP A 1 681 ? 30.423 7.872 -2.306 1.00 71.44 681 ASP A C 1
ATOM 5263 O O . ASP A 1 681 ? 30.279 9.000 -2.775 1.00 71.44 681 ASP A O 1
ATOM 5267 N N . PHE A 1 682 ? 29.367 7.175 -1.855 1.00 84.62 682 PHE A N 1
ATOM 5268 C CA . PHE A 1 682 ? 28.067 7.815 -1.557 1.00 84.62 682 PHE A CA 1
ATOM 5269 C C . PHE A 1 682 ? 28.217 9.075 -0.677 1.00 84.62 682 PHE A C 1
ATOM 5271 O O . PHE A 1 682 ? 27.423 10.004 -0.794 1.00 84.62 682 PHE A O 1
ATOM 5278 N N . ALA A 1 683 ? 29.274 9.156 0.142 1.00 82.81 683 ALA A N 1
ATOM 5279 C CA . ALA A 1 683 ? 29.602 10.338 0.937 1.00 82.81 683 ALA A CA 1
ATOM 5280 C C . ALA A 1 683 ? 30.037 11.531 0.072 1.00 82.81 683 ALA A C 1
ATOM 5282 O O . ALA A 1 683 ? 29.667 12.664 0.367 1.00 82.81 683 ALA A O 1
ATOM 5283 N N . TRP A 1 684 ? 30.745 11.288 -1.037 1.00 83.44 684 TRP A N 1
ATOM 5284 C CA . TRP A 1 684 ? 31.053 12.341 -2.002 1.00 83.44 684 TRP A CA 1
ATOM 5285 C C . TRP A 1 684 ? 29.779 12.849 -2.681 1.00 83.44 684 TRP A C 1
ATOM 5287 O O . TRP A 1 684 ? 29.593 14.057 -2.793 1.00 83.44 684 TRP A O 1
ATOM 5297 N N . TYR A 1 685 ? 28.863 11.949 -3.056 1.00 85.62 685 TYR A N 1
ATOM 5298 C CA . TYR A 1 685 ? 27.562 12.321 -3.622 1.00 85.62 685 TYR A CA 1
ATOM 5299 C C . TYR A 1 685 ? 26.678 13.103 -2.638 1.00 85.62 685 TYR A C 1
ATOM 5301 O O . TYR A 1 685 ? 26.080 14.105 -3.028 1.00 85.62 685 TYR A O 1
ATOM 5309 N N . SER A 1 686 ? 26.655 12.702 -1.362 1.00 88.75 686 SER A N 1
ATOM 5310 C CA . SER A 1 686 ? 25.992 13.421 -0.266 1.00 88.75 686 SER A CA 1
ATOM 5311 C C . SER A 1 686 ? 26.434 14.885 -0.223 1.00 88.75 686 SER A C 1
ATOM 5313 O O . SER A 1 686 ? 25.606 15.782 -0.377 1.00 88.75 686 SER A O 1
ATOM 5315 N N . THR A 1 687 ? 27.742 15.130 -0.098 1.00 86.69 687 THR A N 1
ATOM 5316 C CA . THR A 1 687 ? 28.312 16.484 -0.029 1.00 86.69 687 THR A CA 1
ATOM 5317 C C . THR A 1 687 ? 28.133 17.250 -1.345 1.00 86.69 687 THR A C 1
ATOM 5319 O O . THR A 1 687 ? 27.592 18.351 -1.332 1.00 86.69 687 THR A O 1
ATOM 5322 N N . LYS A 1 688 ? 28.453 16.642 -2.500 1.00 86.00 688 LYS A N 1
ATOM 5323 C CA . LYS A 1 688 ? 28.274 17.214 -3.855 1.00 86.00 688 LYS A CA 1
ATOM 5324 C C . LYS A 1 688 ? 26.881 17.809 -4.066 1.00 86.00 688 LYS A C 1
ATOM 5326 O O . LYS A 1 688 ? 26.752 18.865 -4.690 1.00 86.00 688 LYS A O 1
ATOM 5331 N N . TYR A 1 689 ? 25.838 17.114 -3.614 1.00 91.50 689 TYR A N 1
ATOM 5332 C CA . TYR A 1 689 ? 24.459 17.564 -3.783 1.00 91.50 689 TYR A CA 1
ATOM 5333 C C . TYR A 1 689 ? 23.997 18.506 -2.672 1.00 91.50 689 TYR A C 1
ATOM 5335 O O . TYR A 1 689 ? 23.284 19.463 -2.972 1.00 91.50 689 TYR A O 1
ATOM 5343 N N . TYR A 1 690 ? 24.463 18.320 -1.436 1.00 91.88 690 TYR A N 1
ATOM 5344 C CA . TYR A 1 690 ? 24.206 19.257 -0.343 1.00 91.88 690 TYR A CA 1
ATOM 5345 C C . TYR A 1 690 ? 24.779 20.648 -0.645 1.00 91.88 690 TYR A C 1
ATOM 5347 O O . TYR A 1 690 ? 24.044 21.633 -0.607 1.00 91.88 690 TYR A O 1
ATOM 5355 N N . ASP A 1 691 ? 26.041 20.729 -1.076 1.00 83.56 691 ASP A N 1
ATOM 5356 C CA . ASP A 1 691 ? 26.710 21.985 -1.435 1.00 83.56 691 ASP A CA 1
ATOM 5357 C C . ASP A 1 691 ? 25.965 22.721 -2.559 1.00 83.56 691 ASP A C 1
ATOM 5359 O O . ASP A 1 691 ? 25.789 23.941 -2.506 1.00 83.56 691 ASP A O 1
ATOM 5363 N N . ARG A 1 692 ? 25.463 21.985 -3.564 1.00 85.06 692 ARG A N 1
ATOM 5364 C CA . ARG A 1 692 ? 24.629 22.545 -4.643 1.00 85.06 692 ARG A CA 1
ATOM 5365 C C . ARG A 1 692 ? 23.282 23.053 -4.127 1.00 85.06 692 ARG A C 1
ATOM 5367 O O . ARG A 1 692 ? 22.869 24.142 -4.522 1.00 85.06 692 ARG A O 1
ATOM 5374 N N . ALA A 1 693 ? 22.608 22.296 -3.263 1.00 88.44 693 ALA A N 1
ATOM 5375 C CA . ALA A 1 693 ? 21.326 22.687 -2.683 1.00 88.44 693 ALA A CA 1
ATOM 5376 C C . ALA A 1 693 ? 21.463 23.945 -1.809 1.00 88.44 693 ALA A C 1
ATOM 5378 O O . ALA A 1 693 ? 20.715 24.902 -1.999 1.00 88.44 693 ALA A O 1
ATOM 5379 N N . ILE A 1 694 ? 22.467 23.990 -0.926 1.00 85.81 694 ILE A N 1
ATOM 5380 C CA . ILE A 1 694 ? 22.771 25.146 -0.069 1.00 85.81 694 ILE A CA 1
ATOM 5381 C C . ILE A 1 694 ? 23.188 26.364 -0.904 1.00 85.81 694 ILE A C 1
ATOM 5383 O O . ILE A 1 694 ? 22.683 27.460 -0.665 1.00 85.81 694 ILE A O 1
ATOM 5387 N N . SER A 1 695 ? 24.031 26.192 -1.928 1.00 80.50 695 SER A N 1
ATOM 5388 C CA . SER A 1 695 ? 24.437 27.294 -2.819 1.00 80.50 695 SER A CA 1
ATOM 5389 C C . SER A 1 695 ? 23.247 27.923 -3.551 1.00 80.50 695 SER A C 1
ATOM 5391 O O . SER A 1 695 ? 23.170 29.146 -3.674 1.00 80.50 695 SER A O 1
ATOM 5393 N N . LEU A 1 696 ? 22.295 27.102 -4.014 1.00 81.88 696 LEU A N 1
ATOM 5394 C CA . LEU A 1 696 ? 21.044 27.590 -4.597 1.00 81.88 696 LEU A CA 1
ATOM 5395 C C . LEU A 1 696 ? 20.178 28.294 -3.544 1.00 81.88 696 LEU A C 1
ATOM 5397 O O . LEU A 1 696 ? 19.742 29.418 -3.778 1.00 81.88 696 LEU A O 1
ATOM 5401 N N . LEU A 1 697 ? 19.965 27.664 -2.384 1.00 82.94 697 LEU A N 1
ATOM 5402 C CA . LEU A 1 697 ? 19.146 28.190 -1.289 1.00 82.94 697 LEU A CA 1
ATOM 5403 C C . LEU A 1 697 ? 19.620 29.585 -0.851 1.00 82.94 697 LEU A C 1
ATOM 5405 O O . LEU A 1 697 ? 18.835 30.532 -0.868 1.00 82.94 697 LEU A O 1
ATOM 5409 N N . LEU A 1 698 ? 20.915 29.732 -0.548 1.00 80.19 698 LEU A N 1
ATOM 5410 C CA . LEU A 1 698 ? 21.535 31.009 -0.185 1.00 80.19 698 LEU A CA 1
ATOM 5411 C C . LEU A 1 698 ? 21.415 32.037 -1.317 1.00 80.19 698 LEU A C 1
ATOM 5413 O O . LEU A 1 698 ? 21.013 33.173 -1.072 1.00 80.19 698 LEU A O 1
ATOM 5417 N N . GLY A 1 699 ? 21.673 31.630 -2.565 1.00 72.31 699 GLY A N 1
ATOM 5418 C CA . GLY A 1 699 ? 21.511 32.492 -3.736 1.00 72.31 699 GLY A CA 1
ATOM 5419 C C . GLY A 1 699 ? 20.091 33.049 -3.883 1.00 72.31 699 GLY A C 1
ATOM 5420 O O . GLY A 1 699 ? 19.925 34.214 -4.254 1.00 72.31 699 GLY A O 1
ATOM 5421 N N . TYR A 1 700 ? 19.061 32.270 -3.545 1.00 71.31 700 TYR A N 1
ATOM 5422 C CA . TYR A 1 700 ? 17.674 32.736 -3.551 1.00 71.31 700 TYR A CA 1
ATOM 5423 C C . TYR A 1 700 ? 17.347 33.650 -2.361 1.00 71.31 700 TYR A C 1
ATOM 5425 O O . TYR A 1 700 ? 16.662 34.653 -2.558 1.00 71.31 700 TYR A O 1
ATOM 5433 N N . VAL A 1 701 ? 17.902 33.396 -1.171 1.00 68.44 701 VAL A N 1
ATOM 5434 C CA . VAL A 1 701 ? 17.769 34.286 0.000 1.00 68.44 701 VAL A CA 1
ATOM 5435 C C . VAL A 1 701 ? 18.405 35.657 -0.261 1.00 68.44 701 VAL A C 1
ATOM 5437 O O . VAL A 1 701 ? 17.755 36.685 -0.065 1.00 68.44 701 VAL A O 1
ATOM 5440 N N . SER A 1 702 ? 19.625 35.713 -0.805 1.00 67.81 702 SER A N 1
ATOM 5441 C CA . SER A 1 702 ? 20.266 36.985 -1.183 1.00 67.81 702 SER A CA 1
ATOM 5442 C C . SER A 1 702 ? 19.465 37.754 -2.245 1.00 67.81 702 SER A C 1
ATOM 5444 O O . SER A 1 702 ? 19.411 38.983 -2.212 1.00 67.81 702 SER A O 1
ATOM 5446 N N . ASN A 1 703 ? 18.784 37.042 -3.152 1.00 59.59 703 ASN A N 1
ATOM 5447 C CA . ASN A 1 703 ? 17.890 37.605 -4.174 1.00 59.59 703 ASN A CA 1
ATOM 5448 C C . ASN A 1 703 ? 16.524 38.090 -3.646 1.00 59.59 703 ASN A C 1
ATOM 5450 O O . ASN A 1 703 ? 15.792 38.736 -4.402 1.00 59.59 703 ASN A O 1
ATOM 5454 N N . LEU A 1 704 ? 16.164 37.761 -2.400 1.00 60.50 704 LEU A N 1
ATOM 5455 C CA . LEU A 1 704 ? 15.018 38.332 -1.679 1.00 60.50 704 LEU A CA 1
ATOM 5456 C C . LEU A 1 704 ? 15.428 39.585 -0.886 1.00 60.50 704 LEU A C 1
ATOM 5458 O O . LEU A 1 704 ? 14.629 40.502 -0.734 1.00 60.50 704 LEU A O 1
ATOM 5462 N N . SER A 1 705 ? 16.686 39.659 -0.438 1.00 52.44 705 SER A N 1
ATOM 5463 C CA . SER A 1 705 ? 17.227 40.783 0.346 1.00 52.44 705 SER A CA 1
ATOM 5464 C C . SER A 1 705 ? 17.675 42.004 -0.479 1.00 52.44 705 SER A C 1
ATOM 5466 O O . SER A 1 705 ? 18.110 42.995 0.102 1.00 52.44 705 SER A O 1
ATOM 5468 N N . SER A 1 706 ? 17.630 41.944 -1.813 1.00 45.84 706 SER A N 1
ATOM 5469 C CA . SER A 1 706 ? 18.243 42.930 -2.729 1.00 45.84 706 SER A CA 1
ATOM 5470 C C . SER A 1 706 ? 17.217 43.714 -3.568 1.00 45.84 706 SER A C 1
ATOM 5472 O O . SER A 1 706 ? 17.455 44.051 -4.728 1.00 45.84 706 SER A O 1
ATOM 5474 N N . GLY A 1 707 ? 16.049 43.996 -2.983 1.00 42.06 707 GLY A N 1
ATOM 5475 C CA . GLY A 1 707 ? 14.979 44.769 -3.617 1.00 42.06 707 GLY A CA 1
ATOM 5476 C C . GLY A 1 707 ? 15.278 46.272 -3.715 1.00 42.06 707 GLY A C 1
ATOM 5477 O O . GLY A 1 707 ? 15.207 46.972 -2.715 1.00 42.06 707 GLY A O 1
ATOM 5478 N N . ASP A 1 708 ? 15.521 46.730 -4.945 1.00 35.94 708 ASP A N 1
ATOM 5479 C CA . ASP A 1 708 ? 15.585 48.126 -5.419 1.00 35.94 708 ASP A CA 1
ATOM 5480 C C . ASP A 1 708 ? 16.720 49.040 -4.902 1.00 35.94 708 ASP A C 1
ATOM 5482 O O . ASP A 1 708 ? 16.598 49.770 -3.921 1.00 35.94 708 ASP A O 1
ATOM 5486 N N . SER A 1 709 ? 17.806 49.108 -5.680 1.00 30.56 709 SER A N 1
ATOM 5487 C CA . SER A 1 709 ? 18.244 50.392 -6.256 1.00 30.56 709 SER A CA 1
ATOM 5488 C C . SER A 1 709 ? 19.200 50.165 -7.435 1.00 30.56 709 SER A C 1
ATOM 5490 O O . SER A 1 709 ? 20.199 49.460 -7.306 1.00 30.56 709 SER A O 1
ATOM 5492 N N . GLY A 1 710 ? 18.915 50.776 -8.592 1.00 28.30 710 GLY A N 1
ATOM 5493 C CA . GLY A 1 710 ? 19.858 50.844 -9.721 1.00 28.30 710 GLY A CA 1
ATOM 5494 C C . GLY A 1 710 ? 19.352 50.294 -11.056 1.00 28.30 710 GLY A C 1
ATOM 5495 O O . GLY A 1 710 ? 19.667 49.171 -11.451 1.00 28.30 710 GLY A O 1
ATOM 5496 N N . GLN A 1 711 ? 18.680 51.149 -11.832 1.00 40.00 711 GLN A N 1
ATOM 5497 C CA . GLN A 1 711 ? 18.884 51.119 -13.284 1.00 40.00 711 GLN A CA 1
ATOM 5498 C C . GLN A 1 711 ? 20.328 51.565 -13.601 1.00 40.00 711 GLN A C 1
ATOM 5500 O O . GLN A 1 711 ? 20.960 52.234 -12.791 1.00 40.00 711 GLN A O 1
ATOM 5505 N N . GLU A 1 712 ? 20.820 51.212 -14.794 1.00 31.88 712 GLU A N 1
ATOM 5506 C CA . GLU A 1 712 ? 22.180 51.497 -15.295 1.00 31.88 712 GLU A CA 1
ATOM 5507 C C . GLU A 1 712 ? 23.336 50.752 -14.583 1.00 31.88 712 GLU A C 1
ATOM 5509 O O . GLU A 1 712 ? 23.899 51.233 -13.604 1.00 31.88 712 GLU A O 1
ATOM 5514 N N . ASN A 1 713 ? 23.730 49.601 -15.167 1.00 28.92 713 ASN A N 1
ATOM 5515 C CA . ASN A 1 713 ? 25.120 49.103 -15.386 1.00 28.92 713 ASN A CA 1
ATOM 5516 C C . ASN A 1 713 ? 25.303 47.559 -15.400 1.00 28.92 713 ASN A C 1
ATOM 5518 O O . ASN A 1 713 ? 26.396 47.052 -15.170 1.00 28.92 713 ASN A O 1
ATOM 5522 N N . ALA A 1 714 ? 24.281 46.778 -15.777 1.00 27.86 714 ALA A N 1
ATOM 5523 C CA . ALA A 1 714 ? 24.397 45.317 -15.959 1.00 27.86 714 ALA A CA 1
ATOM 5524 C C . ALA A 1 714 ? 24.785 44.859 -17.393 1.00 27.86 714 ALA A C 1
ATOM 5526 O O . ALA A 1 714 ? 24.648 43.687 -17.742 1.00 27.86 714 ALA A O 1
ATOM 5527 N N . LEU A 1 715 ? 25.276 45.759 -18.252 1.00 28.36 715 LEU A N 1
ATOM 5528 C CA . LEU A 1 715 ? 25.448 45.521 -19.697 1.00 28.36 715 LEU A CA 1
ATOM 5529 C C . LEU A 1 715 ? 26.805 44.887 -20.095 1.00 28.36 715 LEU A C 1
ATOM 5531 O O . LEU A 1 715 ? 27.317 45.156 -21.182 1.00 28.36 715 LEU A O 1
ATOM 5535 N N . GLN A 1 716 ? 27.409 44.049 -19.235 1.00 28.98 716 GLN A N 1
ATOM 5536 C CA . GLN A 1 716 ? 28.714 43.429 -19.548 1.00 28.98 716 GLN A CA 1
ATOM 5537 C C . GLN A 1 716 ? 29.036 42.034 -18.968 1.00 28.98 716 GLN A C 1
ATOM 5539 O O . GLN A 1 716 ? 30.105 41.511 -19.273 1.00 28.98 716 GLN A O 1
ATOM 5544 N N . GLN A 1 717 ? 28.136 41.368 -18.228 1.00 27.83 717 GLN A N 1
ATOM 5545 C CA . GLN A 1 717 ? 28.348 39.979 -17.748 1.00 27.83 717 GLN A CA 1
ATOM 5546 C C . GLN A 1 717 ? 27.353 38.956 -18.335 1.00 27.83 717 GLN A C 1
ATOM 5548 O O . GLN A 1 717 ? 26.960 37.980 -17.705 1.00 27.83 717 GLN A O 1
ATOM 5553 N N . SER A 1 718 ? 26.985 39.134 -19.607 1.00 31.41 718 SER A N 1
ATOM 5554 C CA . SER A 1 718 ? 26.082 38.238 -20.350 1.00 31.41 718 SER A CA 1
ATOM 5555 C C . SER A 1 718 ? 26.776 36.969 -20.898 1.00 31.41 718 SER A C 1
ATOM 5557 O O . SER A 1 718 ? 26.668 36.670 -22.090 1.00 31.41 718 SER A O 1
ATOM 5559 N N . LYS A 1 719 ? 27.499 36.212 -20.056 1.00 30.30 719 LYS A N 1
ATOM 5560 C CA . LYS A 1 719 ? 28.054 34.881 -20.398 1.00 30.30 719 LYS A CA 1
ATOM 5561 C C . LYS A 1 719 ? 28.147 33.932 -19.189 1.00 30.30 719 LYS A C 1
ATOM 5563 O O . LYS A 1 719 ? 29.247 33.628 -18.749 1.00 30.30 719 LYS A O 1
ATOM 5568 N N . HIS A 1 720 ? 26.999 33.467 -18.686 1.00 28.97 720 HIS A N 1
ATOM 5569 C CA . HIS A 1 720 ? 26.693 32.071 -18.289 1.00 28.97 720 HIS A CA 1
ATOM 5570 C C . HIS A 1 720 ? 25.434 32.012 -17.394 1.00 28.97 720 HIS A C 1
ATOM 5572 O O . HIS A 1 720 ? 25.261 32.838 -16.510 1.00 28.97 720 HIS A O 1
ATOM 5578 N N . GLY A 1 721 ? 24.584 30.996 -17.600 1.00 28.95 721 GLY A N 1
ATOM 5579 C CA . GLY A 1 721 ? 23.652 30.469 -16.589 1.00 28.95 721 GLY A CA 1
ATOM 5580 C C . GLY A 1 721 ? 22.516 31.375 -16.084 1.00 28.95 721 GLY A C 1
ATOM 5581 O O . GLY A 1 721 ? 22.564 31.850 -14.956 1.00 28.95 721 GLY A O 1
ATOM 5582 N N . HIS A 1 722 ? 21.411 31.490 -16.831 1.00 33.69 722 HIS A N 1
ATOM 5583 C CA . HIS A 1 722 ? 20.125 31.849 -16.213 1.00 33.69 722 HIS A CA 1
ATOM 5584 C C . HIS A 1 722 ? 19.533 30.640 -15.469 1.00 33.69 722 HIS A C 1
ATOM 5586 O O . HIS A 1 722 ? 19.236 29.606 -16.076 1.00 33.69 722 HIS A O 1
ATOM 5592 N N . ASN A 1 723 ? 19.320 30.780 -14.159 1.00 38.16 723 ASN A N 1
ATOM 5593 C CA . ASN A 1 723 ? 18.473 29.894 -13.359 1.00 38.16 723 ASN A CA 1
ATOM 5594 C C . ASN A 1 723 ? 17.148 30.604 -13.033 1.00 38.16 723 ASN A C 1
ATOM 5596 O O . ASN A 1 723 ? 17.187 31.788 -12.695 1.00 38.16 723 ASN A O 1
ATOM 5600 N N . PRO A 1 724 ? 15.991 29.919 -13.130 1.00 39.62 724 PRO A N 1
ATOM 5601 C CA . PRO A 1 724 ? 14.725 30.452 -12.632 1.00 39.62 724 PRO A CA 1
ATOM 5602 C C . PRO A 1 724 ? 14.815 30.837 -11.150 1.00 39.62 724 PRO A C 1
ATOM 5604 O O . PRO A 1 724 ? 15.503 30.165 -10.380 1.00 39.62 724 PRO A O 1
ATOM 5607 N N . LYS A 1 725 ? 14.086 31.882 -10.737 1.00 42.06 725 LYS A N 1
ATOM 5608 C CA . LYS A 1 725 ? 13.760 32.082 -9.318 1.00 42.06 725 LYS A CA 1
ATOM 5609 C C . LYS A 1 725 ? 12.658 31.074 -8.938 1.00 42.06 725 LYS A C 1
ATOM 5611 O O . LYS A 1 725 ? 11.664 31.023 -9.662 1.00 42.06 725 LYS A O 1
ATOM 5616 N N . PRO A 1 726 ? 12.807 30.294 -7.854 1.00 47.78 726 PRO A N 1
ATOM 5617 C CA . PRO A 1 726 ? 11.770 29.390 -7.370 1.00 47.78 726 PRO A CA 1
ATOM 5618 C C . PRO A 1 726 ? 10.659 30.168 -6.663 1.00 47.78 726 PRO A C 1
ATOM 5620 O O . PRO A 1 726 ? 10.853 31.308 -6.225 1.00 47.78 726 PRO A O 1
ATOM 5623 N N . CYS A 1 727 ? 9.506 29.532 -6.477 1.00 58.69 727 CYS A N 1
ATOM 5624 C CA . CYS A 1 727 ? 8.467 30.073 -5.607 1.00 58.69 727 CYS A CA 1
ATOM 5625 C C . CYS A 1 727 ? 8.882 29.964 -4.126 1.00 58.69 727 CYS A C 1
ATOM 5627 O O . CYS A 1 727 ? 9.537 29.003 -3.726 1.00 58.69 727 CYS A O 1
ATOM 5629 N N . GLY A 1 728 ? 8.450 30.907 -3.276 1.00 60.94 728 GLY A N 1
ATOM 5630 C CA . GLY A 1 728 ? 8.816 30.931 -1.846 1.00 60.94 728 GLY A CA 1
ATOM 5631 C C . GLY A 1 728 ? 8.480 29.640 -1.081 1.00 60.94 728 GLY A C 1
ATOM 5632 O O . GLY A 1 728 ? 9.199 29.255 -0.162 1.00 60.94 728 GLY A O 1
ATOM 5633 N N . ASN A 1 729 ? 7.449 28.913 -1.520 1.00 70.44 729 ASN A N 1
ATOM 5634 C CA . ASN A 1 729 ? 7.075 27.611 -0.968 1.00 70.44 729 ASN A CA 1
ATOM 5635 C C . ASN A 1 729 ? 8.195 26.564 -1.142 1.00 70.44 729 ASN A C 1
ATOM 5637 O O . ASN A 1 729 ? 8.448 25.786 -0.225 1.00 70.44 729 ASN A O 1
ATOM 5641 N N . GLU A 1 730 ? 8.897 26.554 -2.283 1.00 77.00 730 GLU A N 1
ATOM 5642 C CA . GLU A 1 730 ? 9.982 25.599 -2.559 1.00 77.00 730 GLU A CA 1
ATOM 5643 C C . GLU A 1 730 ? 11.160 25.773 -1.596 1.00 77.00 730 GLU A C 1
ATOM 5645 O O . GLU A 1 730 ? 11.780 24.786 -1.217 1.00 77.00 730 GLU A O 1
ATOM 5650 N N . ILE A 1 731 ? 11.440 27.008 -1.163 1.00 81.94 731 ILE A N 1
ATOM 5651 C CA . ILE A 1 731 ? 12.496 27.326 -0.189 1.00 81.94 731 ILE A CA 1
ATOM 5652 C C . ILE A 1 731 ? 12.197 26.636 1.151 1.00 81.94 731 ILE A C 1
ATOM 5654 O O . ILE A 1 731 ? 13.066 25.963 1.704 1.00 81.94 731 ILE A O 1
ATOM 5658 N N . ILE A 1 732 ? 10.951 26.729 1.635 1.00 83.50 732 ILE A N 1
ATOM 5659 C CA . ILE A 1 732 ? 10.497 26.072 2.876 1.00 83.50 732 ILE A CA 1
ATOM 5660 C C . ILE A 1 732 ? 10.579 24.545 2.741 1.00 83.50 732 ILE A C 1
ATOM 5662 O O . ILE A 1 732 ? 11.081 23.862 3.637 1.00 83.50 732 ILE A O 1
ATOM 5666 N N . ILE A 1 733 ? 10.115 24.003 1.613 1.00 89.12 733 ILE A N 1
ATOM 5667 C CA . ILE A 1 733 ? 10.113 22.560 1.340 1.00 89.12 733 ILE A CA 1
ATOM 5668 C C . ILE A 1 733 ? 11.552 22.018 1.272 1.00 89.12 733 ILE A C 1
ATOM 5670 O O . ILE A 1 733 ? 11.861 21.024 1.931 1.00 89.12 733 ILE A O 1
ATOM 5674 N N . ALA A 1 734 ? 12.446 22.689 0.541 1.00 90.69 734 ALA A N 1
ATOM 5675 C CA . ALA A 1 734 ? 13.850 22.312 0.394 1.00 90.69 734 ALA A CA 1
ATOM 5676 C C . ALA A 1 734 ? 14.617 22.386 1.718 1.00 90.69 734 ALA A C 1
ATOM 5678 O O . ALA A 1 734 ? 15.324 21.440 2.065 1.00 90.69 734 ALA A O 1
ATOM 5679 N N . ALA A 1 735 ? 14.437 23.464 2.489 1.00 89.44 735 ALA A N 1
ATOM 5680 C CA . ALA A 1 735 ? 15.023 23.593 3.820 1.00 89.44 735 ALA A CA 1
ATOM 5681 C C . ALA A 1 735 ? 14.528 22.480 4.764 1.00 89.44 735 ALA A C 1
ATOM 5683 O O . ALA A 1 735 ? 15.325 21.896 5.489 1.00 89.44 735 ALA A O 1
ATOM 5684 N N . THR A 1 736 ? 13.249 22.093 4.682 1.00 93.06 736 THR A N 1
ATOM 5685 C CA . THR A 1 736 ? 12.687 20.973 5.468 1.00 93.06 736 THR A CA 1
ATOM 5686 C C . THR A 1 736 ? 13.288 19.609 5.087 1.00 93.06 736 THR A C 1
ATOM 5688 O O . THR A 1 736 ? 13.370 18.723 5.935 1.00 93.06 736 THR A O 1
ATOM 5691 N N . ILE A 1 737 ? 13.743 19.420 3.841 1.00 95.75 737 ILE A N 1
ATOM 5692 C CA . ILE A 1 737 ? 14.506 18.224 3.429 1.00 95.75 737 ILE A CA 1
ATOM 5693 C C . ILE A 1 737 ? 15.950 18.299 3.957 1.00 95.75 737 ILE A C 1
ATOM 5695 O O . ILE A 1 737 ? 16.489 17.305 4.443 1.00 95.75 737 ILE A O 1
ATOM 5699 N N . LEU A 1 738 ? 16.574 19.480 3.909 1.00 93.31 738 LEU A N 1
ATOM 5700 C CA . LEU A 1 738 ? 17.950 19.697 4.373 1.00 93.31 738 LEU A CA 1
ATOM 5701 C C . LEU A 1 738 ? 18.082 19.627 5.908 1.00 93.31 738 LEU A C 1
ATOM 5703 O O . LEU A 1 738 ? 19.099 19.153 6.408 1.00 93.31 738 LEU A O 1
ATOM 5707 N N . SER A 1 739 ? 17.041 19.968 6.672 1.00 93.50 739 SER A N 1
ATOM 5708 C CA . SER A 1 739 ? 17.036 19.725 8.120 1.00 93.50 739 SER A CA 1
ATOM 5709 C C . SER A 1 739 ? 17.013 18.223 8.446 1.00 93.50 739 SER A C 1
ATOM 5711 O O . SER A 1 739 ? 17.673 17.794 9.389 1.00 93.50 739 SER A O 1
ATOM 5713 N N . VAL A 1 740 ? 16.344 17.393 7.630 1.00 93.69 740 VAL A N 1
ATOM 5714 C CA . VAL A 1 740 ? 16.402 15.922 7.754 1.00 93.69 740 VAL A CA 1
ATOM 5715 C C . VAL A 1 740 ? 17.769 15.373 7.322 1.00 93.69 740 VAL A C 1
ATOM 5717 O O . VAL A 1 740 ? 18.261 14.435 7.950 1.00 93.69 740 VAL A O 1
ATOM 5720 N N . TYR A 1 741 ? 18.422 15.977 6.320 1.00 93.94 741 TYR A N 1
ATOM 5721 C CA . TYR A 1 741 ? 19.815 15.663 5.971 1.00 93.94 741 TYR A CA 1
ATOM 5722 C C . TYR A 1 741 ? 20.737 15.816 7.183 1.00 93.94 741 TYR A C 1
ATOM 5724 O O . TYR A 1 741 ? 21.513 14.905 7.462 1.00 93.94 741 TYR A O 1
ATOM 5732 N N . GLU A 1 742 ? 20.643 16.906 7.946 1.00 90.31 742 GLU A N 1
ATOM 5733 C CA . GLU A 1 742 ? 21.408 17.052 9.192 1.00 90.31 742 GLU A CA 1
ATOM 5734 C C . GLU A 1 742 ? 20.970 16.045 10.268 1.00 90.31 742 GLU A C 1
ATOM 5736 O O . GLU A 1 742 ? 21.802 15.337 10.845 1.00 90.31 742 GLU A O 1
ATOM 5741 N N . PHE A 1 743 ? 19.660 15.888 10.473 1.00 89.00 743 PHE A N 1
ATOM 5742 C CA . PHE A 1 743 ? 19.124 15.045 11.541 1.00 89.00 743 PHE A CA 1
ATOM 5743 C C . PHE A 1 743 ? 19.529 13.560 11.431 1.00 89.00 743 PHE A C 1
ATOM 5745 O O . PHE A 1 743 ? 19.770 12.930 12.461 1.00 89.00 743 PHE A O 1
ATOM 5752 N N . LEU A 1 744 ? 19.724 13.020 10.215 1.00 88.06 744 LEU A N 1
ATOM 5753 C CA . LEU A 1 744 ? 20.260 11.661 9.984 1.00 88.06 744 LEU A CA 1
ATOM 5754 C C . LEU A 1 744 ? 21.551 11.362 10.772 1.00 88.06 744 LEU A C 1
ATOM 5756 O O . LEU A 1 744 ? 21.779 10.218 11.170 1.00 88.06 744 LEU A O 1
ATOM 5760 N N . THR A 1 745 ? 22.393 12.378 10.988 1.00 82.81 745 THR A N 1
ATOM 5761 C CA . THR A 1 745 ? 23.679 12.278 11.701 1.00 82.81 745 THR A CA 1
ATOM 5762 C C . THR A 1 745 ? 23.643 12.756 13.154 1.00 82.81 745 THR A C 1
ATOM 5764 O O . THR A 1 745 ? 24.654 12.616 13.836 1.00 82.81 745 THR A O 1
ATOM 5767 N N . ALA A 1 746 ? 22.510 13.275 13.643 1.00 75.88 746 ALA A N 1
ATOM 5768 C CA . ALA A 1 746 ? 22.394 13.952 14.943 1.00 75.88 746 ALA A CA 1
ATOM 5769 C C . ALA A 1 746 ? 23.395 15.123 15.121 1.00 75.88 746 ALA A C 1
ATOM 5771 O O . ALA A 1 746 ? 24.045 15.268 16.154 1.00 75.88 746 ALA A O 1
ATOM 5772 N N . SER A 1 747 ? 23.537 15.968 14.093 1.00 73.12 747 SER A N 1
ATOM 5773 C CA . SER A 1 747 ? 24.312 17.218 14.143 1.00 73.12 747 SER A CA 1
ATOM 5774 C C . SER A 1 747 ? 23.512 18.329 14.841 1.00 73.12 747 SER A C 1
ATOM 5776 O O . SER A 1 747 ? 23.063 19.279 14.204 1.00 73.12 747 SER A O 1
ATOM 5778 N N . ASP A 1 748 ? 23.320 18.199 16.161 1.00 73.75 748 ASP A N 1
ATOM 5779 C CA . ASP A 1 748 ? 22.382 19.000 16.974 1.00 73.75 748 ASP A CA 1
ATOM 5780 C C . ASP A 1 748 ? 22.413 20.518 16.697 1.00 73.75 748 ASP A C 1
ATOM 5782 O O . ASP A 1 748 ? 21.356 21.137 16.569 1.00 73.75 748 ASP A O 1
ATOM 5786 N N . GLN A 1 749 ? 23.602 21.123 16.552 1.00 78.56 749 GLN A N 1
ATOM 5787 C CA . GLN A 1 749 ? 23.740 22.551 16.233 1.00 78.56 749 GLN A CA 1
ATOM 5788 C C . GLN A 1 749 ? 23.250 22.879 14.811 1.00 78.56 749 GLN A C 1
ATOM 5790 O O . GLN A 1 749 ? 22.341 23.689 14.653 1.00 78.56 749 GLN A O 1
ATOM 5795 N N . THR A 1 750 ? 23.813 22.247 13.779 1.00 78.75 750 THR A N 1
ATOM 5796 C CA . THR A 1 750 ? 23.479 22.539 12.372 1.00 78.75 750 THR A CA 1
ATOM 5797 C C . THR A 1 750 ? 22.022 22.191 12.054 1.00 78.75 750 THR A C 1
ATOM 5799 O O . THR A 1 750 ? 21.350 22.904 11.310 1.00 78.75 750 THR A O 1
ATOM 5802 N N . TRP A 1 751 ? 21.488 21.135 12.676 1.00 86.00 751 TRP A N 1
ATOM 5803 C CA . TRP A 1 751 ? 20.064 20.806 12.633 1.00 86.00 751 TRP A CA 1
ATOM 5804 C C . TRP A 1 751 ? 19.206 21.920 13.248 1.00 86.00 751 TRP A C 1
ATOM 5806 O O . TRP A 1 751 ? 18.229 22.346 12.631 1.00 86.00 751 TRP A O 1
ATOM 5816 N N . SER A 1 752 ? 19.592 22.444 14.418 1.00 85.81 752 SER A N 1
ATOM 5817 C CA . SER A 1 752 ? 18.923 23.585 15.054 1.00 85.81 752 SER A CA 1
ATOM 5818 C C . SER A 1 752 ? 18.926 24.827 14.153 1.00 85.81 752 SER A C 1
ATOM 5820 O O . SER A 1 752 ? 17.870 25.416 13.939 1.00 85.81 752 SER A O 1
ATOM 5822 N N . GLU A 1 753 ? 20.070 25.180 13.564 1.00 83.88 753 GLU A N 1
ATOM 5823 C CA . GLU A 1 753 ? 20.227 26.338 12.667 1.00 83.88 753 GLU A CA 1
ATOM 5824 C C . GLU A 1 753 ? 19.321 26.242 11.422 1.00 83.88 753 GLU A C 1
ATOM 5826 O O . GLU A 1 753 ? 18.663 27.219 11.049 1.00 83.88 753 GLU A O 1
ATOM 5831 N N . HIS A 1 754 ? 19.184 25.051 10.823 1.00 84.62 754 HIS A N 1
ATOM 5832 C CA . HIS A 1 754 ? 18.199 24.806 9.757 1.00 84.62 754 HIS A CA 1
ATOM 5833 C C . HIS A 1 754 ? 16.752 25.001 10.232 1.00 84.62 754 HIS A C 1
ATOM 5835 O O . HIS A 1 754 ? 15.945 25.586 9.506 1.00 84.62 754 HIS A O 1
ATOM 5841 N N . LEU A 1 755 ? 16.403 24.554 11.444 1.00 89.25 755 LEU A N 1
ATOM 5842 C CA . LEU A 1 755 ? 15.058 24.742 12.004 1.00 89.25 755 LEU A CA 1
ATOM 5843 C C . LEU A 1 755 ? 14.741 26.226 12.284 1.00 89.25 755 LEU A C 1
ATOM 5845 O O . LEU A 1 755 ? 13.609 26.663 12.056 1.00 89.25 755 LEU A O 1
ATOM 5849 N N . ASP A 1 756 ? 15.725 27.018 12.716 1.00 85.12 756 ASP A N 1
ATOM 5850 C CA . ASP A 1 756 ? 15.593 28.474 12.883 1.00 85.12 756 ASP A CA 1
ATOM 5851 C C . ASP A 1 756 ? 15.412 29.198 11.534 1.00 85.12 756 ASP A C 1
ATOM 5853 O O . ASP A 1 756 ? 14.555 30.083 11.402 1.00 85.12 756 ASP A O 1
ATOM 5857 N N . GLY A 1 757 ? 16.121 28.751 10.491 1.00 80.38 757 GLY A N 1
ATOM 5858 C CA . GLY A 1 757 ? 15.891 29.189 9.111 1.00 80.38 757 GLY A CA 1
ATOM 5859 C C . GLY A 1 757 ? 14.464 28.896 8.629 1.00 80.38 757 GLY A C 1
ATOM 5860 O O . GLY A 1 757 ? 13.764 29.800 8.167 1.00 80.38 757 GLY A O 1
ATOM 5861 N N . ILE A 1 758 ? 13.981 27.658 8.801 1.00 84.50 758 ILE A N 1
ATOM 5862 C CA . ILE A 1 758 ? 12.617 27.261 8.402 1.00 84.50 758 ILE A CA 1
ATOM 5863 C C . ILE A 1 758 ? 11.555 28.088 9.141 1.00 84.50 758 ILE A C 1
ATOM 5865 O O . ILE A 1 758 ? 10.616 28.570 8.499 1.00 84.50 758 ILE A O 1
ATOM 5869 N N . ARG A 1 759 ? 11.697 28.322 10.458 1.00 84.00 759 ARG A N 1
ATOM 5870 C CA . ARG A 1 759 ? 10.742 29.172 11.197 1.00 84.00 759 ARG A CA 1
ATOM 5871 C C . ARG A 1 759 ? 10.666 30.579 10.613 1.00 84.00 759 ARG A C 1
ATOM 5873 O O . ARG A 1 759 ? 9.565 31.127 10.517 1.00 84.00 759 ARG A O 1
ATOM 5880 N N . SER A 1 760 ? 11.810 31.134 10.227 1.00 79.19 760 SER A N 1
ATOM 5881 C CA . SER A 1 760 ? 11.921 32.483 9.668 1.00 79.19 760 SER A CA 1
ATOM 5882 C C . SER A 1 760 ? 11.194 32.591 8.322 1.00 79.19 760 SER A C 1
ATOM 5884 O O . SER A 1 760 ? 10.388 33.502 8.136 1.00 79.19 760 SER A O 1
ATOM 5886 N N . PHE A 1 761 ? 11.359 31.611 7.425 1.00 73.44 761 PHE A N 1
ATOM 5887 C CA . PHE A 1 761 ? 10.592 31.558 6.171 1.00 73.44 761 PHE A CA 1
ATOM 5888 C C . PHE A 1 761 ? 9.088 31.354 6.393 1.00 73.44 761 PHE A C 1
ATOM 5890 O O . PHE A 1 761 ? 8.286 31.964 5.689 1.00 73.44 761 PHE A O 1
ATOM 5897 N N . ILE A 1 762 ? 8.686 30.552 7.386 1.00 72.50 762 ILE A N 1
ATOM 5898 C CA . ILE A 1 762 ? 7.269 30.409 7.756 1.00 72.50 762 ILE A CA 1
ATOM 5899 C C . ILE A 1 762 ? 6.710 31.747 8.266 1.00 72.50 762 ILE A C 1
ATOM 5901 O O . ILE A 1 762 ? 5.627 32.133 7.845 1.00 72.50 762 ILE A O 1
ATOM 5905 N N . GLY A 1 763 ? 7.447 32.493 9.098 1.00 65.00 763 GLY A N 1
ATOM 5906 C CA . GLY A 1 763 ? 7.031 33.823 9.567 1.00 65.00 763 GLY A CA 1
ATOM 5907 C C . GLY A 1 763 ? 6.834 34.820 8.420 1.00 65.00 763 GLY A C 1
ATOM 5908 O O . GLY A 1 763 ? 5.764 35.411 8.292 1.00 65.00 763 GLY A O 1
ATOM 5909 N N . LEU A 1 764 ? 7.809 34.914 7.510 1.00 59.22 764 LEU A N 1
ATOM 5910 C CA . LEU A 1 764 ? 7.692 35.716 6.284 1.00 59.22 764 LEU A CA 1
ATOM 5911 C C . LEU A 1 764 ? 6.495 35.274 5.420 1.00 59.22 764 LEU A C 1
ATOM 5913 O O . LEU A 1 764 ? 5.793 36.109 4.854 1.00 59.22 764 LEU A O 1
ATOM 5917 N N . SER A 1 765 ? 6.211 33.970 5.354 1.00 60.66 765 SER A N 1
ATOM 5918 C CA . SER A 1 765 ? 5.040 33.428 4.655 1.00 60.66 765 SER A CA 1
ATOM 5919 C C . SER A 1 765 ? 3.704 33.783 5.327 1.00 60.66 765 SER A C 1
ATOM 5921 O O . SER A 1 765 ? 2.679 33.828 4.641 1.00 60.66 765 SER A O 1
ATOM 5923 N N . GLU A 1 766 ? 3.684 34.025 6.642 1.00 57.72 766 GLU A N 1
ATOM 5924 C CA . GLU A 1 766 ? 2.500 34.488 7.375 1.00 57.72 766 GLU A CA 1
ATOM 5925 C C . GLU A 1 766 ? 2.234 35.985 7.146 1.00 57.72 766 GLU A C 1
ATOM 5927 O O . GLU A 1 766 ? 1.067 36.366 7.015 1.00 57.72 766 GLU A O 1
ATOM 5932 N N . GLU A 1 767 ? 3.287 36.805 7.050 1.00 50.88 767 GLU A N 1
ATOM 5933 C CA . GLU A 1 767 ? 3.216 38.254 6.787 1.00 50.88 767 GLU A CA 1
ATOM 5934 C C . GLU A 1 767 ? 2.896 38.583 5.320 1.00 50.88 767 GLU A C 1
ATOM 5936 O O . GLU A 1 767 ? 2.079 39.462 5.045 1.00 50.88 767 GLU A O 1
ATOM 5941 N N . LEU A 1 768 ? 3.479 37.844 4.370 1.00 41.41 768 LEU A N 1
ATOM 5942 C CA . LEU A 1 768 ? 3.270 38.028 2.926 1.00 41.41 768 LEU A CA 1
ATOM 5943 C C . LEU A 1 768 ? 1.935 37.455 2.408 1.00 41.41 768 LEU A C 1
ATOM 5945 O O . LEU A 1 768 ? 1.642 37.553 1.218 1.00 41.41 768 LEU A O 1
ATOM 5949 N N . GLY A 1 769 ? 1.106 36.872 3.281 1.00 42.97 769 GLY A N 1
ATOM 5950 C CA . GLY A 1 769 ? -0.269 36.488 2.947 1.00 42.97 769 GLY A CA 1
ATOM 5951 C C . GLY A 1 769 ? -0.409 35.267 2.029 1.00 42.97 769 GLY A C 1
ATOM 5952 O O . GLY A 1 769 ? -1.386 35.179 1.285 1.00 42.97 769 GLY A O 1
ATOM 5953 N N . PHE A 1 770 ? 0.528 34.313 2.075 1.00 48.38 770 PHE A N 1
ATOM 5954 C CA . PHE A 1 770 ? 0.420 33.073 1.300 1.00 48.38 770 PHE A CA 1
ATOM 5955 C C . PHE A 1 770 ? -0.834 32.278 1.711 1.00 48.38 770 PHE A C 1
ATOM 5957 O O . PHE A 1 770 ? -1.009 31.885 2.868 1.00 48.38 770 PHE A O 1
ATOM 5964 N N . ASN A 1 771 ? -1.731 32.035 0.750 1.00 45.69 771 ASN A N 1
ATOM 5965 C CA . ASN A 1 771 ? -3.006 31.369 1.004 1.00 45.69 771 ASN A CA 1
ATOM 5966 C C . ASN A 1 771 ? -2.844 29.844 1.099 1.00 45.69 771 ASN A C 1
ATOM 5968 O O . ASN A 1 771 ? -2.692 29.154 0.095 1.00 45.69 771 ASN A O 1
ATOM 5972 N N . PHE A 1 772 ? -3.008 29.306 2.309 1.00 46.34 772 PHE A N 1
ATOM 5973 C CA . PHE A 1 772 ? -3.134 27.864 2.578 1.00 46.34 772 PHE A CA 1
ATOM 5974 C C . PHE A 1 772 ? -4.499 27.267 2.152 1.00 46.34 772 PHE A C 1
ATOM 5976 O O . PHE A 1 772 ? -4.811 26.122 2.484 1.00 46.34 772 PHE A O 1
ATOM 5983 N N . GLN A 1 773 ? -5.333 28.034 1.442 1.00 37.56 773 GLN A N 1
ATOM 5984 C CA . GLN A 1 773 ? -6.628 27.613 0.899 1.00 37.56 773 GLN A CA 1
ATOM 5985 C C . GLN A 1 773 ? -6.660 27.804 -0.625 1.00 37.56 773 GLN A C 1
ATOM 5987 O O . GLN A 1 773 ? -6.134 28.807 -1.111 1.00 37.56 773 GLN A O 1
ATOM 5992 N N . PRO A 1 774 ? -7.327 26.911 -1.382 1.00 33.19 774 PRO A N 1
ATOM 5993 C CA . PRO A 1 774 ? -7.570 27.128 -2.802 1.00 33.19 774 PRO A CA 1
ATOM 5994 C C . PRO A 1 774 ? -8.513 28.324 -2.992 1.00 33.19 774 PRO A C 1
ATOM 5996 O O . PRO A 1 774 ? -9.653 28.314 -2.524 1.00 33.19 774 PRO A O 1
ATOM 5999 N N . THR A 1 775 ? -8.053 29.363 -3.687 1.00 32.62 775 THR A N 1
ATOM 6000 C CA . THR A 1 775 ? -8.892 30.510 -4.044 1.00 32.62 775 THR A CA 1
ATOM 6001 C C . THR A 1 775 ? -9.905 30.104 -5.113 1.00 32.62 775 THR A C 1
ATOM 6003 O O . THR A 1 775 ? -9.553 29.590 -6.173 1.00 32.62 775 THR A O 1
ATOM 6006 N N . SER A 1 776 ? -11.192 30.351 -4.863 1.00 35.28 776 SER A N 1
ATOM 6007 C CA . SER A 1 776 ? -12.299 29.905 -5.724 1.00 35.28 776 SER A CA 1
ATOM 6008 C C . SER A 1 776 ? -12.496 30.758 -6.994 1.00 35.28 776 SER A C 1
ATOM 6010 O O . SER A 1 776 ? -13.631 31.063 -7.358 1.00 35.28 776 SER A O 1
ATOM 6012 N N . ALA A 1 777 ? -11.398 31.172 -7.638 1.00 36.72 777 ALA A N 1
ATOM 6013 C CA . ALA A 1 777 ? -11.332 31.783 -8.970 1.00 36.72 777 ALA A CA 1
ATOM 6014 C C . ALA A 1 777 ? -9.859 31.880 -9.441 1.00 36.72 777 ALA A C 1
ATOM 6016 O O . ALA A 1 777 ? -9.159 32.827 -9.090 1.00 36.72 777 ALA A O 1
ATOM 6017 N N . GLY A 1 778 ? -9.382 30.924 -10.248 1.00 28.75 778 GLY A N 1
ATOM 6018 C CA . GLY A 1 778 ? -8.023 30.945 -10.812 1.00 28.75 778 GLY A CA 1
ATOM 6019 C C . GLY A 1 778 ? -7.795 29.861 -11.885 1.00 28.75 778 GLY A C 1
ATOM 6020 O O . GLY A 1 778 ? -8.369 28.777 -11.765 1.00 28.75 778 GLY A O 1
ATOM 6021 N N . PRO A 1 779 ? -7.012 30.121 -12.953 1.00 34.00 779 PRO A N 1
ATOM 6022 C CA . PRO A 1 779 ? -6.891 29.201 -14.086 1.00 34.00 779 PRO A CA 1
ATOM 6023 C C . PRO A 1 779 ? -5.780 28.138 -13.930 1.00 34.00 779 PRO A C 1
ATOM 6025 O O . PRO A 1 779 ? -4.659 28.336 -14.383 1.00 34.00 779 PRO A O 1
ATOM 6028 N N . VAL A 1 780 ? -6.148 26.967 -13.395 1.00 38.53 780 VAL A N 1
ATOM 6029 C CA . VAL A 1 780 ? -5.616 25.613 -13.731 1.00 38.53 780 VAL A CA 1
ATOM 6030 C C . VAL A 1 780 ? -4.105 25.325 -13.501 1.00 38.53 780 VAL A C 1
ATOM 6032 O O . VAL A 1 780 ? -3.678 24.182 -13.626 1.00 38.53 780 VAL A O 1
ATOM 6035 N N . LEU A 1 781 ? -3.310 26.291 -13.045 1.00 34.22 781 LEU A N 1
ATOM 6036 C CA . LEU A 1 781 ? -1.974 26.118 -12.452 1.00 34.22 781 LEU A CA 1
ATOM 6037 C C . LEU A 1 781 ? -1.986 26.889 -11.114 1.00 34.22 781 LEU A C 1
ATOM 6039 O O . LEU A 1 781 ? -2.363 28.057 -11.112 1.00 34.22 781 LEU A O 1
ATOM 6043 N N . ASP A 1 782 ? -1.661 26.348 -9.938 1.00 41.88 782 ASP A N 1
ATOM 6044 C CA . ASP A 1 782 ? -1.060 25.063 -9.543 1.00 41.88 782 ASP A CA 1
ATOM 6045 C C . ASP A 1 782 ? -1.763 24.546 -8.256 1.00 41.88 782 ASP A C 1
ATOM 6047 O O . ASP A 1 782 ? -1.740 25.243 -7.236 1.00 41.88 782 ASP A O 1
ATOM 6051 N N . PRO A 1 783 ? -2.414 23.360 -8.263 1.00 51.09 783 PRO A N 1
ATOM 6052 C CA . PRO A 1 783 ? -3.117 22.838 -7.083 1.00 51.09 783 PRO A CA 1
ATOM 6053 C C . PRO A 1 783 ? -2.248 22.114 -6.037 1.00 51.09 783 PRO A C 1
ATOM 6055 O O . PRO A 1 783 ? -2.748 21.843 -4.945 1.00 51.09 783 PRO A O 1
ATOM 6058 N N . LEU A 1 784 ? -1.005 21.732 -6.357 1.00 55.41 784 LEU A N 1
ATOM 6059 C CA . LEU A 1 784 ? -0.224 20.755 -5.578 1.00 55.41 784 LEU A CA 1
ATOM 6060 C C . LEU A 1 784 ? 0.765 21.406 -4.605 1.00 55.41 784 LEU A C 1
ATOM 6062 O O . LEU A 1 784 ? 0.980 20.905 -3.499 1.00 55.41 784 LEU A O 1
ATOM 6066 N N . LEU A 1 785 ? 1.362 22.536 -4.982 1.00 60.44 785 LEU A N 1
ATOM 6067 C CA . LEU A 1 785 ? 2.340 23.218 -4.135 1.00 60.44 785 LEU A CA 1
ATOM 6068 C C . LEU A 1 785 ? 1.766 23.706 -2.780 1.00 60.44 785 LEU A C 1
ATOM 6070 O O . LEU A 1 785 ? 2.478 23.589 -1.779 1.00 60.44 785 LEU A O 1
ATOM 6074 N N . PRO A 1 786 ? 0.499 24.172 -2.662 1.00 69.12 786 PRO A N 1
ATOM 6075 C CA . PRO A 1 786 ? -0.090 24.526 -1.365 1.00 69.12 786 PRO A CA 1
ATOM 6076 C C . PRO A 1 786 ? -0.337 23.324 -0.440 1.00 69.12 786 PRO A C 1
ATOM 6078 O O . PRO A 1 786 ? -0.276 23.466 0.783 1.00 69.12 786 PRO A O 1
ATOM 6081 N N . SER A 1 787 ? -0.618 22.132 -0.983 1.00 76.38 787 SER A N 1
ATOM 6082 C CA . SER A 1 787 ? -0.828 20.934 -0.163 1.00 76.38 787 SER A CA 1
ATOM 6083 C C . SER A 1 787 ? 0.501 20.334 0.303 1.00 76.38 787 SER A C 1
ATOM 6085 O O . SER A 1 787 ? 0.640 20.052 1.495 1.00 76.38 787 SER A O 1
ATOM 6087 N N . LEU A 1 788 ? 1.509 20.291 -0.577 1.00 81.94 788 LEU A N 1
ATOM 6088 C CA . LEU A 1 788 ? 2.892 19.944 -0.235 1.00 81.94 788 LEU A CA 1
ATOM 6089 C C . LEU A 1 788 ? 3.495 20.903 0.810 1.00 81.94 788 LEU A C 1
ATOM 6091 O O . LEU A 1 788 ? 4.173 20.447 1.730 1.00 81.94 788 LEU A O 1
ATOM 6095 N N . LEU A 1 789 ? 3.204 22.210 0.747 1.00 83.19 789 LEU A N 1
ATOM 6096 C CA . LEU A 1 789 ? 3.650 23.161 1.774 1.00 83.19 789 LEU A CA 1
ATOM 6097 C C . LEU A 1 789 ? 3.105 22.801 3.170 1.00 83.19 789 LEU A C 1
ATOM 6099 O O . LEU A 1 789 ? 3.846 22.866 4.148 1.00 83.19 789 LEU A O 1
ATOM 6103 N N . ARG A 1 790 ? 1.844 22.357 3.284 1.00 84.50 790 ARG A N 1
ATOM 6104 C CA . ARG A 1 790 ? 1.293 21.888 4.573 1.00 84.50 790 ARG A CA 1
ATOM 6105 C C . ARG A 1 790 ? 2.002 20.622 5.063 1.00 84.50 790 ARG A C 1
ATOM 6107 O O . ARG A 1 790 ? 2.305 20.536 6.252 1.00 84.50 790 ARG A O 1
ATOM 6114 N N . ALA A 1 791 ? 2.318 19.678 4.172 1.00 89.88 791 ALA A N 1
ATOM 6115 C CA . ALA A 1 791 ? 3.108 18.491 4.514 1.00 89.88 791 ALA A CA 1
ATOM 6116 C C . ALA A 1 791 ? 4.528 18.858 5.001 1.00 89.88 791 ALA A C 1
ATOM 6118 O O . ALA A 1 791 ? 5.042 18.234 5.935 1.00 89.88 791 ALA A O 1
ATOM 6119 N N . ALA A 1 792 ? 5.133 19.912 4.440 1.00 90.50 792 ALA A N 1
ATOM 6120 C CA . ALA A 1 792 ? 6.401 20.465 4.916 1.00 90.50 792 ALA A CA 1
ATOM 6121 C C . ALA A 1 792 ? 6.275 21.117 6.300 1.00 90.50 792 ALA A C 1
ATOM 6123 O O . ALA A 1 792 ? 7.044 20.780 7.200 1.00 90.50 792 ALA A O 1
ATOM 6124 N N . CYS A 1 793 ? 5.261 21.956 6.534 1.00 90.12 793 CYS A N 1
ATOM 6125 C CA . CYS A 1 793 ? 5.007 22.533 7.859 1.00 90.12 793 CYS A CA 1
ATOM 6126 C C . CYS A 1 793 ? 4.772 21.456 8.937 1.00 90.12 793 CYS A C 1
ATOM 6128 O O . CYS A 1 793 ? 5.234 21.617 10.066 1.00 90.12 793 CYS A O 1
ATOM 6130 N N . TRP A 1 794 ? 4.118 20.335 8.608 1.00 92.62 794 TRP A N 1
ATOM 6131 C CA . TRP A 1 794 ? 3.971 19.205 9.536 1.00 92.62 794 TRP A CA 1
ATOM 6132 C C . TRP A 1 794 ? 5.277 18.429 9.765 1.00 92.62 794 TRP A C 1
ATOM 6134 O O . TRP A 1 794 ? 5.542 18.022 10.896 1.00 92.62 794 TRP A O 1
ATOM 6144 N N . ASN A 1 795 ? 6.130 18.264 8.748 1.00 93.62 795 ASN A N 1
ATOM 6145 C CA . ASN A 1 795 ? 7.479 17.708 8.929 1.00 93.62 795 ASN A CA 1
ATOM 6146 C C . ASN A 1 795 ? 8.367 18.610 9.799 1.00 93.62 795 ASN A C 1
ATOM 6148 O O . ASN A 1 795 ? 9.083 18.109 10.669 1.00 93.62 795 ASN A O 1
ATOM 6152 N N . PHE A 1 796 ? 8.279 19.928 9.618 1.00 93.88 796 PHE A N 1
ATOM 6153 C CA . PHE A 1 796 ? 8.945 20.907 10.472 1.00 93.88 796 PHE A CA 1
ATOM 6154 C C . PHE A 1 796 ? 8.436 20.834 11.919 1.00 93.88 796 PHE A C 1
ATOM 6156 O O . PHE A 1 796 ? 9.240 20.672 12.833 1.00 93.88 796 PHE A O 1
ATOM 6163 N N . ALA A 1 797 ? 7.116 20.841 12.140 1.00 93.88 797 ALA A N 1
ATOM 6164 C CA . ALA A 1 797 ? 6.522 20.744 13.477 1.00 93.88 797 ALA A CA 1
ATOM 6165 C C . ALA A 1 797 ? 6.961 19.484 14.248 1.00 93.88 797 ALA A C 1
ATOM 6167 O O . ALA A 1 797 ? 7.186 19.546 15.459 1.00 93.88 797 ALA A O 1
ATOM 6168 N N . ARG A 1 798 ? 7.124 18.349 13.548 1.00 94.38 798 ARG A N 1
ATOM 6169 C CA . ARG A 1 798 ? 7.639 17.099 14.133 1.00 94.38 798 ARG A CA 1
ATOM 6170 C C . ARG A 1 798 ? 9.105 17.186 14.550 1.00 94.38 798 ARG A C 1
ATOM 6172 O O . ARG A 1 798 ? 9.460 16.654 15.597 1.00 94.38 798 ARG A O 1
ATOM 6179 N N . GLN A 1 799 ? 9.945 17.849 13.758 1.00 93.88 799 GLN A N 1
ATOM 6180 C CA . GLN A 1 799 ? 11.346 18.076 14.118 1.00 93.88 799 GLN A CA 1
ATOM 6181 C C . GLN A 1 799 ? 11.476 19.099 15.253 1.00 93.88 799 GLN A C 1
ATOM 6183 O O . GLN A 1 799 ? 12.244 18.877 16.181 1.00 93.88 799 GLN A O 1
ATOM 6188 N N . ASP A 1 800 ? 10.686 20.173 15.232 1.00 94.38 800 ASP A N 1
ATOM 6189 C CA . ASP A 1 800 ? 10.772 21.267 16.201 1.00 94.38 800 ASP A CA 1
ATOM 6190 C C . ASP A 1 800 ? 10.321 20.862 17.618 1.00 94.38 800 ASP A C 1
ATOM 6192 O O . ASP A 1 800 ? 11.010 21.191 18.584 1.00 94.38 800 ASP A O 1
ATOM 6196 N N . PHE A 1 801 ? 9.246 20.067 17.777 1.00 94.44 801 PHE A N 1
ATOM 6197 C CA . PHE A 1 801 ? 8.911 19.523 19.109 1.00 94.44 801 PHE A CA 1
ATOM 6198 C C . PHE A 1 801 ? 9.982 18.558 19.623 1.00 94.44 801 PHE A C 1
ATOM 6200 O O . PHE A 1 801 ? 10.218 18.481 20.829 1.00 94.44 801 PHE A O 1
ATOM 6207 N N . LEU A 1 802 ? 10.624 17.813 18.719 1.00 93.06 802 LEU A N 1
ATOM 6208 C CA . LEU A 1 802 ? 11.640 16.836 19.078 1.00 93.06 802 LEU A CA 1
ATOM 6209 C C . LEU A 1 802 ? 12.950 17.528 19.477 1.00 93.06 802 LEU A C 1
ATOM 6211 O O . LEU A 1 802 ? 13.513 17.173 20.507 1.00 93.06 802 LEU A O 1
ATOM 6215 N N . ALA A 1 803 ? 13.371 18.568 18.753 1.00 92.19 803 ALA A N 1
ATOM 6216 C CA . ALA A 1 803 ? 14.482 19.438 19.137 1.00 92.19 803 ALA A CA 1
ATOM 6217 C C . ALA A 1 803 ? 14.226 20.092 20.506 1.00 92.19 803 ALA A C 1
ATOM 6219 O O . ALA A 1 803 ? 15.047 19.965 21.412 1.00 92.19 803 ALA A O 1
ATOM 6220 N N . ALA A 1 804 ? 13.046 20.695 20.696 1.00 92.69 804 ALA A N 1
ATOM 6221 C CA . ALA A 1 804 ? 12.622 21.286 21.967 1.00 92.69 804 ALA A CA 1
ATOM 6222 C C . ALA A 1 804 ? 12.699 20.288 23.141 1.00 92.69 804 ALA A C 1
ATOM 6224 O O . ALA A 1 804 ? 13.273 20.595 24.187 1.00 92.69 804 ALA A O 1
ATOM 6225 N N . LEU A 1 805 ? 12.194 19.063 22.949 1.00 91.44 805 LEU A N 1
ATOM 6226 C CA . LEU A 1 805 ? 12.220 17.996 23.954 1.00 91.44 805 LEU A CA 1
ATOM 6227 C C . LEU A 1 805 ? 13.629 17.441 24.234 1.00 91.44 805 LEU A C 1
ATOM 6229 O O . LEU A 1 805 ? 13.906 17.048 25.365 1.00 91.44 805 LEU A O 1
ATOM 6233 N N . ILE A 1 806 ? 14.505 17.370 23.227 1.00 88.81 806 ILE A N 1
ATOM 6234 C CA . ILE A 1 806 ? 15.880 16.862 23.372 1.00 88.81 806 ILE A CA 1
ATOM 6235 C C . ILE A 1 806 ? 16.777 17.897 24.062 1.00 88.81 806 ILE A C 1
ATOM 6237 O O . ILE A 1 806 ? 17.533 17.538 24.963 1.00 88.81 806 ILE A O 1
ATOM 6241 N N . ASN A 1 807 ? 16.659 19.165 23.668 1.00 88.31 807 ASN A N 1
ATOM 6242 C CA . ASN A 1 807 ? 17.532 20.256 24.102 1.00 88.31 807 ASN A CA 1
ATOM 6243 C C . ASN A 1 807 ? 17.006 21.015 25.337 1.00 88.31 807 ASN A C 1
ATOM 6245 O O . ASN A 1 807 ? 17.714 21.857 25.887 1.00 88.31 807 ASN A O 1
ATOM 6249 N N . GLY A 1 808 ? 15.764 20.760 25.767 1.00 87.38 808 GLY A N 1
ATOM 6250 C CA . GLY A 1 808 ? 15.147 21.414 26.927 1.00 87.38 808 GLY A CA 1
ATOM 6251 C C . GLY A 1 808 ? 14.709 22.866 26.691 1.00 87.38 808 GLY A C 1
ATOM 6252 O O . GLY A 1 808 ? 14.617 23.635 27.647 1.00 87.38 808 GLY A O 1
ATOM 6253 N N . HIS A 1 809 ? 14.446 23.258 25.439 1.00 89.62 809 HIS A N 1
ATOM 6254 C CA . HIS A 1 809 ? 13.939 24.589 25.077 1.00 89.62 809 HIS A CA 1
ATOM 6255 C C . HIS A 1 809 ? 12.477 24.540 24.601 1.00 89.62 809 HIS A C 1
ATOM 6257 O O . HIS A 1 809 ? 11.864 23.479 24.528 1.00 89.62 809 HIS A O 1
ATOM 6263 N N . LYS A 1 810 ? 11.893 25.704 24.295 1.00 92.25 810 LYS A N 1
ATOM 6264 C CA . LYS A 1 810 ? 10.539 25.812 23.723 1.00 92.25 810 LYS A CA 1
ATOM 6265 C C . LYS A 1 810 ? 10.554 25.624 22.204 1.00 92.25 810 LYS A C 1
ATOM 6267 O O . LYS A 1 810 ? 11.586 25.839 21.572 1.00 92.25 810 LYS A O 1
ATOM 6272 N N . THR A 1 811 ? 9.426 25.228 21.628 1.00 93.69 811 THR A N 1
ATOM 6273 C CA . THR A 1 811 ? 9.220 25.142 20.177 1.00 93.69 811 THR A CA 1
ATOM 6274 C C . THR A 1 811 ? 9.319 26.517 19.519 1.00 93.69 811 THR A C 1
ATOM 6276 O O . THR A 1 811 ? 8.934 27.533 20.100 1.00 93.69 811 THR A O 1
ATOM 6279 N N . ARG A 1 812 ? 9.812 26.544 18.281 1.00 91.81 812 ARG A N 1
ATOM 6280 C CA . ARG A 1 812 ? 9.829 27.715 17.391 1.00 91.81 812 ARG A CA 1
ATOM 6281 C C . ARG A 1 812 ? 8.441 28.036 16.851 1.00 91.81 812 ARG A C 1
ATOM 6283 O O . ARG A 1 812 ? 8.124 29.199 16.585 1.00 91.81 812 ARG A O 1
ATOM 6290 N N . LEU A 1 813 ? 7.614 27.007 16.663 1.00 89.12 813 LEU A N 1
ATOM 6291 C CA . LEU A 1 813 ? 6.185 27.176 16.418 1.00 89.12 813 LEU A CA 1
ATOM 6292 C C . LEU A 1 813 ? 5.474 27.572 17.715 1.00 89.12 813 LEU A C 1
ATOM 6294 O O . LEU A 1 813 ? 5.630 26.918 18.746 1.00 89.12 813 LEU A O 1
ATOM 6298 N N . ASP A 1 814 ? 4.651 28.616 17.638 1.00 86.56 814 ASP A N 1
ATOM 6299 C CA . ASP A 1 814 ? 3.756 29.011 18.723 1.00 86.56 814 ASP A CA 1
ATOM 6300 C C . ASP A 1 814 ? 2.612 27.993 18.837 1.00 86.56 814 ASP A C 1
ATOM 6302 O O . ASP A 1 814 ? 1.811 27.823 17.913 1.00 86.56 814 ASP A O 1
ATOM 6306 N N . THR A 1 815 ? 2.540 27.289 19.966 1.00 88.88 815 THR A N 1
ATOM 6307 C CA . THR A 1 815 ? 1.516 26.267 20.211 1.00 88.88 815 THR A CA 1
ATOM 6308 C C . THR A 1 815 ? 0.155 26.850 20.576 1.00 88.88 815 THR A C 1
ATOM 6310 O O . THR A 1 815 ? -0.851 26.160 20.400 1.00 88.88 815 THR A O 1
ATOM 6313 N N . GLU A 1 816 ? 0.110 28.111 21.015 1.00 84.75 816 GLU A N 1
ATOM 6314 C CA . GLU A 1 816 ? -1.090 28.780 21.525 1.00 84.75 816 GLU A CA 1
ATOM 6315 C C . GLU A 1 816 ? -1.745 29.714 20.494 1.00 84.75 816 GLU A C 1
ATOM 6317 O O . GLU A 1 816 ? -2.844 30.211 20.730 1.00 84.75 816 GLU A O 1
ATOM 6322 N N . ASN A 1 817 ? -1.129 29.910 19.323 1.00 83.44 817 ASN A N 1
ATOM 6323 C CA . ASN A 1 817 ? -1.733 30.582 18.171 1.00 83.44 817 ASN A CA 1
ATOM 6324 C C . ASN A 1 817 ? -2.583 29.591 17.341 1.00 83.44 817 ASN A C 1
ATOM 6326 O O . ASN A 1 817 ? -2.039 28.873 16.501 1.00 83.44 817 ASN A O 1
ATOM 6330 N N . PRO A 1 818 ? -3.926 29.552 17.461 1.00 74.44 818 PRO A N 1
ATOM 6331 C CA . PRO A 1 818 ? -4.744 28.598 16.711 1.00 74.44 818 PRO A CA 1
ATOM 6332 C C . PRO A 1 818 ? -4.834 28.910 15.207 1.00 74.44 818 PRO A C 1
ATOM 6334 O O . PRO A 1 818 ? -5.477 28.156 14.480 1.00 74.44 818 PRO A O 1
ATOM 6337 N N . VAL A 1 819 ? -4.290 30.028 14.707 1.00 76.12 819 VAL A N 1
ATOM 6338 C CA . VAL A 1 819 ? -4.377 30.401 13.282 1.00 76.12 819 VAL A CA 1
ATOM 6339 C C . VAL A 1 819 ? -3.391 29.592 12.440 1.00 76.12 819 VAL A C 1
ATOM 6341 O O . VAL A 1 819 ? -3.808 29.030 11.427 1.00 76.12 819 VAL A O 1
ATOM 6344 N N . ILE A 1 820 ? -2.127 29.469 12.864 1.00 77.31 820 ILE A N 1
ATOM 6345 C CA . ILE A 1 820 ? -1.109 28.706 12.119 1.00 77.31 820 ILE A CA 1
ATOM 6346 C C . ILE A 1 820 ? -1.489 27.221 12.017 1.00 77.31 820 ILE A C 1
ATOM 6348 O O . ILE A 1 820 ? -1.524 26.666 10.920 1.00 77.31 820 ILE A O 1
ATOM 6352 N N . TRP A 1 821 ? -1.922 26.602 13.119 1.00 82.75 821 TRP A N 1
ATOM 6353 C CA . TRP A 1 821 ? -2.336 25.195 13.117 1.00 82.75 821 TRP A CA 1
ATOM 6354 C C . TRP A 1 821 ? -3.591 24.948 12.263 1.00 82.75 821 TRP A C 1
ATOM 6356 O O . TRP A 1 821 ? -3.634 23.967 11.522 1.00 82.75 821 TRP A O 1
ATOM 6366 N N . ARG A 1 822 ? -4.580 25.859 12.264 1.00 80.56 822 ARG A N 1
ATOM 6367 C CA . ARG A 1 822 ? -5.740 25.767 11.350 1.00 80.56 822 ARG A CA 1
ATOM 6368 C C . ARG A 1 822 ? -5.346 25.950 9.879 1.00 80.56 822 ARG A C 1
ATOM 6370 O O . ARG A 1 822 ? -5.864 25.223 9.037 1.00 80.56 822 ARG A O 1
ATOM 6377 N N . ARG A 1 823 ? -4.396 26.841 9.555 1.00 76.00 823 ARG A N 1
ATOM 6378 C CA . ARG A 1 823 ? -3.814 26.973 8.197 1.00 76.00 823 ARG A CA 1
ATOM 6379 C C . ARG A 1 823 ? -3.098 25.690 7.751 1.00 76.00 823 ARG A C 1
ATOM 6381 O O . ARG A 1 823 ? -3.242 25.273 6.605 1.00 76.00 823 ARG A O 1
ATOM 6388 N N . MET A 1 824 ? -2.419 25.005 8.671 1.00 81.25 824 MET A N 1
ATOM 6389 C CA . MET A 1 824 ? -1.834 23.673 8.452 1.00 81.25 824 MET A CA 1
ATOM 6390 C C . MET A 1 824 ? -2.881 22.541 8.338 1.00 81.25 824 MET A C 1
ATOM 6392 O O . MET A 1 824 ? -2.516 21.403 8.049 1.00 81.25 824 MET A O 1
ATOM 6396 N N . GLY A 1 825 ? -4.177 22.828 8.518 1.00 78.62 825 GLY A N 1
ATOM 6397 C CA . GLY A 1 825 ? -5.280 21.867 8.394 1.00 78.62 825 GLY A CA 1
ATOM 6398 C C . GLY A 1 825 ? -5.744 21.227 9.708 1.00 78.62 825 GLY A C 1
ATOM 6399 O O . GLY A 1 825 ? -6.534 20.284 9.673 1.00 78.62 825 GLY A O 1
ATOM 6400 N N . LEU A 1 826 ? -5.281 21.705 10.868 1.00 82.00 826 LEU A N 1
ATOM 6401 C CA . LEU A 1 826 ? -5.670 21.139 12.159 1.00 82.00 826 LEU A CA 1
ATOM 6402 C C . LEU A 1 826 ? -7.095 21.548 12.566 1.00 82.00 826 LEU A C 1
ATOM 6404 O O . LEU A 1 826 ? -7.448 22.728 12.572 1.00 82.00 826 LEU A O 1
ATOM 6408 N N . SER A 1 827 ? -7.894 20.566 12.987 1.00 74.12 827 SER A N 1
ATOM 6409 C CA . SER A 1 827 ? -9.261 20.774 13.482 1.00 74.12 827 SER A CA 1
ATOM 6410 C C . SER A 1 827 ? -9.261 21.231 14.947 1.00 74.12 827 SER A C 1
ATOM 6412 O O . SER A 1 827 ? -9.364 20.428 15.876 1.00 74.12 827 SER A O 1
ATOM 6414 N N . VAL A 1 828 ? -9.125 22.545 15.151 1.00 70.88 828 VAL A N 1
ATOM 6415 C CA . VAL A 1 828 ? -9.098 23.198 16.472 1.00 70.88 828 VAL A CA 1
ATOM 6416 C C . VAL A 1 828 ? -10.349 24.054 16.674 1.00 70.88 828 VAL A C 1
ATOM 6418 O O . VAL A 1 828 ? -10.737 24.816 15.788 1.00 70.88 828 VAL A O 1
ATOM 6421 N N . THR A 1 829 ? -10.958 23.957 17.857 1.00 66.38 829 THR A N 1
ATOM 6422 C CA . THR A 1 829 ? -12.044 24.853 18.295 1.00 66.38 829 THR A CA 1
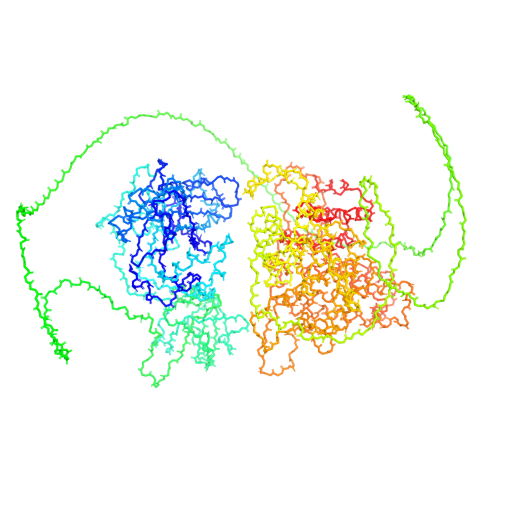ATOM 6423 C C . THR A 1 829 ? -11.571 26.306 18.423 1.00 66.38 829 THR A C 1
ATOM 6425 O O . THR A 1 829 ? -10.385 26.568 18.620 1.00 66.38 829 THR A O 1
ATOM 6428 N N . GLU A 1 830 ? -12.499 27.270 18.405 1.00 58.94 830 GLU A N 1
ATOM 6429 C CA . GLU A 1 830 ? -12.178 28.693 18.639 1.00 58.94 830 GLU A CA 1
ATOM 6430 C C . GLU A 1 830 ? -11.467 28.932 19.985 1.00 58.94 830 GLU A C 1
ATOM 6432 O O . GLU A 1 830 ? -10.628 29.821 20.095 1.00 58.94 830 GLU A O 1
ATOM 6437 N N . ASN A 1 831 ? -11.733 28.076 20.978 1.00 59.25 831 ASN A N 1
ATOM 6438 C CA . ASN A 1 831 ? -11.135 28.106 22.314 1.00 59.25 831 ASN A CA 1
ATOM 6439 C C . ASN A 1 831 ? -9.780 27.367 22.416 1.00 59.25 831 ASN A C 1
ATOM 6441 O O . ASN A 1 831 ? -9.368 27.005 23.518 1.00 59.25 831 ASN A O 1
ATOM 6445 N N . GLY A 1 832 ? -9.105 27.074 21.298 1.00 61.09 832 GLY A N 1
ATOM 6446 C CA . GLY A 1 832 ? -7.756 26.488 21.309 1.00 61.09 832 GLY A CA 1
ATOM 6447 C C . GLY A 1 832 ? -7.679 25.037 21.807 1.00 61.09 832 GLY A C 1
ATOM 6448 O O . GLY A 1 832 ? -6.614 24.596 22.242 1.00 61.09 832 GLY A O 1
ATOM 6449 N N . LYS A 1 833 ? -8.790 24.287 21.757 1.00 67.81 833 LYS A N 1
ATOM 6450 C CA . LYS A 1 833 ? -8.858 22.862 22.139 1.00 67.81 833 LYS A CA 1
ATOM 6451 C C . LYS A 1 833 ? -9.042 21.944 20.923 1.00 67.81 833 LYS A C 1
ATOM 6453 O O . LYS A 1 833 ? -9.754 22.345 19.994 1.00 67.81 833 LYS A O 1
ATOM 6458 N N . PRO A 1 834 ? -8.450 20.732 20.924 1.00 65.19 834 PRO A N 1
ATOM 6459 C CA . PRO A 1 834 ? -8.597 19.773 19.830 1.00 65.19 834 PRO A CA 1
ATOM 6460 C C . PRO A 1 834 ? -10.055 19.327 19.676 1.00 65.19 834 PRO A C 1
ATOM 6462 O O . PRO A 1 834 ? -10.712 18.995 20.665 1.00 65.19 834 PRO A O 1
ATOM 6465 N N . ILE A 1 835 ? -10.551 19.285 18.439 1.00 65.38 835 ILE A N 1
ATOM 6466 C CA . ILE A 1 835 ? -11.855 18.686 18.140 1.00 65.38 835 ILE A CA 1
ATOM 6467 C C . ILE A 1 835 ? -11.707 17.162 18.204 1.00 65.38 835 ILE A C 1
ATOM 6469 O O . ILE A 1 835 ? -10.831 16.580 17.569 1.00 65.38 835 ILE A O 1
ATOM 6473 N N . THR A 1 836 ? -12.576 16.510 18.974 1.00 56.19 836 THR A N 1
ATOM 6474 C CA . THR A 1 836 ? -12.713 15.046 19.020 1.00 56.19 836 THR A CA 1
ATOM 6475 C C . THR A 1 836 ? -14.184 14.693 18.808 1.00 56.19 836 THR A C 1
ATOM 6477 O O . THR A 1 836 ? -15.054 15.490 19.153 1.00 56.19 836 THR A O 1
ATOM 6480 N N . HIS A 1 837 ? -14.495 13.510 18.269 1.00 55.16 837 HIS A N 1
ATOM 6481 C CA . HIS A 1 837 ? -15.870 13.110 17.897 1.00 55.16 837 HIS A CA 1
ATOM 6482 C C . HIS A 1 837 ? -16.811 12.822 19.084 1.00 55.16 837 HIS A C 1
ATOM 6484 O O . HIS A 1 837 ? -17.795 12.099 18.943 1.00 55.16 837 HIS A O 1
ATOM 6490 N N . VAL A 1 838 ? -16.506 13.354 20.270 1.00 43.84 838 VAL A N 1
ATOM 6491 C CA . VAL A 1 838 ? -17.181 13.046 21.538 1.00 43.84 838 VAL A CA 1
ATOM 6492 C C . VAL A 1 838 ? -17.648 14.332 22.233 1.00 43.84 838 VAL A C 1
ATOM 6494 O O . VAL A 1 838 ? -17.488 14.491 23.441 1.00 43.84 838 VAL A O 1
ATOM 6497 N N . ASP A 1 839 ? -18.249 15.249 21.469 1.00 35.88 839 ASP A N 1
ATOM 6498 C CA . ASP A 1 839 ? -18.984 16.396 22.018 1.00 35.88 839 ASP A CA 1
ATOM 6499 C C . ASP A 1 839 ? -20.459 16.343 21.585 1.00 35.88 839 ASP A C 1
ATOM 6501 O O . ASP A 1 839 ? -20.897 16.927 20.595 1.00 35.88 839 ASP A O 1
ATOM 6505 N N . SER A 1 840 ? -21.234 15.536 22.314 1.00 35.72 840 SER A N 1
ATOM 6506 C CA . SER A 1 840 ? -22.616 15.134 22.002 1.00 35.72 840 SER A CA 1
ATOM 6507 C C . SER A 1 840 ? -23.656 16.242 22.252 1.00 35.72 840 SER A C 1
ATOM 6509 O O . SER A 1 840 ? -24.679 15.999 22.895 1.00 35.72 840 SER A O 1
ATOM 6511 N N . ARG A 1 841 ? -23.361 17.487 21.850 1.00 35.19 841 ARG A N 1
ATOM 6512 C CA . ARG A 1 841 ? -24.111 18.697 22.249 1.00 35.19 841 ARG A CA 1
ATOM 6513 C C . ARG A 1 841 ? -24.319 19.749 21.150 1.00 35.19 841 ARG A C 1
ATOM 6515 O O . ARG A 1 841 ? -24.756 20.853 21.466 1.00 35.19 841 ARG A O 1
ATOM 6522 N N . VAL A 1 842 ? -24.070 19.423 19.880 1.00 34.31 842 VAL A N 1
ATOM 6523 C CA . VAL A 1 842 ? -24.350 20.318 18.741 1.00 34.31 842 VAL A CA 1
ATOM 6524 C C . VAL A 1 842 ? -25.277 19.629 17.734 1.00 34.31 842 VAL A C 1
ATOM 6526 O O . VAL A 1 842 ? -24.898 18.612 17.175 1.00 34.31 842 VAL A O 1
ATOM 6529 N N . SER A 1 843 ? -26.467 20.222 17.558 1.00 29.86 843 SER A N 1
ATOM 6530 C CA . SER A 1 843 ? -27.496 20.096 16.498 1.00 29.86 843 SER A CA 1
ATOM 6531 C C . SER A 1 843 ? -27.646 18.796 15.684 1.00 29.86 843 SER A C 1
ATOM 6533 O O . SER A 1 843 ? -26.710 18.297 15.073 1.00 29.86 843 SER A O 1
ATOM 6535 N N . GLU A 1 844 ? -28.894 18.348 15.523 1.00 34.00 844 GLU A N 1
ATOM 6536 C CA . GLU A 1 844 ? -29.301 17.082 14.876 1.00 34.00 844 GLU A CA 1
ATOM 6537 C C . GLU A 1 844 ? -29.104 17.006 13.336 1.00 34.00 844 GLU A C 1
ATOM 6539 O O . GLU A 1 844 ? -29.521 16.030 12.718 1.00 34.00 844 GLU A O 1
ATOM 6544 N N . ASP A 1 845 ? -28.445 17.991 12.711 1.00 31.20 845 ASP A N 1
ATOM 6545 C CA . ASP A 1 845 ? -28.375 18.183 11.245 1.00 31.20 845 ASP A CA 1
ATOM 6546 C C . ASP A 1 845 ? -26.977 17.962 10.617 1.00 31.20 845 ASP A C 1
ATOM 6548 O O . ASP A 1 845 ? -26.777 18.229 9.431 1.00 31.20 845 ASP A O 1
ATOM 6552 N N . ALA A 1 846 ? -25.986 17.475 11.375 1.00 30.97 846 ALA A N 1
ATOM 6553 C CA . ALA A 1 846 ? -24.630 17.231 10.866 1.00 30.97 846 ALA A CA 1
ATOM 6554 C C . ALA A 1 846 ? -24.263 15.737 10.849 1.00 30.97 846 ALA A C 1
ATOM 6556 O O . ALA A 1 846 ? -24.268 15.062 11.879 1.00 30.97 846 ALA A O 1
ATOM 6557 N N . HIS A 1 847 ? -23.866 15.218 9.682 1.00 36.81 847 HIS A N 1
ATOM 6558 C CA . HIS A 1 847 ? -23.175 13.930 9.605 1.00 36.81 847 HIS A CA 1
ATOM 6559 C C . HIS A 1 847 ? -21.814 14.044 10.308 1.00 36.81 847 HIS A C 1
ATOM 6561 O O . HIS A 1 847 ? -20.988 14.869 9.926 1.00 36.81 847 HIS A O 1
ATOM 6567 N N . SER A 1 848 ? -21.566 13.205 11.318 1.00 38.81 848 SER A N 1
ATOM 6568 C CA . SER A 1 848 ? -20.258 13.134 11.978 1.00 38.81 848 SER A CA 1
ATOM 6569 C C . SER A 1 848 ? -19.267 12.387 11.080 1.00 38.81 848 SER A C 1
ATOM 6571 O O . SER A 1 848 ? -19.076 11.177 11.212 1.00 38.81 848 SER A O 1
ATOM 6573 N N . GLU A 1 849 ? -18.663 13.103 10.129 1.00 49.81 849 GLU A N 1
ATOM 6574 C CA . GLU A 1 849 ? -17.484 12.615 9.413 1.00 49.81 849 GLU A CA 1
ATOM 6575 C C . GLU A 1 849 ? -16.391 12.276 10.431 1.00 49.81 849 GLU A C 1
ATOM 6577 O O . GLU A 1 849 ? -15.970 13.134 11.207 1.00 49.81 849 GLU A O 1
ATOM 6582 N N . SER A 1 850 ? -15.912 11.030 10.436 1.00 60.25 850 SER A N 1
ATOM 6583 C CA . SER A 1 850 ? -14.722 10.674 11.212 1.00 60.25 850 SER A CA 1
ATOM 6584 C C . SER A 1 850 ? -13.512 11.393 10.619 1.00 60.25 850 SER A C 1
ATOM 6586 O O . SER A 1 850 ? -13.235 11.242 9.429 1.00 60.25 850 SER A O 1
ATOM 6588 N N . LEU A 1 851 ? -12.755 12.112 11.451 1.00 70.38 851 LEU A N 1
ATOM 6589 C CA . LEU A 1 851 ? -11.493 12.738 11.064 1.00 70.38 851 LEU A CA 1
ATOM 6590 C C . LEU A 1 851 ? -10.572 11.703 10.407 1.00 70.38 851 LEU A C 1
ATOM 6592 O O . LEU A 1 851 ? -10.465 10.561 10.873 1.00 70.38 851 LEU A O 1
ATOM 6596 N N . ARG A 1 852 ? -9.882 12.119 9.337 1.00 83.44 852 ARG A N 1
ATOM 6597 C CA . ARG A 1 852 ? -8.844 11.299 8.702 1.00 83.44 852 ARG A CA 1
ATOM 6598 C C . ARG A 1 852 ? -7.764 10.946 9.746 1.00 83.44 852 ARG A C 1
ATOM 6600 O O . ARG A 1 852 ? -7.407 11.809 10.556 1.00 83.44 852 ARG A O 1
ATOM 6607 N N . PRO A 1 853 ? -7.215 9.713 9.745 1.00 85.50 853 PRO A N 1
ATOM 6608 C CA . PRO A 1 853 ? -6.218 9.295 10.733 1.00 85.50 853 PRO A CA 1
ATOM 6609 C C . PRO A 1 853 ? -4.968 10.185 10.809 1.00 85.50 853 PRO A C 1
ATOM 6611 O O . PRO A 1 853 ? -4.431 10.368 11.896 1.00 85.50 853 PRO A O 1
ATOM 6614 N N . ASP A 1 854 ? -4.546 10.798 9.702 1.00 88.44 854 ASP A N 1
ATOM 6615 C CA . ASP A 1 854 ? -3.443 11.765 9.689 1.00 88.44 854 ASP A CA 1
ATOM 6616 C C . ASP A 1 854 ? -3.763 13.051 10.460 1.00 88.44 854 ASP A C 1
ATOM 6618 O O . ASP A 1 854 ? -2.911 13.536 11.200 1.00 88.44 854 ASP A O 1
ATOM 6622 N N . ILE A 1 855 ? -4.985 13.584 10.386 1.00 87.81 855 ILE A N 1
ATOM 6623 C CA . ILE A 1 855 ? -5.393 14.738 11.206 1.00 87.81 855 ILE A CA 1
ATOM 6624 C C . ILE A 1 855 ? -5.383 14.353 12.697 1.00 87.81 855 ILE A C 1
ATOM 6626 O O . ILE A 1 855 ? -4.912 15.127 13.534 1.00 87.81 855 ILE A O 1
ATOM 6630 N N . ILE A 1 856 ? -5.823 13.134 13.039 1.00 89.94 856 ILE A N 1
ATOM 6631 C CA . ILE A 1 856 ? -5.809 12.610 14.419 1.00 89.94 856 ILE A CA 1
ATOM 6632 C C . ILE A 1 856 ? -4.367 12.491 14.942 1.00 89.94 856 ILE A C 1
ATOM 6634 O O . ILE A 1 856 ? -4.080 12.917 16.063 1.00 89.94 856 ILE A O 1
ATOM 6638 N N . SER A 1 857 ? -3.441 11.979 14.131 1.00 93.25 857 SER A N 1
ATOM 6639 C CA . SER A 1 857 ? -2.019 11.891 14.477 1.00 93.25 857 SER A CA 1
ATOM 6640 C C . SER A 1 857 ? -1.321 13.252 14.540 1.00 93.25 857 SER A C 1
ATOM 6642 O O . SER A 1 857 ? -0.581 13.517 15.484 1.00 93.25 857 SER A O 1
ATOM 6644 N N . ASN A 1 858 ? -1.588 14.163 13.605 1.00 93.00 858 ASN A N 1
ATOM 6645 C CA . ASN A 1 858 ? -1.034 15.520 13.637 1.00 93.00 858 ASN A CA 1
ATOM 6646 C C . ASN A 1 858 ? -1.615 16.356 14.802 1.00 93.00 858 ASN A C 1
ATOM 6648 O O . ASN A 1 858 ? -0.937 17.231 15.341 1.00 93.00 858 ASN A O 1
ATOM 6652 N N . THR A 1 859 ? -2.808 16.012 15.304 1.00 92.44 859 THR A N 1
ATOM 6653 C CA . THR A 1 859 ? -3.318 16.535 16.586 1.00 92.44 859 THR A CA 1
ATOM 6654 C C . THR A 1 859 ? -2.439 16.106 17.760 1.00 92.44 859 THR A C 1
ATOM 6656 O O . THR A 1 859 ? -2.145 16.922 18.631 1.00 92.44 859 THR A O 1
ATOM 6659 N N . LEU A 1 860 ? -1.963 14.856 17.774 1.00 94.62 860 LEU A N 1
ATOM 6660 C CA . LEU A 1 860 ? -1.023 14.395 18.796 1.00 94.62 860 LEU A CA 1
ATOM 6661 C C . LEU A 1 860 ? 0.321 15.132 18.705 1.00 94.62 860 LEU A C 1
ATOM 6663 O O . LEU A 1 860 ? 0.870 15.494 19.741 1.00 94.62 860 LEU A O 1
ATOM 6667 N N . VAL A 1 861 ? 0.822 15.400 17.492 1.00 94.88 861 VAL A N 1
ATOM 6668 C CA . VAL A 1 861 ? 2.051 16.191 17.269 1.00 94.88 861 VAL A CA 1
ATOM 6669 C C . VAL A 1 861 ? 1.937 17.573 17.921 1.00 94.88 861 VAL A C 1
ATOM 6671 O O . VAL A 1 861 ? 2.822 17.956 18.678 1.00 94.88 861 VAL A O 1
ATOM 6674 N N . TRP A 1 862 ? 0.824 18.284 17.722 1.00 93.44 862 TRP A N 1
ATOM 6675 C CA . TRP A 1 862 ? 0.588 19.586 18.362 1.00 93.44 862 TRP A CA 1
ATOM 6676 C C . TRP A 1 862 ? 0.494 19.498 19.899 1.00 93.44 862 TRP A C 1
ATOM 6678 O O . TRP A 1 862 ? 1.070 20.331 20.604 1.00 93.44 862 TRP A O 1
ATOM 6688 N N . LEU A 1 863 ? -0.149 18.458 20.448 1.00 94.81 863 LEU A N 1
ATOM 6689 C CA . LEU A 1 863 ? -0.159 18.221 21.900 1.00 94.81 863 LEU A CA 1
ATOM 6690 C C . LEU A 1 863 ? 1.243 17.888 22.453 1.00 94.81 863 LEU A C 1
ATOM 6692 O O . LEU A 1 863 ? 1.563 18.264 23.581 1.00 94.81 863 LEU A O 1
ATOM 6696 N N . LEU A 1 864 ? 2.100 17.226 21.668 1.00 96.56 864 LEU A N 1
ATOM 6697 C CA . LEU A 1 864 ? 3.505 16.981 22.009 1.00 96.56 864 LEU A CA 1
ATOM 6698 C C . LEU A 1 864 ? 4.340 18.271 21.964 1.00 96.56 864 LEU A C 1
ATOM 6700 O O . LEU A 1 864 ? 5.159 18.470 22.859 1.00 96.56 864 LEU A O 1
ATOM 6704 N N . SER A 1 865 ? 4.083 19.183 21.018 1.00 95.56 865 SER A N 1
ATOM 6705 C CA . SER A 1 865 ? 4.660 20.537 21.016 1.00 95.56 865 SER A CA 1
ATOM 6706 C C . SER A 1 865 ? 4.303 21.303 22.296 1.00 95.56 865 SER A C 1
ATOM 6708 O O . SER A 1 865 ? 5.196 21.813 22.975 1.00 95.56 865 SER A O 1
ATOM 6710 N N . LYS A 1 866 ? 3.018 21.316 22.694 1.00 94.44 866 LYS A N 1
ATOM 6711 C CA . LYS A 1 866 ? 2.595 21.924 23.970 1.00 94.44 866 LYS A CA 1
ATOM 6712 C C . LYS A 1 866 ? 3.290 21.276 25.174 1.00 94.44 866 LYS A C 1
ATOM 6714 O O . LYS A 1 866 ? 3.706 21.970 26.102 1.00 94.44 866 LYS A O 1
ATOM 6719 N N . LEU A 1 867 ? 3.436 19.948 25.167 1.00 95.81 867 LEU A N 1
ATOM 6720 C CA . LEU A 1 867 ? 4.092 19.216 26.250 1.00 95.81 867 LEU A CA 1
ATOM 6721 C C . LEU A 1 867 ? 5.592 19.523 26.341 1.00 95.81 867 LEU A C 1
ATOM 6723 O O . LEU A 1 867 ? 6.090 19.680 27.452 1.00 95.81 867 LEU A O 1
ATOM 6727 N N . ALA A 1 868 ? 6.299 19.672 25.217 1.00 95.12 868 ALA A N 1
ATOM 6728 C CA . ALA A 1 868 ? 7.693 20.120 25.205 1.00 95.12 868 ALA A CA 1
ATOM 6729 C C . ALA A 1 868 ? 7.829 21.531 25.812 1.00 95.12 868 ALA A C 1
ATOM 6731 O O . ALA A 1 868 ? 8.660 21.744 26.695 1.00 95.12 868 ALA A O 1
ATOM 6732 N N . ASN A 1 869 ? 6.937 22.459 25.441 1.00 94.56 869 ASN A N 1
ATOM 6733 C CA . ASN A 1 869 ? 6.889 23.811 26.013 1.00 94.56 869 ASN A CA 1
ATOM 6734 C C . ASN A 1 869 ? 6.632 23.816 27.527 1.00 94.56 869 ASN A C 1
ATOM 6736 O O . ASN A 1 869 ? 7.246 24.602 28.259 1.00 94.56 869 ASN A O 1
ATOM 6740 N N . TYR A 1 870 ? 5.755 22.931 28.007 1.00 93.44 870 TYR A N 1
ATOM 6741 C CA . TYR A 1 870 ? 5.527 22.730 29.436 1.00 93.44 870 TYR A CA 1
ATOM 6742 C C . TYR A 1 870 ? 6.761 22.144 30.136 1.00 93.44 870 TYR A C 1
ATOM 6744 O O . TYR A 1 870 ? 7.192 22.706 31.139 1.00 93.44 870 TYR A O 1
ATOM 6752 N N . VAL A 1 871 ? 7.359 21.072 29.599 1.00 92.12 871 VAL A N 1
ATOM 6753 C CA . VAL A 1 871 ? 8.550 20.418 30.173 1.00 92.12 871 VAL A CA 1
ATOM 6754 C C . VAL A 1 871 ? 9.701 21.413 30.304 1.00 92.12 871 VAL A C 1
ATOM 6756 O O . VAL A 1 871 ? 10.195 21.592 31.412 1.00 92.12 871 VAL A O 1
ATOM 6759 N N . ALA A 1 872 ? 10.045 22.141 29.236 1.00 91.25 872 ALA A N 1
ATOM 6760 C CA . ALA A 1 872 ? 11.090 23.165 29.265 1.00 91.25 872 ALA A CA 1
ATOM 6761 C C . ALA A 1 872 ? 10.837 24.237 30.346 1.00 91.25 872 ALA A C 1
ATOM 6763 O O . ALA A 1 872 ? 11.755 24.628 31.067 1.00 91.25 872 ALA A O 1
ATOM 6764 N N . THR A 1 873 ? 9.579 24.670 30.514 1.00 89.12 873 THR A N 1
ATOM 6765 C CA . THR A 1 873 ? 9.190 25.634 31.564 1.00 89.12 873 THR A CA 1
ATOM 6766 C C . THR A 1 873 ? 9.263 25.024 32.970 1.00 89.12 873 THR A C 1
ATOM 6768 O O . THR A 1 873 ? 9.632 25.715 33.913 1.00 89.12 873 THR A O 1
ATOM 6771 N N . ALA A 1 874 ? 8.935 23.740 33.129 1.00 84.50 874 ALA A N 1
ATOM 6772 C CA . ALA A 1 874 ? 9.013 23.027 34.404 1.00 84.50 874 ALA A CA 1
ATOM 6773 C C . ALA A 1 874 ? 10.462 22.698 34.822 1.00 84.50 874 ALA A C 1
ATOM 6775 O O . ALA A 1 874 ? 10.724 22.526 36.011 1.00 84.50 874 ALA A O 1
ATOM 6776 N N . THR A 1 875 ? 11.400 22.626 33.870 1.00 82.94 875 THR A N 1
ATOM 6777 C CA . THR A 1 875 ? 12.832 22.393 34.127 1.00 82.94 875 THR A CA 1
ATOM 6778 C C . THR A 1 875 ? 13.671 23.668 34.282 1.00 82.94 875 THR A C 1
ATOM 6780 O O . THR A 1 875 ? 14.800 23.585 34.772 1.00 82.94 875 THR A O 1
ATOM 6783 N N . ASP A 1 876 ? 13.170 24.846 33.886 1.00 78.62 876 ASP A N 1
ATOM 6784 C CA . ASP A 1 876 ? 13.932 26.100 33.989 1.00 78.62 876 ASP A CA 1
ATOM 6785 C C . ASP A 1 876 ? 14.023 26.609 35.438 1.00 78.62 876 ASP A C 1
ATOM 6787 O O . ASP A 1 876 ? 13.185 27.355 35.944 1.00 78.62 876 ASP A O 1
ATOM 6791 N N . SER A 1 877 ? 15.127 26.255 36.092 1.00 56.31 877 SER A N 1
ATOM 6792 C CA . SER A 1 877 ? 15.479 26.697 37.445 1.00 56.31 877 SER A CA 1
ATOM 6793 C C . SER A 1 877 ? 15.847 28.188 37.565 1.00 56.31 877 SER A C 1
ATOM 6795 O O . SER A 1 877 ? 16.078 28.659 38.679 1.00 56.31 877 SER A O 1
ATOM 6797 N N . LYS A 1 878 ? 15.886 28.954 36.462 1.00 53.41 878 LYS A N 1
ATOM 6798 C CA . LYS A 1 878 ? 16.093 30.417 36.466 1.00 53.41 878 LYS A CA 1
ATOM 6799 C C . LYS A 1 878 ? 14.776 31.192 36.377 1.00 53.41 878 LYS A C 1
ATOM 6801 O O . LYS A 1 878 ? 14.702 32.299 36.909 1.00 53.41 878 LYS A O 1
ATOM 6806 N N . GLN A 1 879 ? 13.735 30.623 35.767 1.00 48.66 879 GLN A N 1
ATOM 6807 C CA . GLN A 1 879 ? 12.374 31.171 35.783 1.00 48.66 879 GLN A CA 1
ATOM 6808 C C . GLN A 1 879 ? 11.554 30.554 36.917 1.00 48.66 879 GLN A C 1
ATOM 6810 O O . GLN A 1 879 ? 10.619 29.793 36.689 1.00 48.66 879 GLN A O 1
ATOM 6815 N N . GLN A 1 880 ? 11.879 30.925 38.160 1.00 46.53 880 GLN A N 1
ATOM 6816 C CA . GLN A 1 880 ? 11.058 30.568 39.318 1.00 46.53 880 GLN A CA 1
ATOM 6817 C C . GLN A 1 880 ? 9.621 31.100 39.097 1.00 46.53 880 GLN A C 1
ATOM 6819 O O . GLN A 1 880 ? 9.443 32.322 39.041 1.00 46.53 880 GLN A O 1
ATOM 6824 N N . PRO A 1 881 ? 8.594 30.240 38.914 1.00 51.41 881 PRO A N 1
ATOM 6825 C CA . PRO A 1 881 ? 7.308 30.696 38.395 1.00 51.41 881 PRO A CA 1
ATOM 6826 C C . PRO A 1 881 ? 6.612 31.638 39.374 1.00 51.41 881 PRO A C 1
ATOM 6828 O O . PRO A 1 881 ? 6.394 31.287 40.534 1.00 51.41 881 PRO A O 1
ATOM 6831 N N . THR A 1 882 ? 6.187 32.810 38.898 1.00 48.84 882 THR A N 1
ATOM 6832 C CA . THR A 1 882 ? 5.508 33.827 39.725 1.00 48.84 882 THR A CA 1
ATOM 6833 C C . THR A 1 882 ? 4.159 33.363 40.290 1.00 48.84 882 THR A C 1
ATOM 6835 O O . THR A 1 882 ? 3.617 34.003 41.187 1.00 48.84 882 THR A O 1
ATOM 6838 N N . SER A 1 883 ? 3.645 32.214 39.835 1.00 56.53 883 SER A N 1
ATOM 6839 C CA . SER A 1 883 ? 2.793 31.340 40.649 1.00 56.53 883 SER A CA 1
ATOM 6840 C C . SER A 1 883 ? 2.957 29.865 40.250 1.00 56.53 883 SER A C 1
ATOM 6842 O O . SER A 1 883 ? 2.830 29.511 39.077 1.00 56.53 883 SER A O 1
ATOM 6844 N N . THR A 1 884 ? 3.167 28.976 41.227 1.00 60.12 884 THR A N 1
ATOM 6845 C CA . THR A 1 884 ? 3.125 27.507 41.038 1.00 60.12 884 THR A CA 1
ATOM 6846 C C . THR A 1 884 ? 1.775 27.037 40.494 1.00 60.12 884 THR A C 1
ATOM 6848 O O . THR A 1 884 ? 1.723 26.168 39.627 1.00 60.12 884 THR A O 1
ATOM 6851 N N . HIS A 1 885 ? 0.694 27.700 40.914 1.00 61.53 885 HIS A N 1
ATOM 6852 C CA . HIS A 1 885 ? -0.678 27.510 40.433 1.00 61.53 885 HIS A CA 1
ATOM 6853 C C . HIS A 1 885 ? -0.814 27.591 38.892 1.00 61.53 885 HIS A C 1
ATOM 6855 O O . HIS A 1 885 ? -1.720 26.986 38.319 1.00 61.53 885 HIS A O 1
ATOM 6861 N N . SER A 1 886 ? 0.080 28.310 38.198 1.00 76.44 886 SER A N 1
ATOM 6862 C CA . SER A 1 886 ? 0.090 28.381 36.729 1.00 76.44 886 SER A CA 1
ATOM 6863 C C . SER A 1 886 ? 0.562 27.071 36.078 1.00 76.44 886 SER A C 1
ATOM 6865 O O . SER A 1 886 ? -0.081 26.562 35.155 1.00 76.44 886 SER A O 1
ATOM 6867 N N . LEU A 1 887 ? 1.637 26.461 36.601 1.00 83.31 887 LEU A N 1
ATOM 6868 C CA . LEU A 1 887 ? 2.112 25.153 36.130 1.00 83.31 887 LEU A CA 1
ATOM 6869 C C . LEU A 1 887 ? 1.093 24.048 36.428 1.00 83.31 887 LEU A C 1
ATOM 6871 O O . LEU A 1 887 ? 0.871 23.180 35.589 1.00 83.31 887 LEU A O 1
ATOM 6875 N N . GLU A 1 888 ? 0.431 24.108 37.584 1.00 85.88 888 GLU A N 1
ATOM 6876 C CA . GLU A 1 888 ? -0.606 23.145 37.974 1.00 85.88 888 GLU A CA 1
ATOM 6877 C C . GLU A 1 888 ? -1.815 23.179 37.035 1.00 85.88 888 GLU A C 1
ATOM 6879 O O . GLU A 1 888 ? -2.242 22.132 36.545 1.00 85.88 888 GLU A O 1
ATOM 6884 N N . ALA A 1 889 ? -2.321 24.374 36.715 1.00 86.44 889 ALA A N 1
ATOM 6885 C CA . ALA A 1 889 ? -3.395 24.544 35.739 1.00 86.44 889 ALA A CA 1
ATOM 6886 C C . ALA A 1 889 ? -2.982 24.066 34.333 1.00 86.44 889 ALA A C 1
ATOM 6888 O O . ALA A 1 889 ? -3.756 23.379 33.662 1.00 86.44 889 ALA A O 1
ATOM 6889 N N . THR A 1 890 ? -1.748 24.368 33.912 1.00 88.69 890 THR A N 1
ATOM 6890 C CA . THR A 1 890 ? -1.209 23.953 32.605 1.00 88.69 890 THR A CA 1
ATOM 6891 C C . THR A 1 890 ? -1.093 22.428 32.507 1.00 88.69 890 THR A C 1
ATOM 6893 O O . THR A 1 890 ? -1.596 21.831 31.556 1.00 88.69 890 THR A O 1
ATOM 6896 N N . TRP A 1 891 ? -0.510 21.775 33.518 1.00 93.31 891 TRP A N 1
ATOM 6897 C CA . TRP A 1 891 ? -0.383 20.315 33.583 1.00 93.31 891 TRP A CA 1
ATOM 6898 C C . TRP A 1 891 ? -1.749 19.617 33.572 1.00 93.31 891 TRP A C 1
ATOM 6900 O O . TRP A 1 891 ? -1.932 18.622 32.869 1.00 93.31 891 TRP A O 1
ATOM 6910 N N . LEU A 1 892 ? -2.730 20.158 34.307 1.00 91.31 892 LEU A N 1
ATOM 6911 C CA . LEU A 1 892 ? -4.101 19.642 34.313 1.00 91.31 892 LEU A CA 1
ATOM 6912 C C . LEU A 1 892 ? -4.776 19.769 32.938 1.00 91.31 892 LEU A C 1
ATOM 6914 O O . LEU A 1 892 ? -5.413 18.805 32.510 1.00 91.31 892 LEU A O 1
ATOM 6918 N N . SER A 1 893 ? -4.612 20.897 32.231 1.00 90.44 893 SER A N 1
ATOM 6919 C CA . SER A 1 893 ? -5.160 21.057 30.872 1.00 90.44 893 SER A CA 1
ATOM 6920 C C . SER A 1 893 ? -4.523 20.070 29.899 1.00 90.44 893 SER A C 1
ATOM 6922 O O . SER A 1 893 ? -5.246 19.326 29.243 1.00 90.44 893 SER A O 1
ATOM 6924 N N . LEU A 1 894 ? -3.187 19.967 29.875 1.00 92.81 894 LEU A N 1
ATOM 6925 C CA . LEU A 1 894 ? -2.486 19.029 28.993 1.00 92.81 894 LEU A CA 1
ATOM 6926 C C . LEU A 1 894 ? -2.899 17.583 29.259 1.00 92.81 894 LEU A C 1
ATOM 6928 O O . LEU A 1 894 ? -3.236 16.857 28.324 1.00 92.81 894 LEU A O 1
ATOM 6932 N N . LYS A 1 895 ? -2.951 17.168 30.530 1.00 93.62 895 LYS A N 1
ATOM 6933 C CA . LYS A 1 895 ? -3.438 15.838 30.901 1.00 93.62 895 LYS A CA 1
ATOM 6934 C C . LYS A 1 895 ? -4.870 15.607 30.398 1.00 93.62 895 LYS A C 1
ATOM 6936 O O . LYS A 1 895 ? -5.131 14.566 29.800 1.00 93.62 895 LYS A O 1
ATOM 6941 N N . GLN A 1 896 ? -5.773 16.574 30.582 1.00 91.19 896 GLN A N 1
ATOM 6942 C CA . GLN A 1 896 ? -7.149 16.482 30.086 1.00 91.19 896 GLN A CA 1
ATOM 6943 C C . GLN A 1 896 ? -7.215 16.443 28.548 1.00 91.19 896 GLN A C 1
ATOM 6945 O O . GLN A 1 896 ? -8.043 15.716 27.999 1.00 91.19 896 GLN A O 1
ATOM 6950 N N . GLU A 1 897 ? -6.362 17.185 27.842 1.00 91.31 897 GLU A N 1
ATOM 6951 C CA . GLU A 1 897 ? -6.278 17.202 26.376 1.00 91.31 897 GLU A CA 1
ATOM 6952 C C . GLU A 1 897 ? -5.797 15.845 25.833 1.00 91.31 897 GLU A C 1
ATOM 6954 O O . GLU A 1 897 ? -6.487 15.262 24.995 1.00 91.31 897 GLU A O 1
ATOM 6959 N N . PHE A 1 898 ? -4.719 15.265 26.378 1.00 94.19 898 PHE A N 1
ATOM 6960 C CA . PHE A 1 898 ? -4.266 13.910 26.021 1.00 94.19 898 PHE A CA 1
ATOM 6961 C C . PHE A 1 898 ? -5.298 12.823 26.382 1.00 94.19 898 PHE A C 1
ATOM 6963 O O . PHE A 1 898 ? -5.531 11.914 25.586 1.00 94.19 898 PHE A O 1
ATOM 6970 N N . GLU A 1 899 ? -5.960 12.911 27.543 1.00 90.75 899 GLU A N 1
ATOM 6971 C CA . GLU A 1 899 ? -7.043 11.987 27.922 1.00 90.75 899 GLU A CA 1
ATOM 6972 C C . GLU A 1 899 ? -8.285 12.134 27.032 1.00 90.75 899 GLU A C 1
ATOM 6974 O O . GLU A 1 899 ? -9.043 11.180 26.869 1.00 90.75 899 GLU A O 1
ATOM 6979 N N . THR A 1 900 ? -8.532 13.311 26.458 1.00 88.19 900 THR A N 1
ATOM 6980 C CA . THR A 1 900 ? -9.664 13.552 25.548 1.00 88.19 900 THR A CA 1
ATOM 6981 C C . THR A 1 900 ? -9.344 13.074 24.137 1.00 88.19 900 THR A C 1
ATOM 6983 O O . THR A 1 900 ? -10.141 12.327 23.576 1.00 88.19 900 THR A O 1
ATOM 6986 N N . TRP A 1 901 ? -8.147 13.378 23.623 1.00 90.69 901 TRP A N 1
ATOM 6987 C CA . TRP A 1 901 ? -7.624 12.811 22.377 1.00 90.69 901 TRP A CA 1
ATOM 6988 C C . TRP A 1 901 ? -7.675 11.277 22.403 1.00 90.69 901 TRP A C 1
ATOM 6990 O O . TRP A 1 901 ? -8.316 10.676 21.546 1.00 90.69 901 TRP A O 1
ATOM 7000 N N . HIS A 1 902 ? -7.123 10.640 23.445 1.00 92.06 902 HIS A N 1
ATOM 7001 C CA . HIS A 1 902 ? -7.064 9.177 23.547 1.00 92.06 902 HIS A CA 1
ATOM 7002 C C . HIS A 1 902 ? -8.451 8.513 23.654 1.00 92.06 902 HIS A C 1
ATOM 7004 O O . HIS A 1 902 ? -8.671 7.434 23.107 1.00 92.06 902 HIS A O 1
ATOM 7010 N N . ARG A 1 903 ? -9.420 9.151 24.329 1.00 86.31 903 ARG A N 1
ATOM 7011 C CA . ARG A 1 903 ? -10.811 8.655 24.390 1.00 86.31 903 ARG A CA 1
ATOM 7012 C C . ARG A 1 903 ? -11.581 8.849 23.080 1.00 86.31 903 ARG A C 1
ATOM 7014 O O . ARG A 1 903 ? -12.540 8.120 22.852 1.00 86.31 903 ARG A O 1
ATOM 7021 N N . GLY A 1 904 ? -11.175 9.803 22.242 1.00 81.06 904 GLY A N 1
ATOM 7022 C CA . GLY A 1 904 ? -11.765 10.072 20.928 1.00 81.06 904 GLY A CA 1
ATOM 7023 C C . GLY A 1 904 ? -11.213 9.214 19.782 1.00 81.06 904 GLY A C 1
ATOM 7024 O O . GLY A 1 904 ? -11.606 9.432 18.638 1.00 81.06 904 GLY A O 1
ATOM 7025 N N . LEU A 1 905 ? -10.303 8.271 20.057 1.00 86.94 905 LEU A N 1
ATOM 7026 C CA . LEU A 1 905 ? -9.633 7.473 19.028 1.00 86.94 905 LEU A CA 1
ATOM 7027 C C . LEU A 1 905 ? -10.563 6.438 18.354 1.00 86.94 905 LEU A C 1
ATOM 7029 O O . LEU A 1 905 ? -11.213 5.650 19.053 1.00 86.94 905 LEU A O 1
ATOM 7033 N N . PRO A 1 906 ? -10.578 6.359 17.007 1.00 86.50 906 PRO A N 1
ATOM 7034 C CA . PRO A 1 906 ? -11.294 5.319 16.275 1.00 86.50 906 PRO A CA 1
ATOM 7035 C C . PRO A 1 906 ? -10.584 3.958 16.375 1.00 86.50 906 PRO A C 1
ATOM 7037 O O . PRO A 1 906 ? -9.458 3.837 16.862 1.00 86.50 906 PRO A O 1
ATOM 7040 N N . SER A 1 907 ? -11.241 2.902 15.890 1.00 81.94 907 SER A N 1
ATOM 7041 C CA . SER A 1 907 ? -10.759 1.515 15.986 1.00 81.94 907 SER A CA 1
ATOM 7042 C C . SER A 1 907 ? -9.397 1.257 15.327 1.00 81.94 907 SER A C 1
ATOM 7044 O O . SER A 1 907 ? -8.698 0.349 15.769 1.00 81.94 907 SER A O 1
ATOM 7046 N N . SER A 1 908 ? -8.982 2.057 14.340 1.00 81.81 908 SER A N 1
ATOM 7047 C CA . SER A 1 908 ? -7.665 1.960 13.683 1.00 81.81 908 SER A CA 1
ATOM 7048 C C . SER A 1 908 ? -6.479 2.276 14.604 1.00 81.81 908 SER A C 1
ATOM 7050 O O . SER A 1 908 ? -5.377 1.788 14.371 1.00 81.81 908 SER A O 1
ATOM 7052 N N . PHE A 1 909 ? -6.695 3.036 15.682 1.00 90.31 909 PHE A N 1
ATOM 7053 C CA . PHE A 1 909 ? -5.684 3.313 16.710 1.00 90.31 909 PHE A CA 1
ATOM 7054 C C . PHE A 1 909 ? -5.728 2.305 17.873 1.00 90.31 909 PHE A C 1
ATOM 7056 O O . PHE A 1 909 ? -5.178 2.558 18.944 1.00 90.31 909 PHE A O 1
ATOM 7063 N N . ARG A 1 910 ? -6.372 1.144 17.690 1.00 88.75 910 ARG A N 1
ATOM 7064 C CA . ARG A 1 910 ? -6.302 0.022 18.636 1.00 88.75 910 ARG A CA 1
ATOM 7065 C C . ARG A 1 910 ? -5.288 -1.020 18.152 1.00 88.75 910 ARG A C 1
ATOM 7067 O O . ARG A 1 910 ? -5.202 -1.241 16.945 1.00 88.75 910 ARG A O 1
ATOM 7074 N N . PRO A 1 911 ? -4.573 -1.704 19.067 1.00 89.81 911 PRO A N 1
ATOM 7075 C CA . PRO A 1 911 ? -3.766 -2.866 18.719 1.00 89.81 911 PRO A CA 1
ATOM 7076 C C . PRO A 1 911 ? -4.587 -3.874 17.919 1.00 89.81 911 PRO A C 1
ATOM 7078 O O . PRO A 1 911 ? -5.627 -4.343 18.382 1.00 89.81 911 PRO A O 1
ATOM 7081 N N . SER A 1 912 ? -4.106 -4.203 16.728 1.00 88.62 912 SER A N 1
ATOM 7082 C CA . SER A 1 912 ? -4.728 -5.178 15.835 1.00 88.62 912 SER A CA 1
ATOM 7083 C C . SER A 1 912 ? -4.336 -6.607 16.222 1.00 88.62 912 SER A C 1
ATOM 7085 O O . SER A 1 912 ? -5.122 -7.530 16.032 1.00 88.62 912 SER A O 1
ATOM 7087 N N . TYR A 1 913 ? -3.159 -6.788 16.837 1.00 85.25 913 TYR A N 1
ATOM 7088 C CA . TYR A 1 913 ? -2.791 -8.026 17.527 1.00 85.25 913 TYR A CA 1
ATOM 7089 C C . TYR A 1 913 ? -1.820 -7.763 18.691 1.00 85.25 913 TYR A C 1
ATOM 7091 O O . TYR A 1 913 ? -1.084 -6.775 18.694 1.00 85.25 913 TYR A O 1
ATOM 7099 N N . ARG A 1 914 ? -1.793 -8.663 19.682 1.00 86.88 914 ARG A N 1
ATOM 7100 C CA . ARG A 1 914 ? -0.798 -8.686 20.769 1.00 86.88 914 ARG A CA 1
ATOM 7101 C C . ARG A 1 914 ? -0.261 -10.104 20.944 1.00 86.88 914 ARG A C 1
ATOM 7103 O O . ARG A 1 914 ? -0.901 -10.934 21.585 1.00 86.88 914 ARG A O 1
ATOM 7110 N N . VAL A 1 915 ? 0.905 -10.388 20.367 1.00 81.75 915 VAL A N 1
ATOM 7111 C CA . VAL A 1 915 ? 1.581 -11.685 20.528 1.00 81.75 915 VAL A CA 1
ATOM 7112 C C . VAL A 1 915 ? 2.268 -11.697 21.891 1.00 81.75 915 VAL A C 1
ATOM 7114 O O . VAL A 1 915 ? 2.947 -10.732 22.233 1.00 81.75 915 VAL A O 1
ATOM 7117 N N . ARG A 1 916 ? 2.134 -12.770 22.681 1.00 78.62 916 ARG A N 1
ATOM 7118 C CA . ARG A 1 916 ? 3.006 -12.972 23.850 1.00 78.62 916 ARG A CA 1
ATOM 7119 C C . ARG A 1 916 ? 4.320 -13.592 23.387 1.00 78.62 916 ARG A C 1
ATOM 7121 O O . ARG A 1 916 ? 4.302 -14.600 22.688 1.00 78.62 916 ARG A O 1
ATOM 7128 N N . ARG A 1 917 ? 5.446 -13.026 23.815 1.00 68.69 917 ARG A N 1
ATOM 7129 C CA . ARG A 1 917 ? 6.784 -13.476 23.411 1.00 68.69 917 ARG A CA 1
ATOM 7130 C C . ARG A 1 917 ? 7.084 -14.866 23.968 1.00 68.69 917 ARG A C 1
ATOM 7132 O O . ARG A 1 917 ? 7.304 -15.028 25.167 1.00 68.69 917 ARG A O 1
ATOM 7139 N N . THR A 1 918 ? 7.108 -15.865 23.094 1.00 54.44 918 THR A N 1
ATOM 7140 C CA . THR A 1 918 ? 7.693 -17.179 23.379 1.00 54.44 918 THR A CA 1
ATOM 7141 C C . THR A 1 918 ? 9.210 -17.112 23.184 1.00 54.44 918 THR A C 1
ATOM 7143 O O . THR A 1 918 ? 9.646 -16.596 22.151 1.00 54.44 918 THR A O 1
ATOM 7146 N N . PRO A 1 919 ? 10.033 -17.645 24.107 1.00 50.91 919 PRO A N 1
ATOM 7147 C CA . PRO A 1 919 ? 11.462 -17.823 23.861 1.00 50.91 919 PRO A CA 1
ATOM 7148 C C . PRO A 1 919 ? 11.702 -18.606 22.563 1.00 50.91 919 PRO A C 1
ATOM 7150 O O . PRO A 1 919 ? 11.000 -19.577 22.284 1.00 50.91 919 PRO A O 1
ATOM 7153 N N . GLN A 1 920 ? 12.675 -18.174 21.757 1.00 43.88 920 GLN A N 1
ATOM 7154 C CA . GLN A 1 920 ? 12.984 -18.822 20.480 1.00 43.88 920 GLN A CA 1
ATOM 7155 C C . GLN A 1 920 ? 13.468 -20.265 20.686 1.00 43.88 920 GLN A C 1
ATOM 7157 O O . GLN A 1 920 ? 14.127 -20.582 21.676 1.00 43.88 920 GLN A O 1
ATOM 7162 N N . HIS A 1 921 ? 13.167 -21.136 19.721 1.00 34.16 921 HIS A N 1
ATOM 7163 C CA . HIS A 1 921 ? 13.163 -22.598 19.882 1.00 34.16 921 HIS A CA 1
ATOM 7164 C C . HIS A 1 921 ? 14.547 -23.282 20.051 1.00 34.16 921 HIS A C 1
ATOM 7166 O O . HIS A 1 921 ? 14.631 -24.509 20.081 1.00 34.16 921 HIS A O 1
ATOM 7172 N N . ASN A 1 922 ? 15.630 -22.511 20.207 1.00 32.12 922 ASN A N 1
ATOM 7173 C CA . ASN A 1 922 ? 17.023 -22.971 20.318 1.00 32.12 922 ASN A CA 1
ATOM 7174 C C . ASN A 1 922 ? 17.427 -23.307 21.772 1.00 32.12 922 ASN A C 1
ATOM 7176 O O . ASN A 1 922 ? 18.422 -22.804 22.299 1.00 32.12 922 ASN A O 1
ATOM 7180 N N . VAL A 1 923 ? 16.638 -24.150 22.444 1.00 36.62 923 VAL A N 1
ATOM 7181 C CA . VAL A 1 923 ? 16.738 -24.386 23.901 1.00 36.62 923 VAL A CA 1
ATOM 7182 C C . VAL A 1 923 ? 17.978 -25.203 24.324 1.00 36.62 923 VAL A C 1
ATOM 7184 O O . VAL A 1 923 ? 18.369 -25.164 25.488 1.00 36.62 923 VAL A O 1
ATOM 7187 N N . GLU A 1 924 ? 18.678 -25.870 23.400 1.00 34.09 924 GLU A N 1
ATOM 7188 C CA . GLU A 1 924 ? 19.845 -26.716 23.723 1.00 34.09 924 GLU A CA 1
ATOM 7189 C C . GLU A 1 924 ? 21.174 -25.965 23.969 1.00 34.09 924 GLU A C 1
ATOM 7191 O O . GLU A 1 924 ? 22.191 -26.603 24.248 1.00 34.09 924 GLU A O 1
ATOM 7196 N N . ARG A 1 925 ? 21.211 -24.621 23.907 1.00 33.41 925 ARG A N 1
ATOM 7197 C CA . ARG A 1 925 ? 22.436 -23.848 24.231 1.00 33.41 925 ARG A CA 1
ATOM 7198 C C . ARG A 1 925 ? 22.299 -22.749 25.286 1.00 33.41 925 ARG A C 1
ATOM 7200 O O . ARG A 1 925 ? 23.270 -22.508 25.998 1.00 33.41 925 ARG A O 1
ATOM 7207 N N . SER A 1 926 ? 21.135 -22.124 25.459 1.00 35.78 926 SER A N 1
ATOM 7208 C CA . SER A 1 926 ? 20.957 -20.963 26.355 1.00 35.78 926 SER A CA 1
ATOM 7209 C C . SER A 1 926 ? 20.578 -21.325 27.802 1.00 35.78 926 SER A C 1
ATOM 7211 O O . SER A 1 926 ? 19.818 -20.617 28.466 1.00 35.78 926 SER A O 1
ATOM 7213 N N . GLN A 1 927 ? 21.163 -22.389 28.369 1.00 35.53 927 GLN A N 1
ATOM 7214 C CA . GLN A 1 927 ? 20.885 -22.849 29.746 1.00 35.53 927 GLN A CA 1
ATOM 7215 C C . GLN A 1 927 ? 21.422 -21.902 30.858 1.00 35.53 927 GLN A C 1
ATOM 7217 O O . GLN A 1 927 ? 21.556 -22.295 32.019 1.00 35.53 927 GLN A O 1
ATOM 7222 N N . ARG A 1 928 ? 21.752 -20.647 30.513 1.00 36.75 928 ARG A N 1
ATOM 7223 C CA . ARG A 1 928 ? 22.338 -19.614 31.387 1.00 36.75 928 ARG A CA 1
ATOM 7224 C C . ARG A 1 928 ? 21.409 -18.429 31.680 1.00 36.75 928 ARG A C 1
ATOM 7226 O O . ARG A 1 928 ? 21.561 -17.803 32.728 1.00 36.75 928 ARG A O 1
ATOM 7233 N N . CYS A 1 929 ? 20.420 -18.142 30.832 1.00 38.38 929 CYS A N 1
ATOM 7234 C CA . CYS A 1 929 ? 19.572 -16.946 30.934 1.00 38.38 929 CYS A CA 1
ATOM 7235 C C . CYS A 1 929 ? 18.440 -17.073 31.975 1.00 38.38 929 CYS A C 1
ATOM 7237 O O . CYS A 1 929 ? 17.260 -16.975 31.643 1.00 38.38 929 CYS A O 1
ATOM 7239 N N . ARG A 1 930 ? 18.786 -17.243 33.261 1.00 39.34 930 ARG A N 1
ATOM 7240 C CA . ARG A 1 930 ? 17.829 -17.395 34.386 1.00 39.34 930 ARG A CA 1
ATOM 7241 C C . ARG A 1 930 ? 16.865 -16.212 34.619 1.00 39.34 930 ARG A C 1
ATOM 7243 O O . ARG A 1 930 ? 16.009 -16.317 35.488 1.00 39.34 930 ARG A O 1
ATOM 7250 N N . HIS A 1 931 ? 16.985 -15.119 33.864 1.00 44.50 931 HIS A N 1
ATOM 7251 C CA . HIS A 1 931 ? 16.280 -13.850 34.095 1.00 44.50 931 HIS A CA 1
ATOM 7252 C C . HIS A 1 931 ? 15.175 -13.523 33.070 1.00 44.50 931 HIS A C 1
ATOM 7254 O O . HIS A 1 931 ? 14.543 -12.475 33.172 1.00 44.50 931 HIS A O 1
ATOM 7260 N N . GLN A 1 932 ? 14.880 -14.401 32.098 1.00 47.94 932 GLN A N 1
ATOM 7261 C CA . GLN A 1 932 ? 13.780 -14.151 31.142 1.00 47.94 932 GLN A CA 1
ATOM 7262 C C . GLN A 1 932 ? 12.399 -14.030 31.821 1.00 47.94 932 GLN A C 1
ATOM 7264 O O . GLN A 1 932 ? 11.515 -13.356 31.301 1.00 47.94 932 GLN A O 1
ATOM 7269 N N . THR A 1 933 ? 12.221 -14.622 33.006 1.00 49.75 933 THR A N 1
ATOM 7270 C CA . THR A 1 933 ? 11.001 -14.521 33.828 1.00 49.75 933 THR A CA 1
ATOM 7271 C C . THR A 1 933 ? 10.787 -13.158 34.496 1.00 49.75 933 THR A C 1
ATOM 7273 O O . THR A 1 933 ? 9.742 -12.958 35.108 1.00 49.75 933 THR A O 1
ATOM 7276 N N . GLU A 1 934 ? 11.749 -12.234 34.409 1.00 57.84 934 GLU A N 1
ATOM 7277 C CA . GLU A 1 934 ? 11.694 -10.914 35.059 1.00 57.84 934 GLU A CA 1
ATOM 7278 C C . GLU A 1 934 ? 11.392 -9.765 34.076 1.00 57.84 934 GLU A C 1
ATOM 7280 O O . GLU A 1 934 ? 11.143 -8.644 34.513 1.00 57.84 934 GLU A O 1
ATOM 7285 N N . SER A 1 935 ? 11.391 -10.023 32.760 1.00 69.06 935 SER A N 1
ATOM 7286 C CA . SER A 1 935 ? 11.176 -8.998 31.726 1.00 69.06 935 SER A CA 1
ATOM 7287 C C . SER A 1 935 ? 9.738 -8.469 31.716 1.00 69.06 935 SER A C 1
ATOM 7289 O O . SER A 1 935 ? 8.769 -9.225 31.607 1.00 69.06 935 SER A O 1
ATOM 7291 N N . LEU A 1 936 ? 9.604 -7.143 31.761 1.00 76.38 936 LEU A N 1
ATOM 7292 C CA . LEU A 1 936 ? 8.325 -6.442 31.631 1.00 76.38 936 LEU A CA 1
ATOM 7293 C C . LEU A 1 936 ? 7.818 -6.435 30.178 1.00 76.38 936 LEU A C 1
ATOM 7295 O O . LEU A 1 936 ? 6.608 -6.390 29.944 1.00 76.38 936 LEU A O 1
ATOM 7299 N N . ILE A 1 937 ? 8.720 -6.528 29.194 1.00 80.25 937 ILE A N 1
ATOM 7300 C CA . ILE A 1 937 ? 8.400 -6.507 27.758 1.00 80.25 937 ILE A CA 1
ATOM 7301 C C . ILE A 1 937 ? 7.954 -7.908 27.284 1.00 80.25 937 ILE A C 1
ATOM 7303 O O . ILE A 1 937 ? 8.601 -8.587 26.483 1.00 80.25 937 ILE A O 1
ATOM 7307 N N . CYS A 1 938 ? 6.811 -8.354 27.809 1.00 75.44 938 CYS A N 1
ATOM 7308 C CA . CYS A 1 938 ? 6.218 -9.673 27.559 1.00 75.44 938 CYS A CA 1
ATOM 7309 C C . CYS A 1 938 ? 5.507 -9.829 26.198 1.00 75.44 938 CYS A C 1
ATOM 7311 O O . CYS A 1 938 ? 5.126 -10.951 25.849 1.00 75.44 938 CYS A O 1
ATOM 7313 N N . TYR A 1 939 ? 5.282 -8.744 25.451 1.00 81.50 939 TYR A N 1
ATOM 7314 C CA . TYR A 1 939 ? 4.407 -8.724 24.272 1.00 81.50 939 TYR A CA 1
ATOM 7315 C C . TYR A 1 939 ? 5.036 -8.029 23.062 1.00 81.50 939 TYR A C 1
ATOM 7317 O O . TYR A 1 939 ? 5.944 -7.214 23.205 1.00 81.50 939 TYR A O 1
ATOM 7325 N N . GLU A 1 940 ? 4.493 -8.333 21.886 1.00 89.44 940 GLU A N 1
ATOM 7326 C CA . GLU A 1 940 ? 4.742 -7.640 20.620 1.00 89.44 940 GLU A CA 1
ATOM 7327 C C . GLU A 1 940 ? 3.375 -7.153 20.108 1.00 89.44 940 GLU A C 1
ATOM 7329 O O . GLU A 1 940 ? 2.447 -7.945 19.910 1.00 89.44 940 GLU A O 1
ATOM 7334 N N . THR A 1 941 ? 3.215 -5.832 20.007 1.00 90.31 941 THR A N 1
ATOM 7335 C CA . THR A 1 941 ? 1.924 -5.139 19.861 1.00 90.31 941 THR A CA 1
ATOM 7336 C C . THR A 1 941 ? 1.819 -4.551 18.458 1.00 90.31 941 THR A C 1
ATOM 7338 O O . THR A 1 941 ? 2.325 -3.460 18.198 1.00 90.31 941 THR A O 1
ATOM 7341 N N . TRP A 1 942 ? 1.159 -5.276 17.557 1.00 91.75 942 TRP A N 1
ATOM 7342 C CA . TRP A 1 942 ? 0.989 -4.882 16.160 1.00 91.75 942 TRP A CA 1
ATOM 7343 C C . TRP A 1 942 ? -0.249 -3.993 15.961 1.00 91.75 942 TRP A C 1
ATOM 7345 O O . TRP A 1 942 ? -1.290 -4.200 16.592 1.00 91.75 942 TRP A O 1
ATOM 7355 N N . TYR A 1 943 ? -0.146 -3.031 15.043 1.00 92.62 943 TYR A N 1
ATOM 7356 C CA . TYR A 1 943 ? -1.232 -2.162 14.580 1.00 92.62 943 TYR A CA 1
ATOM 7357 C C . TYR A 1 943 ? -1.309 -2.222 13.053 1.00 92.62 943 TYR A C 1
ATOM 7359 O O . TYR A 1 943 ? -0.278 -2.234 12.387 1.00 92.62 943 TYR A O 1
ATOM 7367 N N . SER A 1 944 ? -2.517 -2.143 12.494 1.00 84.94 944 SER A N 1
ATOM 7368 C CA . SER A 1 944 ? -2.783 -2.186 11.047 1.00 84.94 944 SER A CA 1
ATOM 7369 C C . SER A 1 944 ? -2.269 -0.981 10.238 1.00 84.94 944 SER A C 1
ATOM 7371 O O . SER A 1 944 ? -2.607 -0.845 9.066 1.00 84.94 944 SER A O 1
ATOM 7373 N N . SER A 1 945 ? -1.515 -0.067 10.852 1.00 92.25 945 SER A N 1
ATOM 7374 C CA . SER A 1 945 ? -0.858 1.059 10.186 1.00 92.25 945 SER A CA 1
ATOM 7375 C C . SER A 1 945 ? 0.337 1.543 11.006 1.00 92.25 945 SER A C 1
ATOM 7377 O O . SER A 1 945 ? 0.223 1.786 12.212 1.00 92.25 945 SER A O 1
ATOM 7379 N N . SER A 1 946 ? 1.464 1.755 10.330 1.00 93.25 946 SER A N 1
ATOM 7380 C CA . SER A 1 946 ? 2.693 2.329 10.889 1.00 93.25 946 SER A CA 1
ATOM 7381 C C . SER A 1 946 ? 2.474 3.719 11.503 1.00 93.25 946 SER A C 1
ATOM 7383 O O . SER A 1 946 ? 3.050 4.029 12.548 1.00 93.25 946 SER A O 1
ATOM 7385 N N . MET A 1 947 ? 1.576 4.527 10.927 1.00 94.62 947 MET A N 1
ATOM 7386 C CA . MET A 1 947 ? 1.180 5.834 11.467 1.00 94.62 947 MET A CA 1
ATOM 7387 C C . MET A 1 947 ? 0.505 5.699 12.841 1.00 94.62 947 MET A C 1
ATOM 7389 O O . MET A 1 947 ? 0.840 6.420 13.788 1.00 94.62 947 MET A O 1
ATOM 7393 N N . CYS A 1 948 ? -0.420 4.743 12.966 1.00 94.25 948 CYS A N 1
ATOM 7394 C CA . CYS A 1 948 ? -1.116 4.447 14.217 1.00 94.25 948 CYS A CA 1
ATOM 7395 C C . CYS A 1 948 ? -0.160 3.848 15.260 1.00 94.25 948 CYS A C 1
ATOM 7397 O O . CYS A 1 948 ? -0.183 4.283 16.410 1.00 94.25 948 CYS A O 1
ATOM 7399 N N . ALA A 1 949 ? 0.737 2.936 14.860 1.00 95.25 949 ALA A N 1
ATOM 7400 C CA . ALA A 1 949 ? 1.783 2.394 15.732 1.00 95.25 949 ALA A CA 1
ATOM 7401 C C . ALA A 1 949 ? 2.678 3.505 16.311 1.00 95.25 949 ALA A C 1
ATOM 7403 O O . ALA A 1 949 ? 2.858 3.589 17.527 1.00 95.25 949 ALA A O 1
ATOM 7404 N N . SER A 1 950 ? 3.188 4.397 15.452 1.00 96.38 950 SER A N 1
ATOM 7405 C CA . SER A 1 950 ? 4.025 5.529 15.863 1.00 96.38 950 SER A CA 1
ATOM 7406 C C . SER A 1 950 ? 3.264 6.489 16.787 1.00 96.38 950 SER A C 1
ATOM 7408 O O . SER A 1 950 ? 3.749 6.813 17.869 1.00 96.38 950 SER A O 1
ATOM 7410 N N . SER A 1 951 ? 2.020 6.844 16.442 1.00 96.50 951 SER A N 1
ATOM 7411 C CA . SER A 1 951 ? 1.174 7.718 17.271 1.00 96.50 951 SER A CA 1
ATOM 7412 C C . SER A 1 951 ? 0.916 7.147 18.663 1.00 96.50 951 SER A C 1
ATOM 7414 O O . SER A 1 951 ? 1.074 7.850 19.658 1.00 96.50 951 SER A O 1
ATOM 7416 N N . MET A 1 952 ? 0.557 5.866 18.769 1.00 96.75 952 MET A N 1
ATOM 7417 C CA . MET A 1 952 ? 0.299 5.245 20.072 1.00 96.75 952 MET A CA 1
ATOM 7418 C C . MET A 1 952 ? 1.575 5.123 20.913 1.00 96.75 952 MET A C 1
ATOM 7420 O O . MET A 1 952 ? 1.531 5.289 22.134 1.00 96.75 952 MET A O 1
ATOM 7424 N N . GLN A 1 953 ? 2.731 4.947 20.273 1.00 95.88 953 GLN A N 1
ATOM 7425 C CA . GLN A 1 953 ? 4.018 4.987 20.958 1.00 95.88 953 GLN A CA 1
ATOM 7426 C C . GLN A 1 953 ? 4.379 6.402 21.451 1.00 95.88 953 GLN A C 1
ATOM 7428 O O . GLN A 1 953 ? 4.787 6.562 22.604 1.00 95.88 953 GLN A O 1
ATOM 7433 N N . SER A 1 954 ? 4.173 7.444 20.637 1.00 97.19 954 SER A N 1
ATOM 7434 C CA . SER A 1 954 ? 4.364 8.841 21.058 1.00 97.19 954 SER A CA 1
ATOM 7435 C C . SER A 1 954 ? 3.361 9.274 22.138 1.00 97.19 954 SER A C 1
ATOM 7437 O O . SER A 1 954 ? 3.706 10.069 23.011 1.00 97.19 954 SER A O 1
ATOM 7439 N N . TYR A 1 955 ? 2.148 8.713 22.150 1.00 97.81 955 TYR A N 1
ATOM 7440 C CA . TYR A 1 955 ? 1.188 8.894 23.242 1.00 97.81 955 TYR A CA 1
ATOM 7441 C C . TYR A 1 955 ? 1.705 8.282 24.554 1.00 97.81 955 TYR A C 1
ATOM 7443 O O . TYR A 1 955 ? 1.697 8.950 25.586 1.00 97.81 955 TYR A O 1
ATOM 7451 N N . HIS A 1 956 ? 2.233 7.054 24.538 1.00 97.88 956 HIS A N 1
ATOM 7452 C CA . HIS A 1 956 ? 2.854 6.467 25.731 1.00 97.88 956 HIS A CA 1
ATOM 7453 C C . HIS A 1 956 ? 4.091 7.253 26.200 1.00 97.88 956 HIS A C 1
ATOM 7455 O O . HIS A 1 956 ? 4.263 7.444 27.405 1.00 97.88 956 HIS A O 1
ATOM 7461 N N . MET A 1 957 ? 4.888 7.803 25.276 1.00 97.62 957 MET A N 1
ATOM 7462 C CA . MET A 1 957 ? 5.969 8.744 25.602 1.00 97.62 957 MET A CA 1
ATOM 7463 C C . MET A 1 957 ? 5.427 10.001 26.310 1.00 97.62 957 MET A C 1
ATOM 7465 O O . MET A 1 957 ? 5.999 10.434 27.311 1.00 97.62 957 MET A O 1
ATOM 7469 N N . SER A 1 958 ? 4.293 10.555 25.859 1.00 97.38 958 SER A N 1
ATOM 7470 C CA . SER A 1 958 ? 3.670 11.724 26.497 1.00 97.38 958 SER A CA 1
ATOM 7471 C C . SER A 1 958 ? 3.166 11.426 27.913 1.00 97.38 958 SER A C 1
ATOM 7473 O O . SER A 1 958 ? 3.328 12.261 28.803 1.00 97.38 958 SER A O 1
ATOM 7475 N N . GLN A 1 959 ? 2.637 10.220 28.164 1.00 97.06 959 GLN A N 1
ATOM 7476 C CA . GLN A 1 959 ? 2.202 9.813 29.507 1.00 97.06 959 GLN A CA 1
ATOM 7477 C C . GLN A 1 959 ? 3.383 9.679 30.483 1.00 97.06 959 GLN A C 1
ATOM 7479 O O . GLN A 1 959 ? 3.264 10.092 31.637 1.00 97.06 959 GLN A O 1
ATOM 7484 N N . ILE A 1 960 ? 4.538 9.177 30.026 1.00 95.75 960 ILE A N 1
ATOM 7485 C CA . ILE A 1 960 ? 5.778 9.150 30.824 1.00 95.75 960 ILE A CA 1
ATOM 7486 C C . ILE A 1 960 ? 6.226 10.579 31.165 1.00 95.75 960 ILE A C 1
ATOM 7488 O O . ILE A 1 960 ? 6.455 10.890 32.333 1.00 95.75 960 ILE A O 1
ATOM 7492 N N . LEU A 1 961 ? 6.302 11.466 30.167 1.00 94.88 961 LEU A N 1
ATOM 7493 C CA . LEU A 1 961 ? 6.748 12.852 30.354 1.00 94.88 961 LEU A CA 1
ATOM 7494 C C . LEU A 1 961 ? 5.829 13.646 31.295 1.00 94.88 961 LEU A C 1
ATOM 7496 O O . LEU A 1 961 ? 6.333 14.336 32.181 1.00 94.88 961 LEU A O 1
ATOM 7500 N N . LEU A 1 962 ? 4.504 13.508 31.151 1.00 93.25 962 LEU A N 1
ATOM 7501 C CA . LEU A 1 962 ? 3.511 14.103 32.055 1.00 93.25 962 LEU A CA 1
ATOM 7502 C C . LEU A 1 962 ? 3.642 13.583 33.490 1.00 93.25 962 LEU A C 1
ATOM 7504 O O . LEU A 1 962 ? 3.469 14.355 34.431 1.00 93.25 962 LEU A O 1
ATOM 7508 N N . LEU A 1 963 ? 3.918 12.289 33.674 1.00 90.62 963 LEU A N 1
ATOM 7509 C CA . LEU A 1 963 ? 4.015 11.685 35.002 1.00 90.62 963 LEU A CA 1
ATOM 7510 C C . LEU A 1 963 ? 5.303 12.090 35.733 1.00 90.62 963 LEU A C 1
ATOM 7512 O O . LEU A 1 963 ? 5.249 12.350 36.932 1.00 90.62 963 LEU A O 1
ATOM 7516 N N . ILE A 1 964 ? 6.429 12.190 35.017 1.00 89.69 964 ILE A N 1
ATOM 7517 C CA . ILE A 1 964 ? 7.715 12.642 35.574 1.00 89.69 964 ILE A CA 1
ATOM 7518 C C . ILE A 1 964 ? 7.666 14.135 35.938 1.00 89.69 964 ILE A C 1
ATOM 7520 O O . ILE A 1 964 ? 8.096 14.511 37.023 1.00 89.69 964 ILE A O 1
ATOM 7524 N N . HIS A 1 965 ? 7.092 14.984 35.079 1.00 88.81 965 HIS A N 1
ATOM 7525 C CA . HIS A 1 965 ? 7.030 16.439 35.289 1.00 88.81 965 HIS A CA 1
ATOM 7526 C C . HIS A 1 965 ? 5.726 16.890 35.967 1.00 88.81 965 HIS A C 1
ATOM 7528 O O . HIS A 1 965 ? 5.182 17.951 35.649 1.00 88.81 965 HIS A O 1
ATOM 7534 N N . LYS A 1 966 ? 5.184 16.079 36.884 1.00 87.19 966 LYS A N 1
ATOM 7535 C CA . LYS A 1 966 ? 3.983 16.437 37.646 1.00 87.19 966 LYS A CA 1
ATOM 7536 C C . LYS A 1 966 ? 4.320 17.448 38.763 1.00 87.19 966 LYS A C 1
ATOM 7538 O O . LYS A 1 966 ? 5.168 17.137 39.596 1.00 87.19 966 LYS A O 1
ATOM 7543 N N . PRO A 1 967 ? 3.610 18.590 38.872 1.00 84.44 967 PRO A N 1
ATOM 7544 C CA . PRO A 1 967 ? 3.804 19.550 39.961 1.00 84.44 967 PRO A CA 1
ATOM 7545 C C . PRO A 1 967 ? 3.503 18.990 41.360 1.00 84.44 967 PRO A C 1
ATOM 7547 O O . PRO A 1 967 ? 2.569 18.202 41.550 1.00 84.44 967 PRO A O 1
ATOM 7550 N N . GLU A 1 968 ? 4.257 19.460 42.356 1.00 68.69 968 GLU A N 1
ATOM 7551 C CA . GLU A 1 968 ? 4.222 18.943 43.730 1.00 68.69 968 GLU A CA 1
ATOM 7552 C C . GLU A 1 968 ? 2.911 19.235 44.483 1.00 68.69 968 GLU A C 1
ATOM 7554 O O . GLU A 1 968 ? 2.437 18.375 45.225 1.00 68.69 968 GLU A O 1
ATOM 7559 N N . GLY A 1 969 ? 2.270 20.393 44.279 1.00 61.66 969 GLY A N 1
ATOM 7560 C CA . GLY A 1 969 ? 1.019 20.740 44.974 1.00 61.66 969 GLY A CA 1
ATOM 7561 C C . GLY A 1 969 ? -0.196 19.921 44.517 1.00 61.66 969 GLY A C 1
ATOM 7562 O O . GLY A 1 969 ? -1.157 19.758 45.268 1.00 61.66 969 GLY A O 1
ATOM 7563 N N . LEU A 1 970 ? -0.117 19.269 43.350 1.00 65.56 970 LEU A N 1
ATOM 7564 C CA . LEU A 1 970 ? -1.110 18.292 42.881 1.00 65.56 970 LEU A CA 1
ATOM 7565 C C . LEU A 1 970 ? -0.944 16.897 43.522 1.00 65.56 970 LEU A C 1
ATOM 7567 O O . LEU A 1 970 ? -1.577 15.921 43.093 1.00 65.56 970 LEU A O 1
ATOM 7571 N N . VAL A 1 971 ? -0.096 16.753 44.544 1.00 59.12 971 VAL A N 1
ATOM 7572 C CA . VAL A 1 971 ? -0.024 15.564 45.405 1.00 59.12 971 VAL A CA 1
ATOM 7573 C C . VAL A 1 971 ? -1.148 15.632 46.444 1.00 59.12 971 VAL A C 1
ATOM 7575 O O . VAL A 1 971 ? -1.009 16.235 47.502 1.00 59.12 971 VAL A O 1
ATOM 7578 N N . VAL A 1 972 ? -2.275 14.991 46.116 1.00 48.47 972 VAL A N 1
ATOM 7579 C CA . VAL A 1 972 ? -3.529 15.004 46.891 1.00 48.47 972 VAL A CA 1
ATOM 7580 C C . VAL A 1 972 ? -3.304 14.732 48.391 1.00 48.47 972 VAL A C 1
ATOM 7582 O O . VAL A 1 972 ? -2.939 13.607 48.750 1.00 48.47 972 VAL A O 1
ATOM 7585 N N . PRO A 1 973 ? -3.614 15.692 49.283 1.00 41.94 973 PRO A N 1
ATOM 7586 C CA . PRO A 1 973 ? -3.857 15.410 50.690 1.00 41.94 973 PRO A CA 1
ATOM 7587 C C . PRO A 1 973 ? -5.206 14.691 50.779 1.00 41.94 973 PRO A C 1
ATOM 7589 O O . PRO A 1 973 ? -6.253 15.291 50.529 1.00 41.94 973 PRO A O 1
ATOM 7592 N N . PHE A 1 974 ? -5.199 13.388 51.065 1.00 39.50 974 PHE A N 1
ATOM 7593 C CA . PHE A 1 974 ? -6.441 12.615 51.100 1.00 39.50 974 PHE A CA 1
ATOM 7594 C C . PHE A 1 974 ? -7.337 13.094 52.250 1.00 39.50 974 PHE A C 1
ATOM 7596 O O . PHE A 1 974 ? -6.890 13.237 53.387 1.00 39.50 974 PHE A O 1
ATOM 7603 N N . SER A 1 975 ? -8.616 13.336 51.964 1.00 39.19 975 SER A N 1
ATOM 7604 C CA . SER A 1 975 ? -9.572 13.974 52.878 1.00 39.19 975 SER A CA 1
ATOM 7605 C C . SER A 1 975 ? -10.144 13.033 53.954 1.00 39.19 975 SER A C 1
ATOM 7607 O O . SER A 1 975 ? -11.328 13.089 54.278 1.00 39.19 975 SER A O 1
ATOM 7609 N N . GLN A 1 976 ? -9.290 12.199 54.554 1.00 37.34 976 GLN A N 1
ATOM 7610 C CA . GLN A 1 976 ? -9.531 11.503 55.822 1.00 37.34 976 GLN A CA 1
ATOM 7611 C C . GLN A 1 976 ? -8.201 11.321 56.580 1.00 37.34 976 GLN A C 1
ATOM 7613 O O . GLN A 1 976 ? -7.285 10.699 56.043 1.00 37.34 976 GLN A O 1
ATOM 7618 N N . PRO A 1 977 ? -8.073 11.809 57.830 1.00 38.91 977 PRO A N 1
ATOM 7619 C CA . PRO A 1 977 ? -6.856 11.642 58.615 1.00 38.91 977 PRO A CA 1
ATOM 7620 C C . PRO A 1 977 ? -6.783 10.242 59.246 1.00 38.91 977 PRO A C 1
ATOM 7622 O O . PRO A 1 977 ? -7.072 10.056 60.429 1.00 38.91 977 PRO A O 1
ATOM 7625 N N . SER A 1 978 ? -6.330 9.246 58.481 1.00 38.03 978 SER A N 1
ATOM 7626 C CA . SER A 1 978 ? -5.670 8.082 59.083 1.00 38.03 978 SER A CA 1
ATOM 7627 C C . SER A 1 978 ? -4.405 8.571 59.795 1.00 38.03 978 SER A C 1
ATOM 7629 O O . SER A 1 978 ? -3.563 9.222 59.178 1.00 38.03 978 SER A O 1
ATOM 7631 N N . ALA A 1 979 ? -4.283 8.302 61.098 1.00 42.28 979 ALA A N 1
ATOM 7632 C CA . ALA A 1 979 ? -3.337 8.964 62.009 1.00 42.28 979 ALA A CA 1
ATOM 7633 C C . ALA A 1 979 ? -1.861 8.513 61.867 1.00 42.28 979 ALA A C 1
ATOM 7635 O O . ALA A 1 979 ? -1.164 8.301 62.857 1.00 42.28 979 ALA A O 1
ATOM 7636 N N . SER A 1 980 ? -1.384 8.337 60.635 1.00 43.53 980 SER A N 1
ATOM 7637 C CA . SER A 1 980 ? -0.083 7.752 60.309 1.00 43.53 980 SER A CA 1
ATOM 7638 C C . SER A 1 980 ? 0.501 8.327 59.014 1.00 43.53 980 SER A C 1
ATOM 7640 O O . SER A 1 980 ? 0.814 7.571 58.098 1.00 43.53 980 SER A O 1
ATOM 7642 N N . GLY A 1 981 ? 0.670 9.652 58.937 1.00 44.88 981 GLY A N 1
ATOM 7643 C CA . GLY A 1 981 ? 1.392 10.322 57.843 1.00 44.88 981 GLY A CA 1
ATOM 7644 C C . GLY A 1 981 ? 2.889 9.991 57.864 1.00 44.88 981 GLY A C 1
ATOM 7645 O O . GLY A 1 981 ? 3.708 10.816 58.259 1.00 44.88 981 GLY A O 1
ATOM 7646 N N . GLY A 1 982 ? 3.231 8.749 57.520 1.00 49.56 982 GLY A N 1
ATOM 7647 C CA . GLY A 1 982 ? 4.553 8.155 57.708 1.00 49.56 982 GLY A CA 1
ATOM 7648 C C . GLY A 1 982 ? 5.225 7.701 56.405 1.00 49.56 982 GLY A C 1
ATOM 7649 O O . GLY A 1 982 ? 4.636 7.782 55.325 1.00 49.56 982 GLY A O 1
ATOM 7650 N N . PRO A 1 983 ? 6.463 7.172 56.483 1.00 50.03 983 PRO A N 1
ATOM 7651 C CA . PRO A 1 983 ? 7.270 6.855 55.299 1.00 50.03 983 PRO A CA 1
ATOM 7652 C C . PRO A 1 983 ? 6.632 5.859 54.315 1.00 50.03 983 PRO A C 1
ATOM 7654 O O . PRO A 1 983 ? 6.931 5.905 53.121 1.00 50.03 983 PRO A O 1
ATOM 7657 N N . LEU A 1 984 ? 5.734 4.980 54.782 1.00 54.41 984 LEU A N 1
ATOM 7658 C CA . LEU A 1 984 ? 5.058 4.003 53.922 1.00 54.41 984 LEU A CA 1
ATOM 7659 C C . LEU A 1 984 ? 4.139 4.659 52.877 1.00 54.41 984 LEU A C 1
ATOM 7661 O O . LEU A 1 984 ? 4.021 4.125 51.775 1.00 54.41 984 LEU A O 1
ATOM 7665 N N . ASP A 1 985 ? 3.557 5.828 53.153 1.00 57.75 985 ASP A N 1
ATOM 7666 C CA . ASP A 1 985 ? 2.682 6.520 52.194 1.00 57.75 985 ASP A CA 1
ATOM 7667 C C . ASP A 1 985 ? 3.487 7.213 51.087 1.00 57.75 985 ASP A C 1
ATOM 7669 O O . ASP A 1 985 ? 3.018 7.356 49.957 1.00 57.75 985 ASP A O 1
ATOM 7673 N N . ALA A 1 986 ? 4.721 7.638 51.378 1.00 60.88 986 ALA A N 1
ATOM 7674 C CA . ALA A 1 986 ? 5.662 8.105 50.358 1.00 60.88 986 ALA A CA 1
ATOM 7675 C C . ALA A 1 986 ? 6.144 6.937 49.480 1.00 60.88 986 ALA A C 1
ATOM 7677 O O . ALA A 1 986 ? 6.061 7.010 48.254 1.00 60.88 986 ALA A O 1
ATOM 7678 N N . LEU A 1 987 ? 6.547 5.824 50.104 1.00 65.56 987 LEU A N 1
ATOM 7679 C CA . LEU A 1 987 ? 6.975 4.609 49.406 1.00 65.56 987 LEU A CA 1
ATOM 7680 C C . LEU A 1 987 ? 5.859 4.015 48.524 1.00 65.56 987 LEU A C 1
ATOM 7682 O O . LEU A 1 987 ? 6.119 3.575 47.407 1.00 65.56 987 LEU A O 1
ATOM 7686 N N . THR A 1 988 ? 4.606 4.046 48.985 1.00 69.56 988 THR A N 1
ATOM 7687 C CA . THR A 1 988 ? 3.449 3.565 48.212 1.00 69.56 988 THR A CA 1
ATOM 7688 C C . THR A 1 988 ? 3.197 4.431 46.975 1.00 69.56 988 THR A C 1
ATOM 7690 O O . THR A 1 988 ? 3.013 3.884 45.887 1.00 69.56 988 THR A O 1
ATOM 7693 N N . ARG A 1 989 ? 3.277 5.766 47.099 1.00 66.94 989 ARG A N 1
ATOM 7694 C CA . ARG A 1 989 ? 3.176 6.697 45.958 1.00 66.94 989 ARG A CA 1
ATOM 7695 C C . ARG A 1 989 ? 4.293 6.479 44.932 1.00 66.94 989 ARG A C 1
ATOM 7697 O O . ARG A 1 989 ? 4.002 6.375 43.743 1.00 66.94 989 ARG A O 1
ATOM 7704 N N . PHE A 1 990 ? 5.542 6.339 45.383 1.00 73.69 990 PHE A N 1
ATOM 7705 C CA . PHE A 1 990 ? 6.692 6.042 44.518 1.00 73.69 990 PHE A CA 1
ATOM 7706 C C . PHE A 1 990 ? 6.511 4.717 43.757 1.00 73.69 990 PHE A C 1
ATOM 7708 O O . PHE A 1 990 ? 6.618 4.676 42.533 1.00 73.69 990 PHE A O 1
ATOM 7715 N N . ASN A 1 991 ? 6.124 3.647 44.458 1.00 75.50 991 ASN A N 1
ATOM 7716 C CA . ASN A 1 991 ? 5.868 2.342 43.844 1.00 75.50 991 ASN A CA 1
ATOM 7717 C C . ASN A 1 991 ? 4.689 2.362 42.853 1.00 75.50 991 ASN A C 1
ATOM 7719 O O . ASN A 1 991 ? 4.721 1.646 41.853 1.00 75.50 991 ASN A O 1
ATOM 7723 N N . GLN A 1 992 ? 3.654 3.173 43.099 1.00 75.25 992 GLN A N 1
ATOM 7724 C CA . GLN A 1 992 ? 2.550 3.359 42.155 1.00 75.25 992 GLN A CA 1
ATOM 7725 C C . GLN A 1 992 ? 3.004 4.108 40.894 1.00 75.25 992 GLN A C 1
ATOM 7727 O O . GLN A 1 992 ? 2.676 3.679 39.790 1.00 75.25 992 GLN A O 1
ATOM 7732 N N . MET A 1 993 ? 3.784 5.182 41.048 1.00 81.56 993 MET A N 1
ATOM 7733 C CA . MET A 1 993 ? 4.340 5.952 39.932 1.00 81.56 993 MET A CA 1
ATOM 7734 C C . MET A 1 993 ? 5.228 5.076 39.038 1.00 81.56 993 MET A C 1
ATOM 7736 O O . MET A 1 993 ? 4.998 4.998 37.832 1.00 81.56 993 MET A O 1
ATOM 7740 N N . ASN A 1 994 ? 6.167 4.336 39.634 1.00 82.88 994 ASN A N 1
ATOM 7741 C CA . ASN A 1 994 ? 7.097 3.476 38.898 1.00 82.88 994 ASN A CA 1
ATOM 7742 C C . ASN A 1 994 ? 6.376 2.395 38.082 1.00 82.88 994 ASN A C 1
ATOM 7744 O O . ASN A 1 994 ? 6.773 2.132 36.953 1.00 82.88 994 ASN A O 1
ATOM 7748 N N . ARG A 1 995 ? 5.279 1.819 38.596 1.00 82.25 995 ARG A N 1
ATOM 7749 C CA . ARG A 1 995 ? 4.460 0.846 37.846 1.00 82.25 995 ARG A CA 1
ATOM 7750 C C . ARG A 1 995 ? 3.821 1.443 36.590 1.00 82.25 995 ARG A C 1
ATOM 7752 O O . ARG A 1 995 ? 3.733 0.752 35.581 1.00 82.25 995 ARG A O 1
ATOM 7759 N N . VAL A 1 996 ? 3.383 2.703 36.634 1.00 85.62 996 VAL A N 1
ATOM 7760 C CA . VAL A 1 996 ? 2.780 3.382 35.471 1.00 85.62 996 VAL A CA 1
ATOM 7761 C C . VAL A 1 996 ? 3.853 3.781 34.451 1.00 85.62 996 VAL A C 1
ATOM 7763 O O . VAL A 1 996 ? 3.654 3.577 33.255 1.00 85.62 996 VAL A O 1
ATOM 7766 N N . LEU A 1 997 ? 5.019 4.255 34.912 1.00 90.00 997 LEU A N 1
ATOM 7767 C CA . LEU A 1 997 ? 6.187 4.501 34.053 1.00 90.00 997 LEU A CA 1
ATOM 7768 C C . LEU A 1 997 ? 6.629 3.214 33.334 1.00 90.00 997 LEU A C 1
ATOM 7770 O O . LEU A 1 997 ? 6.777 3.202 32.115 1.00 90.00 997 LEU A O 1
ATOM 7774 N N . GLN A 1 998 ? 6.769 2.116 34.081 1.00 89.38 998 GLN A N 1
ATOM 7775 C CA . GLN A 1 998 ? 7.149 0.800 33.560 1.00 89.38 998 GLN A CA 1
ATOM 7776 C C . GLN A 1 998 ? 6.110 0.218 32.596 1.00 89.38 998 GLN A C 1
ATOM 7778 O O . GLN A 1 998 ? 6.499 -0.364 31.588 1.00 89.38 998 GLN A O 1
ATOM 7783 N N . TYR A 1 999 ? 4.810 0.408 32.852 1.00 90.88 999 TYR A N 1
ATOM 7784 C CA . TYR A 1 999 ? 3.754 0.012 31.917 1.00 90.88 999 TYR A CA 1
ATOM 7785 C C . TYR A 1 999 ? 3.897 0.733 30.570 1.00 90.88 999 TYR A C 1
ATOM 7787 O O . TYR A 1 999 ? 3.986 0.078 29.535 1.00 90.88 999 TYR A O 1
ATOM 7795 N N . HIS A 1 1000 ? 3.992 2.066 30.566 1.00 95.81 1000 HIS A N 1
ATOM 7796 C CA . HIS A 1 1000 ? 4.134 2.816 29.316 1.00 95.81 1000 HIS A CA 1
ATOM 7797 C C . HIS A 1 1000 ? 5.463 2.532 28.602 1.00 95.81 1000 HIS A C 1
ATOM 7799 O O . HIS A 1 1000 ? 5.478 2.444 27.377 1.00 95.81 1000 HIS A O 1
ATOM 7805 N N . ALA A 1 1001 ? 6.555 2.314 29.337 1.00 95.88 1001 ALA A N 1
ATOM 7806 C CA . ALA A 1 1001 ? 7.834 1.906 28.760 1.00 95.88 1001 ALA A CA 1
ATOM 7807 C C . ALA A 1 1001 ? 7.769 0.508 28.114 1.00 95.88 1001 ALA A C 1
ATOM 7809 O O . ALA A 1 1001 ? 8.257 0.318 27.000 1.00 95.88 1001 ALA A O 1
ATOM 7810 N N . ALA A 1 1002 ? 7.113 -0.456 28.768 1.00 92.25 1002 ALA A N 1
ATOM 7811 C CA . ALA A 1 1002 ? 6.906 -1.793 28.218 1.00 92.25 1002 ALA A CA 1
ATOM 7812 C C . ALA A 1 1002 ? 6.000 -1.772 26.975 1.00 92.25 1002 ALA A C 1
ATOM 7814 O O . ALA A 1 1002 ? 6.312 -2.443 25.995 1.00 92.25 1002 ALA A O 1
ATOM 7815 N N . GLU A 1 1003 ? 4.933 -0.964 26.972 1.00 95.19 1003 GLU A N 1
ATOM 7816 C CA . GLU A 1 1003 ? 4.089 -0.746 25.789 1.00 95.19 1003 GLU A CA 1
ATOM 7817 C C . GLU A 1 1003 ? 4.885 -0.120 24.631 1.00 95.19 1003 GLU A C 1
ATOM 7819 O O . GLU A 1 1003 ? 4.787 -0.597 23.502 1.00 95.19 1003 GLU A O 1
ATOM 7824 N N . ILE A 1 1004 ? 5.736 0.884 24.892 1.00 97.50 1004 ILE A N 1
ATOM 7825 C CA . ILE A 1 1004 ? 6.608 1.488 23.869 1.00 97.50 1004 ILE A CA 1
ATOM 7826 C C . ILE A 1 1004 ? 7.487 0.430 23.190 1.00 97.50 1004 ILE A C 1
ATOM 7828 O O . ILE A 1 1004 ? 7.532 0.360 21.957 1.00 97.50 1004 ILE A O 1
ATOM 7832 N N . CYS A 1 1005 ? 8.159 -0.408 23.982 1.00 95.56 1005 CYS A N 1
ATOM 7833 C CA . CYS A 1 1005 ? 9.016 -1.469 23.461 1.00 95.56 1005 CYS A CA 1
ATOM 7834 C C . CYS A 1 1005 ? 8.218 -2.592 22.781 1.00 95.56 1005 CYS A C 1
ATOM 7836 O O . CYS A 1 1005 ? 8.668 -3.107 21.761 1.00 95.56 1005 CYS A O 1
ATOM 7838 N N . ALA A 1 1006 ? 7.028 -2.938 23.281 1.00 92.31 1006 ALA A N 1
ATOM 7839 C CA . ALA A 1 1006 ? 6.150 -3.928 22.658 1.00 92.31 1006 ALA A CA 1
ATOM 7840 C C . ALA A 1 1006 ? 5.682 -3.490 21.261 1.00 92.31 1006 ALA A C 1
ATOM 7842 O O . ALA A 1 1006 ? 5.607 -4.316 20.352 1.00 92.31 1006 ALA A O 1
ATOM 7843 N N . ILE A 1 1007 ? 5.418 -2.193 21.059 1.00 96.12 1007 ILE A N 1
ATOM 7844 C CA . ILE A 1 1007 ? 5.119 -1.637 19.732 1.00 96.12 1007 ILE A CA 1
ATOM 7845 C C . ILE A 1 1007 ? 6.341 -1.757 18.813 1.00 96.12 1007 ILE A C 1
ATOM 7847 O O . ILE A 1 1007 ? 6.221 -2.273 17.703 1.00 96.12 1007 ILE A O 1
ATOM 7851 N N . ALA A 1 1008 ? 7.524 -1.345 19.277 1.00 94.88 1008 ALA A N 1
ATOM 7852 C CA . ALA A 1 1008 ? 8.750 -1.398 18.478 1.00 94.88 1008 ALA A CA 1
ATOM 7853 C C . ALA A 1 1008 ? 9.151 -2.837 18.086 1.00 94.88 1008 ALA A C 1
ATOM 7855 O O . ALA A 1 1008 ? 9.596 -3.073 16.963 1.00 94.88 1008 ALA A O 1
ATOM 7856 N N . LEU A 1 1009 ? 8.932 -3.812 18.977 1.00 91.88 1009 LEU A N 1
ATOM 7857 C CA . LEU A 1 1009 ? 9.181 -5.233 18.716 1.00 91.88 1009 LEU A CA 1
ATOM 7858 C C . LEU A 1 1009 ? 8.299 -5.827 17.612 1.00 91.88 1009 LEU A C 1
ATOM 7860 O O . LEU A 1 1009 ? 8.727 -6.783 16.975 1.00 91.88 1009 LEU A O 1
ATOM 7864 N N . SER A 1 1010 ? 7.126 -5.247 17.327 1.00 88.56 1010 SER A N 1
ATOM 7865 C CA . SER A 1 1010 ? 6.272 -5.692 16.211 1.00 88.56 1010 SER A CA 1
ATOM 7866 C C . SER A 1 1010 ? 6.853 -5.398 14.817 1.00 88.56 1010 SER A C 1
ATOM 7868 O O . SER A 1 1010 ? 6.230 -5.749 13.819 1.00 88.56 1010 SER A O 1
ATOM 7870 N N . ARG A 1 1011 ? 8.040 -4.768 14.747 1.00 86.31 1011 ARG A N 1
ATOM 7871 C CA . ARG A 1 1011 ? 8.761 -4.382 13.519 1.00 86.31 1011 ARG A CA 1
ATOM 7872 C C . ARG A 1 1011 ? 7.870 -3.647 12.496 1.00 86.31 1011 ARG A C 1
ATOM 7874 O O . ARG A 1 1011 ? 7.750 -4.103 11.360 1.00 86.31 1011 ARG A O 1
ATOM 7881 N N . PRO A 1 1012 ? 7.260 -2.505 12.871 1.00 88.88 1012 PRO A N 1
ATOM 7882 C CA . PRO A 1 1012 ? 6.544 -1.660 11.916 1.00 88.88 1012 PRO A CA 1
ATOM 7883 C C . PRO A 1 1012 ? 7.499 -1.105 10.844 1.00 88.88 1012 PRO A C 1
ATOM 7885 O O . PRO A 1 1012 ? 8.721 -1.194 10.976 1.00 88.88 1012 PRO A O 1
ATOM 7888 N N . GLU A 1 1013 ? 6.947 -0.517 9.782 1.00 90.38 1013 GLU A N 1
ATOM 7889 C CA . GLU A 1 1013 ? 7.726 -0.048 8.629 1.00 90.38 1013 GLU A CA 1
ATOM 7890 C C . GLU A 1 1013 ? 8.807 0.978 9.023 1.00 90.38 1013 GLU A C 1
ATOM 7892 O O . GLU A 1 1013 ? 8.682 1.704 10.016 1.00 90.38 1013 GLU A O 1
ATOM 7897 N N . ALA A 1 1014 ? 9.860 1.075 8.203 1.00 90.81 1014 ALA A N 1
ATOM 7898 C CA . ALA A 1 1014 ? 11.004 1.970 8.409 1.00 90.81 1014 ALA A CA 1
ATOM 7899 C C . ALA A 1 1014 ? 10.599 3.419 8.751 1.00 90.81 1014 ALA A C 1
ATOM 7901 O O . ALA A 1 1014 ? 11.161 4.012 9.673 1.00 90.81 1014 ALA A O 1
ATOM 7902 N N . ALA A 1 1015 ? 9.560 3.932 8.081 1.00 92.44 1015 ALA A N 1
ATOM 7903 C CA . ALA A 1 1015 ? 8.970 5.245 8.331 1.00 92.44 1015 ALA A CA 1
ATOM 7904 C C . ALA A 1 1015 ? 8.578 5.447 9.804 1.00 92.44 1015 ALA A C 1
ATOM 7906 O O . ALA A 1 1015 ? 8.943 6.448 10.413 1.00 92.44 1015 ALA A O 1
ATOM 7907 N N . ALA A 1 1016 ? 7.890 4.478 10.417 1.00 94.44 1016 ALA A N 1
ATOM 7908 C CA . ALA A 1 1016 ? 7.551 4.550 11.835 1.00 94.44 1016 ALA A CA 1
ATOM 7909 C C . ALA A 1 1016 ? 8.776 4.367 12.731 1.00 94.44 1016 ALA A C 1
ATOM 7911 O O . ALA A 1 1016 ? 8.900 5.087 13.721 1.00 94.44 1016 ALA A O 1
ATOM 7912 N N . ARG A 1 1017 ? 9.681 3.440 12.383 1.00 94.19 1017 ARG A N 1
ATOM 7913 C CA . ARG A 1 1017 ? 10.857 3.080 13.196 1.00 94.19 1017 ARG A CA 1
ATOM 7914 C C . ARG A 1 1017 ? 11.796 4.252 13.476 1.00 94.19 1017 ARG A C 1
ATOM 7916 O O . ARG A 1 1017 ? 12.238 4.366 14.616 1.00 94.19 1017 ARG A O 1
ATOM 7923 N N . ILE A 1 1018 ? 12.040 5.153 12.519 1.00 92.38 1018 ILE A N 1
ATOM 7924 C CA . ILE A 1 1018 ? 12.876 6.345 12.774 1.00 92.38 1018 ILE A CA 1
ATOM 7925 C C . ILE A 1 1018 ? 12.282 7.248 13.873 1.00 92.38 1018 ILE A C 1
ATOM 7927 O O . ILE A 1 1018 ? 13.002 7.740 14.741 1.00 92.38 1018 ILE A O 1
ATOM 7931 N N . HIS A 1 1019 ? 10.952 7.370 13.932 1.00 92.94 1019 HIS A N 1
ATOM 7932 C CA . HIS A 1 1019 ? 10.248 8.130 14.968 1.00 92.94 1019 HIS A CA 1
ATOM 7933 C C . HIS A 1 1019 ? 10.169 7.394 16.321 1.00 92.94 1019 HIS A C 1
ATOM 7935 O O . HIS A 1 1019 ? 9.797 8.006 17.323 1.00 92.94 1019 HIS A O 1
ATOM 7941 N N . MET A 1 1020 ? 10.560 6.112 16.390 1.00 93.38 1020 MET A N 1
ATOM 7942 C CA . MET A 1 1020 ? 10.583 5.333 17.639 1.00 93.38 1020 MET A CA 1
ATOM 7943 C C . MET A 1 1020 ? 11.837 5.554 18.487 1.00 93.38 1020 MET A C 1
ATOM 7945 O O . MET A 1 1020 ? 11.843 5.181 19.659 1.00 93.38 1020 MET A O 1
ATOM 7949 N N . LEU A 1 1021 ? 12.880 6.184 17.937 1.00 94.38 1021 LEU A N 1
ATOM 7950 C CA . LEU A 1 1021 ? 14.168 6.383 18.606 1.00 94.38 1021 LEU A CA 1
ATOM 7951 C C . LEU A 1 1021 ? 14.021 7.081 19.970 1.00 94.38 1021 LEU A C 1
ATOM 7953 O O . LEU A 1 1021 ? 14.464 6.546 20.986 1.00 94.38 1021 LEU A O 1
ATOM 7957 N N . GLN A 1 1022 ? 13.363 8.245 20.019 1.00 95.19 1022 GLN A N 1
ATOM 7958 C CA . GLN A 1 1022 ? 13.200 9.005 21.265 1.00 95.19 1022 GLN A CA 1
ATOM 7959 C C . GLN A 1 1022 ? 12.228 8.333 22.265 1.00 95.19 1022 GLN A C 1
ATOM 7961 O O . GLN A 1 1022 ? 12.585 8.264 23.446 1.00 95.19 1022 GLN A O 1
ATOM 7966 N N . PRO A 1 1023 ? 11.065 7.773 21.856 1.00 97.38 1023 PRO A N 1
ATOM 7967 C CA . PRO A 1 1023 ? 10.248 6.931 22.731 1.00 97.38 1023 PRO A CA 1
ATOM 7968 C C . PRO A 1 1023 ? 11.010 5.746 23.340 1.00 97.38 1023 PRO A C 1
ATOM 7970 O O . PRO A 1 1023 ? 10.948 5.551 24.553 1.00 97.38 1023 PRO A O 1
ATOM 7973 N N . VAL A 1 1024 ? 11.743 4.965 22.536 1.00 97.38 1024 VAL A N 1
ATOM 7974 C CA . VAL A 1 1024 ? 12.472 3.769 23.002 1.00 97.38 1024 VAL A CA 1
ATOM 7975 C C . VAL A 1 1024 ? 13.647 4.147 23.911 1.00 97.38 1024 VAL A C 1
ATOM 7977 O O . VAL A 1 1024 ? 13.857 3.487 24.929 1.00 97.38 1024 VAL A O 1
ATOM 7980 N N . TYR A 1 1025 ? 14.352 5.245 23.620 1.00 96.94 1025 TYR A N 1
ATOM 7981 C CA . TYR A 1 1025 ? 15.341 5.823 24.536 1.00 96.94 1025 TYR A CA 1
ATOM 7982 C C . TYR A 1 1025 ? 14.711 6.181 25.892 1.00 96.94 1025 TYR A C 1
ATOM 7984 O O . TYR A 1 1025 ? 15.205 5.734 26.927 1.00 96.94 1025 TYR A O 1
ATOM 7992 N N . LEU A 1 1026 ? 13.580 6.901 25.908 1.00 95.75 1026 LEU A N 1
ATOM 7993 C CA . LEU A 1 1026 ? 12.886 7.258 27.152 1.00 95.75 1026 LEU A CA 1
ATOM 7994 C C . LEU A 1 1026 ? 12.402 6.016 27.923 1.00 95.75 1026 LEU A C 1
ATOM 7996 O O . LEU A 1 1026 ? 12.556 5.956 29.143 1.00 95.75 1026 LEU A O 1
ATOM 8000 N N . ALA A 1 1027 ? 11.884 5.002 27.224 1.00 96.31 1027 ALA A N 1
ATOM 8001 C CA . ALA A 1 1027 ? 11.518 3.720 27.825 1.00 96.31 1027 ALA A CA 1
ATOM 8002 C C . ALA A 1 1027 ? 12.725 3.036 28.496 1.00 96.31 1027 ALA A C 1
ATOM 8004 O O . ALA A 1 1027 ? 12.597 2.537 29.613 1.00 96.31 1027 ALA A O 1
ATOM 8005 N N . GLY A 1 1028 ? 13.912 3.095 27.881 1.00 94.56 1028 GLY A N 1
ATOM 8006 C CA . GLY A 1 1028 ? 15.170 2.615 28.463 1.00 94.56 1028 GLY A CA 1
ATOM 8007 C C . GLY A 1 1028 ? 15.520 3.234 29.817 1.00 94.56 1028 GLY A C 1
ATOM 8008 O O . GLY A 1 1028 ? 16.017 2.537 30.702 1.00 94.56 1028 GLY A O 1
ATOM 8009 N N . ARG A 1 1029 ? 15.201 4.515 30.022 1.00 93.69 1029 ARG A N 1
ATOM 8010 C CA . ARG A 1 1029 ? 15.409 5.212 31.306 1.00 93.69 1029 ARG A CA 1
ATOM 8011 C C . ARG A 1 1029 ? 14.422 4.745 32.387 1.00 93.69 1029 ARG A C 1
ATOM 8013 O O . ARG A 1 1029 ? 14.747 4.730 33.571 1.00 93.69 1029 ARG A O 1
ATOM 8020 N N . CYS A 1 1030 ? 13.234 4.289 31.986 1.00 92.25 1030 CYS A N 1
ATOM 8021 C CA . CYS A 1 1030 ? 12.202 3.744 32.875 1.00 92.25 1030 CYS A CA 1
ATOM 8022 C C . CYS A 1 1030 ? 12.343 2.236 33.175 1.00 92.25 1030 CYS A C 1
ATOM 8024 O O . CYS A 1 1030 ? 11.628 1.723 34.039 1.00 92.25 1030 CYS A O 1
ATOM 8026 N N . LEU A 1 1031 ? 13.233 1.515 32.481 1.00 89.06 1031 LEU A N 1
ATOM 8027 C CA . LEU A 1 1031 ? 13.379 0.058 32.571 1.00 89.06 1031 LEU A CA 1
ATOM 8028 C C . LEU A 1 1031 ? 14.678 -0.344 33.291 1.00 89.06 1031 LEU A C 1
ATOM 8030 O O . LEU A 1 1031 ? 15.758 0.216 33.079 1.00 89.06 1031 LEU A O 1
ATOM 8034 N N . HIS A 1 1032 ? 14.571 -1.313 34.203 1.00 84.50 1032 HIS A N 1
ATOM 8035 C CA . HIS A 1 1032 ? 15.639 -1.611 35.170 1.00 84.50 1032 HIS A CA 1
ATOM 8036 C C . HIS A 1 1032 ? 16.204 -3.034 35.062 1.00 84.50 1032 HIS A C 1
ATOM 8038 O O . HIS A 1 1032 ? 17.316 -3.273 35.529 1.00 84.50 1032 HIS A O 1
ATOM 8044 N N . THR A 1 1033 ? 15.479 -3.984 34.461 1.00 85.38 1033 THR A N 1
ATOM 8045 C CA . THR A 1 1033 ? 15.973 -5.363 34.323 1.00 85.38 1033 THR A CA 1
ATOM 8046 C C . THR A 1 1033 ? 16.999 -5.453 33.194 1.00 85.38 1033 THR A C 1
ATOM 8048 O O . THR A 1 1033 ? 16.900 -4.748 32.187 1.00 85.38 1033 THR A O 1
ATOM 8051 N N . LYS A 1 1034 ? 17.989 -6.345 33.325 1.00 83.50 1034 LYS A N 1
ATOM 8052 C CA . LYS A 1 1034 ? 18.987 -6.557 32.262 1.00 83.50 1034 LYS A CA 1
ATOM 8053 C C . LYS A 1 1034 ? 18.354 -7.060 30.957 1.00 83.50 1034 LYS A C 1
ATOM 8055 O O . LYS A 1 1034 ? 18.823 -6.691 29.886 1.00 83.50 1034 LYS A O 1
ATOM 8060 N N . ALA A 1 1035 ? 17.283 -7.852 31.048 1.00 81.19 1035 ALA A N 1
ATOM 8061 C CA . ALA A 1 1035 ? 16.545 -8.356 29.891 1.00 81.19 1035 ALA A CA 1
ATOM 8062 C C . ALA A 1 1035 ? 15.824 -7.226 29.135 1.00 81.19 1035 ALA A C 1
ATOM 8064 O O . ALA A 1 1035 ? 15.965 -7.116 27.919 1.00 81.19 1035 ALA A O 1
ATOM 8065 N N . ASP A 1 1036 ? 15.122 -6.338 29.849 1.00 86.31 1036 ASP A N 1
ATOM 8066 C CA . ASP A 1 1036 ? 14.435 -5.202 29.224 1.00 86.31 1036 ASP A CA 1
ATOM 8067 C C . ASP A 1 1036 ? 15.436 -4.204 28.617 1.00 86.31 1036 ASP A C 1
ATOM 8069 O O . ASP A 1 1036 ? 15.230 -3.704 27.511 1.00 86.31 1036 ASP A O 1
ATOM 8073 N N . ARG A 1 1037 ? 16.572 -3.975 29.291 1.00 90.88 1037 ARG A N 1
ATOM 8074 C CA . ARG A 1 1037 ? 17.674 -3.148 28.773 1.00 90.88 1037 ARG A CA 1
ATOM 8075 C C . ARG A 1 1037 ? 18.293 -3.727 27.499 1.00 90.88 1037 ARG A C 1
ATOM 8077 O O . ARG A 1 1037 ? 18.495 -2.981 26.547 1.00 90.88 1037 ARG A O 1
ATOM 8084 N N . ALA A 1 1038 ? 18.530 -5.039 27.434 1.00 87.69 1038 ALA A N 1
ATOM 8085 C CA . ALA A 1 1038 ? 19.028 -5.698 26.222 1.00 87.69 1038 ALA A CA 1
ATOM 8086 C C . ALA A 1 1038 ? 18.065 -5.539 25.029 1.00 87.69 1038 ALA A C 1
ATOM 8088 O O . ALA A 1 1038 ? 18.507 -5.305 23.905 1.00 87.69 1038 ALA A O 1
ATOM 8089 N N . ILE A 1 1039 ? 16.750 -5.600 25.278 1.00 89.31 1039 ILE A N 1
ATOM 8090 C CA . ILE A 1 1039 ? 15.720 -5.349 24.258 1.00 89.31 1039 ILE A CA 1
ATOM 8091 C C . ILE A 1 1039 ? 15.782 -3.896 23.768 1.00 89.31 1039 ILE A C 1
ATOM 8093 O O . ILE A 1 1039 ? 15.795 -3.669 22.561 1.00 89.31 1039 ILE A O 1
ATOM 8097 N N . VAL A 1 1040 ? 15.870 -2.916 24.675 1.00 93.69 1040 VAL A N 1
ATOM 8098 C CA . VAL A 1 1040 ? 16.002 -1.490 24.318 1.00 93.69 1040 VAL A CA 1
ATOM 8099 C C . VAL A 1 1040 ? 17.252 -1.232 23.471 1.00 93.69 1040 VAL A C 1
ATOM 8101 O O . VAL A 1 1040 ? 17.153 -0.559 22.446 1.00 93.69 1040 VAL A O 1
ATOM 8104 N N . LEU A 1 1041 ? 18.404 -1.798 23.850 1.00 93.44 1041 LEU A N 1
ATOM 8105 C CA . LEU A 1 1041 ? 19.638 -1.666 23.070 1.00 93.44 1041 LEU A CA 1
ATOM 8106 C C . LEU A 1 1041 ? 19.486 -2.262 21.666 1.00 93.44 1041 LEU A C 1
ATOM 8108 O O . LEU A 1 1041 ? 19.768 -1.573 20.691 1.00 93.44 1041 LEU A O 1
ATOM 8112 N N . GLY A 1 1042 ? 18.977 -3.492 21.545 1.00 90.62 1042 GLY A N 1
ATOM 8113 C CA . GLY A 1 1042 ? 18.770 -4.136 20.243 1.00 90.62 1042 GLY A CA 1
ATOM 8114 C C . GLY A 1 1042 ? 17.785 -3.382 19.341 1.00 90.62 1042 GLY A C 1
ATOM 8115 O O . GLY A 1 1042 ? 18.011 -3.274 18.137 1.00 90.62 1042 GLY A O 1
ATOM 8116 N N . LEU A 1 1043 ? 16.722 -2.804 19.913 1.00 93.44 1043 LEU A N 1
ATOM 8117 C CA . LEU A 1 1043 ? 15.778 -1.956 19.179 1.00 93.44 1043 LEU A CA 1
ATOM 8118 C C . LEU A 1 1043 ? 16.457 -0.689 18.640 1.00 93.44 1043 LEU A C 1
ATOM 8120 O O . LEU A 1 1043 ? 16.314 -0.394 17.454 1.00 93.44 1043 LEU A O 1
ATOM 8124 N N . LEU A 1 1044 ? 17.218 0.032 19.472 1.00 94.19 1044 LEU A N 1
ATOM 8125 C CA . LEU A 1 1044 ? 17.940 1.236 19.045 1.00 94.19 1044 LEU A CA 1
ATOM 8126 C C . LEU A 1 1044 ? 19.019 0.911 18.004 1.00 94.19 1044 LEU A C 1
ATOM 8128 O O . LEU A 1 1044 ? 19.078 1.573 16.970 1.00 94.19 1044 LEU A O 1
ATOM 8132 N N . GLU A 1 1045 ? 19.832 -0.123 18.224 1.00 91.25 1045 GLU A N 1
ATOM 8133 C CA . GLU A 1 1045 ? 20.877 -0.545 17.281 1.00 91.25 1045 GLU A CA 1
ATOM 8134 C C . GLU A 1 1045 ? 20.298 -0.950 15.915 1.00 91.25 1045 GLU A C 1
ATOM 8136 O O . GLU A 1 1045 ? 20.890 -0.617 14.888 1.00 91.25 1045 GLU A O 1
ATOM 8141 N N . SER A 1 1046 ? 19.118 -1.585 15.880 1.00 89.38 1046 SER A N 1
ATOM 8142 C CA . SER A 1 1046 ? 18.444 -1.956 14.624 1.00 89.38 1046 SER A CA 1
ATOM 8143 C C . SER A 1 1046 ? 18.105 -0.751 13.736 1.00 89.38 1046 SER A C 1
ATOM 8145 O O . SER A 1 1046 ? 18.175 -0.858 12.515 1.00 89.38 1046 SER A O 1
ATOM 8147 N N . ILE A 1 1047 ? 17.774 0.403 14.331 1.00 91.25 1047 ILE A N 1
ATOM 8148 C CA . ILE A 1 1047 ? 17.418 1.629 13.596 1.00 91.25 1047 ILE A CA 1
ATOM 8149 C C . ILE A 1 1047 ? 18.633 2.160 12.821 1.00 91.25 1047 ILE A C 1
ATOM 8151 O O . ILE A 1 1047 ? 18.512 2.512 11.650 1.00 91.25 1047 ILE A O 1
ATOM 8155 N N . GLU A 1 1048 ? 19.820 2.156 13.430 1.00 88.69 1048 GLU A N 1
ATOM 8156 C CA . GLU A 1 1048 ? 21.037 2.610 12.748 1.00 88.69 1048 GLU A CA 1
ATOM 8157 C C . GLU A 1 1048 ? 21.550 1.577 11.740 1.00 88.69 1048 GLU A C 1
ATOM 8159 O O . GLU A 1 1048 ? 21.912 1.941 10.626 1.00 88.69 1048 GLU A O 1
ATOM 8164 N N . ILE A 1 1049 ? 21.560 0.290 12.106 1.00 85.12 1049 ILE A N 1
ATOM 8165 C CA . ILE A 1 1049 ? 22.103 -0.778 11.253 1.00 85.12 1049 ILE A CA 1
ATOM 8166 C C . ILE A 1 1049 ? 21.277 -0.946 9.972 1.00 85.12 1049 ILE A C 1
ATOM 8168 O O . ILE A 1 1049 ? 21.856 -1.020 8.890 1.00 85.12 1049 ILE A O 1
ATOM 8172 N N . GLU A 1 1050 ? 19.948 -1.010 10.093 1.00 85.06 1050 GLU A N 1
ATOM 8173 C CA . GLU A 1 1050 ? 19.057 -1.358 8.979 1.00 85.06 1050 GLU A CA 1
ATOM 8174 C C . GLU A 1 1050 ? 18.602 -0.133 8.176 1.00 85.06 1050 GLU A C 1
ATOM 8176 O O . GLU A 1 1050 ? 18.381 -0.247 6.974 1.00 85.06 1050 GLU A O 1
ATOM 8181 N N . LEU A 1 1051 ? 18.448 1.036 8.817 1.00 89.88 1051 LEU A N 1
ATOM 8182 C CA . LEU A 1 1051 ? 17.902 2.237 8.167 1.00 89.88 1051 LEU A CA 1
ATOM 8183 C C . LEU A 1 1051 ? 18.960 3.317 7.903 1.00 89.88 1051 LEU A C 1
ATOM 8185 O O . LEU A 1 1051 ? 18.706 4.228 7.118 1.00 89.88 1051 LEU A O 1
ATOM 8189 N N . GLY A 1 1052 ? 20.140 3.242 8.525 1.00 86.69 1052 GLY A N 1
ATOM 8190 C CA . GLY A 1 1052 ? 21.147 4.300 8.424 1.00 86.69 1052 GLY A CA 1
ATOM 8191 C C . GLY A 1 1052 ? 20.752 5.580 9.169 1.00 86.69 1052 GLY A C 1
ATOM 8192 O O . GLY A 1 1052 ? 21.138 6.672 8.769 1.00 86.69 1052 GLY A O 1
ATOM 8193 N N . TRP A 1 1053 ? 19.960 5.468 10.237 1.00 90.62 1053 TRP A N 1
ATOM 8194 C CA . TRP A 1 1053 ? 19.562 6.605 11.068 1.00 90.62 1053 TRP A CA 1
ATOM 8195 C C . TRP A 1 1053 ? 20.337 6.587 12.391 1.00 90.62 1053 TRP A C 1
ATOM 8197 O O . TRP A 1 1053 ? 20.198 5.636 13.161 1.00 90.62 1053 TRP A O 1
ATOM 8207 N N . SER A 1 1054 ? 21.152 7.615 12.667 1.00 90.50 1054 SER A N 1
ATOM 8208 C CA . SER A 1 1054 ? 22.033 7.661 13.848 1.00 90.50 1054 SER A CA 1
ATOM 8209 C C . SER A 1 1054 ? 21.275 7.375 15.149 1.00 90.50 1054 SER A C 1
ATOM 8211 O O . SER A 1 1054 ? 20.320 8.077 15.481 1.00 90.50 1054 SER A O 1
ATOM 8213 N N . SER A 1 1055 ? 21.698 6.349 15.897 1.00 92.44 1055 SER A N 1
ATOM 8214 C CA . SER A 1 1055 ? 21.070 5.972 17.175 1.00 92.44 1055 SER A CA 1
ATOM 8215 C C . SER A 1 1055 ? 22.070 5.606 18.273 1.00 92.44 1055 SER A C 1
ATOM 8217 O O . SER A 1 1055 ? 21.721 5.684 19.456 1.00 92.44 1055 SER A O 1
ATOM 8219 N N . ARG A 1 1056 ? 23.326 5.272 17.928 1.00 89.00 1056 ARG A N 1
ATOM 8220 C CA . ARG A 1 1056 ? 24.354 4.879 18.907 1.00 89.00 1056 ARG A CA 1
ATOM 8221 C C . ARG A 1 1056 ? 24.569 5.914 20.007 1.00 89.00 1056 ARG A C 1
ATOM 8223 O O . ARG A 1 1056 ? 24.752 5.527 21.152 1.00 89.00 1056 ARG A O 1
ATOM 8230 N N . TYR A 1 1057 ? 24.437 7.206 19.710 1.00 90.88 1057 TYR A N 1
ATOM 8231 C CA . TYR A 1 1057 ? 24.547 8.260 20.722 1.00 90.88 1057 TYR A CA 1
ATOM 8232 C C . TYR A 1 1057 ? 23.543 8.099 21.885 1.00 90.88 1057 TYR A C 1
ATOM 8234 O O . TYR A 1 1057 ? 23.873 8.423 23.023 1.00 90.88 1057 TYR A O 1
ATOM 8242 N N . ARG A 1 1058 ? 22.349 7.530 21.638 1.00 93.81 1058 ARG A N 1
ATOM 8243 C CA . ARG A 1 1058 ? 21.377 7.168 22.687 1.00 93.81 1058 ARG A CA 1
ATOM 8244 C C . ARG A 1 1058 ? 21.694 5.848 23.384 1.00 93.81 1058 ARG A C 1
ATOM 8246 O O . ARG A 1 1058 ? 21.393 5.717 24.566 1.00 93.81 1058 ARG A O 1
ATOM 8253 N N . VAL A 1 1059 ? 22.309 4.893 22.688 1.00 93.88 1059 VAL A N 1
ATOM 8254 C CA . VAL A 1 1059 ? 22.831 3.651 23.290 1.00 93.88 1059 VAL A CA 1
ATOM 8255 C C . VAL A 1 1059 ? 23.951 3.970 24.281 1.00 93.88 1059 VAL A C 1
ATOM 8257 O O . VAL A 1 1059 ? 23.883 3.542 25.431 1.00 93.88 1059 VAL A O 1
ATOM 8260 N N . ASP A 1 1060 ? 24.928 4.776 23.873 1.00 93.50 1060 ASP A N 1
ATOM 8261 C CA . ASP A 1 1060 ? 26.074 5.168 24.698 1.00 93.50 1060 ASP A CA 1
ATOM 8262 C C . ASP A 1 1060 ? 25.639 6.003 25.915 1.00 93.50 1060 ASP A C 1
ATOM 8264 O O . ASP A 1 1060 ? 26.196 5.860 27.005 1.00 93.50 1060 ASP A O 1
ATOM 8268 N N . ASP A 1 1061 ? 24.616 6.849 25.755 1.00 94.00 1061 ASP A N 1
ATOM 8269 C CA . ASP A 1 1061 ? 24.027 7.631 26.845 1.00 94.00 1061 ASP A CA 1
ATOM 8270 C C . ASP A 1 1061 ? 23.266 6.758 27.858 1.00 94.00 1061 ASP A C 1
ATOM 8272 O O . ASP A 1 1061 ? 23.465 6.909 29.063 1.00 94.00 1061 ASP A O 1
ATOM 8276 N N . LEU A 1 1062 ? 22.479 5.777 27.395 1.00 95.94 1062 LEU A N 1
ATOM 8277 C CA . LEU A 1 1062 ? 21.828 4.798 28.276 1.00 95.94 1062 LEU A CA 1
ATOM 8278 C C . LEU A 1 1062 ? 22.844 3.920 29.016 1.00 95.94 1062 LEU A C 1
ATOM 8280 O O . LEU A 1 1062 ? 22.705 3.720 30.218 1.00 95.94 1062 LEU A O 1
ATOM 8284 N N . LEU A 1 1063 ? 23.887 3.425 28.339 1.00 94.19 1063 LEU A N 1
ATOM 8285 C CA . LEU A 1 1063 ? 24.959 2.646 28.974 1.00 94.19 1063 LEU A CA 1
ATOM 8286 C C . LEU A 1 1063 ? 25.667 3.456 30.075 1.00 94.19 1063 LEU A C 1
ATOM 8288 O O . LEU A 1 1063 ? 25.915 2.937 31.167 1.00 94.19 1063 LEU A O 1
ATOM 8292 N N . ARG A 1 1064 ? 25.919 4.748 29.815 1.00 94.31 1064 ARG A N 1
ATOM 8293 C CA . ARG A 1 1064 ? 26.492 5.700 30.778 1.00 94.31 1064 ARG A CA 1
ATOM 8294 C C . ARG A 1 1064 ? 25.567 5.949 31.972 1.00 94.31 1064 ARG A C 1
ATOM 8296 O O . ARG A 1 1064 ? 26.036 5.885 33.104 1.00 94.31 1064 ARG A O 1
ATOM 8303 N N . GLU A 1 1065 ? 24.278 6.205 31.745 1.00 93.50 1065 GLU A N 1
ATOM 8304 C CA . GLU A 1 1065 ? 23.289 6.418 32.815 1.00 93.50 1065 GLU A CA 1
ATOM 8305 C C . GLU A 1 1065 ? 23.068 5.155 33.660 1.00 93.50 1065 GLU A C 1
ATOM 8307 O O . GLU A 1 1065 ? 22.909 5.227 34.879 1.00 93.50 1065 GLU A O 1
ATOM 8312 N N . TRP A 1 1066 ? 23.078 3.980 33.030 1.00 93.38 1066 TRP A N 1
ATOM 8313 C CA . TRP A 1 1066 ? 22.927 2.701 33.717 1.00 93.38 1066 TRP A CA 1
ATOM 8314 C C . TRP A 1 1066 ? 24.181 2.266 34.485 1.00 93.38 1066 TRP A C 1
ATOM 8316 O O . TRP A 1 1066 ? 24.056 1.410 35.362 1.00 93.38 1066 TRP A O 1
ATOM 8326 N N . GLY A 1 1067 ? 25.356 2.820 34.162 1.00 90.75 1067 GLY A N 1
ATOM 8327 C CA . GLY A 1 1067 ? 26.637 2.462 34.775 1.00 90.75 1067 GLY A CA 1
ATOM 8328 C C . GLY A 1 1067 ? 27.077 1.027 34.469 1.00 90.75 1067 GLY A C 1
ATOM 8329 O O . GLY A 1 1067 ? 27.583 0.347 35.358 1.00 90.75 1067 GLY A O 1
ATOM 8330 N N . MET A 1 1068 ? 26.829 0.545 33.246 1.00 86.81 1068 MET A N 1
ATOM 8331 C CA . MET A 1 1068 ? 27.031 -0.853 32.840 1.00 86.81 1068 MET A CA 1
ATOM 8332 C C . MET A 1 1068 ? 27.739 -0.961 31.490 1.00 86.81 1068 MET A C 1
ATOM 8334 O O . MET A 1 1068 ? 27.461 -0.170 30.589 1.00 86.81 1068 MET A O 1
ATOM 8338 N N . ASP A 1 1069 ? 28.569 -1.990 31.303 1.00 86.50 1069 ASP A N 1
ATOM 8339 C CA . ASP A 1 1069 ? 29.104 -2.296 29.972 1.00 86.50 1069 ASP A CA 1
ATOM 8340 C C . ASP A 1 1069 ? 28.088 -3.061 29.101 1.00 86.50 1069 ASP A C 1
ATOM 8342 O O . ASP A 1 1069 ? 27.273 -3.861 29.577 1.00 86.50 1069 ASP A O 1
ATOM 8346 N N . ARG A 1 1070 ? 28.171 -2.860 27.781 1.00 85.19 1070 ARG A N 1
ATOM 8347 C CA . ARG A 1 1070 ? 27.306 -3.522 26.796 1.00 85.19 1070 ARG A CA 1
ATOM 8348 C C . ARG A 1 1070 ? 27.380 -5.052 26.892 1.00 85.19 1070 ARG A C 1
ATOM 8350 O O . ARG A 1 1070 ? 26.353 -5.720 26.763 1.00 85.19 1070 ARG A O 1
ATOM 8357 N N . HIS A 1 1071 ? 28.552 -5.629 27.158 1.00 82.25 1071 HIS A N 1
ATOM 8358 C CA . HIS A 1 1071 ? 28.712 -7.079 27.291 1.00 82.25 1071 HIS A CA 1
ATOM 8359 C C . HIS A 1 1071 ? 28.052 -7.616 28.571 1.00 82.25 1071 HIS A C 1
ATOM 8361 O O . HIS A 1 1071 ? 27.498 -8.712 28.544 1.00 82.25 1071 HIS A O 1
ATOM 8367 N N . GLU A 1 1072 ? 28.018 -6.850 29.667 1.00 78.75 1072 GLU A N 1
ATOM 8368 C CA . GLU A 1 1072 ? 27.361 -7.247 30.928 1.00 78.75 1072 GLU A CA 1
ATOM 8369 C C . GLU A 1 1072 ? 25.830 -7.291 30.842 1.00 78.75 1072 GLU A C 1
ATOM 8371 O O . GLU A 1 1072 ? 25.174 -7.911 31.690 1.00 78.75 1072 GLU A O 1
ATOM 8376 N N . ILE A 1 1073 ? 25.262 -6.598 29.853 1.00 80.50 1073 ILE A N 1
ATOM 8377 C CA . ILE A 1 1073 ? 23.838 -6.627 29.509 1.00 80.50 1073 ILE A CA 1
ATOM 8378 C C . ILE A 1 1073 ? 23.579 -7.784 28.535 1.00 80.50 1073 ILE A C 1
ATOM 8380 O O . ILE A 1 1073 ? 22.738 -8.643 28.807 1.00 80.50 1073 ILE A O 1
ATOM 8384 N N . MET A 1 1074 ? 24.348 -7.871 27.445 1.00 73.56 1074 MET A N 1
ATOM 8385 C CA . MET A 1 1074 ? 24.131 -8.876 26.396 1.00 73.56 1074 MET A CA 1
ATOM 8386 C C . MET A 1 1074 ? 24.468 -10.312 26.839 1.00 73.56 1074 MET A C 1
ATOM 8388 O O . MET A 1 1074 ? 23.761 -11.241 26.458 1.00 73.56 1074 MET A O 1
ATOM 8392 N N . HIS A 1 1075 ? 25.461 -10.522 27.713 1.00 62.88 1075 HIS A N 1
ATOM 8393 C CA . HIS A 1 1075 ? 25.771 -11.843 28.290 1.00 62.88 1075 HIS A CA 1
ATOM 8394 C C . HIS A 1 1075 ? 24.652 -12.351 29.232 1.00 62.88 1075 HIS A C 1
ATOM 8396 O O . HIS A 1 1075 ? 24.601 -13.532 29.562 1.00 62.88 1075 HIS A O 1
ATOM 8402 N N . CYS A 1 1076 ? 23.691 -11.519 29.644 1.00 51.44 1076 CYS A N 1
ATOM 8403 C CA . CYS A 1 1076 ? 22.499 -12.024 30.337 1.00 51.44 1076 CYS A CA 1
ATOM 8404 C C . CYS A 1 1076 ? 21.439 -12.613 29.385 1.00 51.44 1076 CYS A C 1
ATOM 8406 O O . CYS A 1 1076 ? 20.484 -13.227 29.866 1.00 51.44 1076 CYS A O 1
ATOM 8408 N N . CYS A 1 1077 ? 21.618 -12.474 28.065 1.00 47.62 1077 CYS A N 1
ATOM 8409 C CA . CYS A 1 1077 ? 20.692 -12.940 27.025 1.00 47.62 1077 CYS A CA 1
ATOM 8410 C C . CYS A 1 1077 ? 21.277 -14.011 26.076 1.00 47.62 1077 CYS A C 1
ATOM 8412 O O . CYS A 1 1077 ? 20.519 -14.548 25.269 1.00 47.62 1077 CYS A O 1
ATOM 8414 N N . ASN A 1 1078 ? 22.573 -14.336 26.207 1.00 38.00 1078 ASN A N 1
ATOM 8415 C CA . ASN A 1 1078 ? 23.290 -15.410 25.497 1.00 38.00 1078 ASN A CA 1
ATOM 8416 C C . ASN A 1 1078 ? 23.717 -16.532 26.466 1.00 38.00 1078 ASN A C 1
ATOM 8418 O O . ASN A 1 1078 ? 23.498 -17.716 26.126 1.00 38.00 1078 ASN A O 1
#

Radius of gyration: 38.08 Å; chains: 1; bounding box: 116×106×131 Å

Secondary structure (DSSP, 8-state):
--HHHHHT-S--SSSBTTB--EEE-PPEEEE-TTS-EEEPPEEEEEEEEEE----TTSTTGGG-PBPPPTT-EEEEE-TT--S----HHHHTEEEEETTS----BSS--SS--TT-EEEEEEPP-EE-SS-S--TTSSTTEE--TTSSSSPPPTTS-EEBPEEEEEEEE-GGGGGGG--SSS--EEETTTBSSSTT-EEEEE--B-HHHHHHHHHH---TT--GGG-TT--B--HHHHHH--PPB-S----SSSBSS-GGG------SSPPPP--GGG--S--SPPS-B-S----TTTT-EEEEEEEE--TTS-SS-SEEEE-TT--HHHHHHHHHHTT-SEEEEETTTEEEEES---TTTSPPTT--TT--PBPSS-TTSB--BTTEEEEEEEPPTTSSS--------------------------------------------------------------------------------------------------------------------------------------------------------PPPSS------------------PPP-TTS--------SSSHHHHHHHHH-HHHHHHHHHHIIIIIHHHTTT-TT-HHHHTHHHHTTT-HHHHHHHHHHHHHHHHHSPPPTT-------TTTTT--S-HHHHHHHHHHHHHHHHHHHHHTTS--S---S--TT--SS---PPPPHHHHHHHHHHHHHHHHTTT-HHHHHHHHHHHHHHHHHHHHTT--SS--SS--S--SSHHHHHHHHHHHHHHHHHHHHHHHT---SS-SS-HHHHHHTT--B-TTS-B--S--TTS-TT---PPPPHHHHHHHHHHHHHHHHHHHHHHH-TTS--S-HHHHHHHHHHHHHHHHHHHHT--GGGS-SEEEE-PPPS-TTT-TT-TTGGG-S--EEEE-S-HHHHHHHHHHHHHHHHHHHT--GGGS---SS--S---HHHHHHHHHHHHHHHHHHHHHHHHHHHT---HHHHHHTHHHHHHHHHH--SHHHHHHHHHHHHHHHHHH----HHHHHHHHHHHT--HHHHHTTT-

pLDDT: mean 71.88, std 27.23, range [19.25, 98.44]